Protein AF-A0A6A5A705-F1 (afdb_monomer)

Mean predicted aligned error: 19.24 Å

Secondary structure (DSSP, 8-state):
-PPPHHHHHHS-HHHHHHHHHHHHHHHHHHHHHHT-TT-EEEEEEEEE--BTTTTB--EEEEEEEE-TT-TTTT-EE--TTSHHHHHHHHTS-EEESS--TT-TT----SSS---S-EEEEE-GGGEEEEEES--GGGB-TTSSBPHHHHHHHHHHHHHHHHHHHHHHHHHHHHHHHHHHHGGGTT--HHHHHHHHHHHHHHHHHHH-SSEEEEEEEEEPTTSSSPEEEEEEESS--SS--TTPPPP-TTTTT--HHHHTTTEEEEEEEE-GGGS-HHHHHHHHHTS---EEE-SSSS-EEEEESSSSS-SSEEEEEEEEPTT-PPPHHHHHHHHHHHHHHHHHHHHHHHHHHHHHHHHHHHHHHHHHHT-SEEEEEEEEEE----TTS--PPPEEEEEEEEES-TTTS-TT-B--S-SSHHHHHHHHHH-TT--EEEEEEE----------------------------------PPPPPPPPP-----TTSHHHHHHHHHHHTTSSPP----S-PPPPPS--PPPPPPEEEEEEEE-SSSEEEEEEEEESS---HHHHHHHHHHHHHHHHHHHHHHHHS----TT---HHHHHHHHHHHHHHHHHHHHHHHHHHHHHHHHHTT-----HHHHHHHHHHHHHTT--HHHHTT-HHHHHHHHTSHHHHHHHHH--TTSTTTHHHHHHHHHHHHHHHTTSSS-HHHHTTTS-HHHHHHHHHHHHHHHHHHHHHHHHHHHHHHHHHHHHHHHHHHHHHHHHHHHHHHHHHHHHHHHHHHHHHHHHHHHHHHHHHHHHHHHHHHHHHHHHHHHS-S----SSHHHHHHHHHHHHHSS--------SS-----SHHHHHHSTTHHHHHHHHHHHHHHHHHHHHHHHHHS-HHHHHHHHH-

Foldseek 3Di:
DDDDLVNLLVDDLVVLVVCLQVVVQVLQQVLQVVQPPPKKKWFWFWAFDDDVPVQDGFIKTATCYIHPNDPRHGDIDRDCLAVQNVCQQVQHKDKDQQDDPPDPRDDDGDPDDFDGMWIWHYLHNGGIMIMTNTDPVQADPVSGGDPVSVVVVNVSSVVVSVSCLSSLLSNLLVQLLVLLVVCQFDDDLLVSLLSNVLSLVVSLNNGGHQFQWKFKWFADPVNQFWIWTQKIQPHQQPDRDPDDDDDDQLLQVADVVCVVVRIGGGGDTGGSVSPDCQVVVCVVVVAWDFDWDPDDQWTKTKTFLCNHCFARGIMIITTGHGPRYDDPSSVVSNVSSSVSSSVSSNSSLLVLLLLVLQVLLLLLLCQQQVFPKKWKKFWDFDDPPDPPDDDDDTDIWIATCDIPDCVVHPHNDTDPPPDDPVVVLVVQVVDPVQFKAKDWDDDPDDDDDDDDDDDDDDDDDDDDDDDDDDDDDDDDDDDDDDDDDDDDDPPPCVVVVVVVVVVVVVPDDDPPPPPDDDPDDPDDDDPQDKIWMWMWGDADNSMIMITIHIASDDDDRVLSSVVSVVSRVLNNVLSVVCVVPVHDYSLCSVSSLVVVLVVLLVVLVVLVVVLLVVLVVQLVCVVVVNNPDDPLLLLLLLLLVLQLVDDNVQQVPDSNSSSVVCNPPSSSVSSSPQDCPDPVNVVSLLRSLVRSSVSQSPDNGRLSVSCPVDDPSSVSSSSNSSSSNSSSVVVVVVVVVVVVSCVVVVVVVVVVVVVVVVVVVVVVVVVVVVVVVVVVVVVVVVVVVVVVVVVVVVVVVVVVVVVVVVVVVVVVPPDPPDPPVVVVVVVVVVVVVPDDDDDDDDPQDDDDVDPVVLCVGDCSVVVVVVVVVVVVVVVVVVVVVLVPDDPVVNVVVVVD

Sequence (896 aa):
MHMGLQDLVQTRSDVAASQLRITQDAWLNWMADALGRGTDVYLGQLQANYHPHRGDFNDLLVFTAASSDSLMHGVRLSDESLFSFQCIRTQEPVVINHLTNTSRAVRFCTARKAIRAYCALPLSTCGMIGVDSFGPTAFNVKNELEPATLHFLKQCALCHVELLETTRVAVSVAHIQAAATAVSTNMPSWHAMQCLYAQVLLAVQTNVGYVHCQQIVRLAADFTGDCTILCWHKAPTRRPMQHLPVHFCYRHHCVPALVGDHVHLDDLMLPMTNVPRTLDDARSAGAPTTGLEPRGAFPCFAGMLDSLFVAPRVAFCLYRKPGRPFAPRDVRFLNVVMHIAQVAYVNMYKALVVRTLAAEALQWANDFVHAKEGMVVVSSSTSPLNPASPPQKPRELFTVVFATNPDKFPIGVALKKTLKRTHRLAALSATPDVQSAMVCISTTVGPAAGVNTLPVSTIPPTTPLSVTTATISTTVSSPVPPKPTGSKFTSLFSKKQAAKDHLAQITSPSLAASSAAPPRPVNSMPPVPSQHWEWTCRLPATQYLLLDITTTNAVDVEQFMMEGETLADTCRLIYDAFWANPRGDEPFVGYFLTSWWHQIHVALGSARLAIEQQVRLYLDAEVVNKSSCSANAIAILSGALLCCGYKNDEFQRSKRATLQLFLAKQVASELHSLDPFNQATKSTVWTAAFRSRTFFLGQSLSPLQLALDVSPAFRSLLNATLLLQVISKWLKADADKEKAVWTPLILAATRIQCRARCRMAVAEVRRRRRTYHATLVLQCFVRQTLARWHVQARREGRAASRIQRWYRRRHEKKPAFATKALLVHMRAVQARFGLNEVGTDGAEFGEATTFEQFLHHGGGKGMVHAEAKRLLQKLKDMAKERASLPWEARVDEEVR

Organism: Aphanomyces astaci (NCBI:txid112090)

Solvent-accessible surface area (backbone atoms only — not comparable to full-atom values): 51405 Å² total; per-residue (Å²): 134,86,75,51,78,69,56,58,72,69,48,59,46,70,58,54,63,66,45,48,58,59,53,48,38,54,49,30,36,53,50,20,60,76,42,26,80,76,27,33,25,34,36,31,35,46,40,79,41,79,36,84,89,74,73,49,80,48,60,27,40,35,17,78,38,33,11,91,90,34,79,52,53,73,43,77,46,70,65,70,77,25,52,70,44,45,12,41,72,70,64,39,69,42,77,39,46,71,74,59,99,76,53,90,43,64,80,87,86,52,94,74,70,81,41,60,32,42,37,30,36,33,32,58,67,47,20,30,41,40,39,28,24,58,15,81,87,38,42,43,100,84,60,34,70,26,70,66,54,54,48,52,52,52,53,53,36,52,56,48,39,53,54,49,51,55,52,51,50,44,38,39,51,48,51,37,49,50,36,40,59,50,58,78,64,84,54,59,75,74,56,36,56,53,47,33,49,47,41,52,52,50,45,46,61,78,68,44,52,61,67,45,34,39,38,33,31,37,46,31,95,79,69,75,48,55,23,30,33,51,27,34,40,71,44,70,56,100,63,85,69,94,78,66,79,84,85,48,59,83,79,48,66,32,56,74,86,39,49,83,76,37,35,38,41,47,80,51,75,38,60,54,88,78,56,63,65,53,59,54,49,19,61,75,70,72,42,62,41,73,42,74,40,79,82,60,78,42,26,32,41,35,32,46,35,56,66,48,81,38,49,54,37,33,31,40,40,40,31,25,34,64,96,48,74,85,49,75,66,52,52,55,52,49,54,54,51,49,53,51,48,19,53,34,44,49,53,35,51,52,54,48,42,55,56,33,37,54,52,49,51,48,51,44,51,33,62,39,59,55,37,84,41,40,37,33,32,36,66,42,78,54,74,80,93,52,94,86,58,78,94,66,78,76,52,74,44,46,31,29,72,41,46,77,47,49,90,84,41,49,62,62,39,63,74,63,93,78,68,80,58,66,65,49,53,55,51,47,66,72,37,81,86,57,42,36,47,70,46,81,76,50,78,90,86,72,86,90,78,90,79,86,84,87,88,88,82,90,86,90,87,83,86,90,84,80,89,80,89,83,90,80,88,80,91,82,86,83,86,83,83,84,85,87,82,86,82,93,83,68,85,86,59,56,72,63,50,55,58,52,53,56,51,53,63,74,74,48,87,76,96,75,88,84,87,75,86,72,83,79,73,95,80,76,79,78,83,78,71,66,40,35,35,38,42,37,28,43,43,76,82,59,29,35,42,40,35,40,34,72,38,78,66,92,74,66,60,68,61,56,28,53,55,26,37,52,50,27,51,51,49,33,53,56,46,52,54,36,71,77,52,81,67,57,49,78,94,56,54,48,60,53,61,54,55,50,45,53,54,39,50,53,51,32,63,69,27,44,65,58,42,53,54,50,47,50,53,43,49,56,33,49,74,69,74,46,86,77,68,53,72,45,57,52,51,47,52,52,36,48,43,19,45,60,58,52,57,68,82,76,31,70,82,38,75,64,46,39,47,55,55,58,66,34,72,62,47,60,51,43,60,69,66,62,36,74,86,41,81,90,39,28,67,59,37,38,57,8,16,54,52,23,44,61,52,55,76,66,46,96,58,36,60,62,62,47,39,70,89,44,55,73,43,53,37,36,48,42,52,46,48,51,49,44,27,40,50,34,50,52,55,43,53,51,52,52,48,53,48,57,65,47,48,61,53,54,54,49,51,50,52,49,53,51,52,53,52,51,52,52,52,53,53,49,53,52,50,53,50,51,52,53,51,51,51,52,51,52,53,52,51,54,53,50,52,53,52,50,50,55,52,48,53,53,51,51,53,51,49,52,53,49,51,52,49,48,49,54,64,69,56,67,66,74,77,88,75,48,65,66,59,47,48,49,49,51,48,51,53,48,52,72,74,70,68,78,86,84,84,93,84,88,82,91,80,73,93,50,96,41,74,67,48,42,50,70,41,102,51,38,48,60,49,54,50,50,50,51,49,50,51,50,46,52,52,48,50,52,50,50,57,51,67,71,44,57,70,68,61,48,50,55,63,72,73,104

Structure (mmCIF, N/CA/C/O backbone):
data_AF-A0A6A5A705-F1
#
_entry.id   AF-A0A6A5A705-F1
#
loop_
_atom_site.group_PDB
_atom_site.id
_atom_site.type_symbol
_atom_site.label_atom_id
_atom_site.label_alt_id
_atom_site.label_comp_id
_atom_site.label_asym_id
_atom_site.label_entity_id
_atom_site.label_seq_id
_atom_site.pdbx_PDB_ins_code
_atom_site.Cartn_x
_atom_site.Cartn_y
_atom_site.Cartn_z
_atom_site.occupancy
_atom_site.B_iso_or_equiv
_atom_site.auth_seq_id
_atom_site.auth_comp_id
_atom_site.auth_asym_id
_atom_site.auth_atom_id
_atom_site.pdbx_PDB_model_num
ATOM 1 N N . MET A 1 1 ? 0.780 8.385 42.152 1.00 31.27 1 MET A N 1
ATOM 2 C CA . MET A 1 1 ? 2.062 8.406 41.416 1.00 31.27 1 MET A CA 1
ATOM 3 C C . MET A 1 1 ? 1.786 8.978 40.039 1.00 31.27 1 MET A C 1
ATOM 5 O O . MET A 1 1 ? 1.151 8.302 39.242 1.00 31.27 1 MET A O 1
ATOM 9 N N . HIS A 1 2 ? 2.173 10.229 39.796 1.00 29.70 2 HIS A N 1
ATOM 10 C CA . HIS A 1 2 ? 2.164 10.802 38.452 1.00 29.70 2 HIS A CA 1
ATOM 11 C C . HIS A 1 2 ? 3.462 10.377 37.769 1.00 29.70 2 HIS A C 1
ATOM 13 O O . HIS A 1 2 ? 4.534 10.725 38.254 1.00 29.70 2 HIS A O 1
ATOM 19 N N . MET A 1 3 ? 3.373 9.606 36.686 1.00 32.44 3 MET A N 1
ATOM 20 C CA . MET A 1 3 ? 4.462 9.594 35.711 1.00 32.44 3 MET A CA 1
ATOM 21 C C . MET A 1 3 ? 4.302 10.846 34.860 1.00 32.44 3 MET A C 1
ATOM 23 O O . MET A 1 3 ? 3.204 11.116 34.368 1.00 32.44 3 MET A O 1
ATOM 27 N N . GLY A 1 4 ? 5.369 11.629 34.721 1.00 36.22 4 GLY A N 1
ATOM 28 C CA . GLY A 1 4 ? 5.344 12.793 33.850 1.00 36.22 4 GLY A CA 1
ATOM 29 C C . GLY A 1 4 ? 5.140 12.367 32.396 1.00 36.22 4 GLY A C 1
ATOM 30 O O . GLY A 1 4 ? 5.541 11.279 31.983 1.00 36.22 4 GLY A O 1
ATOM 31 N N . LEU A 1 5 ? 4.559 13.251 31.584 1.00 37.97 5 LEU A N 1
ATOM 32 C CA . LEU A 1 5 ? 4.360 13.031 30.146 1.00 37.97 5 LEU A CA 1
ATOM 33 C C . LEU A 1 5 ? 5.685 12.712 29.410 1.00 37.97 5 LEU A C 1
ATOM 35 O O . LEU A 1 5 ? 5.667 12.062 28.372 1.00 37.97 5 LEU A O 1
ATOM 39 N N . GLN A 1 6 ? 6.831 13.124 29.970 1.00 35.81 6 GLN A N 1
ATOM 40 C CA . GLN A 1 6 ? 8.178 12.795 29.483 1.00 35.81 6 GLN A CA 1
ATOM 41 C C . GLN A 1 6 ? 8.629 11.364 29.839 1.00 35.81 6 GLN A C 1
ATOM 43 O O . GLN A 1 6 ? 9.253 10.712 29.003 1.00 35.81 6 GLN A O 1
ATOM 48 N N . ASP A 1 7 ? 8.254 10.831 31.006 1.00 39.19 7 ASP A N 1
ATOM 49 C CA . ASP A 1 7 ? 8.570 9.449 31.420 1.00 39.19 7 ASP A CA 1
ATOM 50 C C . ASP A 1 7 ? 7.756 8.418 30.614 1.00 39.19 7 ASP A C 1
ATOM 52 O O . ASP A 1 7 ? 8.209 7.307 30.322 1.00 39.19 7 ASP A O 1
ATOM 56 N N . LEU A 1 8 ? 6.555 8.820 30.184 1.00 43.44 8 LEU A N 1
ATOM 57 C CA . LEU A 1 8 ? 5.645 8.037 29.342 1.00 43.44 8 LEU A CA 1
ATOM 58 C C . LEU A 1 8 ? 6.119 7.928 27.880 1.00 43.44 8 LEU A C 1
ATOM 60 O O . LEU A 1 8 ? 5.801 6.963 27.191 1.00 43.44 8 LEU A O 1
ATOM 64 N N . VAL A 1 9 ? 6.913 8.895 27.412 1.00 41.00 9 VAL A N 1
ATOM 65 C CA . VAL A 1 9 ? 7.569 8.869 26.091 1.00 41.00 9 VAL A CA 1
ATOM 66 C C . VAL A 1 9 ? 8.816 7.971 26.099 1.00 41.00 9 VAL A C 1
ATOM 68 O O . VAL A 1 9 ? 9.196 7.439 25.059 1.00 41.00 9 VAL A O 1
ATOM 71 N N . GLN A 1 10 ? 9.443 7.768 27.263 1.00 42.84 10 GLN A N 1
ATOM 72 C CA . GLN A 1 10 ? 10.644 6.934 27.417 1.00 42.84 10 GLN A CA 1
ATOM 73 C C . GLN A 1 10 ? 10.343 5.464 27.753 1.00 42.84 10 GLN A C 1
ATOM 75 O O . GLN A 1 10 ? 11.206 4.598 27.592 1.00 42.84 10 GLN A O 1
ATOM 80 N N . THR A 1 11 ? 9.129 5.148 28.206 1.00 45.72 11 THR A N 1
ATOM 81 C CA . THR A 1 11 ? 8.723 3.772 28.508 1.00 45.72 11 THR A CA 1
ATOM 82 C C . THR A 1 11 ? 8.437 3.003 27.216 1.00 45.72 11 THR A C 1
ATOM 84 O O . THR A 1 11 ? 7.658 3.435 26.371 1.00 45.72 11 THR A O 1
ATOM 87 N N . ARG A 1 12 ? 9.058 1.825 27.046 1.00 54.19 12 ARG A N 1
ATOM 88 C CA . ARG A 1 12 ? 8.749 0.918 25.924 1.00 54.19 12 ARG A CA 1
ATOM 89 C C . ARG A 1 12 ? 7.239 0.643 25.894 1.00 54.19 12 ARG A C 1
ATOM 91 O O . ARG A 1 12 ? 6.696 0.133 26.875 1.00 54.19 12 ARG A O 1
ATOM 98 N N . SER A 1 13 ? 6.587 0.929 24.766 1.00 57.19 13 SER A N 1
ATOM 99 C CA . SER A 1 13 ? 5.137 0.776 24.543 1.00 57.19 13 SER A CA 1
ATOM 100 C C . SER A 1 13 ? 4.583 -0.588 24.965 1.00 57.19 13 SER A C 1
ATOM 102 O O . SER A 1 13 ? 3.476 -0.678 25.491 1.00 57.19 13 SER A O 1
ATOM 104 N N . ASP A 1 14 ? 5.381 -1.641 24.795 1.00 57.19 14 ASP A N 1
ATOM 105 C CA . ASP A 1 14 ? 5.015 -3.025 25.112 1.00 57.19 14 ASP A CA 1
ATOM 106 C C . ASP A 1 14 ? 4.914 -3.258 26.631 1.00 57.19 14 ASP A C 1
ATOM 108 O O . ASP A 1 14 ? 4.066 -4.012 27.116 1.00 57.19 14 ASP A O 1
ATOM 112 N N . VAL A 1 15 ? 5.750 -2.559 27.405 1.00 55.88 15 VAL A N 1
ATOM 113 C CA . VAL A 1 15 ? 5.723 -2.570 28.875 1.00 55.88 15 VAL A CA 1
ATOM 114 C C . VAL A 1 15 ? 4.537 -1.747 29.377 1.00 55.88 15 VAL A C 1
ATOM 116 O O . VAL A 1 15 ? 3.812 -2.193 30.260 1.00 55.88 15 VAL A O 1
ATOM 119 N N . ALA A 1 16 ? 4.266 -0.594 28.759 1.00 59.72 16 ALA A N 1
ATOM 120 C CA . ALA A 1 16 ? 3.125 0.248 29.117 1.00 59.72 16 ALA A CA 1
ATOM 121 C C . ALA A 1 16 ? 1.773 -0.454 28.866 1.00 59.72 16 ALA A C 1
ATOM 123 O O . ALA A 1 16 ? 0.892 -0.433 29.725 1.00 59.72 16 ALA A O 1
ATOM 124 N N . ALA A 1 17 ? 1.614 -1.142 27.728 1.00 63.53 17 ALA A N 1
ATOM 125 C CA . ALA A 1 17 ? 0.391 -1.882 27.408 1.00 63.53 17 ALA A CA 1
ATOM 126 C C . ALA A 1 17 ? 0.170 -3.100 28.324 1.00 63.53 17 ALA A C 1
ATOM 128 O O . ALA A 1 17 ? -0.961 -3.367 28.738 1.00 63.53 17 ALA A O 1
ATOM 129 N N . SER A 1 18 ? 1.240 -3.833 28.653 1.00 66.38 18 SER A N 1
ATOM 130 C CA . SER A 1 18 ? 1.166 -5.006 29.535 1.00 66.38 18 SER A CA 1
ATOM 131 C C . SER A 1 18 ? 0.913 -4.632 30.998 1.00 66.38 18 SER A C 1
ATOM 133 O O . SER A 1 18 ? 0.178 -5.339 31.686 1.00 66.38 18 SER A O 1
ATOM 135 N N . GLN A 1 19 ? 1.440 -3.495 31.460 1.00 69.06 19 GLN A N 1
ATOM 136 C CA . GLN A 1 19 ? 1.213 -3.005 32.821 1.00 69.06 19 GLN A CA 1
ATOM 137 C C . GLN A 1 19 ? -0.124 -2.277 33.001 1.00 69.06 19 GLN A C 1
ATOM 139 O O . GLN A 1 19 ? -0.632 -2.244 34.119 1.00 69.06 19 GLN A O 1
ATOM 144 N N . LEU A 1 20 ? -0.741 -1.748 31.936 1.00 74.06 20 LEU A N 1
ATOM 145 C CA . LEU A 1 20 ? -1.995 -0.988 32.035 1.00 74.06 20 LEU A CA 1
ATOM 146 C C . LEU A 1 20 ? -3.107 -1.763 32.757 1.00 74.06 20 LEU A C 1
ATOM 148 O O . LEU A 1 20 ? -3.765 -1.204 33.629 1.00 74.06 20 LEU A O 1
ATOM 152 N N . ARG A 1 21 ? -3.306 -3.044 32.418 1.00 75.94 21 ARG A N 1
ATOM 153 C CA . ARG A 1 21 ? -4.363 -3.868 33.033 1.00 75.94 21 ARG A CA 1
ATOM 154 C C . ARG A 1 21 ? -4.100 -4.131 34.512 1.00 75.94 21 ARG A C 1
ATOM 156 O O . ARG A 1 21 ? -4.997 -3.964 35.323 1.00 75.94 21 ARG A O 1
ATOM 163 N N . ILE A 1 22 ? -2.855 -4.456 34.857 1.00 79.00 22 ILE A N 1
ATOM 164 C CA . ILE A 1 22 ? -2.440 -4.707 36.244 1.00 79.00 22 ILE A CA 1
ATOM 165 C C . ILE A 1 22 ? -2.657 -3.449 37.093 1.00 79.00 22 ILE A C 1
ATOM 167 O O . ILE A 1 22 ? -3.204 -3.518 38.191 1.00 79.00 22 ILE A O 1
ATOM 171 N N . THR A 1 23 ? -2.273 -2.286 36.563 1.00 78.88 23 THR A N 1
ATOM 172 C CA . THR A 1 23 ? -2.471 -0.995 37.229 1.00 78.88 23 THR A CA 1
ATOM 173 C C . THR A 1 23 ? -3.954 -0.659 37.387 1.00 78.88 23 THR A C 1
ATOM 175 O O . THR A 1 23 ? -4.351 -0.166 38.441 1.00 78.88 23 THR A O 1
ATOM 178 N N . GLN A 1 24 ? -4.781 -0.948 36.375 1.00 83.31 24 GLN A N 1
ATOM 179 C CA . GLN A 1 24 ? -6.234 -0.765 36.447 1.00 83.31 24 GLN A CA 1
ATOM 180 C C . GLN A 1 24 ? -6.853 -1.642 37.535 1.00 83.31 24 GLN A C 1
ATOM 182 O O . GLN A 1 24 ? -7.540 -1.112 38.400 1.00 83.31 24 GLN A O 1
ATOM 187 N N . ASP A 1 25 ? -6.563 -2.942 37.549 1.00 84.25 25 ASP A N 1
ATOM 188 C CA . ASP A 1 25 ? -7.114 -3.867 38.544 1.00 84.25 25 ASP A CA 1
ATOM 189 C C . ASP A 1 25 ? -6.715 -3.456 39.973 1.00 84.25 25 ASP A C 1
ATOM 191 O O . ASP A 1 25 ? -7.554 -3.416 40.875 1.00 84.25 25 ASP A O 1
ATOM 195 N N . ALA A 1 26 ? -5.454 -3.055 40.178 1.00 85.75 26 ALA A N 1
ATOM 196 C CA . ALA A 1 26 ? -4.978 -2.558 41.468 1.00 85.75 26 ALA A CA 1
ATOM 197 C C . ALA A 1 26 ? -5.712 -1.282 41.923 1.00 85.75 26 ALA A C 1
ATOM 199 O O . ALA A 1 26 ? -6.075 -1.162 43.093 1.00 85.75 26 ALA A O 1
ATOM 200 N N . TRP A 1 27 ? -5.963 -0.339 41.009 1.00 86.50 27 TRP A N 1
ATOM 201 C CA . TRP A 1 27 ? -6.714 0.879 41.324 1.00 86.50 27 TRP A CA 1
ATOM 202 C C . TRP A 1 27 ? -8.184 0.596 41.626 1.00 86.50 27 TRP A C 1
ATOM 204 O O . TRP A 1 27 ? -8.723 1.185 42.559 1.00 86.50 27 TRP A O 1
ATOM 214 N N . LEU A 1 28 ? -8.830 -0.304 40.879 1.00 90.56 28 LEU A N 1
ATOM 215 C CA . LEU A 1 28 ? -10.227 -0.661 41.129 1.00 90.56 28 LEU A CA 1
ATOM 216 C C . LEU A 1 28 ? -10.402 -1.314 42.507 1.00 90.56 28 LEU A C 1
ATOM 218 O O . LEU A 1 28 ? -11.358 -0.991 43.209 1.00 90.56 28 LEU A O 1
ATOM 222 N N . ASN A 1 29 ? -9.460 -2.167 42.921 1.00 90.81 29 ASN A N 1
ATOM 223 C CA . ASN A 1 29 ? -9.446 -2.746 44.267 1.00 90.81 29 ASN A CA 1
ATOM 224 C C . ASN A 1 29 ? -9.257 -1.672 45.343 1.00 90.81 29 ASN A C 1
ATOM 226 O O . ASN A 1 29 ? -10.028 -1.616 46.295 1.00 90.81 29 ASN A O 1
ATOM 230 N N . TRP A 1 30 ? -8.305 -0.755 45.148 1.00 90.69 30 TRP A N 1
ATOM 231 C CA . TRP A 1 30 ? -8.088 0.356 46.077 1.00 90.69 30 TRP A CA 1
ATOM 232 C C . TRP A 1 30 ? -9.328 1.253 46.223 1.00 90.69 30 TRP A C 1
ATOM 234 O O . TRP A 1 30 ? -9.676 1.667 47.328 1.00 90.69 30 TRP A O 1
ATOM 244 N N . MET A 1 31 ? -10.033 1.523 45.119 1.00 90.75 31 MET A N 1
ATOM 245 C CA . MET A 1 31 ? -11.298 2.261 45.147 1.00 90.75 31 MET A CA 1
ATOM 246 C C . MET A 1 31 ? -12.387 1.497 45.904 1.00 90.75 31 MET A C 1
ATOM 248 O O . MET A 1 31 ? -13.098 2.103 46.702 1.00 90.75 31 MET A O 1
ATOM 252 N N . ALA A 1 32 ? -12.527 0.190 45.669 1.00 91.69 32 ALA A N 1
ATOM 253 C CA . ALA A 1 32 ? -13.503 -0.642 46.369 1.00 91.69 32 ALA A CA 1
ATOM 254 C C . ALA A 1 32 ? -13.248 -0.654 47.886 1.00 91.69 32 ALA A C 1
ATOM 256 O O . ALA A 1 32 ? -14.180 -0.444 48.664 1.00 91.69 32 ALA A O 1
ATOM 257 N N . ASP A 1 33 ? -11.985 -0.792 48.300 1.00 90.25 33 ASP A N 1
ATOM 258 C CA . ASP A 1 33 ? -11.579 -0.756 49.708 1.00 90.25 33 ASP A CA 1
ATOM 259 C C . ASP A 1 33 ? -11.902 0.595 50.365 1.00 90.25 33 ASP A C 1
ATOM 261 O O . ASP A 1 33 ? -12.448 0.635 51.471 1.00 90.25 33 ASP A O 1
ATOM 265 N N . ALA A 1 34 ? -11.634 1.706 49.668 1.00 89.38 34 ALA A N 1
ATOM 266 C CA . ALA A 1 34 ? -11.925 3.058 50.153 1.00 89.38 34 ALA A CA 1
ATOM 267 C C . ALA A 1 34 ? -13.432 3.328 50.336 1.00 89.38 34 ALA A C 1
ATOM 269 O O . ALA A 1 34 ? -13.823 4.132 51.181 1.00 89.38 34 ALA A O 1
ATOM 270 N N . LEU A 1 35 ? -14.284 2.651 49.562 1.00 90.56 35 LEU A N 1
ATOM 271 C CA . LEU A 1 35 ? -15.745 2.787 49.602 1.00 90.56 35 LEU A CA 1
ATOM 272 C C . LEU A 1 35 ? -16.417 1.816 50.591 1.00 90.56 35 LEU A C 1
ATOM 274 O O . LEU A 1 35 ? -17.629 1.887 50.814 1.00 90.56 35 LEU A O 1
ATOM 278 N N . GLY A 1 36 ? -15.627 0.945 51.222 1.00 86.94 36 GLY A N 1
ATOM 279 C CA . GLY A 1 36 ? -16.054 0.016 52.259 1.00 86.94 36 GLY A CA 1
ATOM 280 C C . GLY A 1 36 ? -16.337 -1.398 51.748 1.00 86.94 36 GLY A C 1
ATOM 281 O O . GLY A 1 36 ? -16.588 -1.634 50.565 1.00 86.94 36 GLY A O 1
ATOM 282 N N . ARG A 1 37 ? -16.317 -2.362 52.681 1.00 82.38 37 ARG A N 1
ATOM 283 C CA . ARG A 1 37 ? -16.453 -3.798 52.382 1.00 82.38 37 ARG A CA 1
ATOM 284 C C . ARG A 1 37 ? -17.711 -4.109 51.570 1.00 82.38 37 ARG A C 1
ATOM 286 O O . ARG A 1 37 ? -18.812 -3.719 51.956 1.00 82.38 37 ARG A O 1
ATOM 293 N N . GLY A 1 38 ? -17.529 -4.901 50.515 1.00 81.62 38 GLY A N 1
ATOM 294 C CA . GLY A 1 38 ? -18.604 -5.369 49.643 1.00 81.62 38 GLY A CA 1
ATOM 295 C C . GLY A 1 38 ? -18.941 -4.435 48.479 1.00 81.62 38 GLY A C 1
ATOM 296 O O . GLY A 1 38 ? -19.841 -4.781 47.715 1.00 81.62 38 GLY A O 1
ATOM 297 N N . THR A 1 39 ? -18.233 -3.310 48.323 1.00 90.88 39 THR A N 1
ATOM 298 C CA . THR A 1 39 ? -18.392 -2.413 47.170 1.00 90.88 39 THR A CA 1
ATOM 299 C C . THR A 1 39 ? -17.806 -3.045 45.910 1.00 90.88 39 THR A C 1
ATOM 301 O O . THR A 1 39 ? -16.660 -3.494 45.911 1.00 90.88 39 THR A O 1
ATOM 304 N N . ASP A 1 40 ? -18.566 -3.022 44.818 1.00 92.44 40 ASP A N 1
ATOM 305 C CA . ASP A 1 40 ? -18.108 -3.507 43.520 1.00 92.44 40 ASP A CA 1
ATOM 306 C C . ASP A 1 40 ? -17.811 -2.310 42.607 1.00 92.44 40 ASP A C 1
ATOM 308 O O . ASP A 1 40 ? -18.656 -1.436 42.405 1.00 92.44 40 ASP A O 1
ATOM 312 N N . VAL A 1 41 ? -16.600 -2.272 42.045 1.00 93.81 41 VAL A N 1
ATOM 313 C CA . VAL A 1 41 ? -16.142 -1.222 41.123 1.00 93.81 41 VAL A CA 1
ATOM 314 C C . VAL A 1 41 ? -15.718 -1.881 39.818 1.00 93.81 41 VAL A C 1
ATOM 316 O O . VAL A 1 41 ? -14.980 -2.863 39.826 1.00 93.81 41 VAL A O 1
ATOM 319 N N . TYR A 1 42 ? -16.163 -1.360 38.680 1.00 94.25 42 TYR A N 1
ATOM 320 C CA . TYR A 1 42 ? -15.864 -1.956 37.380 1.00 94.25 42 TYR A CA 1
ATOM 321 C C . TYR A 1 42 ? -15.743 -0.927 36.261 1.00 94.25 42 TYR A C 1
ATOM 323 O O . TYR A 1 42 ? -16.385 0.121 36.252 1.00 94.25 42 TYR A O 1
ATOM 331 N N . LEU A 1 43 ? -14.901 -1.255 35.284 1.00 92.38 43 LEU A N 1
ATOM 332 C CA . LEU A 1 43 ? -14.519 -0.401 34.169 1.00 92.38 43 LEU A CA 1
ATOM 333 C C . LEU A 1 43 ? -15.142 -0.915 32.871 1.00 92.38 43 LEU A C 1
ATOM 335 O O . LEU A 1 43 ? -14.746 -1.962 32.358 1.00 92.38 43 LEU A O 1
ATOM 339 N N . GLY A 1 44 ? -16.085 -0.160 32.316 1.00 91.81 44 GLY A N 1
ATOM 340 C CA . GLY A 1 44 ? -16.663 -0.393 30.997 1.00 91.81 44 GLY A CA 1
ATOM 341 C C . GLY A 1 44 ? -15.929 0.402 29.924 1.00 91.81 44 GLY A C 1
ATOM 342 O O . GLY A 1 44 ? -15.810 1.618 30.035 1.00 91.81 44 GLY A O 1
ATOM 343 N N . GLN A 1 45 ? -15.480 -0.254 28.857 1.00 89.56 45 GLN A N 1
ATOM 344 C CA . GLN A 1 45 ? -14.952 0.398 27.659 1.00 89.56 45 GLN A CA 1
ATOM 345 C C . GLN A 1 45 ? -15.958 0.286 26.518 1.00 89.56 45 GLN A C 1
ATOM 347 O O . GLN A 1 45 ? -16.505 -0.787 26.255 1.00 89.56 45 GLN A O 1
ATOM 352 N N . LEU A 1 46 ? -16.202 1.405 25.841 1.00 87.81 46 LEU A N 1
ATOM 353 C CA . LEU A 1 46 ? -17.026 1.448 24.648 1.00 87.81 46 LEU A CA 1
ATOM 354 C C . LEU A 1 46 ? -16.220 0.862 23.487 1.00 87.81 46 LEU A C 1
ATOM 356 O O . LEU A 1 46 ? -15.172 1.388 23.116 1.00 87.81 46 LEU A O 1
ATOM 360 N N . GLN A 1 47 ? -16.707 -0.236 22.930 1.00 83.50 47 GLN A N 1
ATOM 361 C CA . GLN A 1 47 ? -16.119 -0.908 21.782 1.00 83.50 47 GLN A CA 1
ATOM 362 C C . GLN A 1 47 ? -17.154 -0.966 20.672 1.00 83.50 47 GLN A C 1
ATOM 364 O O . GLN A 1 47 ? -18.313 -1.313 20.895 1.00 83.50 47 GLN A O 1
ATOM 369 N N . ALA A 1 48 ? -16.741 -0.641 19.457 1.00 74.88 48 ALA A N 1
ATOM 370 C CA . ALA A 1 48 ? -17.625 -0.768 18.317 1.00 74.88 48 ALA A CA 1
ATOM 371 C C . ALA A 1 48 ? -17.773 -2.257 17.957 1.00 74.88 48 ALA A C 1
ATOM 373 O O . ALA A 1 48 ? -16.780 -2.941 17.702 1.00 74.88 48 ALA A O 1
ATOM 374 N N . ASN A 1 49 ? -19.002 -2.779 17.969 1.00 71.69 49 ASN A N 1
ATOM 375 C CA . ASN A 1 49 ? -19.267 -4.163 17.596 1.00 71.69 49 ASN A CA 1
ATOM 376 C C . ASN A 1 49 ? -19.704 -4.224 16.144 1.00 71.69 49 ASN A C 1
ATOM 378 O O . ASN A 1 49 ? -20.820 -3.843 15.789 1.00 71.69 49 ASN A O 1
ATOM 382 N N . TYR A 1 50 ? -18.799 -4.724 15.316 1.00 66.31 50 TYR A N 1
ATOM 383 C CA . TYR A 1 50 ? -19.040 -4.900 13.902 1.00 66.31 50 TYR A CA 1
ATOM 384 C C . TYR A 1 50 ? -19.259 -6.376 13.615 1.00 66.31 50 TYR A C 1
ATOM 386 O O . TYR A 1 50 ? -18.359 -7.209 13.703 1.00 66.31 50 TYR A O 1
ATOM 394 N N . HIS A 1 51 ? -20.480 -6.720 13.225 1.00 58.66 51 HIS A N 1
ATOM 395 C CA . HIS A 1 51 ? -20.753 -8.025 12.645 1.00 58.66 51 HIS A CA 1
ATOM 396 C C . HIS A 1 51 ? -21.163 -7.858 11.186 1.00 58.66 51 HIS A C 1
ATOM 398 O O . HIS A 1 51 ? -22.359 -7.820 10.888 1.00 58.66 51 HIS A O 1
ATOM 404 N N . PRO A 1 52 ? -20.195 -7.830 10.246 1.00 52.66 52 PRO A N 1
ATOM 405 C CA . PRO A 1 52 ? -20.484 -7.611 8.828 1.00 52.66 52 PRO A CA 1
ATOM 406 C C . PRO A 1 52 ? -21.439 -8.658 8.229 1.00 52.66 52 PRO A C 1
ATOM 408 O O . PRO A 1 52 ? -22.061 -8.400 7.207 1.00 52.66 52 PRO A O 1
ATOM 411 N N . HIS A 1 53 ? -21.579 -9.829 8.862 1.00 52.38 53 HIS A N 1
ATOM 412 C CA . HIS A 1 53 ? -22.503 -10.889 8.443 1.00 52.38 53 HIS A CA 1
ATOM 413 C C . HIS A 1 53 ? -23.868 -10.865 9.141 1.00 52.38 53 HIS A C 1
ATOM 415 O O . HIS A 1 53 ? -24.798 -11.488 8.638 1.00 52.38 53 HIS A O 1
ATOM 421 N N . ARG A 1 54 ? -23.988 -10.197 10.296 1.00 54.62 54 ARG A N 1
ATOM 422 C CA . ARG A 1 54 ? -25.254 -10.096 11.046 1.00 54.62 54 ARG A CA 1
ATOM 423 C C . ARG A 1 54 ? -25.967 -8.764 10.818 1.00 54.62 54 ARG A C 1
ATOM 425 O O . ARG A 1 54 ? -27.164 -8.697 11.040 1.00 54.62 54 ARG A O 1
ATOM 432 N N . GLY A 1 55 ? -25.250 -7.742 10.342 1.00 54.94 55 GLY A N 1
ATOM 433 C CA . GLY A 1 55 ? -25.808 -6.407 10.110 1.00 54.94 55 GLY A CA 1
ATOM 434 C C . GLY A 1 55 ? -25.996 -5.583 11.386 1.00 54.94 55 GLY A C 1
ATOM 435 O O . GLY A 1 55 ? -26.558 -4.495 11.321 1.00 54.94 55 GLY A O 1
ATOM 436 N N . ASP A 1 56 ? -25.513 -6.076 12.529 1.00 61.94 56 ASP A N 1
ATOM 437 C CA . ASP A 1 56 ? -25.538 -5.343 13.791 1.00 61.94 56 ASP A CA 1
ATOM 438 C C . ASP A 1 56 ? -24.354 -4.363 13.832 1.00 61.94 56 ASP A C 1
ATOM 440 O O . ASP A 1 56 ? -23.193 -4.780 13.774 1.00 61.94 56 ASP A O 1
ATOM 444 N N . PHE A 1 57 ? -24.662 -3.065 13.928 1.00 67.75 57 PHE A N 1
ATOM 445 C CA . PHE A 1 57 ? -23.701 -1.948 13.979 1.00 67.75 57 PHE A CA 1
ATOM 446 C C . PHE A 1 57 ? -23.810 -1.168 15.298 1.00 67.75 57 PHE A C 1
ATOM 448 O O . PHE A 1 57 ? -23.739 0.066 15.330 1.00 67.75 57 PHE A O 1
ATOM 455 N N . ASN A 1 58 ? -24.032 -1.885 16.396 1.00 74.81 58 ASN A N 1
ATOM 456 C CA . ASN A 1 58 ? -24.248 -1.285 17.711 1.00 74.81 58 ASN A CA 1
ATOM 457 C C . ASN A 1 58 ? -22.916 -1.148 18.452 1.00 74.81 58 ASN A C 1
ATOM 459 O O . ASN A 1 58 ? -22.036 -1.994 18.313 1.00 74.81 58 ASN A O 1
ATOM 463 N N . ASP A 1 59 ? -22.753 -0.086 19.239 1.00 79.00 59 ASP A N 1
ATOM 464 C CA . ASP A 1 59 ? -21.608 -0.027 20.149 1.00 79.00 59 ASP A CA 1
ATOM 465 C C . ASP A 1 59 ? -21.918 -0.894 21.369 1.00 79.00 59 ASP A C 1
ATOM 467 O O . ASP A 1 59 ? -23.042 -0.910 21.871 1.00 79.00 59 ASP A O 1
ATOM 471 N N . LEU A 1 60 ? -20.927 -1.648 21.829 1.00 87.31 60 LEU A N 1
ATOM 472 C CA . LEU A 1 60 ? -21.018 -2.450 23.036 1.00 87.31 60 LEU A CA 1
ATOM 473 C C . LEU A 1 60 ? -20.229 -1.780 24.146 1.00 87.31 60 LEU A C 1
ATOM 475 O O . LEU A 1 60 ? -19.087 -1.366 23.954 1.00 87.31 60 LEU A O 1
ATOM 479 N N . LEU A 1 61 ? -20.810 -1.753 25.338 1.00 90.25 61 LEU A N 1
ATOM 480 C CA . LEU A 1 61 ? -20.049 -1.484 26.545 1.00 90.25 61 LEU A CA 1
ATOM 481 C C . LEU A 1 61 ? -19.526 -2.822 27.071 1.00 90.25 61 LEU A C 1
ATOM 483 O O . LEU A 1 61 ? -20.310 -3.687 27.469 1.00 90.25 61 LEU A O 1
ATOM 487 N N . VAL A 1 62 ? -18.208 -3.008 27.020 1.00 91.19 62 VAL A N 1
ATOM 488 C CA . VAL A 1 62 ? -17.524 -4.223 27.478 1.00 91.19 62 VAL A CA 1
ATOM 489 C C . VAL A 1 62 ? -16.791 -3.910 28.771 1.00 91.19 62 VAL A C 1
ATOM 491 O O . VAL A 1 62 ? -15.937 -3.027 28.801 1.00 91.19 62 VAL A O 1
ATOM 494 N N . PHE A 1 63 ? -17.104 -4.635 29.839 1.00 92.31 63 PHE A N 1
ATOM 495 C CA . PHE A 1 63 ? -16.442 -4.452 31.127 1.00 92.31 63 PHE A CA 1
ATOM 496 C C . PHE A 1 63 ? -15.089 -5.163 31.129 1.00 92.31 63 PHE A C 1
ATOM 498 O O . PHE A 1 63 ? -15.013 -6.389 31.185 1.00 92.31 63 PHE A O 1
ATOM 505 N N . THR A 1 64 ? -14.010 -4.394 30.992 1.00 89.12 64 THR A N 1
ATOM 506 C CA . THR A 1 64 ? -12.654 -4.921 30.775 1.00 89.12 64 THR A CA 1
ATOM 507 C C . THR A 1 64 ? -11.881 -5.164 32.062 1.00 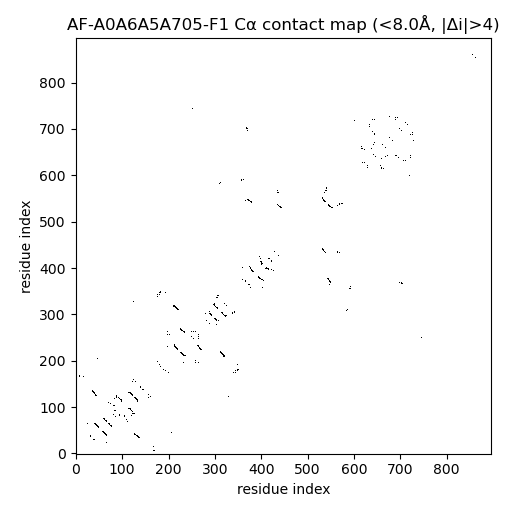89.12 64 THR A C 1
ATOM 509 O O . THR A 1 64 ? -10.918 -5.919 32.037 1.00 89.12 64 THR A O 1
ATOM 512 N N . ALA A 1 65 ? -12.271 -4.517 33.158 1.00 89.75 65 ALA A N 1
ATOM 513 C CA . ALA A 1 65 ? -11.641 -4.642 34.469 1.00 89.75 65 ALA A CA 1
ATOM 514 C C . ALA A 1 65 ? -12.711 -4.507 35.561 1.00 89.75 65 ALA A C 1
ATOM 516 O O . ALA A 1 65 ? -13.729 -3.838 35.351 1.00 89.75 65 ALA A O 1
ATOM 517 N N . ALA A 1 66 ? -12.508 -5.172 36.693 1.00 92.44 66 ALA A N 1
ATOM 518 C CA . ALA A 1 66 ? -13.420 -5.153 37.833 1.00 92.44 66 ALA A CA 1
ATOM 519 C C . ALA A 1 66 ? -12.636 -5.390 39.132 1.00 92.44 66 ALA A C 1
ATOM 521 O O . ALA A 1 66 ? -11.567 -5.997 39.092 1.00 92.44 66 ALA A O 1
ATOM 522 N N . SER A 1 67 ? -13.158 -4.915 40.265 1.00 92.94 67 SER A N 1
ATOM 523 C CA . SER A 1 67 ? -12.615 -5.235 41.586 1.00 92.94 67 SER A CA 1
ATOM 524 C C . SER A 1 67 ? -12.703 -6.741 41.861 1.00 92.94 67 SER A C 1
ATOM 526 O O . SER A 1 67 ? -13.535 -7.437 41.276 1.00 92.94 67 SER A O 1
ATOM 528 N N . SER A 1 68 ? -11.854 -7.250 42.755 1.00 88.19 68 SER A N 1
ATOM 529 C CA . SER A 1 68 ? -11.677 -8.686 43.028 1.00 88.19 68 SER A CA 1
ATOM 530 C C . SER A 1 68 ? -12.975 -9.435 43.336 1.00 88.19 68 SER A C 1
ATOM 532 O O . SER A 1 68 ? -13.122 -10.593 42.950 1.00 88.19 68 SER A O 1
ATOM 534 N N . ASP A 1 69 ? -13.921 -8.764 43.994 1.00 85.19 69 ASP A N 1
ATOM 535 C CA . ASP A 1 69 ? -15.187 -9.353 44.441 1.00 85.19 69 ASP A CA 1
ATOM 536 C C . ASP A 1 69 ? -16.329 -9.178 43.418 1.00 85.19 69 ASP A C 1
ATOM 538 O O . ASP A 1 69 ? -17.419 -9.745 43.574 1.00 85.19 69 ASP A O 1
ATOM 542 N N . SER A 1 70 ? -16.090 -8.411 42.350 1.00 88.56 70 SER A N 1
ATOM 543 C CA . SER A 1 70 ? -17.084 -8.096 41.330 1.00 88.56 70 SER A CA 1
ATOM 544 C C . SER A 1 70 ? -17.098 -9.130 40.203 1.00 88.56 70 SER A C 1
ATOM 546 O O . SER A 1 70 ? -16.083 -9.467 39.596 1.00 88.56 70 SER A O 1
ATOM 548 N N . LEU A 1 71 ? -18.300 -9.579 39.833 1.00 90.69 71 LEU A N 1
ATOM 549 C CA . LEU A 1 71 ? -18.519 -10.518 38.723 1.00 90.69 71 LEU A CA 1
ATOM 550 C C . LEU A 1 71 ? -18.693 -9.823 37.362 1.00 90.69 71 LEU A C 1
ATOM 552 O O . LEU A 1 71 ? -19.120 -10.453 36.395 1.00 90.69 71 LEU A O 1
ATOM 556 N N . MET A 1 72 ? -18.423 -8.518 37.282 1.00 91.31 72 MET A N 1
ATOM 557 C CA . MET A 1 72 ? -18.680 -7.724 36.078 1.00 91.31 72 MET A CA 1
ATOM 558 C C . MET A 1 72 ? -17.611 -7.885 34.992 1.00 91.31 72 MET A C 1
ATOM 560 O O . MET A 1 72 ? -17.854 -7.497 33.851 1.00 91.31 72 MET A O 1
ATOM 564 N N . HIS A 1 73 ? -16.453 -8.482 35.288 1.00 91.19 73 HIS A N 1
ATOM 565 C CA . HIS A 1 73 ? -15.399 -8.687 34.291 1.00 91.19 73 HIS A CA 1
ATOM 566 C C . HIS A 1 73 ? -15.890 -9.534 33.099 1.00 91.19 73 HIS A C 1
ATOM 568 O O . HIS A 1 73 ? -16.402 -10.640 33.258 1.00 91.19 73 HIS A O 1
ATOM 574 N N . GLY A 1 74 ? -15.733 -9.010 31.880 1.00 88.56 74 GLY A N 1
ATOM 575 C CA . GLY A 1 74 ? -16.144 -9.658 30.632 1.00 88.56 74 GLY A CA 1
ATOM 576 C C . GLY A 1 74 ? -17.629 -9.513 30.274 1.00 88.56 74 GLY A C 1
ATOM 577 O O . GLY A 1 74 ? -18.029 -9.945 29.187 1.00 88.56 74 GLY A O 1
ATOM 578 N N . VAL A 1 75 ? -18.447 -8.884 31.127 1.00 91.69 75 VAL A N 1
ATOM 579 C CA . VAL A 1 75 ? -19.865 -8.614 30.840 1.00 91.69 75 VAL A CA 1
ATOM 580 C C . VAL A 1 75 ? -19.990 -7.637 29.662 1.00 91.69 75 VAL A C 1
ATOM 582 O O . VAL A 1 75 ? -19.174 -6.729 29.490 1.00 91.69 75 VAL A O 1
ATOM 585 N N . ARG A 1 76 ? -21.014 -7.831 28.821 1.00 91.06 76 ARG A N 1
ATOM 586 C CA . ARG A 1 76 ? -21.268 -7.016 27.622 1.00 91.06 76 ARG A CA 1
ATOM 587 C C . ARG A 1 76 ? -22.682 -6.455 27.637 1.00 91.06 76 ARG A C 1
ATOM 589 O O . ARG A 1 76 ? -23.641 -7.214 27.772 1.00 91.06 76 ARG A O 1
ATOM 596 N N . LEU A 1 77 ? -22.808 -5.147 27.435 1.00 89.75 77 LEU A N 1
ATOM 597 C CA . LEU A 1 77 ? -24.091 -4.463 27.285 1.00 89.75 77 LEU A CA 1
ATOM 598 C C . LEU A 1 77 ? -24.236 -3.932 25.863 1.00 89.75 77 LEU A C 1
ATOM 600 O O . LEU A 1 77 ? -23.328 -3.289 25.344 1.00 89.75 77 LEU A O 1
ATOM 604 N N . SER A 1 78 ? -25.391 -4.195 25.257 1.00 85.44 78 SER A N 1
ATOM 605 C CA . SER A 1 78 ? -25.733 -3.766 23.895 1.00 85.44 78 SER A CA 1
ATOM 606 C C . SER A 1 78 ? -26.908 -2.794 23.828 1.00 85.44 78 SER A C 1
ATOM 608 O O . SER A 1 78 ? -27.214 -2.283 22.758 1.00 85.44 78 SER A O 1
ATOM 610 N N . ASP A 1 79 ? -27.616 -2.601 24.939 1.00 85.81 79 ASP A N 1
ATOM 611 C CA . ASP A 1 79 ? -28.826 -1.788 24.989 1.00 85.81 79 ASP A CA 1
ATOM 612 C C . ASP A 1 79 ? -28.479 -0.339 25.348 1.00 85.81 79 ASP A C 1
ATOM 614 O O . ASP A 1 79 ? -28.190 -0.028 26.505 1.00 85.81 79 ASP A O 1
ATOM 618 N N . GLU A 1 80 ? -28.513 0.546 24.347 1.00 82.19 80 GLU A N 1
ATOM 619 C CA . GLU A 1 80 ? -28.215 1.975 24.509 1.00 82.19 80 GLU A CA 1
ATOM 620 C C . GLU A 1 80 ? -29.238 2.727 25.384 1.00 82.19 80 GLU A C 1
ATOM 622 O O . GLU A 1 80 ? -29.003 3.890 25.725 1.00 82.19 80 GLU A O 1
ATOM 627 N N . SER A 1 81 ? -30.368 2.106 25.749 1.00 84.88 81 SER A N 1
ATOM 628 C CA . SER A 1 81 ? -31.363 2.720 26.640 1.00 84.88 81 SER A CA 1
ATOM 629 C C . SER A 1 81 ? -30.968 2.690 28.122 1.00 84.88 81 SER A C 1
ATOM 631 O O . SER A 1 81 ? -31.570 3.396 28.932 1.00 84.88 81 SER A O 1
ATOM 633 N N . LEU A 1 82 ? -29.944 1.909 28.481 1.00 89.31 82 LEU A N 1
ATOM 634 C CA . LEU A 1 82 ? -29.480 1.768 29.861 1.00 89.31 82 LEU A CA 1
ATOM 635 C C . LEU A 1 82 ? -28.790 3.038 30.375 1.00 89.31 82 LEU A C 1
ATOM 637 O O . LEU A 1 82 ? -28.085 3.736 29.638 1.00 89.31 82 LEU A O 1
ATOM 641 N N . PHE A 1 83 ? -28.891 3.281 31.685 1.00 88.81 83 PHE A N 1
ATOM 642 C CA . PHE A 1 83 ? -28.261 4.437 32.334 1.00 88.81 83 PHE A CA 1
ATOM 643 C C . PHE A 1 83 ? -26.738 4.500 32.145 1.00 88.81 83 PHE A C 1
ATOM 645 O O . PHE A 1 83 ? -26.171 5.590 32.062 1.00 88.81 83 PHE A O 1
ATOM 652 N N . SER A 1 84 ? -26.072 3.351 31.994 1.00 89.38 84 SER A N 1
ATOM 653 C CA . SER A 1 84 ? -24.637 3.292 31.694 1.00 89.38 84 SER A CA 1
ATOM 654 C C . SER A 1 84 ? -24.299 3.962 30.355 1.00 89.38 84 SER A C 1
ATOM 656 O O . SER A 1 84 ? -23.299 4.667 30.260 1.00 89.38 84 SER A O 1
ATOM 658 N N . PHE A 1 85 ? -25.150 3.812 29.333 1.00 88.62 85 PHE A N 1
ATOM 659 C CA . PHE A 1 85 ? -24.989 4.511 28.054 1.00 88.62 85 PHE A CA 1
ATOM 660 C C . PHE A 1 85 ? -25.449 5.965 28.134 1.00 88.62 85 PHE A C 1
ATOM 662 O O . PHE A 1 85 ? -24.849 6.825 27.488 1.00 88.62 85 PHE A O 1
ATOM 669 N N . GLN A 1 86 ? -26.477 6.272 28.935 1.00 88.06 86 GLN A N 1
ATOM 670 C CA . GLN A 1 86 ? -26.878 7.658 29.185 1.00 88.06 86 GLN A CA 1
ATOM 671 C C . GLN A 1 86 ? -25.719 8.474 29.768 1.00 88.06 86 GLN A C 1
ATOM 673 O O . GLN A 1 86 ? -25.460 9.559 29.260 1.00 88.06 86 GLN A O 1
ATOM 678 N N . CYS A 1 87 ? -24.988 7.921 30.737 1.00 90.19 87 CYS A N 1
ATOM 679 C CA . CYS A 1 87 ? -23.807 8.536 31.342 1.00 90.19 87 CYS A CA 1
ATOM 680 C C . CYS A 1 87 ? -22.733 8.906 30.299 1.00 90.19 87 CYS A C 1
ATOM 682 O O . CYS A 1 87 ? -22.243 10.034 30.269 1.00 90.19 87 CYS A O 1
ATOM 684 N N . ILE A 1 88 ? -22.427 7.993 29.369 1.00 88.75 88 ILE A N 1
ATOM 685 C CA . ILE A 1 88 ? -21.468 8.246 28.278 1.00 88.75 88 ILE A CA 1
ATOM 686 C C . ILE A 1 88 ? -21.999 9.319 27.315 1.00 88.75 88 ILE A C 1
ATOM 688 O O . ILE A 1 88 ? -21.240 10.113 26.770 1.00 88.75 88 ILE A O 1
ATOM 692 N N . ARG A 1 89 ? -23.311 9.380 27.085 1.00 83.94 89 ARG A N 1
ATOM 693 C CA . ARG A 1 89 ? -23.908 10.363 26.171 1.00 83.94 89 ARG A CA 1
ATOM 694 C C . ARG A 1 89 ? -23.934 11.773 26.746 1.00 83.94 89 ARG A C 1
ATOM 696 O O . ARG A 1 89 ? -23.646 12.713 26.015 1.00 83.94 89 ARG A O 1
ATOM 703 N N . THR A 1 90 ? -24.341 11.917 28.006 1.00 87.19 90 THR A N 1
ATOM 704 C CA . THR A 1 90 ? -24.459 13.223 28.669 1.00 87.19 90 THR A CA 1
ATOM 705 C C . THR A 1 90 ? -23.118 13.725 29.179 1.00 87.19 90 THR A C 1
ATOM 707 O O . THR A 1 90 ? -22.993 14.917 29.419 1.00 87.19 90 THR A O 1
ATOM 710 N N . GLN A 1 91 ? -22.118 12.842 29.310 1.00 87.75 91 GLN A N 1
ATOM 711 C CA . GLN A 1 91 ? -20.843 13.152 29.963 1.00 87.75 91 GLN A CA 1
ATOM 712 C C . GLN A 1 91 ? -21.043 13.628 31.413 1.00 87.75 91 GLN A C 1
ATOM 714 O O . GLN A 1 91 ? -20.214 14.340 31.972 1.00 87.75 91 GLN A O 1
ATOM 719 N N . GLU A 1 92 ? -22.128 13.169 32.042 1.00 89.81 92 GLU A N 1
ATOM 720 C CA . GLU A 1 92 ? -22.494 13.466 33.425 1.00 89.81 92 GLU A CA 1
ATOM 721 C C . GLU A 1 92 ? -22.633 12.168 34.230 1.00 89.81 92 GLU A C 1
ATOM 723 O O . GLU A 1 92 ? -23.031 11.132 33.681 1.00 89.81 92 GLU A O 1
ATOM 728 N N . PRO A 1 93 ? -22.313 12.189 35.535 1.00 91.75 93 PRO A N 1
ATOM 729 C CA . PRO A 1 93 ? -22.511 11.031 36.391 1.00 91.75 93 PRO A CA 1
ATOM 730 C C . PRO A 1 93 ? -24.004 10.749 36.585 1.00 91.75 93 PRO A C 1
ATOM 732 O O . PRO A 1 93 ? -24.795 11.662 36.816 1.00 91.75 93 PRO A O 1
ATOM 735 N N . VAL A 1 94 ? -24.381 9.474 36.552 1.00 92.06 94 VAL A N 1
ATOM 736 C CA . VAL A 1 94 ? -25.748 9.026 36.837 1.00 92.06 94 VAL A CA 1
ATOM 737 C C . VAL A 1 94 ? -25.743 8.289 38.167 1.00 92.06 94 VAL A C 1
ATOM 739 O O . VAL A 1 94 ? -25.039 7.293 38.316 1.00 92.06 94 VAL A O 1
ATOM 742 N N . VAL A 1 95 ? -26.527 8.775 39.129 1.00 91.00 95 VAL A N 1
ATOM 743 C CA . VAL A 1 95 ? -26.620 8.206 40.480 1.00 91.00 95 VAL A CA 1
ATOM 744 C C . VAL A 1 95 ? -28.045 7.737 40.735 1.00 91.00 95 VAL A C 1
ATOM 746 O O . VAL A 1 95 ? -29.002 8.482 40.536 1.00 91.00 95 VAL A O 1
ATOM 749 N N . ILE A 1 96 ? -28.182 6.498 41.193 1.00 89.06 96 ILE A N 1
ATOM 750 C CA . ILE A 1 96 ? -29.449 5.870 41.559 1.00 89.06 96 ILE A CA 1
ATOM 751 C C . ILE A 1 96 ? -29.330 5.452 43.020 1.00 89.06 96 ILE A C 1
ATOM 753 O O . ILE A 1 96 ? -28.725 4.427 43.313 1.00 89.06 96 ILE A O 1
ATOM 757 N N . ASN A 1 97 ? -29.895 6.244 43.934 1.00 85.50 97 ASN A N 1
ATOM 758 C CA . ASN A 1 97 ? -29.776 6.026 45.384 1.00 85.50 97 ASN A CA 1
ATOM 759 C C . ASN A 1 97 ? -30.608 4.846 45.903 1.00 85.50 97 ASN A C 1
ATOM 761 O O . ASN A 1 97 ? -30.271 4.256 46.926 1.00 85.50 97 ASN A O 1
ATOM 765 N N . HIS A 1 98 ? -31.695 4.503 45.208 1.00 82.56 98 HIS A N 1
ATOM 766 C CA . HIS A 1 98 ? -32.609 3.436 45.606 1.00 82.56 98 HIS A CA 1
ATOM 767 C C . HIS A 1 98 ? -32.844 2.492 44.430 1.00 82.56 98 HIS A C 1
ATOM 769 O O . HIS A 1 98 ? -33.721 2.712 43.591 1.00 82.56 98 HIS A O 1
ATOM 775 N N . LEU A 1 99 ? -32.037 1.431 44.366 1.00 77.38 99 LEU A N 1
ATOM 776 C CA . LEU A 1 99 ? -32.201 0.352 43.393 1.00 77.38 99 LEU A CA 1
ATOM 777 C C . LEU A 1 99 ? -33.512 -0.407 43.663 1.00 77.38 99 LEU A C 1
ATOM 779 O O . LEU A 1 99 ? -33.555 -1.373 44.421 1.00 77.38 99 LEU A O 1
ATOM 783 N N . THR A 1 100 ? -34.603 0.038 43.040 1.00 66.81 100 THR A N 1
ATOM 784 C CA . THR A 1 100 ? -35.871 -0.698 42.998 1.00 66.81 100 THR A CA 1
ATOM 785 C C . THR A 1 100 ? -35.884 -1.627 41.782 1.00 66.81 100 THR A C 1
ATOM 787 O O . THR A 1 100 ? -35.417 -1.270 40.701 1.00 66.81 100 THR A O 1
ATOM 790 N N . ASN A 1 101 ? -36.440 -2.834 41.934 1.00 55.97 101 ASN A N 1
ATOM 791 C CA . ASN A 1 101 ? -36.509 -3.862 40.878 1.00 55.97 101 ASN A CA 1
ATOM 792 C C . ASN A 1 101 ? -37.342 -3.457 39.634 1.00 55.97 101 ASN A C 1
ATOM 794 O O . ASN A 1 101 ? -37.541 -4.283 38.747 1.00 55.97 101 ASN A O 1
ATOM 798 N N . THR A 1 102 ? -37.870 -2.231 39.558 1.00 53.28 102 THR A N 1
ATOM 799 C CA . THR A 1 102 ? -38.902 -1.820 38.592 1.00 53.28 102 THR A CA 1
ATOM 800 C C . THR A 1 102 ? -38.427 -0.857 37.499 1.00 53.28 102 THR A C 1
ATOM 802 O O . THR A 1 102 ? -39.171 -0.635 36.542 1.00 53.28 102 THR A O 1
ATOM 805 N N . SER A 1 103 ? -37.207 -0.302 37.561 1.00 60.88 103 SER A N 1
ATOM 806 C CA . SER A 1 103 ? -36.731 0.604 36.501 1.00 60.88 103 SER A CA 1
ATOM 807 C C . SER A 1 103 ? -36.200 -0.184 35.292 1.00 60.88 103 SER A C 1
ATOM 809 O O . SER A 1 103 ? -35.213 -0.908 35.399 1.00 60.88 103 SER A O 1
ATOM 811 N N . ARG A 1 104 ? -36.828 -0.031 34.114 1.00 62.81 104 ARG A N 1
ATOM 812 C CA . ARG A 1 104 ? -36.394 -0.685 32.856 1.00 62.81 104 ARG A CA 1
ATOM 813 C C . ARG A 1 104 ? -34.971 -0.302 32.406 1.00 62.81 104 ARG A C 1
ATOM 815 O O . ARG A 1 104 ? -34.416 -0.978 31.551 1.00 62.81 104 ARG A O 1
ATOM 822 N N . ALA A 1 105 ? -34.395 0.763 32.965 1.00 72.75 105 ALA A N 1
ATOM 823 C CA . ALA A 1 105 ? -33.117 1.342 32.551 1.00 72.75 105 ALA A CA 1
ATOM 824 C C . ALA A 1 105 ? -31.891 0.847 33.358 1.00 72.75 105 ALA A C 1
ATOM 826 O O . ALA A 1 105 ? -30.759 1.206 33.023 1.00 72.75 105 ALA A O 1
ATOM 827 N N . VAL A 1 106 ? -32.090 0.002 34.383 1.00 78.44 106 VAL A N 1
ATOM 828 C CA . VAL A 1 106 ? -31.021 -0.717 35.105 1.00 78.44 106 VAL A CA 1
ATOM 829 C C . VAL A 1 106 ? -31.182 -2.214 34.875 1.00 78.44 106 VAL A C 1
ATOM 831 O O . VAL A 1 106 ? -32.264 -2.765 35.066 1.00 78.44 106 VAL A O 1
ATOM 834 N N . ARG A 1 107 ? -30.095 -2.894 34.499 1.00 83.50 107 ARG A N 1
ATOM 835 C CA . ARG A 1 107 ? -30.099 -4.336 34.237 1.00 83.50 107 ARG A CA 1
ATOM 836 C C . ARG A 1 107 ? -29.121 -5.065 35.150 1.00 83.50 107 ARG A C 1
ATOM 838 O O . ARG A 1 107 ? -27.916 -4.847 35.075 1.00 83.50 107 ARG A O 1
ATOM 845 N N . PHE A 1 108 ? -29.634 -5.998 35.944 1.00 85.06 108 PHE A N 1
ATOM 846 C CA . PHE A 1 108 ? -28.803 -6.934 36.699 1.00 85.06 108 PHE A CA 1
ATOM 847 C C . PHE A 1 108 ? -28.226 -7.987 35.746 1.00 85.06 108 PHE A C 1
ATOM 849 O O . PHE A 1 108 ? -28.974 -8.723 35.101 1.00 85.06 108 PHE A O 1
ATOM 856 N N . CYS A 1 109 ? -26.899 -8.015 35.618 1.00 85.06 109 CYS A N 1
ATOM 857 C CA . CYS A 1 109 ? -26.204 -8.823 34.609 1.00 85.06 109 CYS A CA 1
ATOM 858 C C . CYS A 1 109 ? -25.515 -10.070 35.174 1.00 85.06 109 CYS A C 1
ATOM 860 O O . CYS A 1 109 ? -25.142 -10.956 34.410 1.00 85.06 109 CYS A O 1
ATOM 862 N N . THR A 1 110 ? -25.349 -10.145 36.493 1.00 86.81 110 THR A N 1
ATOM 863 C CA . THR A 1 110 ? -24.610 -11.202 37.190 1.00 86.81 110 THR A CA 1
ATOM 864 C C . THR A 1 110 ? -25.488 -11.847 38.267 1.00 86.81 110 THR A C 1
ATOM 866 O O . THR A 1 110 ? -26.575 -11.358 38.587 1.00 86.81 110 THR A O 1
ATOM 869 N N . ALA A 1 111 ? -25.034 -12.975 38.824 1.00 83.31 111 ALA A N 1
ATOM 870 C CA . ALA A 1 111 ? -25.750 -13.677 39.894 1.00 83.31 111 ALA A CA 1
ATOM 871 C C . ALA A 1 111 ? -25.794 -12.872 41.209 1.00 83.31 111 ALA A C 1
ATOM 873 O O . ALA A 1 111 ? -26.749 -12.989 41.978 1.00 83.31 111 ALA A O 1
ATOM 874 N N . ARG A 1 112 ? -24.779 -12.032 41.451 1.00 84.31 112 ARG A N 1
ATOM 875 C CA . ARG A 1 112 ? -24.713 -11.113 42.590 1.00 84.31 112 ARG A CA 1
ATOM 876 C C . ARG A 1 112 ? -25.470 -9.833 42.235 1.00 84.31 112 ARG A C 1
ATOM 878 O O . ARG A 1 112 ? -25.044 -9.074 41.373 1.00 84.31 112 ARG A O 1
ATOM 885 N N . LYS A 1 113 ? -26.621 -9.606 42.871 1.00 81.56 113 LYS A N 1
ATOM 886 C CA . LYS A 1 113 ? -27.424 -8.399 42.626 1.00 81.56 113 LYS A CA 1
ATOM 887 C C . LYS A 1 113 ? -26.809 -7.197 43.336 1.00 81.56 113 LYS A C 1
ATOM 889 O O . LYS A 1 113 ? -26.508 -7.288 44.524 1.00 81.56 113 LYS A O 1
ATOM 894 N N . ALA A 1 114 ? -26.707 -6.081 42.618 1.00 82.06 114 ALA A N 1
ATOM 895 C CA . ALA A 1 114 ? -26.339 -4.795 43.192 1.00 82.06 114 ALA A CA 1
ATOM 896 C C . ALA A 1 114 ? -27.347 -4.373 44.273 1.00 82.06 114 ALA A C 1
ATOM 898 O O . ALA A 1 114 ? -28.561 -4.514 44.088 1.00 82.06 114 ALA A O 1
ATOM 899 N N . ILE A 1 115 ? -26.844 -3.848 45.389 1.00 80.94 115 ILE A N 1
ATOM 900 C CA . ILE A 1 115 ? -27.655 -3.402 46.531 1.00 80.94 115 ILE A CA 1
ATOM 901 C C . ILE A 1 115 ? -27.462 -1.911 46.814 1.00 80.94 115 ILE A C 1
ATOM 903 O O . ILE A 1 115 ? -26.413 -1.337 46.529 1.00 80.94 115 ILE A O 1
ATOM 907 N N . ARG A 1 116 ? -28.479 -1.301 47.438 1.00 80.69 116 ARG A N 1
ATOM 908 C CA . ARG A 1 116 ? -28.530 0.112 47.858 1.00 80.69 116 ARG A CA 1
ATOM 909 C C . ARG A 1 116 ? -28.542 1.087 46.680 1.00 80.69 116 ARG A C 1
ATOM 911 O O . ARG A 1 116 ? -29.628 1.489 46.266 1.00 80.69 116 ARG A O 1
ATOM 918 N N . ALA A 1 117 ? -27.374 1.401 46.124 1.00 88.25 117 ALA A N 1
ATOM 919 C CA . ALA A 1 117 ? -27.204 2.421 45.098 1.00 88.25 117 ALA A CA 1
ATOM 920 C C . ALA A 1 117 ? -26.320 1.957 43.933 1.00 88.25 117 ALA A C 1
ATOM 922 O O . ALA A 1 117 ? -25.446 1.107 44.100 1.00 88.25 117 ALA A O 1
ATOM 923 N N . TYR A 1 118 ? -26.546 2.554 42.762 1.00 91.31 118 TYR A N 1
ATOM 924 C CA . TYR A 1 118 ? -25.719 2.411 41.563 1.00 91.31 118 TYR A CA 1
ATOM 925 C C . TYR A 1 118 ? -25.229 3.786 41.117 1.00 91.31 118 TYR A C 1
ATOM 927 O O . TYR A 1 118 ? -26.014 4.731 41.029 1.00 91.31 118 TYR A O 1
ATOM 935 N N . CYS A 1 119 ? -23.941 3.892 40.815 1.00 92.25 119 CYS A N 1
ATOM 936 C CA . CYS A 1 119 ? -23.316 5.091 40.284 1.00 92.25 119 CYS A CA 1
ATOM 937 C C . CYS A 1 119 ? -22.579 4.754 38.987 1.00 92.25 119 CYS A C 1
ATOM 939 O O . CYS A 1 119 ? -21.788 3.815 38.926 1.00 92.25 119 CYS A O 1
ATOM 941 N N . ALA A 1 120 ? -22.829 5.544 37.953 1.00 93.56 120 ALA A N 1
ATOM 942 C CA . ALA A 1 120 ? -22.124 5.505 36.687 1.00 93.56 120 ALA A CA 1
ATOM 943 C C . ALA A 1 120 ? -21.371 6.820 36.499 1.00 93.56 120 ALA A C 1
ATOM 945 O O . ALA A 1 120 ? -21.990 7.882 36.527 1.00 93.56 120 ALA A O 1
ATOM 946 N N . LEU A 1 121 ? -20.059 6.756 36.277 1.00 94.50 121 LEU A N 1
ATOM 947 C CA . LEU A 1 121 ? -19.224 7.918 35.978 1.00 94.50 121 LEU A CA 1
ATOM 948 C C . LEU A 1 121 ? -18.641 7.813 34.568 1.00 94.50 121 LEU A C 1
ATOM 950 O O . LEU A 1 121 ? -18.125 6.754 34.206 1.00 94.50 121 LEU A O 1
ATOM 954 N N . PRO A 1 122 ? -18.677 8.886 33.766 1.00 92.12 122 PRO A N 1
ATOM 955 C CA . PRO A 1 122 ? -18.171 8.841 32.404 1.00 92.12 122 PRO A CA 1
ATOM 956 C C . PRO A 1 122 ? -16.640 8.865 32.407 1.00 92.12 122 PRO A C 1
ATOM 958 O O . PRO A 1 122 ? -16.017 9.635 33.136 1.00 92.12 122 PRO A O 1
ATOM 961 N N . LEU A 1 123 ? -16.027 8.063 31.537 1.00 88.50 123 LEU A N 1
ATOM 962 C CA . LEU A 1 123 ? -14.597 8.127 31.228 1.00 88.50 123 LEU A CA 1
ATOM 963 C C . LEU A 1 123 ? -14.391 8.798 29.882 1.00 88.50 123 LEU A C 1
ATOM 965 O O . LEU A 1 123 ? -13.885 8.210 28.920 1.00 88.50 123 LEU A O 1
ATOM 969 N N . SER A 1 124 ? -14.853 10.041 29.804 1.00 83.75 124 SER A N 1
ATOM 970 C CA . SER A 1 124 ? -14.988 10.745 28.539 1.00 83.75 124 SER A CA 1
ATOM 971 C C . SER A 1 124 ? -15.790 9.903 27.521 1.00 83.75 124 SER A C 1
ATOM 973 O O . SER A 1 124 ? -16.798 9.278 27.858 1.00 83.75 124 SER A O 1
ATOM 975 N N . THR A 1 125 ? -15.340 9.837 26.270 1.00 80.12 125 THR A N 1
ATOM 976 C CA . THR A 1 125 ? -15.912 9.008 25.198 1.00 80.12 125 THR A CA 1
ATOM 977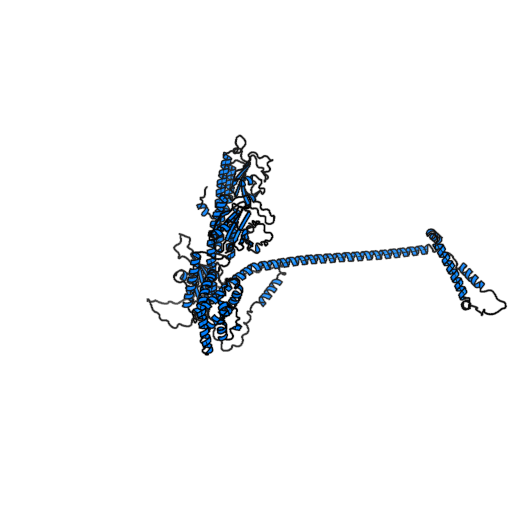 C C . THR A 1 125 ? -15.414 7.559 25.195 1.00 80.12 125 THR A C 1
ATOM 979 O O . THR A 1 125 ? -15.878 6.763 24.380 1.00 80.12 125 THR A O 1
ATOM 982 N N . CYS A 1 126 ? -14.486 7.189 26.090 1.00 81.38 126 CYS A N 1
ATOM 983 C CA . CYS A 1 126 ? -13.898 5.845 26.122 1.00 81.38 126 CYS A CA 1
ATOM 984 C C . CYS A 1 126 ? -14.818 4.786 26.720 1.00 81.38 126 CYS A C 1
ATOM 986 O O . CYS A 1 126 ? -14.577 3.599 26.504 1.00 81.38 126 CYS A O 1
ATOM 988 N N . GLY A 1 127 ? -15.797 5.191 27.528 1.00 89.56 127 GLY A N 1
ATOM 989 C CA . GLY A 1 127 ? -16.588 4.282 28.346 1.00 89.56 127 GLY A CA 1
ATOM 990 C C . GLY A 1 127 ? -16.960 4.905 29.686 1.00 89.56 127 GLY A C 1
ATOM 991 O O . GLY A 1 127 ? -17.206 6.109 29.761 1.00 89.56 127 GLY A O 1
ATOM 992 N N . MET A 1 128 ? -17.026 4.093 30.739 1.00 93.25 128 MET A N 1
ATOM 993 C CA . MET A 1 128 ? -17.518 4.512 32.052 1.00 93.25 128 MET A CA 1
ATOM 994 C C . MET A 1 128 ? -16.966 3.656 33.204 1.00 93.25 128 MET A C 1
ATOM 996 O O . MET A 1 128 ? -16.565 2.513 32.994 1.00 93.25 128 MET A O 1
ATOM 1000 N N . ILE A 1 129 ? -16.954 4.210 34.418 1.00 94.56 129 ILE A N 1
ATOM 1001 C CA . ILE A 1 129 ? -16.753 3.471 35.672 1.00 94.56 129 ILE A CA 1
ATOM 1002 C C . ILE A 1 129 ? -18.120 3.257 36.309 1.00 94.56 129 ILE A C 1
ATOM 1004 O O . ILE A 1 129 ? -18.844 4.219 36.566 1.00 94.56 129 ILE A O 1
ATOM 1008 N N . GLY A 1 130 ? -18.471 2.002 36.563 1.00 93.50 130 GLY A N 1
ATOM 1009 C CA . GLY A 1 130 ? -19.638 1.633 37.348 1.00 93.50 130 GLY A CA 1
ATOM 1010 C C . GLY A 1 130 ? -19.236 1.285 38.773 1.00 93.50 130 GLY A C 1
ATOM 1011 O O . GLY A 1 130 ? -18.212 0.638 38.992 1.00 93.50 130 GLY A O 1
ATOM 1012 N N . VAL A 1 131 ? -20.043 1.729 39.729 1.00 93.88 131 VAL A N 1
ATOM 1013 C CA . VAL A 1 131 ? -19.884 1.415 41.145 1.00 93.88 131 VAL A CA 1
ATOM 1014 C C . VAL A 1 131 ? -21.238 1.057 41.726 1.00 93.88 131 VAL A C 1
ATOM 1016 O O . VAL A 1 131 ? -22.215 1.784 41.525 1.00 93.88 131 VAL A O 1
ATOM 1019 N N . ASP A 1 132 ? -21.301 -0.045 42.458 1.00 91.81 132 ASP A N 1
ATOM 1020 C CA . ASP A 1 132 ? -22.496 -0.438 43.189 1.00 91.81 132 ASP A CA 1
ATOM 1021 C C . ASP A 1 132 ? -22.172 -1.125 44.518 1.00 91.81 132 ASP A C 1
ATOM 1023 O O . ASP A 1 132 ? -21.013 -1.282 44.902 1.00 91.81 132 ASP A O 1
ATOM 1027 N N . SER A 1 133 ? -23.224 -1.497 45.251 1.00 88.88 133 SER A N 1
ATOM 1028 C CA . SER A 1 133 ? -23.109 -2.273 46.492 1.00 88.88 133 SER A CA 1
ATOM 1029 C C . SER A 1 133 ? -22.293 -1.576 47.588 1.00 88.88 133 SER A C 1
ATOM 1031 O O . SER A 1 133 ? -21.681 -2.225 48.431 1.00 88.88 133 SER A O 1
ATOM 1033 N N . PHE A 1 134 ? -22.333 -0.241 47.590 1.00 90.38 134 PHE A N 1
ATOM 1034 C CA . PHE A 1 134 ? -21.586 0.636 48.489 1.00 90.38 134 PHE A CA 1
ATOM 1035 C C . PHE A 1 134 ? -21.661 0.236 49.970 1.00 90.38 134 PHE A C 1
ATOM 1037 O O . PHE A 1 134 ? -22.733 -0.098 50.506 1.00 90.38 134 PHE A O 1
ATOM 1044 N N . GLY A 1 135 ? -20.527 0.381 50.660 1.00 87.06 135 GLY A N 1
ATOM 1045 C CA . GLY A 1 135 ? -20.429 0.268 52.110 1.00 87.06 135 GLY A CA 1
ATOM 1046 C C . GLY A 1 135 ? -21.344 1.261 52.849 1.00 87.06 135 GLY A C 1
ATOM 1047 O O . GLY A 1 135 ? -21.742 2.287 52.302 1.00 87.06 135 GLY A O 1
ATOM 1048 N N . PRO A 1 136 ? -21.723 0.973 54.108 1.00 85.25 136 PRO A N 1
ATOM 1049 C CA . PRO A 1 136 ? -22.658 1.816 54.864 1.00 85.25 136 PRO A CA 1
ATOM 1050 C C . PRO A 1 136 ? -22.127 3.235 55.124 1.00 85.25 136 PRO A C 1
ATOM 1052 O O . PRO A 1 136 ? -22.917 4.153 55.294 1.00 85.25 136 PRO A O 1
ATOM 1055 N N . THR A 1 137 ? -20.806 3.423 55.111 1.00 85.50 137 THR A N 1
ATOM 1056 C CA . THR A 1 137 ? -20.129 4.714 55.308 1.00 85.50 137 THR A CA 1
ATOM 1057 C C . THR A 1 137 ? -20.245 5.666 54.118 1.00 85.50 137 THR A C 1
ATOM 1059 O O . THR A 1 137 ? -19.860 6.819 54.241 1.00 85.50 137 THR A O 1
ATOM 1062 N N . ALA A 1 138 ? -20.753 5.208 52.971 1.00 87.38 138 ALA A N 1
ATOM 1063 C CA . ALA A 1 138 ? -20.894 6.012 51.755 1.00 87.38 138 ALA A CA 1
ATOM 1064 C C . ALA A 1 138 ? -22.237 6.764 51.658 1.00 87.38 138 ALA A C 1
ATOM 1066 O O . ALA A 1 138 ? -22.536 7.360 50.620 1.00 87.38 138 ALA A O 1
ATOM 1067 N N . PHE A 1 139 ? -23.079 6.688 52.693 1.00 88.81 139 PHE A N 1
ATOM 1068 C CA . PHE A 1 139 ? -24.440 7.218 52.682 1.00 88.81 139 PHE A CA 1
ATOM 1069 C C . PHE A 1 139 ? -24.639 8.299 53.740 1.00 88.81 139 PHE A C 1
ATOM 1071 O O . PHE A 1 139 ? -24.128 8.209 54.853 1.00 88.81 139 PHE A O 1
ATOM 1078 N N . ASN A 1 140 ? -25.443 9.301 53.395 1.00 88.44 140 ASN A N 1
ATOM 1079 C CA . ASN A 1 140 ? -25.905 10.310 54.336 1.00 88.44 140 ASN A CA 1
ATOM 1080 C C . ASN A 1 140 ? -27.026 9.762 55.247 1.00 88.44 140 ASN A C 1
ATOM 1082 O O . ASN A 1 140 ? -27.531 8.653 55.070 1.00 88.44 140 ASN A O 1
ATOM 1086 N N . VAL A 1 141 ? -27.495 10.591 56.184 1.00 84.69 141 VAL A N 1
ATOM 1087 C CA . VAL A 1 141 ? -28.588 10.252 57.122 1.00 84.69 141 VAL A CA 1
ATOM 1088 C C . VAL A 1 141 ? -29.910 9.895 56.408 1.00 84.69 141 VAL A C 1
ATOM 1090 O O . VAL A 1 141 ? -30.766 9.231 56.985 1.00 84.69 141 VAL A O 1
ATOM 1093 N N . LYS A 1 142 ? -30.084 10.301 55.141 1.00 84.50 142 LYS A N 1
ATOM 1094 C CA . LYS A 1 142 ? -31.259 10.004 54.301 1.00 84.50 142 LYS A CA 1
ATOM 1095 C C . LYS A 1 142 ? -31.098 8.733 53.449 1.00 84.50 142 LYS A C 1
ATOM 1097 O O . LYS A 1 142 ? -31.963 8.462 52.622 1.00 84.50 142 LYS A O 1
ATOM 1102 N N . ASN A 1 143 ? -30.035 7.944 53.647 1.00 83.06 143 ASN A N 1
ATOM 1103 C CA . ASN A 1 143 ? -29.677 6.787 52.812 1.00 83.06 143 ASN A CA 1
ATOM 1104 C C . ASN A 1 143 ? -29.449 7.130 51.327 1.00 83.06 143 ASN A C 1
ATOM 1106 O O . ASN A 1 143 ? -29.670 6.301 50.443 1.00 83.06 143 ASN A O 1
ATOM 1110 N N . GLU A 1 144 ? -28.983 8.342 51.045 1.00 87.94 144 GLU A N 1
ATOM 1111 C CA . GLU A 1 144 ? -28.532 8.762 49.718 1.00 87.94 144 GLU A CA 1
ATOM 1112 C C . GLU A 1 144 ? -27.005 8.799 49.676 1.00 87.94 144 GLU A C 1
ATOM 1114 O O . GLU A 1 144 ? -26.364 9.005 50.708 1.00 87.94 144 GLU A O 1
ATOM 1119 N N . LEU A 1 145 ? -26.418 8.602 48.491 1.00 89.12 145 LEU A N 1
ATOM 1120 C CA . LEU A 1 145 ? -24.966 8.624 48.336 1.00 89.12 145 LEU A CA 1
ATOM 1121 C C . LEU A 1 145 ? -24.397 9.975 48.797 1.00 89.12 145 LEU A C 1
ATOM 1123 O O . LEU A 1 145 ? -24.884 11.034 48.390 1.00 89.12 145 LEU A O 1
ATOM 1127 N N . GLU A 1 146 ? -23.362 9.947 49.632 1.00 91.12 146 GLU A N 1
ATOM 1128 C CA . GLU A 1 146 ? -22.774 11.168 50.169 1.00 91.12 146 GLU A CA 1
ATOM 1129 C C . GLU A 1 146 ? -22.148 12.028 49.050 1.00 91.12 146 GLU A C 1
ATOM 1131 O O . GLU A 1 146 ? -21.465 11.500 48.160 1.00 91.12 146 GLU A O 1
ATOM 1136 N N . PRO A 1 147 ? -22.292 13.368 49.091 1.00 89.75 147 PRO A N 1
ATOM 1137 C CA . PRO A 1 147 ? -21.648 14.247 48.115 1.00 89.75 147 PRO A CA 1
ATOM 1138 C C . PRO A 1 147 ? -20.121 14.092 48.083 1.00 89.75 147 PRO A C 1
ATOM 1140 O O . PRO A 1 147 ? -19.518 14.190 47.013 1.00 89.75 147 PRO A O 1
ATOM 1143 N N . ALA A 1 148 ? -19.501 13.811 49.236 1.00 90.62 148 ALA A N 1
ATOM 1144 C CA . ALA A 1 148 ? -18.067 13.559 49.353 1.00 90.62 148 ALA A CA 1
ATOM 1145 C C . ALA A 1 148 ? -17.650 12.278 48.612 1.00 90.62 148 ALA A C 1
ATOM 1147 O O . ALA A 1 148 ? -16.676 12.297 47.858 1.00 90.62 148 ALA A O 1
ATOM 1148 N N . THR A 1 149 ? -18.428 11.197 48.736 1.00 91.50 149 THR A N 1
ATOM 1149 C CA . THR A 1 149 ? -18.220 9.949 47.987 1.00 91.50 149 THR A CA 1
ATOM 1150 C C . THR A 1 149 ? -18.321 10.181 46.482 1.00 91.50 149 THR A C 1
ATOM 1152 O O . THR A 1 149 ? -17.461 9.736 45.721 1.00 91.50 149 THR A O 1
ATOM 1155 N N . LEU A 1 150 ? -19.335 10.928 46.031 1.00 91.31 150 LEU A N 1
ATOM 1156 C CA . LEU A 1 150 ? -19.481 11.263 44.615 1.00 91.31 150 LEU A CA 1
ATOM 1157 C C . LEU A 1 150 ? -18.312 12.124 44.110 1.00 91.31 150 LEU A C 1
ATOM 1159 O O . LEU A 1 150 ? -17.848 11.931 42.987 1.00 91.31 150 LEU A O 1
ATOM 1163 N N . HIS A 1 151 ? -17.827 13.069 44.922 1.00 92.81 151 HIS A N 1
ATOM 1164 C CA . HIS A 1 151 ? -16.665 13.887 44.581 1.00 92.81 151 HIS A CA 1
ATOM 1165 C C . HIS A 1 151 ? -15.394 13.040 44.454 1.00 92.81 151 HIS A C 1
ATOM 1167 O O . HIS A 1 151 ? -14.689 13.158 43.455 1.00 92.81 151 HIS A O 1
ATOM 1173 N N . PHE A 1 152 ? -15.143 12.137 45.406 1.00 92.94 152 PHE A N 1
ATOM 1174 C CA . PHE A 1 152 ? -14.039 11.178 45.350 1.00 92.94 152 PHE A CA 1
ATOM 1175 C C . PHE A 1 152 ? -14.071 10.351 44.058 1.00 92.94 152 PHE A C 1
ATOM 1177 O O . PHE A 1 152 ? -13.091 10.324 43.314 1.00 92.94 152 PHE A O 1
ATOM 1184 N N . LEU A 1 153 ? -15.225 9.763 43.728 1.00 93.06 153 LEU A N 1
ATOM 1185 C CA . LEU A 1 153 ? -15.393 8.972 42.507 1.00 93.06 153 LEU A CA 1
ATOM 1186 C C . LEU A 1 153 ? -15.128 9.784 41.234 1.00 93.06 153 LEU A C 1
ATOM 1188 O O . LEU A 1 153 ? -14.501 9.279 40.303 1.00 93.06 153 LEU A O 1
ATOM 1192 N N . LYS A 1 154 ? -15.574 11.047 41.190 1.00 92.50 154 LYS A N 1
ATOM 1193 C CA . LYS A 1 154 ? -15.292 11.956 40.068 1.00 92.50 154 LYS A CA 1
ATOM 1194 C C . LYS A 1 154 ? -13.791 12.194 39.903 1.00 92.50 154 LYS A C 1
ATOM 1196 O O . LYS A 1 154 ? -13.306 12.138 38.777 1.00 92.50 154 LYS A O 1
ATOM 1201 N N . GLN A 1 155 ? -13.059 12.410 40.997 1.00 90.44 155 GLN A N 1
ATOM 1202 C CA . GLN A 1 155 ? -11.602 12.576 40.943 1.00 90.44 155 GLN A CA 1
ATOM 1203 C C . GLN A 1 155 ? -10.908 11.300 40.452 1.00 90.44 155 GLN A C 1
ATOM 1205 O O . GLN A 1 155 ? -10.055 11.366 39.569 1.00 90.44 155 GLN A O 1
ATOM 1210 N N . CYS A 1 156 ? -11.325 10.127 40.937 1.00 89.81 156 CYS A N 1
ATOM 1211 C CA . CYS A 1 156 ? -10.806 8.848 40.446 1.00 89.81 156 CYS A CA 1
ATOM 1212 C C . CYS A 1 156 ? -11.051 8.662 38.941 1.00 89.81 156 CYS A C 1
ATOM 1214 O O . CYS A 1 156 ? -10.143 8.250 38.219 1.00 89.81 156 CYS A O 1
ATOM 1216 N N . ALA A 1 157 ? -12.250 9.005 38.457 1.00 89.50 157 ALA A N 1
ATOM 1217 C CA . ALA A 1 157 ? -12.586 8.934 37.038 1.00 89.50 157 ALA A CA 1
ATOM 1218 C C . ALA A 1 157 ? -11.698 9.860 36.189 1.00 89.50 157 ALA A C 1
ATOM 1220 O O . ALA A 1 157 ? -11.196 9.425 35.154 1.00 89.50 157 ALA A O 1
ATOM 1221 N N . LEU A 1 158 ? -11.435 11.093 36.638 1.00 87.12 158 LEU A N 1
ATOM 1222 C CA . LEU A 1 158 ? -10.538 12.029 35.945 1.00 87.12 158 LEU A CA 1
ATOM 1223 C C . LEU A 1 158 ? -9.104 11.487 35.844 1.00 87.12 158 LEU A C 1
ATOM 1225 O O . LEU A 1 158 ? -8.540 11.460 34.749 1.00 87.12 158 LEU A O 1
ATOM 1229 N N . CYS A 1 159 ? -8.548 10.971 36.944 1.00 85.12 159 CYS A N 1
ATOM 1230 C CA . CYS A 1 159 ? -7.222 10.346 36.944 1.00 85.12 159 CYS A CA 1
ATOM 1231 C C . CYS A 1 159 ? -7.155 9.130 36.000 1.00 85.12 159 CYS A C 1
ATOM 1233 O O . CYS A 1 159 ? -6.150 8.904 35.325 1.00 85.12 159 CYS A O 1
ATOM 1235 N N . HIS A 1 160 ? -8.231 8.342 35.923 1.00 84.50 160 HIS A N 1
ATOM 1236 C CA . HIS A 1 160 ? -8.330 7.221 34.986 1.00 84.50 160 HIS A CA 1
ATOM 1237 C C . HIS A 1 160 ? -8.411 7.660 33.522 1.00 84.50 160 HIS A C 1
ATOM 1239 O O . HIS A 1 160 ? -7.819 6.999 32.667 1.00 84.50 160 HIS A O 1
ATOM 1245 N N . VAL A 1 161 ? -9.112 8.755 33.215 1.00 84.62 161 VAL A N 1
ATOM 1246 C CA . VAL A 1 161 ? -9.146 9.322 31.858 1.00 84.62 161 VAL A CA 1
ATOM 1247 C C . VAL A 1 161 ? -7.739 9.719 31.416 1.00 84.62 161 VAL A C 1
ATOM 1249 O O . VAL A 1 161 ? -7.318 9.319 30.332 1.00 84.62 161 VAL A O 1
ATOM 1252 N N . GLU A 1 162 ? -6.985 10.422 32.264 1.00 82.69 162 GLU A N 1
ATOM 1253 C CA . GLU A 1 162 ? -5.611 10.836 31.957 1.00 82.69 162 GLU A CA 1
ATOM 1254 C C . GLU A 1 162 ? -4.686 9.631 31.708 1.00 82.69 162 GLU A C 1
ATOM 1256 O O . GLU A 1 162 ? -3.965 9.587 30.705 1.00 82.69 162 GLU A O 1
ATOM 1261 N N . LEU A 1 163 ? -4.755 8.607 32.566 1.00 81.12 163 LEU A N 1
ATOM 1262 C CA . LEU A 1 163 ? -3.992 7.365 32.404 1.00 81.12 163 LEU A CA 1
ATOM 1263 C C . LEU A 1 163 ? -4.341 6.642 31.093 1.00 81.12 163 LEU A C 1
ATOM 1265 O O . LEU A 1 163 ? -3.453 6.191 30.364 1.00 81.12 163 LEU A O 1
ATOM 1269 N N . LEU A 1 164 ? -5.635 6.520 30.784 1.00 79.62 164 LEU A N 1
ATOM 1270 C CA . LEU A 1 164 ? -6.104 5.865 29.565 1.00 79.62 164 LEU A CA 1
ATOM 1271 C C . LEU A 1 164 ? -5.654 6.622 28.319 1.00 79.62 164 LEU A C 1
ATOM 1273 O O . LEU A 1 164 ? -5.174 5.993 27.380 1.00 79.62 164 LEU A O 1
ATOM 1277 N N . GLU A 1 165 ? -5.801 7.945 28.293 1.00 80.31 165 GLU A N 1
ATOM 1278 C CA . GLU A 1 165 ? -5.425 8.774 27.148 1.00 80.31 165 GLU A CA 1
ATOM 1279 C C . GLU A 1 165 ? -3.928 8.726 26.867 1.00 80.31 165 GLU A C 1
ATOM 1281 O O . GLU A 1 165 ? -3.533 8.444 25.736 1.00 80.31 165 GLU A O 1
ATOM 1286 N N . THR A 1 166 ? -3.101 8.946 27.888 1.00 79.12 166 THR A N 1
ATOM 1287 C CA . THR A 1 166 ? -1.638 8.947 27.751 1.00 79.12 166 THR A CA 1
ATOM 1288 C C . THR A 1 166 ? -1.120 7.598 27.258 1.00 79.12 166 THR A C 1
ATOM 1290 O O . THR A 1 166 ? -0.388 7.539 26.268 1.00 79.12 166 THR A O 1
ATOM 1293 N N . THR A 1 167 ? -1.574 6.504 27.873 1.00 79.75 167 THR A N 1
ATOM 1294 C CA . THR A 1 167 ? -1.141 5.149 27.506 1.00 79.75 167 THR A CA 1
ATOM 1295 C C . THR A 1 167 ? -1.605 4.769 26.100 1.00 79.75 167 THR A C 1
ATOM 1297 O O . THR A 1 167 ? -0.830 4.247 25.300 1.00 79.75 167 THR A O 1
ATOM 1300 N N . ARG A 1 168 ? -2.869 5.050 25.760 1.00 80.75 168 ARG A N 1
ATOM 1301 C CA . ARG A 1 168 ? -3.439 4.713 24.446 1.00 80.75 168 ARG A CA 1
ATOM 1302 C C . ARG A 1 168 ? -2.798 5.494 23.306 1.00 80.75 168 ARG A C 1
ATOM 1304 O O . ARG A 1 168 ? -2.555 4.916 22.244 1.00 80.75 168 ARG A O 1
ATOM 1311 N N . VAL A 1 169 ? -2.505 6.779 23.519 1.00 83.38 169 VAL A N 1
ATOM 1312 C CA . VAL A 1 169 ? -1.746 7.590 22.559 1.00 83.38 169 VAL A CA 1
ATOM 1313 C C . VAL A 1 169 ? -0.356 6.990 22.374 1.00 83.38 169 VAL A C 1
ATOM 1315 O O . VAL A 1 169 ? -0.002 6.677 21.243 1.00 83.38 169 VAL A O 1
ATOM 1318 N N . ALA A 1 170 ? 0.392 6.741 23.453 1.00 81.56 170 ALA A N 1
ATOM 1319 C CA . ALA A 1 170 ? 1.750 6.197 23.368 1.00 81.56 170 ALA A CA 1
ATOM 1320 C C . ALA A 1 170 ? 1.814 4.868 22.591 1.00 81.56 170 ALA A C 1
ATOM 1322 O O . ALA A 1 170 ? 2.638 4.713 21.690 1.00 81.56 170 ALA A O 1
ATOM 1323 N N . VAL A 1 171 ? 0.895 3.936 22.871 1.00 83.50 171 VAL A N 1
ATOM 1324 C CA . VAL A 1 171 ? 0.808 2.647 22.160 1.00 83.50 171 VAL A CA 1
ATOM 1325 C C . VAL A 1 171 ? 0.474 2.841 20.679 1.00 83.50 171 VAL A C 1
ATOM 1327 O O . VAL A 1 171 ? 1.124 2.254 19.815 1.00 83.50 171 VAL A O 1
ATOM 1330 N N . SER A 1 172 ? -0.506 3.694 20.368 1.00 86.00 172 SER A N 1
ATOM 1331 C CA . SER A 1 172 ? -0.914 3.964 18.982 1.00 86.00 172 SER A CA 1
ATOM 1332 C C . SER A 1 172 ? 0.224 4.573 18.164 1.00 86.00 172 SER A C 1
ATOM 1334 O O . SER A 1 172 ? 0.472 4.170 17.029 1.00 86.00 172 SER A O 1
ATOM 1336 N N . VAL A 1 173 ? 0.953 5.515 18.762 1.00 84.88 173 VAL A N 1
ATOM 1337 C CA . VAL A 1 173 ? 2.111 6.172 18.150 1.00 84.88 173 VAL A CA 1
ATOM 1338 C C . VAL A 1 173 ? 3.232 5.177 17.888 1.00 84.88 173 VAL A C 1
ATOM 1340 O O . VAL A 1 173 ? 3.765 5.144 16.778 1.00 84.88 173 VAL A O 1
ATOM 1343 N N . ALA A 1 174 ? 3.543 4.324 18.864 1.00 83.12 174 ALA A N 1
ATOM 1344 C CA . ALA A 1 174 ? 4.568 3.300 18.714 1.00 83.12 174 ALA A CA 1
ATOM 1345 C C . ALA A 1 174 ? 4.237 2.314 17.583 1.00 83.12 174 ALA A C 1
ATOM 1347 O O . ALA A 1 174 ? 5.111 1.995 16.781 1.00 83.12 174 ALA A O 1
ATOM 1348 N N . HIS A 1 175 ? 2.978 1.881 17.454 1.00 83.88 175 HIS A N 1
ATOM 1349 C CA . HIS A 1 175 ? 2.560 0.990 16.365 1.00 83.88 175 HIS A CA 1
ATOM 1350 C C . HIS A 1 175 ? 2.683 1.644 14.980 1.00 83.88 175 HIS A C 1
ATOM 1352 O O . HIS A 1 175 ? 3.171 1.009 14.043 1.00 83.88 175 HIS A O 1
ATOM 1358 N N . ILE A 1 176 ? 2.289 2.916 14.848 1.00 86.81 176 ILE A N 1
ATOM 1359 C CA . ILE A 1 176 ? 2.414 3.671 13.590 1.00 86.81 176 ILE A CA 1
ATOM 1360 C C . ILE A 1 176 ? 3.895 3.838 13.209 1.00 86.81 176 ILE A C 1
ATOM 1362 O O . ILE A 1 176 ? 4.279 3.592 12.064 1.00 86.81 176 ILE A O 1
ATOM 1366 N N . GLN A 1 177 ? 4.754 4.191 14.168 1.00 83.38 177 GLN A N 1
ATOM 1367 C CA . GLN A 1 177 ? 6.197 4.342 13.943 1.00 83.38 177 GLN A CA 1
ATOM 1368 C C . GLN A 1 177 ? 6.894 3.004 13.641 1.00 83.38 177 GLN A C 1
ATOM 1370 O O . GLN A 1 177 ? 7.760 2.931 12.764 1.00 83.38 177 GLN A O 1
ATOM 1375 N N . ALA A 1 178 ? 6.499 1.922 14.316 1.00 80.12 178 ALA A N 1
ATOM 1376 C CA . ALA A 1 178 ? 6.998 0.577 14.042 1.00 80.12 178 ALA A CA 1
ATOM 1377 C C . ALA A 1 178 ? 6.646 0.125 12.615 1.00 80.12 178 ALA A C 1
ATOM 1379 O O . ALA A 1 178 ? 7.492 -0.430 11.911 1.00 80.12 178 ALA A O 1
ATOM 1380 N N . ALA A 1 179 ? 5.432 0.423 12.142 1.00 77.44 179 ALA A N 1
ATOM 1381 C CA . ALA A 1 179 ? 5.040 0.139 10.762 1.00 77.44 179 ALA A CA 1
ATOM 1382 C C . ALA A 1 179 ? 5.899 0.908 9.744 1.00 77.44 179 ALA A C 1
ATOM 1384 O O . ALA A 1 179 ? 6.346 0.323 8.757 1.00 77.44 179 ALA A O 1
ATOM 1385 N N . ALA A 1 180 ? 6.199 2.182 10.012 1.00 74.44 180 ALA A N 1
ATOM 1386 C CA . ALA A 1 180 ? 7.036 3.006 9.138 1.00 74.44 180 ALA A CA 1
ATOM 1387 C C . ALA A 1 180 ? 8.498 2.515 9.049 1.00 74.44 180 ALA A C 1
ATOM 1389 O O . ALA A 1 180 ? 9.135 2.637 8.004 1.00 74.44 180 ALA A O 1
ATOM 1390 N N . THR A 1 181 ? 9.039 1.919 10.116 1.00 70.75 181 THR A N 1
ATOM 1391 C CA . THR A 1 181 ? 10.432 1.423 10.162 1.00 70.75 181 THR A CA 1
ATOM 1392 C C . THR A 1 181 ? 10.607 0.004 9.598 1.00 70.75 181 THR A C 1
ATOM 1394 O O . THR A 1 181 ? 11.700 -0.361 9.146 1.00 70.75 181 THR A O 1
ATOM 1397 N N . ALA A 1 182 ? 9.528 -0.786 9.534 1.00 63.09 182 ALA A N 1
ATOM 1398 C CA . ALA A 1 182 ? 9.522 -2.161 9.016 1.00 63.09 182 ALA A CA 1
ATOM 1399 C C . ALA A 1 182 ? 9.819 -2.281 7.503 1.00 63.09 182 ALA A C 1
ATOM 1401 O O . ALA A 1 182 ? 10.130 -3.371 7.015 1.00 63.09 182 ALA A O 1
ATOM 1402 N N . VAL A 1 183 ? 9.792 -1.167 6.760 1.00 58.44 183 VAL A N 1
ATOM 1403 C CA . VAL A 1 183 ? 10.168 -1.073 5.332 1.00 58.44 183 VAL A CA 1
ATOM 1404 C C . VAL A 1 183 ? 11.582 -1.607 5.064 1.00 58.44 183 VAL A C 1
ATOM 1406 O O . VAL A 1 183 ? 11.884 -2.032 3.948 1.00 58.44 183 VAL A O 1
ATOM 1409 N N . SER A 1 184 ? 12.449 -1.596 6.079 1.00 52.50 184 SER A N 1
ATOM 1410 C CA . SER A 1 184 ? 13.887 -1.830 5.941 1.00 52.50 184 SER A CA 1
ATOM 1411 C C . SER A 1 184 ? 14.317 -3.293 5.782 1.00 52.50 184 SER A C 1
ATOM 1413 O O . SER A 1 184 ? 15.406 -3.514 5.261 1.00 52.50 184 SER A O 1
ATOM 1415 N N . THR A 1 185 ? 13.519 -4.294 6.185 1.00 51.62 185 THR A N 1
ATOM 1416 C CA . THR A 1 185 ? 14.086 -5.647 6.388 1.00 51.62 185 THR A CA 1
ATOM 1417 C C . THR A 1 185 ? 13.494 -6.783 5.559 1.00 51.62 185 THR A C 1
ATOM 1419 O O . THR A 1 185 ? 14.282 -7.606 5.117 1.00 51.62 185 THR A O 1
ATOM 1422 N N . ASN A 1 186 ? 12.181 -6.870 5.292 1.00 49.16 186 ASN A N 1
ATOM 1423 C CA . ASN A 1 186 ? 11.619 -8.066 4.617 1.00 49.16 186 ASN A CA 1
ATOM 1424 C C . ASN A 1 186 ? 10.320 -7.865 3.809 1.00 49.16 186 ASN A C 1
ATOM 1426 O O . ASN A 1 186 ? 9.820 -8.825 3.223 1.00 49.16 186 ASN A O 1
ATOM 1430 N N . MET A 1 187 ? 9.746 -6.656 3.761 1.00 55.34 187 MET A N 1
ATOM 1431 C CA . MET A 1 187 ? 8.444 -6.437 3.110 1.00 55.34 187 MET A CA 1
ATOM 1432 C C . MET A 1 187 ? 8.553 -5.763 1.730 1.00 55.34 187 MET A C 1
ATOM 1434 O O . MET A 1 187 ? 9.434 -4.915 1.528 1.00 55.34 187 MET A O 1
ATOM 1438 N N . PRO A 1 188 ? 7.665 -6.117 0.772 1.00 59.25 188 PRO A N 1
ATOM 1439 C CA . PRO A 1 188 ? 7.503 -5.374 -0.474 1.00 59.25 188 PRO A CA 1
ATOM 1440 C C . PRO A 1 188 ? 7.130 -3.912 -0.200 1.00 59.25 188 PRO A C 1
ATOM 1442 O O . PRO A 1 188 ? 6.328 -3.633 0.691 1.00 59.25 188 PRO A O 1
ATOM 1445 N N . SER A 1 189 ? 7.672 -2.989 -0.998 1.00 57.75 189 SER A N 1
ATOM 1446 C CA . SER A 1 189 ? 7.460 -1.538 -0.870 1.00 57.75 189 SER A CA 1
ATOM 1447 C C . SER A 1 189 ? 5.982 -1.134 -0.821 1.00 57.75 189 SER A C 1
ATOM 1449 O O . SER A 1 189 ? 5.586 -0.358 0.044 1.00 57.75 189 SER A O 1
ATOM 1451 N N . TRP A 1 190 ? 5.160 -1.711 -1.700 1.00 60.25 190 TRP A N 1
ATOM 1452 C CA . TRP A 1 190 ? 3.719 -1.443 -1.783 1.00 60.25 190 TRP A CA 1
ATOM 1453 C C . TRP A 1 190 ? 2.938 -1.942 -0.557 1.00 60.25 190 TRP A C 1
ATOM 1455 O O . TRP A 1 190 ? 1.986 -1.300 -0.121 1.00 60.25 190 TRP A O 1
ATOM 1465 N N . HIS A 1 191 ? 3.357 -3.063 0.040 1.00 69.50 191 HIS A N 1
ATOM 1466 C CA . HIS A 1 191 ? 2.667 -3.651 1.189 1.00 69.50 191 HIS A CA 1
ATOM 1467 C C . HIS A 1 191 ? 2.968 -2.891 2.479 1.00 69.50 191 HIS A C 1
ATOM 1469 O O . HIS A 1 191 ? 2.132 -2.793 3.371 1.00 69.50 191 HIS A O 1
ATOM 1475 N N . ALA A 1 192 ? 4.157 -2.302 2.571 1.00 71.69 192 ALA A N 1
ATOM 1476 C CA . ALA A 1 192 ? 4.530 -1.557 3.753 1.00 71.69 192 ALA A CA 1
ATOM 1477 C C . ALA A 1 192 ? 3.628 -0.312 3.938 1.00 71.69 192 ALA A C 1
ATOM 1479 O O . ALA A 1 192 ? 3.239 -0.011 5.066 1.00 71.69 192 ALA A O 1
ATOM 1480 N N . MET A 1 193 ? 3.248 0.384 2.853 1.00 78.62 193 MET A N 1
ATOM 1481 C CA . MET A 1 193 ? 2.395 1.584 2.952 1.00 78.62 193 MET A CA 1
ATOM 1482 C C . MET A 1 193 ? 0.973 1.204 3.374 1.00 78.62 193 MET A C 1
ATOM 1484 O O . MET A 1 193 ? 0.358 1.841 4.225 1.00 78.62 193 MET A O 1
ATOM 1488 N N . GLN A 1 194 ? 0.496 0.072 2.863 1.00 79.62 194 GLN A N 1
ATOM 1489 C CA . GLN A 1 194 ? -0.755 -0.542 3.288 1.00 79.62 194 GLN A CA 1
ATOM 1490 C C . GLN A 1 194 ? -0.748 -0.922 4.777 1.00 79.62 194 GLN A C 1
ATOM 1492 O O . GLN A 1 194 ? -1.754 -0.735 5.462 1.00 79.62 194 GLN A O 1
ATOM 1497 N N . CYS A 1 195 ? 0.375 -1.419 5.307 1.00 80.25 195 CYS A N 1
ATOM 1498 C CA . CYS A 1 195 ? 0.514 -1.674 6.740 1.00 80.25 195 CYS A CA 1
ATOM 1499 C C . CYS A 1 195 ? 0.420 -0.384 7.561 1.00 80.25 195 CYS A C 1
ATOM 1501 O O . CYS A 1 195 ? -0.258 -0.389 8.587 1.00 80.25 195 CYS A O 1
ATOM 1503 N N . LEU A 1 196 ? 1.041 0.713 7.111 1.00 87.06 196 LEU A N 1
ATOM 1504 C CA . LEU A 1 196 ? 0.912 2.017 7.765 1.00 87.06 196 LEU A CA 1
ATOM 1505 C C . LEU A 1 196 ? -0.557 2.463 7.810 1.00 87.06 196 LEU A C 1
ATOM 1507 O O . LEU A 1 196 ? -1.071 2.762 8.886 1.00 87.06 196 LEU A O 1
ATOM 1511 N N . TYR A 1 197 ? -1.254 2.432 6.671 1.00 88.94 197 TYR A N 1
ATOM 1512 C CA . TYR A 1 197 ? -2.675 2.781 6.592 1.00 88.94 197 TYR A CA 1
ATOM 1513 C C . TYR A 1 197 ? -3.533 1.948 7.546 1.00 88.94 197 TYR A C 1
ATOM 1515 O O . TYR A 1 197 ? -4.356 2.485 8.288 1.00 88.94 197 TYR A O 1
ATOM 1523 N N . ALA A 1 198 ? -3.309 0.634 7.567 1.00 88.38 198 ALA A N 1
ATOM 1524 C CA . ALA A 1 198 ? -4.070 -0.272 8.409 1.00 88.38 198 ALA A CA 1
ATOM 1525 C C . ALA A 1 198 ? -3.829 -0.012 9.909 1.00 88.38 198 ALA A C 1
ATOM 1527 O O . ALA A 1 198 ? -4.777 -0.045 10.693 1.00 88.38 198 ALA A O 1
ATOM 1528 N N . GLN A 1 199 ? -2.592 0.311 10.308 1.00 88.88 199 GLN A N 1
ATOM 1529 C CA . GLN A 1 199 ? -2.273 0.678 11.694 1.00 88.88 199 GLN A CA 1
ATOM 1530 C C . GLN A 1 199 ? -2.895 2.017 12.104 1.00 88.88 199 GLN A C 1
ATOM 1532 O O . GLN A 1 199 ? -3.365 2.144 13.233 1.00 88.88 199 GLN A O 1
ATOM 1537 N N . VAL A 1 200 ? -2.970 2.992 11.192 1.00 91.62 200 VAL A N 1
ATOM 1538 C CA . VAL A 1 200 ? -3.677 4.260 11.440 1.00 91.62 200 VAL A CA 1
ATOM 1539 C C . VAL A 1 200 ? -5.170 4.011 11.683 1.00 91.62 200 VAL A C 1
ATOM 1541 O O . VAL A 1 200 ? -5.719 4.512 12.665 1.00 91.62 200 VAL A O 1
ATOM 1544 N N . LEU A 1 201 ? -5.826 3.188 10.853 1.00 90.69 201 LEU A N 1
ATOM 1545 C CA . LEU A 1 201 ? -7.240 2.842 11.056 1.00 90.69 201 LEU A CA 1
ATOM 1546 C C . LEU A 1 201 ? -7.472 2.097 12.379 1.00 90.69 201 LEU A C 1
ATOM 1548 O O . LEU A 1 201 ? -8.430 2.404 13.093 1.00 90.69 201 LEU A O 1
ATOM 1552 N N . LEU A 1 202 ? -6.594 1.155 12.739 1.00 87.69 202 LEU A N 1
ATOM 1553 C CA . LEU A 1 202 ? -6.684 0.437 14.014 1.00 87.69 202 LEU A CA 1
ATOM 1554 C C . LEU A 1 202 ? -6.520 1.389 15.213 1.00 87.69 202 LEU A C 1
ATOM 1556 O O . LEU A 1 202 ? -7.290 1.322 16.177 1.00 87.69 202 LEU A O 1
ATOM 1560 N N . ALA A 1 203 ? -5.542 2.296 15.154 1.00 89.19 203 ALA A N 1
ATOM 1561 C CA . ALA A 1 203 ? -5.302 3.290 16.196 1.00 89.19 203 ALA A CA 1
ATOM 1562 C C . ALA A 1 203 ? -6.534 4.173 16.436 1.00 89.19 203 ALA A C 1
ATOM 1564 O O . ALA A 1 203 ? -6.870 4.477 17.579 1.00 89.19 203 ALA A O 1
ATOM 1565 N N . VAL A 1 204 ? -7.251 4.560 15.381 1.00 89.31 204 VAL A N 1
ATOM 1566 C CA . VAL A 1 204 ? -8.479 5.350 15.526 1.00 89.31 204 VAL A CA 1
ATOM 1567 C C . VAL A 1 204 ? -9.636 4.502 16.059 1.00 89.31 204 VAL A C 1
ATOM 1569 O O . VAL A 1 204 ? -10.310 4.920 16.999 1.00 89.31 204 VAL A O 1
ATOM 1572 N N . GLN A 1 205 ? -9.837 3.296 15.524 1.00 84.75 205 GLN A N 1
ATOM 1573 C CA . GLN A 1 205 ? -10.922 2.391 15.927 1.00 84.75 205 GLN A CA 1
ATOM 1574 C C . GLN A 1 205 ? -10.894 2.039 17.415 1.00 84.75 205 GLN A C 1
ATOM 1576 O O . GLN A 1 205 ? -11.938 1.915 18.050 1.00 84.75 205 GLN A O 1
ATOM 1581 N N . THR A 1 206 ? -9.697 1.851 17.965 1.00 80.81 206 THR A N 1
ATOM 1582 C CA . THR A 1 206 ? -9.500 1.439 19.360 1.00 80.81 206 THR A CA 1
ATOM 1583 C C . THR A 1 206 ? -9.701 2.577 20.361 1.00 80.81 206 THR A C 1
ATOM 1585 O O . THR A 1 206 ? -9.971 2.320 21.535 1.00 80.81 206 THR A O 1
ATOM 1588 N N . ASN A 1 207 ? -9.590 3.833 19.918 1.00 84.50 207 ASN A N 1
ATOM 1589 C CA . ASN A 1 207 ? -9.495 4.995 20.807 1.00 84.50 207 ASN A CA 1
ATOM 1590 C C . ASN A 1 207 ? -10.623 6.016 20.654 1.00 84.50 207 ASN A C 1
ATOM 1592 O O . ASN A 1 207 ? -10.833 6.829 21.567 1.00 84.50 207 ASN A O 1
ATOM 1596 N N . VAL A 1 208 ? -11.347 5.967 19.535 1.00 85.94 208 VAL A N 1
ATOM 1597 C CA . VAL A 1 208 ? -12.491 6.831 19.243 1.00 85.94 208 VAL A CA 1
ATOM 1598 C C . VAL A 1 208 ? -13.776 6.007 19.287 1.00 85.94 208 VAL A C 1
ATOM 1600 O O . VAL A 1 208 ? -13.910 4.995 18.606 1.00 85.94 208 VAL A O 1
ATOM 1603 N N . GLY A 1 209 ? -14.733 6.447 20.103 1.00 81.38 209 GLY A N 1
ATOM 1604 C CA . GLY A 1 209 ? -16.045 5.812 20.236 1.00 81.38 209 GLY A CA 1
ATOM 1605 C C . GLY A 1 209 ? -17.051 6.269 19.174 1.00 81.38 209 GLY A C 1
ATOM 1606 O O . GLY A 1 209 ? -16.895 7.322 18.552 1.00 81.38 209 GLY A O 1
ATOM 1607 N N . TYR A 1 210 ? -18.140 5.510 19.007 1.00 82.12 210 TYR A N 1
ATOM 1608 C CA . TYR A 1 210 ? -19.240 5.821 18.077 1.00 82.12 210 TYR A CA 1
ATOM 1609 C C . TYR A 1 210 ? -18.801 6.021 16.621 1.00 82.12 210 TYR A C 1
ATOM 1611 O O . TYR A 1 210 ? -19.366 6.850 15.896 1.00 82.12 210 TYR A O 1
ATOM 1619 N N . VAL A 1 211 ? -17.776 5.288 16.193 1.00 83.38 211 VAL A N 1
ATOM 1620 C CA . VAL A 1 211 ? -17.346 5.263 14.795 1.00 83.38 211 VAL A CA 1
ATOM 1621 C C . VAL A 1 211 ? -18.460 4.631 13.959 1.00 83.38 211 VAL A C 1
ATOM 1623 O O . VAL A 1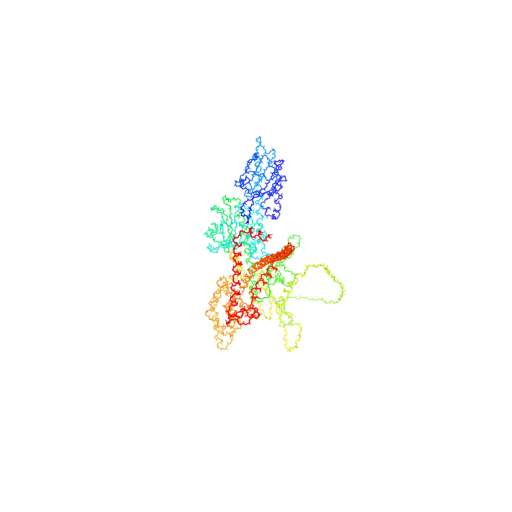 211 ? -19.081 3.652 14.365 1.00 83.38 211 VAL A O 1
ATOM 1626 N N . HIS A 1 212 ? -18.759 5.232 12.811 1.00 81.25 212 HIS A N 1
ATOM 1627 C CA . HIS A 1 212 ? -19.658 4.672 11.808 1.00 81.25 212 HIS A CA 1
ATOM 1628 C C . HIS A 1 212 ? -18.853 3.971 10.714 1.00 81.25 212 HIS A C 1
ATOM 1630 O O . HIS A 1 212 ? -19.020 2.775 10.499 1.00 81.25 212 HIS A O 1
ATOM 1636 N N . CYS A 1 213 ? -17.950 4.699 10.056 1.00 82.12 213 CYS A N 1
ATOM 1637 C CA . CYS A 1 213 ? -16.994 4.138 9.109 1.00 82.12 213 CYS A CA 1
ATOM 1638 C C . CYS A 1 213 ? -15.727 4.998 9.049 1.00 82.12 213 CYS A C 1
ATOM 1640 O O . CYS A 1 213 ? -15.741 6.175 9.405 1.00 82.12 213 CYS A O 1
ATOM 1642 N N . GLN A 1 214 ? -14.625 4.403 8.600 1.00 87.56 214 GLN A N 1
ATOM 1643 C CA . GLN A 1 214 ? -13.365 5.108 8.377 1.00 87.56 214 GLN A CA 1
ATOM 1644 C C . GLN A 1 214 ? -12.639 4.536 7.166 1.00 87.56 214 GLN A C 1
ATOM 1646 O O . GLN A 1 214 ? -12.734 3.336 6.884 1.00 87.56 214 GLN A O 1
ATOM 1651 N N . GLN A 1 215 ? -11.974 5.414 6.426 1.00 89.00 215 GLN A N 1
ATOM 1652 C CA . GLN A 1 215 ? -11.397 5.119 5.122 1.00 89.00 215 GLN A CA 1
ATOM 1653 C C . GLN A 1 215 ? -10.139 5.955 4.912 1.00 89.00 215 GLN A C 1
ATOM 1655 O O . GLN A 1 215 ? -10.089 7.125 5.285 1.00 89.00 215 GLN A O 1
ATOM 1660 N N . ILE A 1 216 ? -9.146 5.355 4.274 1.00 90.88 216 ILE A N 1
ATOM 1661 C CA . ILE A 1 216 ? -8.028 6.048 3.652 1.00 90.88 216 ILE A CA 1
ATOM 1662 C C . ILE A 1 216 ? -8.265 5.986 2.152 1.00 90.88 216 ILE A C 1
ATOM 1664 O O . ILE A 1 216 ? -8.403 4.902 1.577 1.00 90.88 216 ILE A O 1
ATOM 1668 N N . VAL A 1 217 ? -8.355 7.159 1.539 1.00 88.25 217 VAL A N 1
ATOM 1669 C CA . VAL A 1 217 ? -8.719 7.335 0.137 1.00 88.25 217 VAL A CA 1
ATOM 1670 C C . VAL A 1 217 ? -7.599 8.035 -0.615 1.00 88.25 217 VAL A C 1
ATOM 1672 O O . VAL A 1 217 ? -7.015 8.997 -0.123 1.00 88.25 217 VAL A O 1
ATOM 1675 N N . ARG A 1 218 ? -7.314 7.562 -1.825 1.00 86.44 218 ARG A N 1
ATOM 1676 C CA . ARG A 1 218 ? -6.528 8.275 -2.825 1.00 86.44 218 ARG A CA 1
ATOM 1677 C C . ARG A 1 218 ? -7.473 9.134 -3.647 1.00 86.44 218 ARG A C 1
ATOM 1679 O O . ARG A 1 218 ? -8.436 8.630 -4.218 1.00 86.44 218 ARG A O 1
ATOM 1686 N N . LEU A 1 219 ? -7.201 10.425 -3.698 1.00 82.75 219 LEU A N 1
ATOM 1687 C CA . LEU A 1 219 ? -7.948 11.384 -4.497 1.00 82.75 219 LEU A CA 1
ATOM 1688 C C . LEU A 1 219 ? -7.316 11.483 -5.886 1.00 82.75 219 LEU A C 1
ATOM 1690 O O . LEU A 1 219 ? -6.096 11.363 -6.034 1.00 82.75 219 LEU A O 1
ATOM 1694 N N . ALA A 1 220 ? -8.144 11.719 -6.901 1.00 76.75 220 ALA A N 1
ATOM 1695 C CA . ALA A 1 220 ? -7.663 11.920 -8.259 1.00 76.75 220 ALA A CA 1
ATOM 1696 C C . ALA A 1 220 ? -6.749 13.159 -8.356 1.00 76.75 220 ALA A C 1
ATOM 1698 O O . ALA A 1 220 ? -6.925 14.159 -7.648 1.00 76.75 220 ALA A O 1
ATOM 1699 N N . ALA A 1 221 ? -5.767 13.112 -9.260 1.00 70.56 221 ALA A N 1
ATOM 1700 C CA . ALA A 1 221 ? -4.797 14.194 -9.461 1.00 70.56 221 ALA A CA 1
ATOM 1701 C C . ALA A 1 221 ? -5.433 15.503 -9.979 1.00 70.56 221 ALA A C 1
ATOM 1703 O O . ALA A 1 221 ? -4.860 16.582 -9.822 1.00 70.56 221 ALA A O 1
ATOM 1704 N N . ASP A 1 222 ? -6.638 15.435 -10.530 1.00 70.19 222 ASP A N 1
ATOM 1705 C CA . ASP A 1 222 ? -7.444 16.564 -10.997 1.00 70.19 222 ASP A CA 1
ATOM 1706 C C . ASP A 1 222 ? -8.599 16.924 -10.038 1.00 70.19 222 ASP A C 1
ATOM 1708 O O . ASP A 1 222 ? -9.280 17.922 -10.253 1.00 70.19 222 ASP A O 1
ATOM 1712 N N . PHE A 1 223 ? -8.821 16.144 -8.967 1.00 67.81 223 PHE A N 1
ATOM 1713 C CA . PHE A 1 223 ? -9.992 16.214 -8.071 1.00 67.81 223 PHE A CA 1
ATOM 1714 C C . PHE A 1 223 ? -11.365 16.072 -8.746 1.00 67.81 223 PHE A C 1
ATOM 1716 O O . PHE A 1 223 ? -12.396 16.219 -8.085 1.00 67.81 223 PHE A O 1
ATOM 1723 N N . THR A 1 224 ? -11.392 15.780 -10.041 1.00 70.12 224 THR A N 1
ATOM 1724 C CA . THR A 1 224 ? -12.614 15.571 -10.820 1.00 70.12 224 THR A CA 1
ATOM 1725 C C . THR A 1 224 ? -12.816 14.107 -11.184 1.00 70.12 224 THR A C 1
ATOM 1727 O O . THR A 1 224 ? -13.961 13.697 -11.371 1.00 70.12 224 THR A O 1
ATOM 1730 N N . GLY A 1 225 ? -11.741 13.312 -11.234 1.00 75.12 225 GLY A N 1
ATOM 1731 C CA . GLY A 1 225 ? -11.810 11.858 -11.369 1.00 75.12 225 GLY A CA 1
ATOM 1732 C C . GLY A 1 225 ? -12.242 11.144 -10.085 1.00 75.12 225 GLY A C 1
ATOM 1733 O O . GLY A 1 225 ? -12.300 11.738 -9.013 1.00 75.12 225 GLY A O 1
ATOM 1734 N N . ASP A 1 226 ? -12.530 9.849 -10.192 1.00 82.56 226 ASP A N 1
ATOM 1735 C CA . ASP A 1 226 ? -12.938 8.999 -9.067 1.00 82.56 226 ASP A CA 1
ATOM 1736 C C . ASP A 1 226 ? -11.845 8.879 -7.985 1.00 82.56 226 ASP A C 1
ATOM 1738 O O . ASP A 1 226 ? -10.650 8.835 -8.282 1.00 82.56 226 ASP A O 1
ATOM 1742 N N . CYS A 1 227 ? -12.254 8.779 -6.717 1.00 84.69 227 CYS A N 1
ATOM 1743 C CA . CYS A 1 227 ? -11.369 8.447 -5.606 1.00 84.69 227 CYS A CA 1
ATOM 1744 C C . CYS A 1 227 ? -11.268 6.932 -5.402 1.00 84.69 227 CYS A C 1
ATOM 1746 O O . CYS A 1 227 ? -12.231 6.192 -5.583 1.00 84.69 227 CYS A O 1
ATOM 1748 N N . THR A 1 228 ? -10.102 6.458 -4.982 1.00 85.44 228 THR A N 1
ATOM 1749 C CA . THR A 1 228 ? -9.852 5.039 -4.710 1.00 85.44 228 THR A CA 1
ATOM 1750 C C . THR A 1 228 ? -9.757 4.818 -3.207 1.00 85.44 228 THR A C 1
ATOM 1752 O O . THR A 1 228 ? -8.955 5.465 -2.541 1.00 85.44 228 THR A O 1
ATOM 1755 N N . ILE A 1 229 ? -10.531 3.898 -2.639 1.00 86.06 229 ILE A N 1
ATOM 1756 C CA . ILE A 1 229 ? -10.300 3.437 -1.265 1.00 86.06 229 ILE A CA 1
ATOM 1757 C C . ILE A 1 229 ? -9.040 2.579 -1.273 1.00 86.06 229 ILE A C 1
ATOM 1759 O O . ILE A 1 229 ? -9.050 1.568 -1.955 1.00 86.06 229 ILE A O 1
ATOM 1763 N N . LEU A 1 230 ? -8.015 2.958 -0.502 1.00 86.06 230 LEU A N 1
ATOM 1764 C CA . LEU A 1 230 ? -6.775 2.183 -0.321 1.00 86.06 230 LEU A CA 1
ATOM 1765 C C . LEU A 1 230 ? -6.850 1.268 0.908 1.00 86.06 230 LEU A C 1
ATOM 1767 O O . LEU A 1 230 ? -6.330 0.153 0.940 1.00 86.06 230 LEU A O 1
ATOM 1771 N N . CYS A 1 231 ? -7.487 1.762 1.966 1.00 88.31 231 CYS A N 1
ATOM 1772 C CA . CYS A 1 231 ? -7.700 1.024 3.199 1.00 88.31 231 CYS A CA 1
ATOM 1773 C C . CYS A 1 231 ? -9.017 1.472 3.818 1.00 88.31 231 CYS A C 1
ATOM 1775 O O . CYS A 1 231 ? -9.366 2.649 3.785 1.00 88.31 231 CYS A O 1
ATOM 1777 N N . TRP A 1 232 ? -9.769 0.546 4.388 1.00 85.62 232 TRP A N 1
ATOM 1778 C CA . TRP A 1 232 ? -11.033 0.857 5.022 1.00 85.62 232 TRP A CA 1
ATOM 1779 C C . TRP A 1 232 ? -11.334 -0.094 6.156 1.00 85.62 232 TRP A C 1
ATOM 1781 O O . TRP A 1 232 ? -10.951 -1.262 6.166 1.00 85.62 232 TRP A O 1
ATOM 1791 N N . HIS A 1 233 ? -12.080 0.427 7.112 1.00 80.25 233 HIS A N 1
ATOM 1792 C CA . HIS A 1 233 ? -12.713 -0.386 8.120 1.00 80.25 233 HIS A CA 1
ATOM 1793 C C . HIS A 1 233 ? -14.076 -0.839 7.581 1.00 80.25 233 HIS A C 1
ATOM 1795 O O . HIS A 1 233 ? -14.912 0.007 7.243 1.00 80.25 233 HIS A O 1
ATOM 1801 N N . LYS A 1 234 ? -14.299 -2.156 7.471 1.00 65.94 234 LYS A N 1
ATOM 1802 C CA . LYS A 1 234 ? -15.482 -2.761 6.829 1.00 65.94 234 LYS A CA 1
ATOM 1803 C C . LYS A 1 234 ? -16.738 -2.590 7.690 1.00 65.94 234 LYS A C 1
ATOM 1805 O O . LYS A 1 234 ? -17.234 -3.517 8.323 1.00 65.94 234 LYS A O 1
ATOM 1810 N N . ALA A 1 235 ? -17.259 -1.373 7.661 1.00 59.47 235 ALA A N 1
ATOM 1811 C CA . ALA A 1 235 ? -18.593 -0.964 8.078 1.00 59.47 235 ALA A CA 1
ATOM 1812 C C . ALA A 1 235 ? -19.362 -0.473 6.829 1.00 59.47 235 ALA A C 1
ATOM 1814 O O . ALA A 1 235 ? -18.740 -0.317 5.771 1.00 59.47 235 ALA A O 1
ATOM 1815 N N . PRO A 1 236 ? -20.690 -0.246 6.877 1.00 58.91 236 PRO A N 1
ATOM 1816 C CA . PRO A 1 236 ? -21.410 0.288 5.731 1.00 58.91 236 PRO A CA 1
ATOM 1817 C C . PRO A 1 236 ? -20.749 1.607 5.343 1.00 58.91 236 PRO A C 1
ATOM 1819 O O . PRO A 1 236 ? -20.473 2.454 6.192 1.00 58.91 236 PRO A O 1
ATOM 1822 N N . THR A 1 237 ? -20.449 1.772 4.061 1.00 61.00 237 THR A N 1
ATOM 1823 C CA . THR A 1 237 ? -20.035 3.070 3.541 1.00 61.00 237 THR A CA 1
ATOM 1824 C C . THR A 1 237 ? -21.138 4.088 3.826 1.00 61.00 237 THR A C 1
ATOM 1826 O O . THR A 1 237 ? -22.318 3.732 3.825 1.00 61.00 237 THR A O 1
ATOM 1829 N N . ARG A 1 238 ? -20.768 5.362 4.028 1.00 64.12 238 ARG A N 1
ATOM 1830 C CA . ARG A 1 238 ? -21.696 6.482 4.299 1.00 64.12 238 ARG A CA 1
ATOM 1831 C C . ARG A 1 238 ? -22.957 6.444 3.424 1.00 64.12 238 ARG A C 1
ATOM 1833 O O . ARG A 1 238 ? -24.037 6.821 3.869 1.00 64.12 238 ARG A O 1
ATOM 1840 N N . ARG A 1 239 ? -22.810 6.008 2.169 1.00 65.69 239 ARG A N 1
ATOM 1841 C CA . ARG A 1 239 ? -23.915 5.663 1.274 1.00 65.69 239 ARG A CA 1
ATOM 1842 C C . ARG A 1 239 ? -23.954 4.145 1.084 1.00 65.69 239 ARG A C 1
ATOM 1844 O O . ARG A 1 239 ? -22.928 3.590 0.685 1.00 65.69 239 ARG A O 1
ATOM 1851 N N . PRO A 1 240 ? -25.088 3.468 1.328 1.00 60.31 240 PRO A N 1
ATOM 1852 C CA . PRO A 1 240 ? -25.225 2.055 1.006 1.00 60.31 240 PRO A CA 1
ATOM 1853 C C . PRO A 1 240 ? -25.109 1.884 -0.510 1.00 60.31 240 PRO A C 1
ATOM 1855 O O . PRO A 1 240 ? -25.909 2.422 -1.273 1.00 60.31 240 PRO A O 1
ATOM 1858 N N . MET A 1 241 ? -24.084 1.166 -0.956 1.00 59.41 241 MET A N 1
ATOM 1859 C CA . MET A 1 241 ? -23.842 0.935 -2.375 1.00 59.41 241 MET A CA 1
ATOM 1860 C C . MET A 1 241 ? -24.352 -0.450 -2.768 1.00 59.41 241 MET A C 1
ATOM 1862 O O . MET A 1 241 ? -23.861 -1.465 -2.279 1.00 59.41 241 MET A O 1
ATOM 1866 N N . GLN A 1 242 ? -25.354 -0.487 -3.648 1.00 53.19 242 GLN A N 1
ATOM 1867 C CA . GLN A 1 242 ? -26.083 -1.710 -4.014 1.00 53.19 242 GLN A CA 1
ATOM 1868 C C . GLN A 1 242 ? -25.250 -2.722 -4.826 1.00 53.19 242 GLN A C 1
ATOM 1870 O O . GLN A 1 242 ? -25.595 -3.901 -4.860 1.00 53.19 242 GLN A O 1
ATOM 1875 N N . HIS A 1 243 ? -24.153 -2.291 -5.460 1.00 58.47 243 HIS A N 1
ATOM 1876 C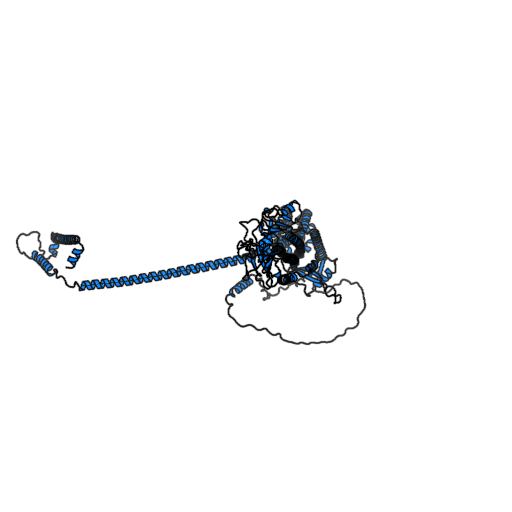 CA . HIS A 1 243 ? -23.407 -3.092 -6.443 1.00 58.47 243 HIS A CA 1
ATOM 1877 C C . HIS A 1 243 ? -21.898 -3.165 -6.183 1.00 58.47 243 HIS A C 1
ATOM 1879 O O . HIS A 1 243 ? -21.108 -3.255 -7.121 1.00 58.47 243 HIS A O 1
ATOM 1885 N N . LEU A 1 244 ? -21.470 -3.127 -4.919 1.00 59.44 244 LEU A N 1
ATOM 1886 C CA . LEU A 1 244 ? -20.043 -3.226 -4.628 1.00 59.44 244 LEU A CA 1
ATOM 1887 C C . LEU A 1 244 ? -19.472 -4.612 -4.944 1.00 59.44 244 LEU A C 1
ATOM 1889 O O . LEU A 1 244 ? -20.103 -5.626 -4.624 1.00 59.44 244 LEU A O 1
ATOM 1893 N N . PRO A 1 245 ? -18.249 -4.674 -5.503 1.00 63.81 245 PRO A N 1
ATOM 1894 C CA . PRO A 1 245 ? -17.484 -5.906 -5.558 1.00 63.81 245 PRO A CA 1
ATOM 1895 C C . PRO A 1 245 ? -17.395 -6.528 -4.163 1.00 63.81 245 PRO A C 1
ATOM 1897 O O . PRO A 1 245 ? -17.159 -5.846 -3.166 1.00 63.81 245 PRO A O 1
ATOM 1900 N N . VAL A 1 246 ? -17.572 -7.846 -4.082 1.00 68.06 246 VAL A N 1
ATOM 1901 C CA . VAL A 1 246 ? -17.374 -8.563 -2.821 1.00 68.06 246 VAL A CA 1
ATOM 1902 C C . VAL A 1 246 ? -15.900 -8.450 -2.435 1.00 68.06 246 VAL A C 1
ATOM 1904 O O . VAL A 1 246 ? -15.032 -8.951 -3.148 1.00 68.06 246 VAL A O 1
ATOM 1907 N N . HIS A 1 247 ? -15.626 -7.804 -1.301 1.00 73.88 247 HIS A N 1
ATOM 1908 C CA . HIS A 1 247 ? -14.277 -7.722 -0.753 1.00 73.88 247 HIS A CA 1
ATOM 1909 C C . HIS A 1 247 ? -13.789 -9.109 -0.317 1.00 73.88 247 HIS A C 1
ATOM 1911 O O . HIS A 1 247 ? -14.434 -9.788 0.493 1.00 73.88 247 HIS A O 1
ATOM 1917 N N . PHE A 1 248 ? -12.606 -9.490 -0.793 1.00 73.62 248 PHE A N 1
ATOM 1918 C CA . PHE A 1 248 ? -11.954 -10.747 -0.450 1.00 73.62 248 PHE A CA 1
ATOM 1919 C C . PHE A 1 248 ? -10.569 -10.490 0.150 1.00 73.62 248 PHE A C 1
ATOM 1921 O O . PHE A 1 248 ? -9.634 -10.164 -0.578 1.00 73.62 248 PHE A O 1
ATOM 1928 N N . CYS A 1 249 ? -10.400 -10.731 1.455 1.00 75.25 249 CYS A N 1
ATOM 1929 C CA . CYS A 1 249 ? -9.152 -10.418 2.169 1.00 75.25 249 CYS A CA 1
ATOM 1930 C C . CYS A 1 249 ? -7.904 -11.032 1.521 1.00 75.25 249 CYS A C 1
ATOM 1932 O O . CYS A 1 249 ? -6.838 -10.428 1.505 1.00 75.25 249 CYS A O 1
ATOM 1934 N N . TYR A 1 250 ? -8.050 -12.239 0.966 1.00 69.50 250 TYR A N 1
ATOM 1935 C CA . TYR A 1 250 ? -6.967 -12.962 0.306 1.00 69.50 250 TYR A CA 1
ATOM 1936 C C . TYR A 1 250 ? -6.592 -12.383 -1.070 1.00 69.50 250 TYR A C 1
ATOM 1938 O O . TYR A 1 250 ? -5.462 -12.570 -1.504 1.00 69.50 250 TYR A O 1
ATOM 1946 N N . ARG A 1 251 ? -7.521 -11.696 -1.752 1.00 68.62 251 ARG A N 1
ATOM 1947 C CA . ARG A 1 251 ? -7.293 -11.021 -3.043 1.00 68.62 251 ARG A CA 1
ATOM 1948 C C . ARG A 1 251 ? -6.602 -9.675 -2.857 1.00 68.62 251 ARG A C 1
ATOM 1950 O O . ARG A 1 251 ? -5.729 -9.344 -3.640 1.00 68.62 251 ARG A O 1
ATOM 1957 N N . HIS A 1 252 ? -6.981 -8.939 -1.818 1.00 71.38 252 HIS A N 1
ATOM 1958 C CA . HIS A 1 252 ? -6.436 -7.611 -1.525 1.00 71.38 252 HIS A CA 1
ATOM 1959 C C . HIS A 1 252 ? -5.290 -7.649 -0.503 1.00 71.38 252 HIS A C 1
ATOM 1961 O O . HIS A 1 252 ? -4.938 -6.623 0.064 1.00 71.38 252 HIS A O 1
ATOM 1967 N N . HIS A 1 253 ? -4.736 -8.838 -0.222 1.00 71.31 253 HIS A N 1
ATOM 1968 C CA . HIS A 1 253 ? -3.611 -9.039 0.699 1.00 71.31 253 HIS A CA 1
ATOM 1969 C C . HIS A 1 253 ? -3.764 -8.320 2.047 1.00 71.31 253 HIS A C 1
ATOM 1971 O O . HIS A 1 253 ? -2.805 -7.761 2.576 1.00 71.31 253 HIS A O 1
ATOM 1977 N N . CYS A 1 254 ? -4.975 -8.339 2.611 1.00 76.19 254 CYS A N 1
ATOM 1978 C CA . CYS A 1 254 ? -5.236 -7.700 3.896 1.00 76.19 254 CYS A CA 1
ATOM 1979 C C . CYS A 1 254 ? -4.280 -8.236 4.960 1.00 76.19 254 CYS A C 1
ATOM 1981 O O . CYS A 1 254 ? -4.044 -9.445 5.032 1.00 76.19 254 CYS A O 1
ATOM 1983 N N . VAL A 1 255 ? -3.770 -7.335 5.799 1.00 77.44 255 VAL A N 1
ATOM 1984 C CA . VAL A 1 255 ? -2.848 -7.668 6.887 1.00 77.44 255 VAL A CA 1
ATOM 1985 C C . VAL A 1 255 ? -3.523 -8.696 7.806 1.00 77.44 255 VAL A C 1
ATOM 1987 O O . VAL A 1 255 ? -4.493 -8.340 8.477 1.00 77.44 255 VAL A O 1
ATOM 1990 N N . PRO A 1 256 ? -3.053 -9.960 7.872 1.00 76.50 256 PRO A N 1
ATOM 1991 C CA . PRO A 1 256 ? -3.796 -11.036 8.535 1.00 76.50 256 PRO A CA 1
ATOM 1992 C C . PRO A 1 256 ? -4.109 -10.756 10.006 1.00 76.50 256 PRO A C 1
ATOM 1994 O O . PRO A 1 256 ? -5.184 -11.116 10.478 1.00 76.50 256 PRO A O 1
ATOM 1997 N N . ALA A 1 257 ? -3.194 -10.073 10.701 1.00 77.31 257 ALA A N 1
ATOM 1998 C CA . ALA A 1 257 ? -3.362 -9.675 12.095 1.00 77.31 257 ALA A CA 1
ATOM 1999 C C . ALA A 1 257 ? -4.526 -8.689 12.311 1.00 77.31 257 ALA A C 1
ATOM 2001 O O . ALA A 1 257 ? -5.109 -8.688 13.384 1.00 77.31 257 ALA A O 1
ATOM 2002 N N . LEU A 1 258 ? -4.881 -7.895 11.294 1.00 80.06 258 LEU A N 1
ATOM 2003 C CA . LEU A 1 258 ? -5.851 -6.796 11.388 1.00 80.06 258 LEU A CA 1
ATOM 2004 C C . LEU A 1 258 ? -7.209 -7.126 10.751 1.00 80.06 258 LEU A C 1
ATOM 2006 O O . LEU A 1 258 ? -8.182 -6.398 10.932 1.00 80.06 258 LEU A O 1
ATOM 2010 N N . VAL A 1 259 ? -7.311 -8.254 10.037 1.00 79.25 259 VAL A N 1
ATOM 2011 C CA . VAL A 1 259 ? -8.585 -8.736 9.473 1.00 79.25 259 VAL A CA 1
ATOM 2012 C C . VAL A 1 259 ? -9.607 -9.022 10.578 1.00 79.25 259 VAL A C 1
ATOM 2014 O O . VAL A 1 259 ? -10.803 -8.816 10.371 1.00 79.25 259 VAL A O 1
ATOM 2017 N N . GLY A 1 260 ? -9.145 -9.488 11.745 1.00 74.00 260 GLY A N 1
ATOM 2018 C CA . GLY A 1 260 ? -9.990 -9.706 12.924 1.00 74.00 260 GLY A CA 1
ATOM 2019 C C . GLY A 1 260 ? -10.617 -8.417 13.457 1.00 74.00 260 GLY A C 1
ATOM 2020 O O . GLY A 1 260 ? -11.754 -8.450 13.916 1.00 74.00 260 GLY A O 1
ATOM 2021 N N . ASP A 1 261 ? -9.922 -7.291 13.294 1.00 76.25 261 ASP A N 1
ATOM 2022 C CA . ASP A 1 261 ? -10.380 -5.956 13.688 1.00 76.25 261 ASP A CA 1
ATOM 2023 C C . ASP A 1 261 ? -11.167 -5.252 12.571 1.00 76.25 261 ASP A C 1
ATOM 2025 O O . ASP A 1 261 ? -11.463 -4.066 12.665 1.00 76.25 261 ASP A O 1
ATOM 2029 N N . HIS A 1 262 ? -11.532 -5.975 11.505 1.00 77.12 262 HIS A N 1
ATOM 2030 C CA . HIS A 1 262 ? -12.275 -5.457 10.352 1.00 77.12 262 HIS A CA 1
ATOM 2031 C C . HIS A 1 262 ? -11.564 -4.338 9.583 1.00 77.12 262 HIS A C 1
ATOM 2033 O O . HIS A 1 262 ? -12.216 -3.551 8.892 1.00 77.12 262 HIS A O 1
ATOM 2039 N N . VAL A 1 263 ? -10.234 -4.290 9.645 1.00 83.19 263 VAL A N 1
ATOM 2040 C CA . VAL A 1 263 ? -9.420 -3.410 8.806 1.00 83.19 263 VAL A CA 1
ATOM 2041 C C . VAL A 1 263 ? -9.023 -4.162 7.540 1.00 83.19 263 VAL A C 1
ATOM 2043 O O . VAL A 1 263 ? -8.410 -5.231 7.581 1.00 83.19 263 VAL A O 1
ATOM 2046 N N . HIS A 1 264 ? -9.393 -3.600 6.396 1.00 82.69 264 HIS A N 1
ATOM 2047 C CA . HIS A 1 264 ? -9.224 -4.210 5.087 1.00 82.69 264 HIS A CA 1
ATOM 2048 C C . HIS A 1 264 ? -8.524 -3.257 4.126 1.00 82.69 264 HIS A C 1
ATOM 2050 O O . HIS A 1 264 ? -8.674 -2.039 4.187 1.00 82.69 264 HIS A O 1
ATOM 2056 N N . LEU A 1 265 ? -7.757 -3.835 3.215 1.00 82.00 265 LEU A N 1
ATOM 2057 C CA . LEU A 1 265 ? -7.177 -3.138 2.075 1.00 82.00 265 LEU A CA 1
ATOM 2058 C C . LEU A 1 265 ? -8.116 -3.319 0.893 1.00 82.00 265 LEU A C 1
ATOM 2060 O O . LEU A 1 265 ? -8.680 -4.397 0.730 1.00 82.00 265 LEU A O 1
ATOM 2064 N N . ASP A 1 266 ? -8.315 -2.290 0.091 1.00 79.69 266 ASP A N 1
ATOM 2065 C CA . ASP A 1 266 ? -9.150 -2.382 -1.104 1.00 79.69 266 ASP A CA 1
ATOM 2066 C C . ASP A 1 266 ? -8.576 -1.493 -2.197 1.00 79.69 266 ASP A C 1
ATOM 2068 O O . ASP A 1 266 ? -7.647 -0.743 -1.931 1.00 79.69 266 ASP A O 1
ATOM 2072 N N . ASP A 1 267 ? -9.136 -1.604 -3.399 1.00 77.38 267 ASP A N 1
ATOM 2073 C CA . ASP A 1 267 ? -8.849 -0.706 -4.528 1.00 77.38 267 ASP A CA 1
A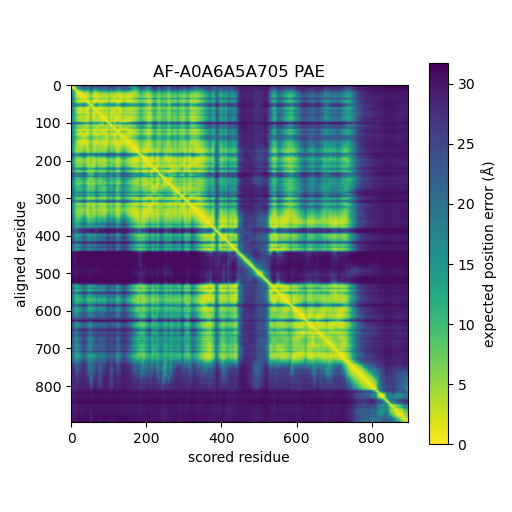TOM 2074 C C . ASP A 1 267 ? -10.170 -0.266 -5.176 1.00 77.38 267 ASP A C 1
ATOM 2076 O O . ASP A 1 267 ? -10.352 -0.249 -6.396 1.00 77.38 267 ASP A O 1
ATOM 2080 N N . LEU A 1 268 ? -11.163 -0.000 -4.329 1.00 79.62 268 LEU A N 1
ATOM 2081 C CA . LEU A 1 268 ? -12.506 0.331 -4.767 1.00 79.62 268 LEU A CA 1
ATOM 2082 C C . LEU A 1 268 ? -12.562 1.780 -5.251 1.00 79.62 268 LEU A C 1
ATOM 2084 O O . LEU A 1 268 ? -12.314 2.703 -4.479 1.00 79.62 268 LEU A O 1
ATOM 2088 N N . MET A 1 269 ? -12.967 1.967 -6.503 1.00 81.00 269 MET A N 1
ATOM 2089 C CA . MET A 1 269 ? -13.192 3.283 -7.100 1.00 81.00 269 MET A CA 1
ATOM 2090 C C . MET A 1 269 ? -14.580 3.808 -6.740 1.00 81.00 269 MET A C 1
ATOM 2092 O O . MET A 1 269 ? -15.580 3.104 -6.897 1.00 81.00 269 MET A O 1
ATOM 2096 N N . LEU A 1 270 ? -14.635 5.047 -6.266 1.00 79.00 270 LEU A N 1
ATOM 2097 C CA . LEU A 1 270 ? -15.832 5.755 -5.850 1.00 79.00 270 LEU A CA 1
ATOM 2098 C C . LEU A 1 270 ? -15.860 7.164 -6.439 1.00 79.00 270 LEU A C 1
ATOM 2100 O O . LEU A 1 270 ? -14.824 7.811 -6.529 1.00 79.00 270 LEU A O 1
ATOM 2104 N N . PRO A 1 271 ? -17.045 7.706 -6.756 1.00 79.56 271 PRO A N 1
ATOM 2105 C CA . PRO A 1 271 ? -17.136 9.092 -7.182 1.00 79.56 271 PRO A CA 1
ATOM 2106 C C . PRO A 1 271 ? -16.747 10.029 -6.034 1.00 79.56 271 PRO A C 1
ATOM 2108 O O . PRO A 1 271 ? -17.115 9.783 -4.877 1.00 79.56 271 PRO A O 1
ATOM 2111 N N . MET A 1 272 ? -16.114 11.160 -6.368 1.00 77.12 272 MET A N 1
ATOM 2112 C CA . MET A 1 272 ? -15.683 12.198 -5.412 1.00 77.12 272 MET A CA 1
ATOM 2113 C C . MET A 1 272 ? -16.806 12.709 -4.501 1.00 77.12 272 MET A C 1
ATOM 2115 O O . MET A 1 272 ? -16.547 13.150 -3.391 1.00 77.12 272 MET A O 1
ATOM 2119 N N . THR A 1 273 ? -18.079 12.552 -4.883 1.00 74.81 273 THR A N 1
ATOM 2120 C CA . THR A 1 273 ? -19.231 12.871 -4.012 1.00 74.81 273 THR A CA 1
ATOM 2121 C C . THR A 1 273 ? -19.299 12.061 -2.704 1.00 74.81 273 THR A C 1
ATOM 2123 O O . THR A 1 273 ? -20.120 12.374 -1.835 1.00 74.81 273 THR A O 1
ATOM 2126 N N . ASN A 1 274 ? -18.486 11.008 -2.558 1.00 76.31 274 ASN A N 1
ATOM 2127 C CA . ASN A 1 274 ? -18.334 10.249 -1.313 1.00 76.31 274 ASN A CA 1
ATOM 2128 C C . ASN A 1 274 ? -17.304 10.849 -0.348 1.00 76.31 274 ASN A C 1
ATOM 2130 O O . ASN A 1 274 ? -17.207 10.388 0.790 1.00 76.31 274 ASN A O 1
ATOM 2134 N N . VAL A 1 275 ? -16.562 11.864 -0.783 1.00 78.94 275 VAL A N 1
ATOM 2135 C CA . VAL A 1 275 ? -15.521 12.526 -0.006 1.00 78.94 275 VAL A CA 1
ATOM 2136 C C . VAL A 1 275 ? -16.136 13.623 0.895 1.00 78.94 275 VAL A C 1
ATOM 2138 O O . VAL A 1 275 ? -17.183 14.184 0.548 1.00 78.94 275 VAL A O 1
ATOM 2141 N N . PRO A 1 276 ? -15.573 13.898 2.088 1.00 82.19 276 PRO A N 1
ATOM 2142 C CA . PRO A 1 276 ? -16.006 15.004 2.949 1.00 82.19 276 PRO A CA 1
ATOM 2143 C C . PRO A 1 276 ? -15.747 16.377 2.308 1.00 82.19 276 PRO A C 1
ATOM 2145 O O . PRO A 1 276 ? -14.748 16.554 1.608 1.00 82.19 276 PRO A O 1
ATOM 2148 N N . ARG A 1 277 ? -16.594 17.373 2.604 1.00 79.62 277 ARG A N 1
ATOM 2149 C CA . ARG A 1 277 ? -16.441 18.750 2.086 1.00 79.62 277 ARG A CA 1
ATOM 2150 C C . ARG A 1 277 ? -15.139 19.417 2.523 1.00 79.62 277 ARG A C 1
ATOM 2152 O O . ARG A 1 277 ? -14.627 20.254 1.807 1.00 79.62 277 ARG A O 1
ATOM 2159 N N . THR A 1 278 ? -14.563 19.011 3.645 1.00 78.56 278 THR A N 1
ATOM 2160 C CA . THR A 1 278 ? -13.265 19.468 4.151 1.00 78.56 278 THR A CA 1
ATOM 2161 C C . THR A 1 278 ? -12.171 19.224 3.117 1.00 78.56 278 THR A C 1
ATOM 2163 O O . THR A 1 278 ? -11.249 20.025 3.010 1.00 78.56 278 THR A O 1
ATOM 2166 N N . LEU A 1 279 ? -12.263 18.137 2.339 1.00 78.88 279 LEU A N 1
ATOM 2167 C CA . LEU A 1 279 ? -11.311 17.871 1.260 1.00 78.88 279 LEU A CA 1
ATOM 2168 C C . LEU A 1 279 ? -11.666 18.638 -0.025 1.00 78.88 279 LEU A C 1
ATOM 2170 O O . LEU A 1 279 ? -10.765 18.981 -0.789 1.00 78.88 279 LEU A O 1
ATOM 2174 N N . ASP A 1 280 ? -12.943 18.971 -0.245 1.00 75.44 280 ASP A N 1
ATOM 2175 C CA . ASP A 1 280 ? -13.351 19.914 -1.300 1.00 75.44 280 ASP A CA 1
ATOM 2176 C C . ASP A 1 280 ? -12.869 21.345 -1.002 1.00 75.44 280 ASP A C 1
ATOM 2178 O O . ASP A 1 280 ? -12.453 22.065 -1.913 1.00 75.44 280 ASP A O 1
ATOM 2182 N N . ASP A 1 281 ? -12.875 21.745 0.269 1.00 74.38 281 ASP A N 1
ATOM 2183 C CA . ASP A 1 281 ? -12.349 23.023 0.739 1.00 74.38 281 ASP A CA 1
ATOM 2184 C C . ASP A 1 281 ? -10.822 23.046 0.586 1.00 74.38 281 ASP A C 1
ATOM 2186 O O . ASP A 1 281 ? -10.290 24.009 0.028 1.00 74.38 281 ASP A O 1
ATOM 2190 N N . ALA A 1 282 ? -10.131 21.953 0.947 1.00 72.19 282 ALA A N 1
ATOM 2191 C CA . ALA A 1 282 ? -8.699 21.761 0.688 1.00 72.19 282 ALA A CA 1
ATOM 2192 C C . ALA A 1 282 ? -8.354 21.991 -0.792 1.00 72.19 282 ALA A C 1
ATOM 2194 O O . ALA A 1 282 ? -7.392 22.684 -1.129 1.00 72.19 282 ALA A O 1
ATOM 2195 N N . ARG A 1 283 ? -9.192 21.449 -1.687 1.00 71.94 283 ARG A N 1
ATOM 2196 C CA . ARG A 1 283 ? -9.087 21.636 -3.139 1.00 71.94 283 ARG A CA 1
ATOM 2197 C C . ARG A 1 283 ? -9.278 23.087 -3.545 1.00 71.94 283 ARG A C 1
ATOM 2199 O O . ARG A 1 283 ? -8.504 23.577 -4.360 1.00 71.94 283 ARG A O 1
ATOM 2206 N N . SER A 1 284 ? -10.285 23.767 -3.003 1.00 73.00 284 SER A N 1
ATOM 2207 C CA . SER A 1 284 ? -10.555 25.168 -3.341 1.00 73.00 284 SER A CA 1
ATOM 2208 C C . SER A 1 284 ? -9.443 26.117 -2.879 1.00 73.00 284 SER A C 1
ATOM 2210 O O . SER A 1 284 ? -9.106 27.058 -3.592 1.00 73.00 284 SER A O 1
ATOM 2212 N N . ALA A 1 285 ? -8.844 25.838 -1.719 1.00 71.38 285 ALA A N 1
ATOM 2213 C CA . ALA A 1 285 ? -7.780 26.641 -1.129 1.00 71.38 285 ALA A CA 1
ATOM 2214 C C . ALA A 1 285 ? -6.382 26.275 -1.658 1.00 71.38 285 ALA A C 1
ATOM 2216 O O . ALA A 1 285 ? -5.438 27.037 -1.463 1.00 71.38 285 ALA A O 1
ATOM 2217 N N . GLY A 1 286 ? -6.226 25.105 -2.290 1.00 66.06 286 GLY A N 1
ATOM 2218 C CA . GLY A 1 286 ? -4.929 24.589 -2.735 1.00 66.06 286 GLY A CA 1
ATOM 2219 C C . GLY A 1 286 ? -3.971 24.252 -1.585 1.00 66.06 286 GLY A C 1
ATOM 2220 O O . GLY A 1 286 ? -2.760 24.195 -1.797 1.00 66.06 286 GLY A O 1
ATOM 2221 N N . ALA A 1 287 ? -4.493 24.044 -0.373 1.00 64.50 287 ALA A N 1
ATOM 2222 C CA . ALA A 1 287 ? -3.718 23.805 0.839 1.00 64.50 287 ALA A CA 1
ATOM 2223 C C . ALA A 1 287 ? -4.278 22.601 1.616 1.00 64.50 287 ALA A C 1
ATOM 2225 O O . ALA A 1 287 ? -5.493 22.397 1.641 1.00 64.50 287 ALA A O 1
ATOM 2226 N N . PRO A 1 288 ? -3.418 21.793 2.261 1.00 65.31 288 PRO A N 1
ATOM 2227 C CA . PRO A 1 288 ? -3.857 20.656 3.059 1.00 65.31 288 PRO A CA 1
ATOM 2228 C C . PRO A 1 288 ? -4.662 21.154 4.264 1.00 65.31 288 PRO A C 1
ATOM 2230 O O . PRO A 1 288 ? -4.152 21.899 5.099 1.00 65.31 288 PRO A O 1
ATOM 2233 N N . THR A 1 289 ? -5.917 20.723 4.374 1.00 67.94 289 THR A N 1
ATOM 2234 C CA . THR A 1 289 ? -6.778 21.045 5.516 1.00 67.94 289 THR A CA 1
ATOM 2235 C C . THR A 1 289 ? -7.092 19.785 6.311 1.00 67.94 289 THR A C 1
ATOM 2237 O O . THR A 1 289 ? -7.524 18.762 5.780 1.00 67.94 289 THR A O 1
ATOM 2240 N N . THR A 1 290 ? -6.865 19.858 7.619 1.00 79.12 290 THR A N 1
ATOM 2241 C CA . THR A 1 290 ? -7.420 18.923 8.599 1.00 79.12 290 THR A CA 1
ATOM 2242 C C . THR A 1 290 ? -8.608 19.601 9.252 1.00 79.12 290 THR A C 1
ATOM 2244 O O . THR A 1 290 ? -8.461 20.700 9.791 1.00 79.12 290 THR A O 1
ATOM 2247 N N . GLY A 1 291 ? -9.782 18.986 9.197 1.00 79.94 291 GLY A N 1
ATOM 2248 C CA . GLY A 1 291 ? -11.005 19.666 9.596 1.00 79.94 291 GLY A CA 1
ATOM 2249 C C . GLY A 1 291 ? -12.100 18.735 10.076 1.00 79.94 291 GLY A C 1
ATOM 2250 O O . GLY A 1 291 ? -12.143 17.543 9.766 1.00 79.94 291 GLY A O 1
ATOM 2251 N N . LEU A 1 292 ? -12.985 19.329 10.870 1.00 84.62 292 LEU A N 1
ATOM 2252 C CA . LEU A 1 292 ? -14.224 18.722 11.318 1.00 84.62 292 LEU A CA 1
ATOM 2253 C C . LEU A 1 292 ? -15.371 19.285 10.494 1.00 84.62 292 LEU A C 1
ATOM 2255 O O . LEU A 1 292 ? -15.557 20.498 10.413 1.00 84.62 292 LEU A O 1
ATOM 2259 N N . GLU A 1 293 ? -16.198 18.392 9.976 1.00 80.50 293 GLU A N 1
ATOM 2260 C CA . GLU A 1 293 ? -17.487 18.721 9.393 1.00 80.50 293 GLU A CA 1
ATOM 2261 C C . GLU A 1 293 ? -18.593 18.406 10.398 1.00 80.50 293 GLU A C 1
ATOM 2263 O O . GLU A 1 293 ? -18.990 17.244 10.551 1.00 80.50 293 GLU A O 1
ATOM 2268 N N . PRO A 1 294 ? -19.136 19.428 11.080 1.00 65.38 294 PRO A N 1
ATOM 2269 C CA . PRO A 1 294 ? -20.287 19.242 11.952 1.00 65.38 294 PRO A CA 1
ATOM 2270 C C . PRO A 1 294 ? -21.603 19.135 11.165 1.00 65.38 294 PRO A C 1
ATOM 2272 O O . PRO A 1 294 ? -22.603 18.672 11.709 1.00 65.38 294 PRO A O 1
ATOM 2275 N N . ARG A 1 295 ? -21.638 19.587 9.900 1.00 54.47 295 ARG A N 1
ATOM 2276 C CA . ARG A 1 295 ? -22.860 19.679 9.085 1.00 54.47 295 ARG A CA 1
ATOM 2277 C C . ARG A 1 295 ? -23.001 18.467 8.161 1.00 54.47 295 ARG A C 1
ATOM 2279 O O . ARG A 1 295 ? -22.292 18.344 7.171 1.00 54.47 295 ARG A O 1
ATOM 2286 N N . GLY A 1 296 ? -23.969 17.606 8.457 1.00 62.44 296 GLY A N 1
ATOM 2287 C CA . GLY A 1 296 ? -24.316 16.425 7.665 1.00 62.44 296 GLY A CA 1
ATOM 2288 C C . GLY A 1 296 ? -25.024 15.376 8.523 1.00 62.44 296 GLY A C 1
ATOM 2289 O O . GLY A 1 296 ? -25.036 15.483 9.744 1.00 62.44 296 GLY A O 1
ATOM 2290 N N . ALA A 1 297 ? -25.603 14.343 7.903 1.00 69.56 297 ALA A N 1
ATOM 2291 C CA . ALA A 1 297 ? -26.214 13.229 8.645 1.00 69.56 297 ALA A CA 1
ATOM 2292 C C . ALA A 1 297 ? -25.197 12.463 9.524 1.00 69.56 297 ALA A C 1
ATOM 2294 O O . ALA A 1 297 ? -25.581 11.847 10.514 1.00 69.56 297 ALA A O 1
ATOM 2295 N N . PHE A 1 298 ? -23.907 12.535 9.177 1.00 79.31 298 PHE A N 1
ATOM 2296 C CA . PHE A 1 298 ? -22.792 11.935 9.908 1.00 79.31 298 PHE A CA 1
ATOM 2297 C C . PHE A 1 298 ? -21.723 13.006 10.163 1.00 79.31 298 PHE A C 1
ATOM 2299 O O . PHE A 1 298 ? -21.217 13.564 9.185 1.00 79.31 298 PHE A O 1
ATOM 2306 N N . PRO A 1 299 ? -21.361 13.293 11.427 1.00 86.25 299 PRO A N 1
ATOM 2307 C CA . PRO A 1 299 ? -20.202 14.123 11.737 1.00 86.25 299 PRO A CA 1
ATOM 2308 C C . PRO A 1 299 ? -18.930 13.488 11.172 1.00 86.25 299 PRO A C 1
ATOM 2310 O O . PRO A 1 299 ? -18.727 12.278 11.324 1.00 86.25 299 PRO A O 1
ATOM 2313 N N . CYS A 1 300 ? -18.073 14.289 10.539 1.00 88.44 300 CYS A N 1
ATOM 2314 C CA . CYS A 1 300 ? -16.860 13.795 9.889 1.00 88.44 300 CYS A CA 1
ATOM 2315 C C . CYS A 1 300 ? -15.599 14.516 10.377 1.00 88.44 300 CYS A C 1
ATOM 2317 O O . CYS A 1 300 ? -15.632 15.708 10.670 1.00 88.44 300 CYS A O 1
ATOM 2319 N N . PHE A 1 301 ? -14.500 13.772 10.465 1.00 90.56 301 PHE A N 1
ATOM 2320 C CA . PHE A 1 301 ? -13.142 14.291 10.564 1.00 90.56 301 PHE A CA 1
ATOM 2321 C C . PHE A 1 301 ? -12.384 13.855 9.313 1.00 90.56 301 PHE A C 1
ATOM 2323 O O . PHE A 1 301 ? -12.390 12.668 8.975 1.00 90.56 301 PHE A O 1
ATOM 2330 N N . ALA A 1 302 ? -11.731 14.795 8.639 1.00 90.00 302 ALA A N 1
ATOM 2331 C CA . ALA A 1 302 ? -10.947 14.510 7.447 1.00 90.00 302 ALA A CA 1
ATOM 2332 C C . ALA A 1 302 ? -9.600 15.229 7.493 1.00 90.00 302 ALA A C 1
ATOM 2334 O O . ALA A 1 302 ? -9.499 16.344 8.008 1.00 90.00 302 ALA A O 1
ATOM 2335 N N . GLY A 1 303 ? -8.567 14.592 6.948 1.00 88.19 303 GLY A N 1
ATOM 2336 C CA . GLY A 1 303 ? -7.225 15.155 6.903 1.00 88.19 303 GLY A CA 1
ATOM 2337 C C . GLY A 1 303 ? -6.345 14.506 5.846 1.00 88.19 303 GLY A C 1
ATOM 2338 O O . GLY A 1 303 ? -6.445 13.310 5.585 1.00 88.19 303 GLY A O 1
ATOM 2339 N N . MET A 1 304 ? -5.459 15.298 5.253 1.00 85.81 304 MET A N 1
ATOM 2340 C CA . MET A 1 304 ? -4.497 14.848 4.245 1.00 85.81 304 MET A CA 1
ATOM 2341 C C . MET A 1 304 ? -3.305 14.128 4.896 1.00 85.81 304 MET A C 1
ATOM 2343 O O . MET A 1 304 ? -2.636 14.712 5.748 1.00 85.81 304 MET A O 1
ATOM 2347 N N . LEU A 1 305 ? -3.038 12.869 4.530 1.00 83.50 305 LEU A N 1
ATOM 2348 C CA . LEU A 1 305 ? -1.918 12.066 5.054 1.00 83.50 305 LEU A CA 1
ATOM 2349 C C . LEU A 1 305 ? -0.567 12.490 4.473 1.00 83.50 305 LEU A C 1
ATOM 2351 O O . LEU A 1 305 ? 0.445 12.389 5.155 1.00 83.50 305 LEU A O 1
ATOM 2355 N N . ASP A 1 306 ? -0.551 13.010 3.251 1.00 70.56 306 ASP A N 1
ATOM 2356 C CA . ASP A 1 306 ? 0.649 13.560 2.615 1.00 70.56 306 ASP A CA 1
ATOM 2357 C C . ASP A 1 306 ? 1.118 14.880 3.256 1.00 70.56 306 ASP A C 1
ATOM 2359 O O . ASP A 1 306 ? 2.263 15.283 3.055 1.00 70.56 306 ASP A O 1
ATOM 2363 N N . SER A 1 307 ? 0.268 15.548 4.054 1.00 65.56 307 SER A N 1
ATOM 2364 C CA . SER A 1 307 ? 0.464 16.889 4.646 1.00 65.56 307 SER A CA 1
ATOM 2365 C C . SER A 1 307 ? 0.811 18.002 3.649 1.00 65.56 307 SER A C 1
ATOM 2367 O O . SER A 1 307 ? 0.995 19.149 4.038 1.00 65.56 307 SER A O 1
ATOM 2369 N N . LEU A 1 308 ? 0.896 17.665 2.369 1.00 60.59 308 LEU A N 1
ATOM 2370 C CA . LEU A 1 308 ? 1.340 18.461 1.243 1.00 60.59 308 LEU A CA 1
ATOM 2371 C C . LEU A 1 308 ? 0.437 17.994 0.115 1.00 60.59 308 LEU A C 1
ATOM 2373 O O . LEU A 1 308 ? 0.513 16.831 -0.235 1.00 60.59 308 LEU A O 1
ATOM 2377 N N . PHE A 1 309 ? -0.415 18.869 -0.416 1.00 56.59 309 PHE A N 1
ATOM 2378 C CA . PHE A 1 309 ? -1.514 18.573 -1.352 1.00 56.59 309 PHE A CA 1
ATOM 2379 C C . PHE A 1 309 ? -1.062 18.064 -2.743 1.00 56.59 309 PHE A C 1
ATOM 2381 O O . PHE A 1 309 ? -1.466 18.557 -3.803 1.00 56.59 309 PHE A O 1
ATOM 2388 N N . VAL A 1 310 ? -0.162 17.094 -2.757 1.00 59.09 310 VAL A N 1
ATOM 2389 C CA . VAL A 1 310 ? 0.689 16.699 -3.865 1.00 59.09 310 VAL A CA 1
ATOM 2390 C C . VAL A 1 310 ? 0.436 15.230 -4.162 1.00 59.09 310 VAL A C 1
ATOM 2392 O O . VAL A 1 310 ? 0.197 14.440 -3.262 1.00 59.09 310 VAL A O 1
ATOM 2395 N N . ALA A 1 311 ? 0.448 14.865 -5.444 1.00 56.75 311 ALA A N 1
ATOM 2396 C CA . ALA A 1 311 ? 0.262 13.478 -5.848 1.00 56.75 311 ALA A CA 1
ATOM 2397 C C . ALA A 1 311 ? 1.288 12.555 -5.146 1.00 56.75 311 ALA A C 1
ATOM 2399 O O . ALA A 1 311 ? 2.453 12.963 -5.099 1.00 56.75 311 ALA A O 1
ATOM 2400 N N . PRO A 1 312 ? 0.862 11.369 -4.649 1.00 64.38 312 PRO A N 1
ATOM 2401 C CA . PRO A 1 312 ? -0.528 10.921 -4.555 1.00 64.38 312 PRO A CA 1
ATOM 2402 C C . PRO A 1 312 ? -1.248 11.619 -3.399 1.00 64.38 312 PRO A C 1
ATOM 2404 O O . PRO A 1 312 ? -0.793 11.632 -2.260 1.00 64.38 312 PRO A O 1
ATOM 2407 N N . ARG A 1 313 ? -2.437 12.143 -3.693 1.00 78.69 313 ARG A N 1
ATOM 2408 C CA . ARG A 1 313 ? -3.231 12.871 -2.708 1.00 78.69 313 ARG A CA 1
ATOM 2409 C C . ARG A 1 313 ? -3.986 11.890 -1.835 1.00 78.69 313 ARG A C 1
ATOM 2411 O O . ARG A 1 313 ? -5.074 11.447 -2.201 1.00 78.69 313 ARG A O 1
ATOM 2418 N N . VAL A 1 314 ? -3.387 11.501 -0.719 1.00 85.25 314 VAL A N 1
ATOM 2419 C CA . VAL A 1 314 ? -3.961 10.498 0.182 1.00 85.25 314 VAL A CA 1
ATOM 2420 C C . VAL A 1 314 ? -4.599 11.191 1.375 1.00 85.25 314 VAL A C 1
ATOM 2422 O O . VAL A 1 314 ? -3.970 12.003 2.048 1.00 85.25 314 VAL A O 1
ATOM 2425 N N . ALA A 1 315 ? -5.850 10.851 1.666 1.00 88.00 315 ALA A N 1
ATOM 2426 C CA . ALA A 1 315 ? -6.604 11.433 2.761 1.00 88.00 315 ALA A CA 1
ATOM 2427 C C . ALA A 1 315 ? -7.190 10.371 3.686 1.00 88.00 315 ALA A C 1
ATOM 2429 O O . ALA A 1 315 ? -7.645 9.313 3.255 1.00 88.00 315 ALA A O 1
ATOM 2430 N N . PHE A 1 316 ? -7.221 10.693 4.970 1.00 91.69 316 PHE A N 1
ATOM 2431 C CA . PHE A 1 316 ? -7.929 9.954 5.997 1.00 91.69 316 PHE A CA 1
ATOM 2432 C C . PHE A 1 316 ? -9.308 10.580 6.220 1.00 91.69 316 PHE A C 1
ATOM 2434 O O . PHE A 1 316 ? -9.430 11.794 6.377 1.00 91.69 316 PHE A O 1
ATOM 2441 N N . CYS A 1 317 ? -10.343 9.744 6.241 1.00 89.69 317 CYS A N 1
ATOM 2442 C CA . CYS A 1 317 ? -11.729 10.128 6.478 1.00 89.69 317 CYS A CA 1
ATOM 2443 C C . CYS A 1 317 ? -12.314 9.264 7.598 1.00 89.69 317 CYS A C 1
ATOM 2445 O O . CYS A 1 317 ? -12.347 8.037 7.491 1.00 89.69 317 CYS A O 1
ATOM 2447 N N . LEU A 1 318 ? -12.844 9.902 8.636 1.00 90.12 318 LEU A N 1
ATOM 2448 C CA . LEU A 1 318 ? -13.542 9.266 9.748 1.00 90.12 318 LEU A CA 1
ATOM 2449 C C . LEU A 1 318 ? -14.958 9.819 9.849 1.00 90.12 318 LEU A C 1
ATOM 2451 O O . LEU A 1 318 ? -15.157 11.028 9.920 1.00 90.12 318 LEU A O 1
ATOM 2455 N N . TYR A 1 319 ? -15.940 8.932 9.934 1.00 87.38 319 TYR A N 1
ATOM 2456 C CA . TYR A 1 319 ? -17.344 9.274 10.110 1.00 87.38 319 TYR A CA 1
ATOM 2457 C C . TYR A 1 319 ? -17.843 8.714 11.439 1.00 87.38 319 TYR A C 1
ATOM 2459 O O . TYR A 1 319 ? -17.656 7.529 11.723 1.00 87.38 319 TYR A O 1
ATOM 2467 N N . ARG A 1 320 ? -18.508 9.545 12.246 1.00 85.56 320 ARG A N 1
ATOM 2468 C CA . ARG A 1 320 ? -19.206 9.120 13.470 1.00 85.56 320 ARG A CA 1
ATOM 2469 C C . ARG A 1 320 ? -20.687 8.880 13.213 1.00 85.56 320 ARG A C 1
ATOM 2471 O O . ARG A 1 320 ? -21.245 9.356 12.227 1.00 85.56 320 ARG A O 1
ATOM 2478 N N . LYS A 1 321 ? -21.326 8.125 14.109 1.00 82.19 321 LYS A N 1
ATOM 2479 C CA . LYS A 1 321 ? -22.764 7.827 14.045 1.00 82.19 321 LYS A CA 1
ATOM 2480 C C . LYS A 1 321 ? -23.625 9.108 14.076 1.00 82.19 321 LYS A C 1
ATOM 2482 O O . LYS A 1 321 ? -23.220 10.102 14.686 1.00 82.19 321 LYS A O 1
ATOM 2487 N N . PRO A 1 322 ? -24.824 9.095 13.461 1.00 80.31 322 PRO A N 1
ATOM 2488 C CA . PRO A 1 322 ? -25.725 10.246 13.452 1.00 80.31 322 PRO A CA 1
ATOM 2489 C C . PRO A 1 322 ? -26.054 10.729 14.868 1.00 80.31 322 PRO A C 1
ATOM 2491 O O . PRO A 1 322 ? -26.263 9.923 15.773 1.00 80.31 322 PRO A O 1
ATOM 2494 N N . GLY A 1 323 ? -26.082 12.048 15.071 1.00 78.75 323 GLY A N 1
ATOM 2495 C CA . GLY A 1 323 ? -26.378 12.651 16.379 1.00 78.75 323 GLY A CA 1
ATOM 2496 C C . GLY A 1 323 ? -25.285 12.471 17.444 1.00 78.75 323 GLY A C 1
ATOM 2497 O O . GLY A 1 323 ? -25.525 12.766 18.614 1.00 78.75 323 GLY A O 1
ATOM 2498 N N . ARG A 1 324 ? -24.088 11.990 17.072 1.00 80.94 324 ARG A N 1
ATOM 2499 C CA . ARG A 1 324 ? -22.939 11.813 17.978 1.00 80.94 324 ARG A CA 1
ATOM 2500 C C . ARG A 1 324 ? -21.770 12.722 17.556 1.00 80.94 324 ARG A C 1
ATOM 2502 O O . ARG A 1 324 ? -20.912 12.276 16.793 1.00 80.94 324 ARG A O 1
ATOM 2509 N N . PRO A 1 325 ? -21.719 13.990 18.009 1.00 83.19 325 PRO A N 1
ATOM 2510 C CA . PRO A 1 325 ? -20.639 14.909 17.649 1.00 83.19 325 PRO A CA 1
ATOM 2511 C C . PRO A 1 325 ? -19.300 14.490 18.272 1.00 83.19 325 PRO A C 1
ATOM 2513 O O . PRO A 1 325 ? -19.266 13.807 19.301 1.00 83.19 325 PRO A O 1
ATOM 2516 N N . PHE A 1 326 ? -18.197 14.929 17.659 1.00 85.56 326 PHE A N 1
ATOM 2517 C CA . PHE A 1 326 ? -16.848 14.751 18.201 1.00 85.56 326 PHE A CA 1
ATOM 2518 C C . PHE A 1 326 ? -16.697 15.477 19.539 1.00 85.56 326 PHE A C 1
ATOM 2520 O O . PHE A 1 326 ? -16.999 16.666 19.636 1.00 85.56 326 PHE A O 1
ATOM 2527 N N . ALA A 1 327 ? -16.222 14.768 20.566 1.00 83.50 327 ALA A N 1
ATOM 2528 C CA . ALA A 1 327 ? -15.867 15.403 21.830 1.00 83.50 327 ALA A CA 1
ATOM 2529 C C . ALA A 1 327 ? -14.504 16.109 21.695 1.00 83.50 327 ALA A C 1
ATOM 2531 O O . ALA A 1 327 ? -13.666 15.636 20.923 1.00 83.50 327 ALA A O 1
ATOM 2532 N N . PRO A 1 328 ? -14.215 17.171 22.475 1.00 84.50 328 PRO A N 1
ATOM 2533 C CA . PRO A 1 328 ? -12.920 17.863 22.433 1.00 84.50 328 PRO A CA 1
ATOM 2534 C C . PRO A 1 328 ? -11.714 16.924 22.588 1.00 84.50 328 PRO A C 1
ATOM 2536 O O . PRO A 1 328 ? -10.700 17.084 21.909 1.00 84.50 328 PRO A O 1
ATOM 2539 N N . ARG A 1 329 ? -11.859 15.888 23.424 1.00 85.00 329 ARG A N 1
ATOM 2540 C CA . ARG A 1 329 ? -10.899 14.787 23.563 1.00 85.00 329 ARG A CA 1
ATOM 2541 C C . ARG A 1 329 ? -10.614 14.088 22.235 1.00 85.00 329 ARG A C 1
ATOM 2543 O O . ARG A 1 329 ? -9.453 13.935 21.866 1.00 85.00 329 ARG A O 1
ATOM 2550 N N . ASP A 1 330 ? -11.664 13.629 21.551 1.00 86.25 330 ASP A N 1
ATOM 2551 C CA . ASP A 1 330 ? -11.533 12.864 20.307 1.00 86.25 330 ASP A CA 1
ATOM 2552 C C . ASP A 1 330 ? -10.800 13.703 19.261 1.00 86.25 330 ASP A C 1
ATOM 2554 O O . ASP A 1 330 ? -9.910 13.205 18.583 1.00 86.25 330 ASP A O 1
ATOM 2558 N N . VAL A 1 331 ? -11.125 14.997 19.180 1.00 87.25 331 VAL A N 1
ATOM 2559 C CA . VAL A 1 331 ? -10.470 15.947 18.271 1.00 87.25 331 VAL A CA 1
ATOM 2560 C C . VAL A 1 331 ? -8.983 16.085 18.593 1.00 87.25 331 VAL A C 1
ATOM 2562 O O . VAL A 1 331 ? -8.151 15.997 17.692 1.00 87.25 331 VAL A O 1
ATOM 2565 N N . ARG A 1 332 ? -8.625 16.249 19.875 1.00 86.12 332 ARG A N 1
ATOM 2566 C CA . ARG A 1 332 ? -7.222 16.317 20.310 1.00 86.12 332 ARG A CA 1
ATOM 2567 C C . ARG A 1 332 ? -6.463 15.041 19.944 1.00 86.12 332 ARG A C 1
ATOM 2569 O O . ARG A 1 332 ? -5.369 15.129 19.395 1.00 86.12 332 ARG A O 1
ATOM 2576 N N . PHE A 1 333 ? -7.048 13.874 20.214 1.00 88.19 333 PHE A N 1
ATOM 2577 C CA . PHE A 1 333 ? -6.463 12.579 19.861 1.00 88.19 333 PHE A CA 1
ATOM 2578 C C . PHE A 1 333 ? -6.266 12.436 18.347 1.00 88.19 333 PHE A C 1
ATOM 2580 O O . PHE A 1 333 ? -5.172 12.100 17.898 1.00 88.19 333 PHE A O 1
ATOM 2587 N N . LEU A 1 334 ? -7.304 12.736 17.560 1.00 89.81 334 LEU A N 1
ATOM 2588 C CA . LEU A 1 334 ? -7.274 12.637 16.102 1.00 89.81 334 LEU A CA 1
ATOM 2589 C C . LEU A 1 334 ? -6.217 13.556 15.495 1.00 89.81 334 LEU A C 1
ATOM 2591 O O . LEU A 1 334 ? -5.480 13.111 14.625 1.00 89.81 334 LEU A O 1
ATOM 2595 N N . ASN A 1 335 ? -6.072 14.784 15.993 1.00 88.38 335 ASN A N 1
ATOM 2596 C CA . ASN A 1 335 ? -5.027 15.699 15.530 1.00 88.38 335 ASN A CA 1
ATOM 2597 C C . ASN A 1 335 ? -3.615 15.163 15.818 1.00 88.38 335 ASN A C 1
ATOM 2599 O O . ASN A 1 335 ? -2.750 15.230 14.947 1.00 88.38 335 ASN A O 1
ATOM 2603 N N . VAL A 1 336 ? -3.382 14.589 17.006 1.00 87.50 336 VAL A N 1
ATOM 2604 C CA . VAL A 1 336 ? -2.083 13.988 17.365 1.00 87.50 336 VAL A CA 1
ATOM 2605 C C . VAL A 1 336 ? -1.770 12.785 16.476 1.00 87.50 336 VAL A C 1
ATOM 2607 O O . VAL A 1 336 ? -0.689 12.714 15.893 1.00 87.50 336 VAL A O 1
ATOM 2610 N N . VAL A 1 337 ? -2.717 11.853 16.330 1.00 89.06 337 VAL A N 1
ATOM 2611 C CA . VAL A 1 337 ? -2.536 10.666 15.481 1.00 89.06 337 VAL A CA 1
ATOM 2612 C C . VAL A 1 337 ? -2.359 11.059 14.021 1.00 89.06 337 VAL A C 1
ATOM 2614 O O . VAL A 1 337 ? -1.495 10.499 13.355 1.00 89.06 337 VAL A O 1
ATOM 2617 N N . MET A 1 338 ? -3.117 12.041 13.532 1.00 89.00 338 MET A N 1
ATOM 2618 C CA . MET A 1 338 ? -3.015 12.525 12.159 1.00 89.00 338 MET A CA 1
ATOM 2619 C C . MET A 1 338 ? -1.641 13.135 11.880 1.00 89.00 338 MET A C 1
ATOM 2621 O O . MET A 1 338 ? -1.018 12.789 10.882 1.00 89.00 338 MET A O 1
ATOM 2625 N N . HIS A 1 339 ? -1.130 13.978 12.781 1.00 86.88 339 HIS A N 1
ATOM 2626 C CA . HIS A 1 339 ? 0.207 14.556 12.647 1.00 86.88 339 HIS A CA 1
ATOM 2627 C C . HIS A 1 339 ? 1.297 13.474 12.606 1.00 86.88 339 HIS A C 1
ATOM 2629 O O . HIS A 1 339 ? 2.201 13.503 11.773 1.00 86.88 339 HIS A O 1
ATOM 2635 N N . ILE A 1 340 ? 1.186 12.467 13.471 1.00 88.12 340 ILE A N 1
ATOM 2636 C CA . ILE A 1 340 ? 2.152 11.367 13.534 1.00 88.12 340 ILE A CA 1
ATOM 2637 C C . ILE A 1 340 ? 2.045 10.471 12.301 1.00 88.12 340 ILE A C 1
ATOM 2639 O O . ILE A 1 340 ? 3.069 10.054 11.762 1.00 88.12 340 ILE A O 1
ATOM 2643 N N . ALA A 1 341 ? 0.829 10.219 11.817 1.00 89.25 341 ALA A N 1
ATOM 2644 C CA . ALA A 1 341 ? 0.590 9.500 10.576 1.00 89.25 341 ALA A CA 1
ATOM 2645 C C . ALA A 1 341 ? 1.181 10.247 9.372 1.00 89.25 341 ALA A C 1
ATOM 2647 O O . ALA A 1 341 ? 1.807 9.604 8.539 1.00 89.25 341 ALA A O 1
ATOM 2648 N N . GLN A 1 342 ? 1.065 11.579 9.313 1.00 86.75 342 GLN A N 1
ATOM 2649 C CA . GLN A 1 342 ? 1.681 12.409 8.270 1.00 86.75 342 GLN A CA 1
ATOM 2650 C C . GLN A 1 342 ? 3.207 12.299 8.276 1.00 86.75 342 GLN A C 1
ATOM 2652 O O . GLN A 1 342 ? 3.822 12.022 7.248 1.00 86.75 342 GLN A O 1
ATOM 2657 N N . VAL A 1 343 ? 3.835 12.455 9.444 1.00 84.38 343 VAL A N 1
ATOM 2658 C CA . VAL A 1 343 ? 5.294 12.331 9.577 1.00 84.38 343 VAL A CA 1
ATOM 2659 C C . VAL A 1 343 ? 5.757 10.920 9.208 1.00 84.38 343 VAL A C 1
ATOM 2661 O O . VAL A 1 343 ? 6.721 10.757 8.457 1.00 84.38 343 VAL A O 1
ATOM 2664 N N . ALA A 1 344 ? 5.060 9.892 9.699 1.00 85.75 344 ALA A N 1
ATOM 2665 C CA . ALA A 1 344 ? 5.351 8.498 9.383 1.00 85.75 344 ALA A CA 1
ATOM 2666 C C . ALA A 1 344 ? 5.211 8.218 7.882 1.00 85.75 344 ALA A C 1
ATOM 2668 O O . ALA A 1 344 ? 6.093 7.592 7.298 1.00 85.75 344 ALA A O 1
ATOM 2669 N N . TYR A 1 345 ? 4.154 8.736 7.258 1.00 84.75 345 TYR A N 1
ATOM 2670 C CA . TYR A 1 345 ? 3.886 8.623 5.831 1.00 84.75 345 TYR A CA 1
ATOM 2671 C C . TYR A 1 345 ? 4.984 9.275 4.988 1.00 84.75 345 TYR A C 1
ATOM 2673 O O . TYR A 1 345 ? 5.562 8.616 4.129 1.00 84.75 345 TYR A O 1
ATOM 2681 N N . VAL A 1 346 ? 5.344 10.531 5.271 1.00 80.31 346 VAL A N 1
ATOM 2682 C CA . VAL A 1 346 ? 6.389 11.251 4.526 1.00 80.31 346 VAL A CA 1
ATOM 2683 C C . VAL A 1 346 ? 7.747 10.565 4.680 1.00 80.31 346 VAL A C 1
ATOM 2685 O O . VAL A 1 346 ? 8.455 10.373 3.692 1.00 80.31 346 VAL A O 1
ATOM 2688 N N . ASN A 1 347 ? 8.119 10.157 5.896 1.00 79.94 347 ASN A N 1
ATOM 2689 C CA . ASN A 1 347 ? 9.383 9.453 6.138 1.00 79.94 347 ASN A CA 1
ATOM 2690 C C . ASN A 1 347 ? 9.433 8.116 5.401 1.00 79.94 347 ASN A C 1
ATOM 2692 O O . ASN A 1 347 ? 10.448 7.758 4.803 1.00 79.94 347 ASN A O 1
ATOM 2696 N N . MET A 1 348 ? 8.317 7.399 5.419 1.00 80.12 348 MET A N 1
ATOM 2697 C CA . MET A 1 348 ? 8.170 6.145 4.715 1.00 80.12 348 MET A CA 1
ATOM 2698 C C . MET A 1 348 ? 8.235 6.329 3.196 1.00 80.12 348 MET A C 1
ATOM 2700 O O . MET A 1 348 ? 8.961 5.598 2.527 1.00 80.12 348 MET A O 1
ATOM 2704 N N . TYR A 1 349 ? 7.538 7.325 2.653 1.00 78.75 349 TYR A N 1
ATOM 2705 C CA . TYR A 1 349 ? 7.570 7.661 1.234 1.00 78.75 349 TYR A CA 1
ATOM 2706 C C . TYR A 1 349 ? 8.988 8.034 0.780 1.00 78.75 349 TYR A C 1
ATOM 2708 O O . TYR A 1 349 ? 9.489 7.482 -0.198 1.00 78.75 349 TYR A O 1
ATOM 2716 N N . LYS A 1 350 ? 9.698 8.865 1.554 1.00 79.44 350 LYS A N 1
ATOM 2717 C CA . LYS A 1 350 ? 11.117 9.175 1.316 1.00 79.44 350 LYS A CA 1
ATOM 2718 C C . LYS A 1 350 ? 11.983 7.912 1.301 1.00 79.44 350 LYS A C 1
ATOM 2720 O O . LYS A 1 350 ? 12.756 7.704 0.367 1.00 79.44 350 LYS A O 1
ATOM 2725 N N . ALA A 1 351 ? 11.830 7.039 2.297 1.00 77.81 351 ALA A N 1
ATOM 2726 C CA . ALA A 1 351 ? 12.576 5.783 2.364 1.00 77.81 351 ALA A CA 1
ATOM 2727 C C . ALA A 1 351 ? 12.286 4.865 1.163 1.00 77.81 351 ALA A C 1
ATOM 2729 O O . ALA A 1 351 ? 13.199 4.215 0.649 1.00 77.81 351 ALA A O 1
ATOM 2730 N N . LEU A 1 352 ? 11.036 4.830 0.692 1.00 77.56 352 LEU A N 1
ATOM 2731 C CA . LEU A 1 352 ? 10.639 4.084 -0.498 1.00 77.56 352 LEU A CA 1
ATOM 2732 C C . LEU A 1 352 ? 11.298 4.638 -1.762 1.00 77.56 352 LEU A C 1
ATOM 2734 O O . LEU A 1 352 ? 11.873 3.852 -2.509 1.00 77.56 352 LEU A O 1
ATOM 2738 N N . VAL A 1 353 ? 11.283 5.957 -1.966 1.00 78.50 353 VAL A N 1
ATOM 2739 C CA . VAL A 1 353 ? 11.904 6.594 -3.139 1.00 78.50 353 VAL A CA 1
ATOM 2740 C C . VAL A 1 353 ? 13.411 6.355 -3.174 1.00 78.50 353 VAL A C 1
ATOM 2742 O O . VAL A 1 353 ? 13.936 5.975 -4.211 1.00 78.50 353 VAL A O 1
ATOM 2745 N N . VAL A 1 354 ? 14.118 6.467 -2.046 1.00 79.12 354 VAL A N 1
ATOM 2746 C CA . VAL A 1 354 ? 15.551 6.102 -1.982 1.00 79.12 354 VAL A CA 1
ATOM 2747 C C . VAL A 1 354 ? 15.780 4.647 -2.338 1.00 79.12 354 VAL A C 1
ATOM 2749 O O . VAL A 1 354 ? 16.715 4.303 -3.061 1.00 79.12 354 VAL A O 1
ATOM 2752 N N . ARG A 1 355 ? 14.925 3.771 -1.815 1.00 77.00 355 ARG A N 1
ATOM 2753 C CA . ARG A 1 355 ? 15.029 2.340 -2.046 1.00 77.00 355 ARG A CA 1
ATOM 2754 C C . ARG A 1 355 ? 14.823 2.004 -3.529 1.00 77.00 355 ARG A C 1
ATOM 2756 O O . ARG A 1 355 ? 15.535 1.146 -4.044 1.00 77.00 355 ARG A O 1
ATOM 2763 N N . THR A 1 356 ? 13.902 2.656 -4.229 1.00 77.00 356 THR A N 1
ATOM 2764 C CA . THR A 1 356 ? 13.668 2.387 -5.658 1.00 77.00 356 THR A CA 1
ATOM 2765 C C . THR A 1 356 ? 14.633 3.114 -6.575 1.00 77.00 356 THR A C 1
ATOM 2767 O O . THR A 1 356 ? 15.087 2.489 -7.527 1.00 77.00 356 THR A O 1
ATOM 2770 N N . LEU A 1 357 ? 15.057 4.335 -6.234 1.00 83.50 357 LEU A N 1
ATOM 2771 C CA . LEU A 1 357 ? 16.150 5.049 -6.902 1.00 83.50 357 LEU A CA 1
ATOM 2772 C C . LEU A 1 357 ? 17.379 4.137 -7.032 1.00 83.50 357 LEU A C 1
ATOM 2774 O O . LEU A 1 357 ? 17.930 3.968 -8.115 1.00 83.50 357 LEU A O 1
ATOM 2778 N N . ALA A 1 358 ? 17.759 3.474 -5.937 1.00 82.62 358 ALA A N 1
ATOM 2779 C CA . ALA A 1 358 ? 18.895 2.558 -5.911 1.00 82.62 358 ALA A CA 1
ATOM 2780 C C . ALA A 1 358 ? 18.680 1.291 -6.751 1.00 82.62 358 ALA A C 1
ATOM 2782 O O . ALA A 1 358 ? 19.602 0.810 -7.410 1.00 82.62 358 ALA A O 1
ATOM 2783 N N . ALA A 1 359 ? 17.464 0.737 -6.733 1.00 80.88 359 ALA A N 1
ATOM 2784 C CA . ALA A 1 359 ? 17.114 -0.431 -7.537 1.00 80.88 359 ALA A CA 1
ATOM 2785 C C . ALA A 1 359 ? 17.099 -0.110 -9.043 1.00 80.88 359 ALA A C 1
ATOM 2787 O O . ALA A 1 359 ? 17.521 -0.930 -9.857 1.00 80.88 359 ALA A O 1
ATOM 2788 N N . GLU A 1 360 ? 16.636 1.083 -9.409 1.00 82.75 360 GLU A N 1
ATOM 2789 C CA . GLU A 1 360 ? 16.597 1.583 -10.783 1.00 82.75 360 GLU A CA 1
ATOM 2790 C C . GLU A 1 360 ? 17.991 1.891 -11.306 1.00 82.75 360 GLU A C 1
ATOM 2792 O O . GLU A 1 360 ? 18.338 1.428 -12.392 1.00 82.75 360 GLU A O 1
ATOM 2797 N N . ALA A 1 361 ? 18.818 2.562 -10.500 1.00 86.88 361 ALA A N 1
ATOM 2798 C CA . ALA A 1 361 ? 20.227 2.779 -10.802 1.00 86.88 361 ALA A CA 1
ATOM 2799 C C . ALA A 1 361 ? 20.972 1.446 -10.987 1.00 86.88 361 ALA A C 1
ATOM 2801 O O . ALA A 1 361 ? 21.725 1.297 -11.947 1.00 86.88 361 ALA A O 1
ATOM 2802 N N . LEU A 1 362 ? 20.711 0.441 -10.136 1.00 87.12 362 LEU A N 1
ATOM 2803 C CA . LEU A 1 362 ? 21.271 -0.907 -10.292 1.00 87.12 362 LEU A CA 1
ATOM 2804 C C . LEU A 1 362 ? 20.860 -1.549 -11.615 1.00 87.12 362 LEU A C 1
ATOM 2806 O O . LEU A 1 362 ? 21.710 -2.092 -12.317 1.00 87.12 362 LEU A O 1
ATOM 2810 N N . GLN A 1 363 ? 19.571 -1.509 -11.954 1.00 84.06 363 GLN A N 1
ATOM 2811 C CA . GLN A 1 363 ? 19.083 -2.125 -13.184 1.00 84.06 363 GLN A CA 1
ATOM 2812 C C . GLN A 1 363 ? 19.638 -1.422 -14.427 1.00 84.06 363 GLN A C 1
ATOM 2814 O O . GLN A 1 363 ? 20.005 -2.100 -15.387 1.00 84.06 363 GLN A O 1
ATOM 2819 N N . TRP A 1 364 ? 19.727 -0.091 -14.389 1.00 87.50 364 TRP A N 1
ATOM 2820 C CA . TRP A 1 364 ? 20.322 0.716 -15.447 1.00 87.50 364 TRP A CA 1
ATOM 2821 C C . TRP A 1 364 ? 21.802 0.391 -15.641 1.00 87.50 364 TRP A C 1
ATOM 2823 O O . TRP A 1 364 ? 22.205 -0.014 -16.730 1.00 87.50 364 TRP A O 1
ATOM 2833 N N . ALA A 1 365 ? 22.589 0.473 -14.569 1.00 88.62 365 ALA A N 1
ATOM 2834 C CA . ALA A 1 365 ? 24.030 0.258 -14.601 1.00 88.62 365 ALA A CA 1
ATOM 2835 C C . ALA A 1 365 ? 24.388 -1.170 -15.046 1.00 88.62 365 ALA A C 1
ATOM 2837 O O . ALA A 1 365 ? 25.305 -1.369 -15.841 1.00 88.62 365 ALA A O 1
ATOM 2838 N N . ASN A 1 366 ? 23.620 -2.164 -14.592 1.00 87.69 366 ASN A N 1
ATOM 2839 C CA . ASN A 1 366 ? 23.793 -3.561 -14.980 1.00 87.69 366 ASN A CA 1
ATOM 2840 C C . ASN A 1 366 ? 23.635 -3.771 -16.499 1.00 87.69 366 ASN A C 1
ATOM 2842 O O . ASN A 1 366 ? 24.453 -4.441 -17.130 1.00 87.69 366 ASN A O 1
ATOM 2846 N N . ASP A 1 367 ? 22.607 -3.160 -17.093 1.00 84.44 367 ASP A N 1
ATOM 2847 C CA . ASP A 1 367 ? 22.316 -3.285 -18.524 1.00 84.44 367 ASP A CA 1
ATOM 2848 C C . ASP A 1 367 ? 23.295 -2.487 -19.385 1.00 84.44 367 ASP A C 1
ATOM 2850 O O . ASP A 1 367 ? 23.706 -2.950 -20.446 1.00 84.44 367 ASP A O 1
ATOM 2854 N N . PHE A 1 368 ? 23.708 -1.319 -18.902 1.00 86.38 368 PHE A N 1
ATOM 2855 C CA . PHE A 1 368 ? 24.650 -0.434 -19.578 1.00 86.38 368 PHE A CA 1
ATOM 2856 C C . PHE A 1 368 ? 26.054 -1.045 -19.706 1.00 86.38 368 PHE A C 1
ATOM 2858 O O . PHE A 1 368 ? 26.728 -0.892 -20.726 1.00 86.38 368 PHE A O 1
ATOM 2865 N N . VAL A 1 369 ? 26.472 -1.789 -18.680 1.00 86.25 369 VAL A N 1
ATOM 2866 C CA . VAL A 1 369 ? 27.806 -2.392 -18.574 1.00 86.25 369 VAL A CA 1
ATOM 2867 C C . VAL A 1 369 ? 27.841 -3.877 -18.970 1.00 86.25 369 VAL A C 1
ATOM 2869 O O . VAL A 1 369 ? 28.919 -4.449 -19.117 1.00 86.25 369 VAL A O 1
ATOM 2872 N N . HIS A 1 370 ? 26.688 -4.515 -19.203 1.00 84.75 370 HIS A N 1
ATOM 2873 C CA . HIS A 1 370 ? 26.583 -5.973 -19.380 1.00 84.75 370 HIS A CA 1
ATOM 2874 C C . HIS A 1 370 ? 27.121 -6.767 -18.172 1.00 84.75 370 HIS A C 1
ATOM 2876 O O . HIS A 1 370 ? 27.769 -7.809 -18.325 1.00 84.75 370 HIS A O 1
ATOM 2882 N N . ALA A 1 371 ? 26.854 -6.295 -16.953 1.00 84.62 371 ALA A N 1
ATOM 2883 C CA . ALA A 1 371 ? 27.213 -7.059 -15.764 1.00 84.62 371 ALA A CA 1
ATOM 2884 C C . ALA A 1 371 ? 26.327 -8.318 -15.635 1.00 84.62 371 ALA A C 1
ATOM 2886 O O . ALA A 1 371 ? 25.183 -8.381 -16.093 1.00 84.62 371 ALA A O 1
ATOM 2887 N N . LYS A 1 372 ? 26.888 -9.387 -15.057 1.00 78.81 372 LYS A N 1
ATOM 2888 C CA . LYS A 1 372 ? 26.134 -10.631 -14.791 1.00 78.81 372 LYS A CA 1
ATOM 2889 C C . LYS A 1 372 ? 25.566 -10.647 -13.383 1.00 78.81 372 LYS A C 1
ATOM 2891 O O . LYS A 1 372 ? 24.495 -11.205 -13.152 1.00 78.81 372 LYS A O 1
ATOM 2896 N N . GLU A 1 373 ? 26.309 -10.066 -12.450 1.00 83.75 373 GLU A N 1
ATOM 2897 C CA . GLU A 1 373 ? 25.960 -10.008 -11.041 1.00 83.75 373 GLU A CA 1
ATOM 2898 C C . GLU A 1 373 ? 26.124 -8.583 -10.534 1.00 83.75 373 GLU A C 1
ATOM 2900 O O . GLU A 1 373 ? 27.030 -7.849 -10.923 1.00 83.75 373 GLU A O 1
ATOM 2905 N N . GLY A 1 374 ? 25.222 -8.208 -9.641 1.00 86.38 374 GLY A N 1
ATOM 2906 C CA . GLY A 1 374 ? 25.127 -6.862 -9.116 1.00 86.38 374 GLY A CA 1
ATOM 2907 C C . GLY A 1 374 ? 24.326 -6.812 -7.831 1.00 86.38 374 GLY A C 1
ATOM 2908 O O . GLY A 1 374 ? 23.329 -7.535 -7.692 1.00 86.38 374 GLY A O 1
ATOM 2909 N N . MET A 1 375 ? 24.758 -5.965 -6.903 1.00 88.38 375 MET A N 1
ATOM 2910 C CA . MET A 1 375 ? 24.076 -5.732 -5.637 1.00 88.38 375 MET A CA 1
ATOM 2911 C C . MET A 1 375 ? 24.176 -4.279 -5.175 1.00 88.38 375 MET A C 1
ATOM 2913 O O . MET A 1 375 ? 25.125 -3.571 -5.501 1.00 88.38 375 MET A O 1
ATOM 2917 N N . VAL A 1 376 ? 23.189 -3.857 -4.385 1.00 87.12 376 VAL A N 1
ATOM 2918 C CA . VAL A 1 376 ? 23.205 -2.589 -3.646 1.00 87.12 376 VAL A CA 1
ATOM 2919 C C . VAL A 1 376 ? 23.355 -2.898 -2.169 1.00 87.12 376 VAL A C 1
ATOM 2921 O O . VAL A 1 376 ? 22.633 -3.736 -1.617 1.00 87.12 376 VAL A O 1
ATOM 2924 N N . VAL A 1 377 ? 24.280 -2.194 -1.530 1.00 87.62 377 VAL A N 1
ATOM 2925 C CA . VAL A 1 377 ? 24.683 -2.425 -0.148 1.00 87.62 377 VAL A CA 1
ATOM 2926 C C . VAL A 1 377 ? 24.579 -1.122 0.637 1.00 87.62 377 VAL A C 1
ATOM 2928 O O . VAL A 1 377 ? 24.970 -0.073 0.138 1.00 87.62 377 VAL A O 1
ATOM 2931 N N . VAL A 1 378 ? 24.069 -1.176 1.866 1.00 86.38 378 VAL A N 1
ATOM 2932 C CA . VAL A 1 378 ? 24.021 -0.031 2.789 1.00 86.38 378 VAL A CA 1
ATOM 2933 C C . VAL A 1 378 ? 25.102 -0.186 3.846 1.00 86.38 378 VAL A C 1
ATOM 2935 O O . VAL A 1 378 ? 25.230 -1.260 4.446 1.00 86.38 378 VAL A O 1
ATOM 2938 N N . SER A 1 379 ? 25.859 0.887 4.083 1.00 83.44 379 SER A N 1
ATOM 2939 C CA . SER A 1 379 ? 26.778 0.970 5.220 1.00 83.44 379 SER A CA 1
ATOM 2940 C C . SER A 1 379 ? 26.034 1.409 6.480 1.00 83.44 379 SER A C 1
ATOM 2942 O O . SER A 1 379 ? 25.278 2.381 6.468 1.00 83.44 379 SER A O 1
ATOM 2944 N N . SER A 1 380 ? 26.261 0.689 7.574 1.00 76.00 380 SER A N 1
ATOM 2945 C CA . SER A 1 380 ? 25.804 1.036 8.917 1.00 76.00 380 SER A CA 1
ATOM 2946 C C . SER A 1 380 ? 27.008 1.062 9.856 1.00 76.00 380 SER A C 1
ATOM 2948 O O . SER A 1 380 ? 27.747 0.081 9.959 1.00 76.00 380 SER A O 1
ATOM 2950 N N . SER A 1 381 ? 27.240 2.188 10.533 1.00 63.47 381 SER A N 1
ATOM 2951 C CA . SER A 1 381 ? 28.281 2.274 11.554 1.00 63.47 381 SER A CA 1
ATOM 2952 C C . SER A 1 381 ? 27.704 1.810 12.889 1.00 63.47 381 SER A C 1
ATOM 2954 O O . SER A 1 381 ? 26.802 2.420 13.460 1.00 63.47 381 SER A O 1
ATOM 2956 N N . THR A 1 382 ? 28.201 0.689 13.407 1.00 54.69 382 THR A N 1
ATOM 2957 C CA . THR A 1 382 ? 27.891 0.287 14.781 1.00 54.69 382 THR A CA 1
ATOM 2958 C C . THR A 1 382 ? 28.934 0.903 15.705 1.00 54.69 382 THR A C 1
ATOM 2960 O O . THR A 1 382 ? 30.056 0.397 15.785 1.00 54.69 382 THR A O 1
ATOM 2963 N N . SER A 1 383 ? 28.583 1.984 16.405 1.00 44.53 383 SER A N 1
ATOM 2964 C CA . SER A 1 383 ? 29.354 2.404 17.581 1.00 44.53 383 SER A CA 1
ATOM 2965 C C . SER A 1 383 ? 29.145 1.375 18.697 1.00 44.53 383 SER A C 1
ATOM 2967 O O . SER A 1 383 ? 27.995 1.044 19.001 1.00 44.53 383 SER A O 1
ATOM 2969 N N . PRO A 1 384 ? 30.205 0.836 19.322 1.00 43.34 384 PRO A N 1
ATOM 2970 C CA . PRO A 1 384 ? 30.039 -0.040 20.470 1.00 43.34 384 PRO A CA 1
ATOM 2971 C C . PRO A 1 384 ? 29.484 0.775 21.648 1.00 43.34 384 PRO A C 1
ATOM 2973 O O . PRO A 1 384 ? 30.128 1.693 22.143 1.00 43.34 384 PRO A O 1
ATOM 2976 N N . LEU A 1 385 ? 28.286 0.420 22.110 1.00 42.12 385 LEU A N 1
ATOM 2977 C CA . LEU A 1 385 ? 27.559 1.043 23.227 1.00 42.12 385 LEU A CA 1
ATOM 2978 C C . LEU A 1 385 ? 28.151 0.720 24.620 1.00 42.12 385 LEU A C 1
ATOM 2980 O O . LEU A 1 385 ? 27.443 0.787 25.619 1.00 42.12 385 LEU A O 1
ATOM 2984 N N . ASN A 1 386 ? 29.439 0.368 24.704 1.00 41.03 386 ASN A N 1
ATOM 2985 C CA . ASN A 1 386 ? 30.104 0.018 25.960 1.00 41.03 386 ASN A CA 1
ATOM 2986 C C . ASN A 1 386 ? 31.173 1.066 26.327 1.00 41.03 386 ASN A C 1
ATOM 2988 O O . ASN A 1 386 ? 32.252 1.055 25.733 1.00 41.03 386 ASN A O 1
ATOM 2992 N N . PRO A 1 387 ? 30.932 1.929 27.333 1.00 47.69 387 PRO A N 1
ATOM 2993 C CA . PRO A 1 387 ? 31.892 2.952 27.764 1.00 47.69 387 PRO A CA 1
ATOM 2994 C C . PRO A 1 387 ? 33.148 2.394 28.468 1.00 47.69 387 PRO A C 1
ATOM 2996 O O . PRO A 1 387 ? 34.035 3.162 28.819 1.00 47.69 387 PRO A O 1
ATOM 2999 N N . ALA A 1 388 ? 33.247 1.074 28.671 1.00 47.28 388 ALA A N 1
ATOM 3000 C CA . ALA A 1 388 ? 34.342 0.423 29.400 1.00 47.28 388 ALA A CA 1
ATOM 3001 C C . ALA A 1 388 ? 35.379 -0.299 28.512 1.00 47.28 388 ALA A C 1
ATOM 3003 O O . ALA A 1 388 ? 36.330 -0.878 29.033 1.00 47.28 388 ALA A O 1
ATOM 3004 N N . SER A 1 389 ? 35.217 -0.306 27.184 1.00 46.38 389 SER A N 1
ATOM 3005 C CA . SER A 1 389 ? 36.192 -0.916 26.263 1.00 46.38 389 SER A CA 1
A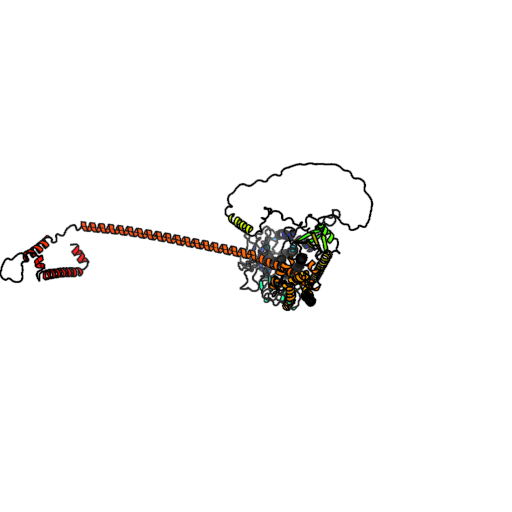TOM 3006 C C . SER A 1 389 ? 37.088 0.141 25.606 1.00 46.38 389 SER A C 1
ATOM 3008 O O . SER A 1 389 ? 36.585 1.217 25.285 1.00 46.38 389 SER A O 1
ATOM 3010 N N . PRO A 1 390 ? 38.386 -0.148 25.359 1.00 46.75 390 PRO A N 1
ATOM 3011 C CA . PRO A 1 390 ? 39.292 0.792 24.696 1.00 46.75 390 PRO A CA 1
ATOM 3012 C C . PRO A 1 390 ? 38.739 1.218 23.325 1.00 46.75 390 PRO A C 1
ATOM 3014 O O . PRO A 1 390 ? 37.993 0.442 22.719 1.00 46.75 390 PRO A O 1
ATOM 3017 N N . PRO A 1 391 ? 39.105 2.411 22.810 1.00 46.50 391 PRO A N 1
ATOM 3018 C CA . PRO A 1 391 ? 38.608 2.926 21.537 1.00 46.50 391 PRO A CA 1
ATOM 3019 C C . PRO A 1 391 ? 39.025 1.996 20.391 1.00 46.50 391 PRO A C 1
ATOM 3021 O O . PRO A 1 391 ? 40.120 2.083 19.840 1.00 46.50 391 PRO A O 1
ATOM 3024 N N . GLN A 1 392 ? 38.152 1.054 20.040 1.00 54.25 392 GLN A N 1
ATOM 3025 C CA . GLN A 1 392 ? 38.300 0.240 18.844 1.00 54.25 392 GLN A CA 1
ATOM 3026 C C . GLN A 1 392 ? 37.790 1.050 17.654 1.00 54.25 392 GLN A C 1
ATOM 3028 O O . GLN A 1 392 ? 36.743 1.692 17.742 1.00 54.25 392 GLN A O 1
ATOM 3033 N N . LYS A 1 393 ? 38.529 1.013 16.535 1.00 55.91 393 LYS A N 1
ATOM 3034 C CA . LYS A 1 393 ? 38.105 1.643 15.276 1.00 55.91 393 LYS A CA 1
ATOM 3035 C C . LYS A 1 393 ? 36.654 1.239 14.962 1.00 55.91 393 LYS A C 1
ATOM 3037 O O . LYS A 1 393 ? 36.355 0.041 15.054 1.00 55.91 393 LYS A O 1
ATOM 3042 N N . PRO A 1 394 ? 35.777 2.191 14.591 1.00 55.97 394 PRO A N 1
ATOM 3043 C CA . PRO A 1 394 ? 34.397 1.884 14.239 1.00 55.97 394 PRO A CA 1
ATOM 3044 C C . PRO A 1 394 ? 34.395 0.819 13.141 1.00 55.97 394 PRO A C 1
ATOM 3046 O O . PRO A 1 394 ? 35.041 0.971 12.104 1.00 55.97 394 PRO A O 1
ATOM 3049 N N . ARG A 1 395 ? 33.729 -0.308 13.400 1.00 62.09 395 ARG A N 1
ATOM 3050 C CA . ARG A 1 395 ? 33.541 -1.353 12.393 1.00 62.09 395 ARG A CA 1
ATOM 3051 C C . ARG A 1 395 ? 32.326 -0.974 11.559 1.00 62.09 395 ARG A C 1
ATOM 3053 O O . ARG A 1 395 ? 31.214 -0.944 12.079 1.00 62.09 395 ARG A O 1
ATOM 3060 N N . GLU A 1 396 ? 32.551 -0.691 10.282 1.00 70.19 396 GLU A N 1
ATOM 3061 C CA . GLU A 1 396 ? 31.469 -0.515 9.317 1.00 70.19 396 GLU A CA 1
ATOM 3062 C C . GLU A 1 396 ? 30.858 -1.875 8.973 1.00 70.19 396 GLU A C 1
ATOM 3064 O O . GLU A 1 396 ? 31.553 -2.818 8.581 1.00 70.19 396 GLU A O 1
ATOM 3069 N N . LEU A 1 397 ? 29.545 -1.982 9.159 1.00 76.44 397 LEU A N 1
ATOM 3070 C CA . LEU A 1 397 ? 28.761 -3.152 8.811 1.00 76.44 397 LEU A CA 1
ATOM 3071 C C . LEU A 1 397 ? 27.998 -2.869 7.519 1.00 76.44 397 LEU A C 1
ATOM 3073 O O . LEU A 1 397 ? 27.165 -1.966 7.455 1.00 76.44 397 LEU A O 1
ATOM 3077 N N . PHE A 1 398 ? 28.249 -3.692 6.508 1.00 82.31 398 PHE A N 1
ATOM 3078 C CA . PHE A 1 398 ? 27.612 -3.596 5.201 1.00 82.31 398 PHE A CA 1
ATOM 3079 C C . PHE A 1 398 ? 26.491 -4.632 5.061 1.00 82.31 398 PHE A C 1
ATOM 3081 O O . PHE A 1 398 ? 26.718 -5.830 5.261 1.00 82.31 398 PHE A O 1
ATOM 3088 N N . THR A 1 399 ? 25.289 -4.179 4.699 1.00 82.12 399 THR A N 1
ATOM 3089 C CA . THR A 1 399 ? 24.086 -5.019 4.548 1.00 82.12 399 THR A CA 1
ATOM 3090 C C . THR A 1 399 ? 23.552 -4.979 3.121 1.00 82.12 399 THR A C 1
ATOM 3092 O O . THR A 1 399 ? 23.477 -3.914 2.511 1.00 82.12 399 THR A O 1
ATOM 3095 N N . VAL A 1 400 ? 23.203 -6.142 2.564 1.00 82.31 400 VAL A N 1
ATOM 3096 C CA . VAL A 1 400 ? 22.687 -6.239 1.189 1.00 82.31 400 VAL A CA 1
ATOM 3097 C C . VAL A 1 400 ? 21.215 -5.835 1.158 1.00 82.31 400 VAL A C 1
ATOM 3099 O O . VAL A 1 400 ? 20.387 -6.472 1.807 1.00 82.31 400 VAL A O 1
ATOM 3102 N N . VAL A 1 401 ? 20.873 -4.812 0.374 1.00 78.94 401 VAL A N 1
ATOM 3103 C CA . VAL A 1 401 ? 19.483 -4.352 0.191 1.00 78.94 401 VAL A CA 1
ATOM 3104 C C . VAL A 1 401 ? 18.868 -4.936 -1.076 1.00 78.94 401 VAL A C 1
ATOM 3106 O O . VAL A 1 401 ? 17.701 -5.329 -1.077 1.00 78.94 401 VAL A O 1
ATOM 3109 N N . PHE A 1 402 ? 19.656 -5.029 -2.148 1.00 78.81 402 PHE A N 1
ATOM 3110 C CA . PHE A 1 402 ? 19.225 -5.595 -3.423 1.00 78.81 402 PHE A CA 1
ATOM 3111 C C . PHE A 1 402 ? 20.299 -6.496 -4.000 1.00 78.81 402 PHE A C 1
ATOM 3113 O O . PHE A 1 402 ? 21.480 -6.164 -3.941 1.00 78.81 402 PHE A O 1
ATOM 3120 N N . ALA A 1 403 ? 19.876 -7.598 -4.610 1.00 81.44 403 ALA A N 1
ATOM 3121 C CA . ALA A 1 403 ? 20.748 -8.494 -5.347 1.00 81.44 403 ALA A CA 1
ATOM 3122 C C . ALA A 1 403 ? 20.040 -8.982 -6.610 1.00 81.44 403 ALA A C 1
ATOM 3124 O O . ALA A 1 403 ? 18.880 -9.390 -6.575 1.00 81.44 403 ALA A O 1
ATOM 3125 N N . THR A 1 404 ? 20.768 -8.967 -7.721 1.00 80.31 404 THR A N 1
ATOM 3126 C CA . THR A 1 404 ? 20.343 -9.600 -8.980 1.00 80.31 404 THR A CA 1
ATOM 3127 C C . THR A 1 404 ? 20.355 -11.128 -8.881 1.00 80.31 404 THR A C 1
ATOM 3129 O O . THR A 1 404 ? 19.555 -11.789 -9.538 1.00 80.31 404 THR A O 1
ATOM 3132 N N . ASN A 1 405 ? 21.220 -11.687 -8.026 1.00 82.19 405 ASN A N 1
ATOM 3133 C CA . ASN A 1 405 ? 21.307 -13.115 -7.739 1.00 82.19 405 ASN A CA 1
ATOM 3134 C C . ASN A 1 405 ? 21.094 -13.377 -6.231 1.00 82.19 405 ASN A C 1
ATOM 3136 O O . ASN A 1 405 ? 22.063 -13.344 -5.464 1.00 82.19 405 ASN A O 1
ATOM 3140 N N . PRO A 1 406 ? 19.843 -13.618 -5.793 1.00 73.25 406 PRO A N 1
ATOM 3141 C CA . PRO A 1 406 ? 19.517 -13.795 -4.377 1.00 73.25 406 PRO A CA 1
ATOM 3142 C C . PRO A 1 406 ? 20.099 -15.084 -3.782 1.00 73.25 406 PRO A C 1
ATOM 3144 O O . PRO A 1 406 ? 20.336 -15.134 -2.578 1.00 73.25 406 PRO A O 1
ATOM 3147 N N . ASP A 1 407 ? 20.377 -16.097 -4.611 1.00 80.38 407 ASP A N 1
ATOM 3148 C CA . ASP A 1 407 ? 20.963 -17.365 -4.162 1.00 80.38 407 ASP A CA 1
ATOM 3149 C C . ASP A 1 407 ? 22.424 -17.184 -3.725 1.00 80.38 407 ASP A C 1
ATOM 3151 O O . ASP A 1 407 ? 22.890 -17.839 -2.792 1.00 80.38 407 ASP A O 1
ATOM 3155 N N . LYS A 1 408 ? 23.150 -16.269 -4.383 1.00 76.94 408 LYS A N 1
ATOM 3156 C CA . LYS A 1 408 ? 24.539 -15.923 -4.039 1.00 76.94 408 LYS A CA 1
ATOM 3157 C C . LYS A 1 408 ? 24.632 -14.833 -2.973 1.00 76.94 408 LYS A C 1
ATOM 3159 O O . LYS A 1 408 ? 25.513 -14.900 -2.117 1.00 76.94 408 LYS A O 1
ATOM 3164 N N . PHE A 1 409 ? 23.734 -13.848 -3.015 1.00 78.62 409 PHE A N 1
ATOM 3165 C CA . PHE A 1 409 ? 23.728 -12.696 -2.109 1.00 78.62 409 PHE A CA 1
ATOM 3166 C C . PHE A 1 409 ? 22.329 -12.501 -1.506 1.00 78.62 409 PHE A C 1
ATOM 3168 O O . PHE A 1 409 ? 21.516 -11.754 -2.056 1.00 78.62 409 PHE A O 1
ATOM 3175 N N . PRO A 1 410 ? 22.022 -13.163 -0.376 1.00 77.31 410 PRO A N 1
ATOM 3176 C CA . PRO A 1 410 ? 20.713 -13.046 0.253 1.00 77.31 410 PRO A CA 1
ATOM 3177 C C . PRO A 1 410 ? 20.441 -11.615 0.737 1.00 77.31 410 PRO A C 1
ATOM 3179 O O . PRO A 1 410 ? 21.274 -11.003 1.410 1.00 77.31 410 PRO A O 1
ATOM 3182 N N . ILE A 1 411 ? 19.253 -11.097 0.422 1.00 75.75 411 ILE A N 1
ATOM 3183 C CA . ILE A 1 411 ? 18.794 -9.768 0.851 1.00 75.75 411 ILE A CA 1
ATOM 3184 C C . ILE A 1 411 ? 18.648 -9.735 2.381 1.00 75.75 411 ILE A C 1
ATOM 3186 O O . ILE A 1 411 ? 18.197 -10.703 2.991 1.00 75.75 411 ILE A O 1
ATOM 3190 N N . GLY A 1 412 ? 19.034 -8.619 3.003 1.00 72.75 412 GLY A N 1
ATOM 3191 C CA . GLY A 1 412 ? 18.943 -8.396 4.449 1.00 72.75 412 GLY A CA 1
ATOM 3192 C C . GLY A 1 412 ? 20.070 -9.039 5.261 1.00 72.75 412 GLY A C 1
ATOM 3193 O O . GLY A 1 412 ? 20.111 -8.889 6.481 1.00 72.75 412 GLY A O 1
ATOM 3194 N N . VAL A 1 413 ? 21.005 -9.740 4.612 1.00 74.69 413 VAL A N 1
ATOM 3195 C CA . VAL A 1 413 ? 22.134 -10.386 5.285 1.00 74.69 413 VAL A CA 1
ATOM 3196 C C . VAL A 1 413 ? 23.364 -9.480 5.243 1.00 74.69 413 VAL A C 1
ATOM 3198 O O . VAL A 1 413 ? 23.715 -8.909 4.208 1.00 74.69 413 VAL A O 1
ATOM 3201 N N . ALA A 1 414 ? 24.033 -9.349 6.391 1.00 74.38 414 ALA A N 1
ATOM 3202 C CA . ALA A 1 414 ? 25.322 -8.676 6.473 1.00 74.38 414 ALA A CA 1
ATOM 3203 C C . ALA A 1 414 ? 26.389 -9.473 5.711 1.00 74.38 414 ALA A C 1
ATOM 3205 O O . ALA A 1 414 ? 26.463 -10.702 5.825 1.00 74.38 414 ALA A O 1
ATOM 3206 N N . LEU A 1 415 ? 27.246 -8.780 4.962 1.00 72.25 415 LEU A N 1
ATOM 3207 C CA . LEU A 1 415 ? 28.318 -9.427 4.209 1.00 72.25 415 LEU A CA 1
ATOM 3208 C C . LEU A 1 415 ? 29.291 -10.134 5.175 1.00 72.25 415 LEU A C 1
ATOM 3210 O O . LEU A 1 415 ? 29.996 -9.495 5.958 1.00 72.25 415 LEU A O 1
ATOM 3214 N N . LYS A 1 416 ? 29.328 -11.476 5.140 1.00 62.72 416 LYS A N 1
ATOM 3215 C CA . LYS A 1 416 ? 30.297 -12.285 5.905 1.00 62.72 416 LYS A CA 1
ATOM 3216 C C . LYS A 1 416 ? 31.709 -12.118 5.322 1.00 62.72 416 LYS A C 1
ATOM 3218 O O . LYS A 1 416 ? 31.861 -11.806 4.148 1.00 62.72 416 LYS A O 1
ATOM 3223 N N . LYS A 1 417 ? 32.746 -12.387 6.136 1.00 54.41 417 LYS A N 1
ATOM 3224 C CA . LYS A 1 417 ? 34.200 -12.230 5.856 1.00 54.41 417 LYS A CA 1
ATOM 3225 C C . LYS A 1 417 ? 34.756 -12.931 4.595 1.00 54.41 417 LYS A C 1
ATOM 3227 O O . LYS A 1 417 ? 35.963 -12.909 4.365 1.00 54.41 417 LYS A O 1
ATOM 3232 N N . THR A 1 418 ? 33.932 -13.550 3.763 1.00 48.28 418 THR A N 1
ATOM 3233 C CA . THR A 1 418 ? 34.350 -14.079 2.467 1.00 48.28 418 THR A CA 1
ATOM 3234 C C . THR A 1 418 ? 34.627 -12.944 1.467 1.00 48.28 418 THR A C 1
ATOM 3236 O O . THR A 1 418 ? 33.716 -12.436 0.826 1.00 48.28 418 THR A O 1
ATOM 3239 N N . LEU A 1 419 ? 35.929 -12.641 1.330 1.00 51.41 419 LEU A N 1
ATOM 3240 C CA . LEU A 1 419 ? 36.681 -12.273 0.112 1.00 51.41 419 LEU A CA 1
ATOM 3241 C C . LEU A 1 419 ? 36.551 -10.849 -0.472 1.00 51.41 419 LEU A C 1
ATOM 3243 O O . LEU A 1 419 ? 35.565 -10.522 -1.116 1.00 51.41 419 LEU A O 1
ATOM 3247 N N . LYS A 1 420 ? 37.654 -10.079 -0.364 1.00 53.12 420 LYS A N 1
ATOM 3248 C CA . LYS A 1 420 ? 38.117 -8.900 -1.149 1.00 53.12 420 LYS A CA 1
ATOM 3249 C C . LYS A 1 420 ? 37.169 -7.692 -1.354 1.00 53.12 420 LYS A C 1
ATOM 3251 O O . LYS A 1 420 ? 37.661 -6.570 -1.303 1.00 53.12 420 LYS A O 1
ATOM 3256 N N . ARG A 1 421 ? 35.858 -7.878 -1.527 1.00 61.66 421 ARG A N 1
ATOM 3257 C CA . ARG A 1 421 ? 34.848 -6.846 -1.848 1.00 61.66 421 ARG A CA 1
ATOM 3258 C C . ARG A 1 421 ? 34.579 -5.880 -0.688 1.00 61.66 421 ARG A C 1
ATOM 3260 O O . ARG A 1 421 ? 34.522 -4.672 -0.878 1.00 61.66 421 ARG A O 1
ATOM 3267 N N . THR A 1 422 ? 34.491 -6.381 0.546 1.00 61.72 422 THR A N 1
ATOM 3268 C CA . THR A 1 422 ? 34.159 -5.557 1.729 1.00 61.72 422 THR A CA 1
ATOM 3269 C C . THR A 1 422 ? 35.260 -4.571 2.121 1.00 61.72 422 THR A C 1
ATOM 3271 O O . THR A 1 422 ? 34.961 -3.444 2.498 1.00 61.72 422 THR A O 1
ATOM 3274 N N . HIS A 1 423 ? 36.535 -4.956 1.996 1.00 65.38 423 HIS A N 1
ATOM 3275 C CA . HIS A 1 423 ? 37.661 -4.051 2.262 1.00 65.38 423 HIS A CA 1
ATOM 3276 C C . HIS A 1 423 ? 37.726 -2.888 1.262 1.00 65.38 423 HIS A C 1
ATOM 3278 O O . HIS A 1 423 ? 38.154 -1.802 1.634 1.00 65.38 423 HIS A O 1
ATOM 3284 N N . ARG A 1 424 ? 37.275 -3.098 0.017 1.00 74.00 424 ARG A N 1
ATOM 3285 C CA . ARG A 1 424 ? 37.204 -2.050 -1.013 1.00 74.00 424 ARG A CA 1
ATOM 3286 C C . ARG A 1 424 ? 36.062 -1.084 -0.746 1.00 74.00 424 ARG A C 1
ATOM 3288 O O . ARG A 1 424 ? 36.272 0.115 -0.838 1.00 74.00 424 ARG A O 1
ATOM 3295 N N . LEU A 1 425 ? 34.901 -1.593 -0.330 1.00 76.38 425 LEU A N 1
ATOM 3296 C CA . LEU A 1 425 ? 33.788 -0.748 0.109 1.00 76.38 425 LEU A CA 1
ATOM 3297 C C . LEU A 1 425 ? 34.168 0.109 1.320 1.00 76.38 425 LEU A C 1
ATOM 3299 O O . LEU A 1 425 ? 33.844 1.287 1.331 1.00 76.38 425 LEU A O 1
ATOM 3303 N N . ALA A 1 426 ? 34.902 -0.454 2.285 1.00 75.44 426 ALA A N 1
ATOM 3304 C CA . ALA A 1 426 ? 35.417 0.291 3.436 1.00 75.44 426 ALA A CA 1
ATOM 3305 C C . ALA A 1 426 ? 36.497 1.328 3.055 1.00 75.44 426 ALA A C 1
ATOM 3307 O O . ALA A 1 426 ? 36.632 2.360 3.703 1.00 75.44 426 ALA A O 1
ATOM 3308 N N . ALA A 1 427 ? 37.294 1.058 2.017 1.00 76.12 427 ALA A N 1
ATOM 3309 C CA . ALA A 1 427 ? 38.257 2.028 1.498 1.00 76.12 427 ALA A CA 1
ATOM 3310 C C . ALA A 1 427 ? 37.548 3.169 0.749 1.00 76.12 427 ALA A C 1
ATOM 3312 O O . ALA A 1 427 ? 37.848 4.333 0.988 1.00 76.12 427 ALA A O 1
ATOM 3313 N N . LEU A 1 428 ? 36.568 2.828 -0.094 1.00 79.88 428 LEU A N 1
ATOM 3314 C CA . LEU A 1 428 ? 35.748 3.777 -0.845 1.00 79.88 428 LEU A CA 1
ATOM 3315 C C . LEU A 1 428 ? 34.864 4.630 0.079 1.00 79.88 428 LEU A C 1
ATOM 3317 O O . LEU A 1 428 ? 34.675 5.815 -0.173 1.00 79.88 428 LEU A O 1
ATOM 3321 N N . SER A 1 429 ? 34.324 4.054 1.160 1.00 78.50 429 SER A N 1
ATOM 3322 C CA . SER A 1 429 ? 33.551 4.799 2.163 1.00 78.50 429 SER A CA 1
ATOM 3323 C C . SER A 1 429 ? 34.413 5.811 2.919 1.00 78.50 429 SER A C 1
ATOM 3325 O O . SER A 1 429 ? 33.941 6.916 3.191 1.00 78.50 429 SER A O 1
ATOM 3327 N N . ALA A 1 430 ? 35.675 5.467 3.197 1.00 79.25 430 ALA A N 1
ATOM 3328 C CA . ALA A 1 430 ? 36.629 6.333 3.883 1.00 79.25 430 ALA A CA 1
ATOM 3329 C C . ALA A 1 430 ? 37.120 7.518 3.031 1.00 79.25 430 ALA A C 1
ATOM 3331 O O . ALA A 1 430 ? 37.576 8.512 3.593 1.00 79.25 430 ALA A O 1
ATOM 3332 N N . THR A 1 431 ? 37.023 7.437 1.700 1.00 80.19 431 THR A N 1
ATOM 3333 C CA . THR A 1 431 ? 37.421 8.503 0.768 1.00 80.19 431 THR A CA 1
ATOM 3334 C C . THR A 1 431 ? 36.189 9.232 0.216 1.00 80.19 431 THR A C 1
ATOM 3336 O O . THR A 1 431 ? 35.605 8.774 -0.768 1.00 80.19 431 THR A O 1
ATOM 3339 N N . PRO A 1 432 ? 35.751 10.354 0.820 1.00 71.38 432 PRO A N 1
ATOM 3340 C CA . PRO A 1 432 ? 34.512 11.030 0.428 1.00 71.38 432 PRO A CA 1
ATOM 3341 C C . PRO A 1 432 ? 34.525 11.580 -1.004 1.00 71.38 432 PRO A C 1
ATOM 3343 O O . PRO A 1 432 ? 33.462 11.646 -1.622 1.00 71.38 432 PRO A O 1
ATOM 3346 N N . ASP A 1 433 ? 35.707 11.901 -1.531 1.00 76.38 433 ASP A N 1
ATOM 3347 C CA . ASP A 1 433 ? 35.881 12.522 -2.847 1.00 76.38 433 ASP A CA 1
ATOM 3348 C C . ASP A 1 433 ? 35.733 11.526 -4.010 1.00 76.38 433 ASP A C 1
ATOM 3350 O O . ASP A 1 433 ? 35.451 11.922 -5.138 1.00 76.38 433 ASP A O 1
ATOM 3354 N N . VAL A 1 434 ? 35.872 10.222 -3.748 1.00 81.50 434 VAL A N 1
ATOM 3355 C CA . VAL A 1 434 ? 35.795 9.186 -4.788 1.00 81.50 434 VAL A CA 1
ATOM 3356 C C . VAL A 1 434 ? 34.346 8.726 -4.953 1.00 81.50 434 VAL A C 1
ATOM 3358 O O . VAL A 1 434 ? 33.779 8.076 -4.070 1.00 81.50 434 VAL A O 1
ATOM 3361 N N . GLN A 1 435 ? 33.729 9.049 -6.094 1.00 84.88 435 GLN A N 1
ATOM 3362 C CA . GLN A 1 435 ? 32.344 8.648 -6.387 1.00 84.88 435 GLN A CA 1
ATOM 3363 C C . GLN A 1 435 ? 32.234 7.296 -7.101 1.00 84.88 435 GLN A C 1
ATOM 3365 O O . GLN A 1 435 ? 31.266 6.564 -6.887 1.00 84.88 435 GLN A O 1
ATOM 3370 N N . SER A 1 436 ? 33.221 6.960 -7.927 1.00 89.06 436 SER A N 1
ATOM 3371 C CA . SER A 1 436 ? 33.259 5.755 -8.753 1.00 89.06 436 SER A CA 1
ATOM 3372 C C . SER A 1 436 ? 34.652 5.138 -8.696 1.00 89.06 436 SER A C 1
ATOM 3374 O O . SER A 1 436 ? 35.652 5.849 -8.640 1.00 89.06 436 SER A O 1
ATOM 3376 N N . ALA A 1 437 ? 34.730 3.812 -8.693 1.00 87.44 437 ALA A N 1
ATOM 3377 C CA . ALA A 1 437 ? 35.997 3.097 -8.767 1.00 87.44 437 ALA A CA 1
ATOM 3378 C C . ALA A 1 437 ? 35.838 1.802 -9.561 1.00 87.44 437 ALA A C 1
ATOM 3380 O O . ALA A 1 437 ? 34.814 1.118 -9.468 1.00 87.44 437 ALA A O 1
ATOM 3381 N N . MET A 1 438 ? 36.875 1.456 -10.321 1.00 87.38 438 MET A N 1
ATOM 3382 C CA . MET A 1 438 ? 36.928 0.238 -11.118 1.00 87.38 438 MET A CA 1
ATOM 3383 C C . MET A 1 438 ? 38.247 -0.500 -10.880 1.00 87.38 438 MET A C 1
ATOM 3385 O O . MET A 1 438 ? 39.321 0.094 -10.928 1.00 87.38 438 MET A O 1
ATOM 3389 N N . VAL A 1 439 ? 38.171 -1.800 -10.581 1.00 84.81 439 VAL A N 1
ATOM 3390 C CA . VAL A 1 439 ? 39.335 -2.595 -10.154 1.00 84.81 439 VAL A CA 1
ATOM 3391 C C . VAL A 1 439 ? 39.336 -3.973 -10.812 1.00 84.81 439 VAL A C 1
ATOM 3393 O O . VAL A 1 439 ? 38.352 -4.707 -10.742 1.00 84.81 439 VAL A O 1
ATOM 3396 N N . CYS A 1 440 ? 40.473 -4.373 -11.385 1.00 83.12 440 CYS A N 1
ATOM 3397 C CA . CYS A 1 440 ? 40.673 -5.725 -11.908 1.00 83.12 440 CYS A CA 1
ATOM 3398 C C . CYS A 1 440 ? 40.914 -6.734 -10.765 1.00 83.12 440 CYS A C 1
ATOM 3400 O O . CYS A 1 440 ? 41.738 -6.509 -9.874 1.00 83.12 440 CYS A O 1
ATOM 3402 N N . ILE A 1 441 ? 40.183 -7.854 -10.761 1.00 76.06 441 ILE A N 1
ATOM 3403 C CA . ILE A 1 441 ? 40.229 -8.884 -9.706 1.00 76.06 441 ILE A CA 1
ATOM 3404 C C . ILE A 1 441 ? 41.210 -10.016 -10.044 1.00 76.06 441 ILE A C 1
ATOM 3406 O O . ILE A 1 441 ? 41.824 -10.579 -9.131 1.00 76.06 441 ILE A O 1
ATOM 3410 N N . SER A 1 442 ? 41.369 -10.354 -11.326 1.00 66.62 442 SER A N 1
ATOM 3411 C CA . SER A 1 442 ? 42.286 -11.406 -11.771 1.00 66.62 442 SER A CA 1
ATOM 3412 C C . SER A 1 442 ? 42.857 -11.126 -13.158 1.00 66.62 442 SER A C 1
ATOM 3414 O O . SER A 1 442 ? 42.117 -11.082 -14.140 1.00 66.62 442 SER A O 1
ATOM 3416 N N . THR A 1 443 ? 44.181 -11.052 -13.241 1.00 50.31 443 THR A N 1
ATOM 3417 C CA . THR A 1 443 ? 44.950 -11.306 -14.459 1.00 50.31 443 THR A CA 1
ATOM 3418 C C . THR A 1 443 ? 45.518 -12.721 -14.350 1.00 50.31 443 THR A C 1
ATOM 3420 O O . THR A 1 443 ? 46.212 -13.055 -13.391 1.00 50.31 443 THR A O 1
ATOM 3423 N N . THR A 1 444 ? 45.199 -13.607 -15.290 1.00 41.28 444 THR A N 1
ATOM 3424 C CA . THR A 1 444 ? 45.972 -14.845 -15.451 1.00 41.28 444 THR A CA 1
ATOM 3425 C C . THR A 1 444 ? 47.401 -14.452 -15.827 1.00 41.28 444 THR A C 1
ATOM 3427 O O . THR A 1 444 ? 47.616 -13.840 -16.869 1.00 41.28 444 THR A O 1
ATOM 3430 N N . VAL A 1 445 ? 48.355 -14.732 -14.940 1.00 35.97 445 VAL A N 1
ATOM 3431 C CA . VAL A 1 445 ? 49.764 -14.327 -15.046 1.00 35.97 445 VAL A CA 1
ATOM 3432 C C . VAL A 1 445 ? 50.478 -15.060 -16.192 1.00 35.97 445 VAL A C 1
ATOM 3434 O O . VAL A 1 445 ? 50.495 -16.287 -16.228 1.00 35.97 445 VAL A O 1
ATOM 3437 N N . GLY A 1 446 ? 51.132 -14.288 -17.062 1.00 27.77 446 GLY A N 1
ATOM 3438 C CA . GLY A 1 446 ? 52.340 -14.625 -17.834 1.00 27.77 446 GLY A CA 1
ATOM 3439 C C . GLY A 1 446 ? 53.325 -13.444 -17.700 1.00 27.77 446 GLY A C 1
ATOM 3440 O O . GLY A 1 446 ? 52.861 -12.343 -17.403 1.00 27.77 446 GLY A O 1
ATOM 3441 N N . PRO A 1 447 ? 54.655 -13.645 -17.785 1.00 34.22 447 PRO A N 1
ATOM 3442 C CA . PRO A 1 447 ? 55.636 -12.862 -17.030 1.00 34.22 447 PRO A CA 1
ATOM 3443 C C . PRO A 1 447 ? 55.766 -11.403 -17.482 1.00 34.22 447 PRO A C 1
ATOM 3445 O O . PRO A 1 447 ? 55.554 -11.055 -18.640 1.00 34.22 447 PRO A O 1
ATOM 3448 N N . ALA A 1 448 ? 56.138 -10.571 -16.510 1.00 35.28 448 ALA A N 1
ATOM 3449 C CA . ALA A 1 448 ? 56.268 -9.125 -16.585 1.00 35.28 448 ALA A CA 1
ATOM 3450 C C . ALA A 1 448 ? 57.190 -8.634 -17.716 1.00 35.28 448 ALA A C 1
ATOM 3452 O O . ALA A 1 448 ? 58.333 -9.074 -17.831 1.00 35.28 448 ALA A O 1
ATOM 3453 N N . ALA A 1 449 ? 56.717 -7.633 -18.461 1.00 28.98 449 ALA A N 1
ATOM 3454 C CA . ALA A 1 449 ? 57.552 -6.693 -19.202 1.00 28.98 449 ALA A CA 1
ATOM 3455 C C . ALA A 1 449 ? 57.363 -5.305 -18.573 1.00 28.98 449 ALA A C 1
ATOM 3457 O O . ALA A 1 449 ? 56.249 -4.918 -18.221 1.00 28.98 449 ALA A O 1
ATOM 3458 N N . GLY A 1 450 ? 58.488 -4.639 -18.323 1.00 32.41 450 GLY A N 1
ATOM 3459 C CA . GLY A 1 450 ? 58.646 -3.633 -17.283 1.00 32.41 450 GLY A CA 1
ATOM 3460 C C . GLY A 1 450 ? 57.879 -2.332 -17.482 1.00 32.41 450 GLY A C 1
ATOM 3461 O O . GLY A 1 450 ? 57.742 -1.820 -18.588 1.00 32.41 450 GLY A O 1
ATOM 3462 N N . VAL A 1 451 ? 57.488 -1.750 -16.353 1.00 30.67 451 VAL A N 1
ATOM 3463 C CA . VAL A 1 451 ? 57.301 -0.307 -16.234 1.00 30.67 451 VAL A CA 1
ATOM 3464 C C . VAL A 1 451 ? 58.163 0.153 -15.067 1.00 30.67 451 VAL A C 1
ATOM 3466 O O . VAL A 1 451 ? 58.096 -0.389 -13.964 1.00 30.67 451 VAL A O 1
ATOM 3469 N N . ASN A 1 452 ? 59.043 1.094 -15.392 1.00 28.75 452 ASN A N 1
ATOM 3470 C CA . ASN A 1 452 ? 60.087 1.637 -14.546 1.00 28.75 452 ASN A CA 1
ATOM 3471 C C . ASN A 1 452 ? 59.549 2.177 -13.219 1.00 28.75 452 ASN A C 1
ATOM 3473 O O . ASN A 1 452 ? 58.576 2.925 -13.160 1.00 28.75 452 ASN A O 1
ATOM 3477 N N . THR A 1 453 ? 60.265 1.809 -12.164 1.00 31.73 453 THR A N 1
ATOM 3478 C CA . THR A 1 453 ? 60.268 2.425 -10.838 1.00 31.73 453 THR A CA 1
ATOM 3479 C C . THR A 1 453 ? 60.654 3.901 -10.884 1.00 31.73 453 THR A C 1
ATOM 3481 O O . THR A 1 453 ? 61.384 4.293 -11.789 1.00 31.73 453 THR A O 1
ATOM 3484 N N . LEU A 1 454 ? 60.287 4.653 -9.838 1.00 28.03 454 LEU A N 1
ATOM 3485 C CA . LEU A 1 454 ? 61.178 5.388 -8.908 1.00 28.03 454 LEU A CA 1
ATOM 3486 C C . LEU A 1 454 ? 60.300 6.134 -7.854 1.00 28.03 454 LEU A C 1
ATOM 3488 O O . LEU A 1 454 ? 59.160 6.462 -8.172 1.00 28.03 454 LEU A O 1
ATOM 3492 N N . PRO A 1 455 ? 60.809 6.536 -6.665 1.00 42.66 455 PRO A N 1
ATOM 3493 C CA . PRO A 1 455 ? 61.594 5.766 -5.682 1.00 42.66 455 PRO A CA 1
ATOM 3494 C C . PRO A 1 455 ? 61.191 6.054 -4.202 1.00 42.66 455 PRO A C 1
ATOM 3496 O O . PRO A 1 455 ? 60.213 6.749 -3.951 1.00 42.66 455 PRO A O 1
ATOM 3499 N N . VAL A 1 456 ? 62.044 5.593 -3.258 1.00 24.91 456 VAL A N 1
ATOM 3500 C CA . VAL A 1 456 ? 62.232 5.984 -1.826 1.00 24.91 456 VAL A CA 1
ATOM 3501 C C . VAL A 1 456 ? 61.753 4.881 -0.860 1.00 24.91 456 VAL A C 1
ATOM 3503 O O . VAL A 1 456 ? 60.601 4.484 -0.903 1.00 24.91 456 VAL A O 1
ATOM 3506 N N . SER A 1 457 ? 62.543 4.316 0.061 1.00 25.97 457 SER A N 1
ATOM 3507 C CA . SER A 1 457 ? 63.947 4.494 0.448 1.00 25.97 457 SER A CA 1
ATOM 3508 C C . SER A 1 457 ? 64.453 3.229 1.165 1.00 25.97 457 SER A C 1
ATOM 3510 O O . SER A 1 457 ? 63.721 2.548 1.876 1.00 25.97 457 SER A O 1
ATOM 3512 N N . THR A 1 458 ? 65.735 2.980 0.928 1.00 26.61 458 THR A N 1
ATOM 3513 C CA . THR A 1 458 ? 66.737 2.056 1.481 1.00 26.61 458 THR A CA 1
ATOM 3514 C C . THR A 1 458 ? 66.713 1.760 2.993 1.00 26.61 458 THR A C 1
ATOM 3516 O O . THR A 1 458 ? 66.575 2.693 3.780 1.00 26.61 458 THR A O 1
ATOM 3519 N N . ILE A 1 459 ? 67.004 0.500 3.385 1.00 29.69 459 ILE A N 1
ATOM 3520 C CA . ILE A 1 459 ? 68.207 0.014 4.138 1.00 29.69 459 ILE A CA 1
ATOM 3521 C C . ILE A 1 459 ? 68.047 -1.501 4.511 1.00 29.69 459 ILE A C 1
ATOM 3523 O O . ILE A 1 459 ? 66.912 -1.958 4.630 1.00 29.69 459 ILE A O 1
ATOM 3527 N N . PRO A 1 460 ? 69.143 -2.304 4.605 1.00 30.31 460 PRO A N 1
ATOM 3528 C CA . PRO A 1 460 ? 69.219 -3.716 4.164 1.00 30.31 460 PRO A CA 1
ATOM 3529 C C . PRO A 1 460 ? 69.084 -4.827 5.246 1.00 30.31 460 PRO A C 1
ATOM 3531 O O . PRO A 1 460 ? 68.912 -4.525 6.425 1.00 30.31 460 PRO A O 1
ATOM 3534 N N . PRO A 1 461 ? 69.170 -6.123 4.840 1.00 38.66 461 PRO A N 1
ATOM 3535 C CA . PRO A 1 461 ? 68.773 -7.303 5.611 1.00 38.66 461 PRO A CA 1
ATOM 3536 C C . PRO A 1 461 ? 69.952 -8.054 6.255 1.00 38.66 461 PRO A C 1
ATOM 3538 O O . PRO A 1 461 ? 71.094 -7.925 5.818 1.00 38.66 461 PRO A O 1
ATOM 3541 N N . THR A 1 462 ? 69.656 -8.964 7.187 1.00 25.75 462 THR A N 1
ATOM 3542 C CA . THR A 1 462 ? 70.580 -10.047 7.557 1.00 25.75 462 THR A CA 1
ATOM 3543 C C . THR A 1 462 ? 69.877 -11.397 7.746 1.00 25.75 462 THR A C 1
ATOM 3545 O O . THR A 1 462 ? 69.007 -11.579 8.590 1.00 25.75 462 THR A O 1
ATOM 3548 N N . THR A 1 463 ? 70.378 -12.351 6.953 1.00 28.61 463 THR A N 1
ATOM 3549 C CA . THR A 1 463 ? 70.499 -13.809 7.155 1.00 28.61 463 THR A CA 1
ATOM 3550 C C . THR A 1 463 ? 69.264 -14.732 7.102 1.00 28.61 463 THR A C 1
ATOM 3552 O O . THR A 1 463 ? 68.320 -14.562 7.869 1.00 28.61 463 THR A O 1
ATOM 3555 N N . PRO A 1 464 ? 69.312 -15.785 6.251 1.00 31.73 464 PRO A N 1
ATOM 3556 C CA . PRO A 1 464 ? 68.344 -16.874 6.219 1.00 31.73 464 PRO A CA 1
ATOM 3557 C C . PRO A 1 464 ? 68.787 -18.019 7.140 1.00 31.73 464 PRO A C 1
ATOM 3559 O O . PRO A 1 464 ? 69.973 -18.338 7.207 1.00 31.73 464 PRO A O 1
ATOM 3562 N N . LEU A 1 465 ? 67.836 -18.694 7.785 1.00 24.81 465 LEU A N 1
ATOM 3563 C CA . LEU A 1 465 ? 68.070 -20.003 8.390 1.00 24.81 465 LEU A CA 1
ATOM 3564 C C . LEU A 1 465 ? 66.909 -20.948 8.080 1.00 24.81 465 LEU A C 1
ATOM 3566 O O . LEU A 1 465 ? 65.730 -20.641 8.234 1.00 24.81 465 LEU A O 1
ATOM 3570 N N . SER A 1 466 ? 67.333 -22.087 7.566 1.00 23.25 466 SER A N 1
ATOM 3571 C CA . SER A 1 466 ? 66.628 -23.272 7.111 1.00 23.25 466 SER A CA 1
ATOM 3572 C C . SER A 1 466 ? 66.225 -24.216 8.257 1.00 23.25 466 SER A C 1
ATOM 3574 O O . SER A 1 466 ? 66.773 -24.117 9.350 1.00 23.25 466 SER A O 1
ATOM 3576 N N . VAL A 1 467 ? 65.416 -25.236 7.904 1.00 24.02 467 VAL A N 1
ATOM 3577 C CA . VAL A 1 467 ? 65.171 -26.509 8.639 1.00 24.02 467 VAL A CA 1
ATOM 3578 C C . VAL A 1 467 ? 64.100 -26.353 9.755 1.00 24.02 467 VAL A C 1
ATOM 3580 O O . VAL A 1 467 ? 64.137 -25.393 10.503 1.00 24.02 467 VAL A O 1
ATOM 3583 N N . THR A 1 468 ? 63.030 -27.149 9.921 1.00 24.02 468 THR A N 1
ATOM 3584 C CA . THR A 1 468 ? 62.796 -28.592 9.719 1.00 24.02 468 THR A CA 1
ATOM 3585 C C . THR A 1 468 ? 61.290 -28.912 9.680 1.00 24.02 468 THR A C 1
ATOM 3587 O O . THR A 1 468 ? 60.477 -28.270 10.337 1.00 24.02 468 THR A O 1
ATOM 3590 N N . THR A 1 469 ? 60.982 -29.974 8.943 1.00 26.50 469 THR A N 1
ATOM 3591 C CA . THR A 1 469 ? 59.908 -30.977 9.056 1.00 26.50 469 THR A CA 1
ATOM 3592 C C . THR A 1 469 ? 59.120 -31.072 10.375 1.00 26.50 469 THR A C 1
ATOM 3594 O O . THR A 1 469 ? 59.707 -31.224 11.441 1.00 26.50 469 THR A O 1
ATOM 3597 N N . ALA A 1 470 ? 57.791 -31.204 10.266 1.00 24.72 470 ALA A N 1
ATOM 3598 C CA . ALA A 1 470 ? 56.993 -32.075 11.136 1.00 24.72 470 ALA A CA 1
ATOM 3599 C C . ALA A 1 470 ? 55.719 -32.547 10.411 1.00 24.72 470 ALA A C 1
ATOM 3601 O O . ALA A 1 470 ? 54.720 -31.837 10.305 1.00 24.72 470 ALA A O 1
ATOM 3602 N N . THR A 1 471 ? 55.782 -33.771 9.897 1.00 25.00 471 THR A N 1
ATOM 3603 C CA . THR A 1 471 ? 54.643 -34.585 9.473 1.00 25.00 471 THR A CA 1
ATOM 3604 C C . THR A 1 471 ? 53.988 -35.161 10.726 1.00 25.00 471 THR A C 1
ATOM 3606 O O . THR A 1 471 ? 54.644 -35.907 11.447 1.00 25.00 471 THR A O 1
ATOM 3609 N N . ILE A 1 472 ? 52.706 -34.881 10.974 1.00 27.05 472 ILE A N 1
ATOM 3610 C CA . ILE A 1 472 ? 51.858 -35.753 11.799 1.00 27.05 472 ILE A CA 1
ATOM 3611 C C . ILE A 1 472 ? 50.514 -35.906 11.093 1.00 27.05 472 ILE A C 1
ATOM 3613 O O . ILE A 1 472 ? 49.694 -34.992 11.044 1.00 27.05 472 ILE A O 1
ATOM 3617 N N . SER A 1 473 ? 50.324 -37.101 10.544 1.00 23.28 473 SER A N 1
ATOM 3618 C CA . SER A 1 473 ? 49.039 -37.652 10.140 1.00 23.28 473 SER A CA 1
ATOM 3619 C C . SER A 1 473 ? 48.360 -38.246 11.372 1.00 23.28 473 SER A C 1
ATOM 3621 O O . SER A 1 473 ? 48.930 -39.127 12.012 1.00 23.28 473 SER A O 1
ATOM 3623 N N . THR A 1 474 ? 47.126 -37.840 11.665 1.00 26.14 474 THR A N 1
ATOM 3624 C CA . THR A 1 474 ? 46.212 -38.612 12.517 1.00 26.14 474 THR A CA 1
ATOM 3625 C C . THR A 1 474 ? 44.833 -38.681 11.871 1.00 26.14 474 THR A C 1
ATOM 3627 O O . THR A 1 474 ? 44.108 -37.703 11.718 1.00 26.14 474 THR A O 1
ATOM 3630 N N . THR A 1 475 ? 44.502 -39.897 11.455 1.00 25.14 475 THR A N 1
ATOM 3631 C CA . THR A 1 475 ? 43.188 -40.387 11.048 1.00 25.14 475 THR A CA 1
ATOM 3632 C C . THR A 1 475 ? 42.262 -40.505 12.257 1.00 25.14 475 THR A C 1
ATOM 3634 O O . THR A 1 475 ? 42.606 -41.236 13.182 1.00 25.14 475 THR A O 1
ATOM 3637 N N . VAL A 1 476 ? 41.064 -39.908 12.220 1.00 26.62 476 VAL A N 1
ATOM 3638 C CA . VAL A 1 476 ? 39.898 -40.406 12.976 1.00 26.62 476 VAL A CA 1
ATOM 3639 C C . VAL A 1 476 ? 38.630 -40.243 12.132 1.00 26.62 476 VAL A C 1
ATOM 3641 O O . VAL A 1 476 ? 38.356 -39.196 11.552 1.00 26.62 476 VAL A O 1
ATOM 3644 N N . SER A 1 477 ? 37.907 -41.352 12.052 1.00 25.12 477 SER A N 1
ATOM 3645 C CA . SER A 1 477 ? 36.679 -41.659 11.328 1.00 25.12 477 SER A CA 1
ATOM 3646 C C . SER A 1 477 ? 35.446 -40.885 11.814 1.00 25.12 477 SER A C 1
ATOM 3648 O O . SER A 1 477 ? 35.269 -40.623 13.001 1.00 25.12 477 SER A O 1
ATOM 3650 N N . SER A 1 478 ? 34.547 -40.568 10.880 1.00 29.22 478 SER A N 1
ATOM 3651 C CA . SER A 1 478 ? 33.218 -40.003 11.137 1.00 29.22 478 SER A CA 1
ATOM 3652 C C . SER A 1 478 ? 32.167 -41.106 11.366 1.00 29.22 478 SER A C 1
ATOM 3654 O O . SER A 1 478 ? 32.200 -42.128 10.675 1.00 29.22 478 SER A O 1
ATOM 3656 N N . PRO A 1 479 ? 31.203 -40.931 12.295 1.00 29.89 479 PRO A N 1
ATOM 3657 C CA . PRO A 1 479 ? 30.114 -41.880 12.476 1.00 29.89 479 PRO A CA 1
ATOM 3658 C C . PRO A 1 479 ? 28.919 -41.553 11.566 1.00 29.89 479 PRO A C 1
ATOM 3660 O O . PRO A 1 479 ? 28.491 -40.408 11.417 1.00 29.89 479 PRO A O 1
ATOM 3663 N N . VAL A 1 480 ? 28.374 -42.614 10.978 1.00 31.91 480 VAL A N 1
ATOM 3664 C CA . VAL A 1 480 ? 27.153 -42.671 10.163 1.00 31.91 480 VAL A CA 1
ATOM 3665 C C . VAL A 1 480 ? 25.906 -42.531 11.057 1.00 31.91 480 VAL A C 1
ATOM 3667 O O . VAL A 1 480 ? 25.845 -43.210 12.083 1.00 31.91 480 VAL A O 1
ATOM 3670 N N . PRO A 1 481 ? 24.875 -41.740 10.692 1.00 33.31 481 PRO A N 1
ATOM 3671 C CA . PRO A 1 481 ? 23.602 -41.744 11.411 1.00 33.31 481 PRO A CA 1
ATOM 3672 C C . PRO A 1 481 ? 22.638 -42.836 10.885 1.00 33.31 481 PRO A C 1
ATOM 3674 O O . PRO A 1 481 ? 22.660 -43.161 9.693 1.00 33.31 481 PRO A O 1
ATOM 3677 N N . PRO A 1 482 ? 21.773 -43.414 11.745 1.00 32.28 482 PRO A N 1
ATOM 3678 C CA . PRO A 1 482 ? 20.980 -44.597 11.418 1.00 32.28 482 PRO A CA 1
ATOM 3679 C C . PRO A 1 482 ? 19.670 -44.283 10.672 1.00 32.28 482 PRO A C 1
ATOM 3681 O O . PRO A 1 482 ? 19.033 -43.248 10.862 1.00 32.28 482 PRO A O 1
ATOM 3684 N N . LYS A 1 483 ? 19.245 -45.245 9.842 1.00 28.59 483 LYS A N 1
ATOM 3685 C CA . LYS A 1 483 ? 17.938 -45.310 9.162 1.00 28.59 483 LYS A CA 1
ATOM 3686 C C . LYS A 1 483 ? 16.794 -45.580 10.154 1.00 28.59 483 LYS A C 1
ATOM 3688 O O . LYS A 1 483 ? 16.938 -46.486 10.972 1.00 28.59 483 LYS A O 1
ATOM 3693 N N . PRO A 1 484 ? 15.609 -44.960 9.994 1.00 33.12 484 PRO A N 1
ATOM 3694 C CA . PRO A 1 484 ? 14.385 -45.448 10.613 1.00 33.12 484 PRO A CA 1
ATOM 3695 C C . PRO A 1 484 ? 13.658 -46.442 9.692 1.00 33.12 484 PRO A C 1
ATOM 3697 O O . PRO A 1 484 ? 13.347 -46.161 8.533 1.00 33.12 484 PRO A O 1
ATOM 3700 N N . THR A 1 485 ? 13.370 -47.622 10.231 1.00 31.48 485 THR A N 1
ATOM 3701 C CA . THR A 1 485 ? 12.540 -48.669 9.630 1.00 31.48 485 THR A CA 1
ATOM 3702 C C . THR A 1 485 ? 11.060 -48.481 9.982 1.00 31.48 485 THR A C 1
ATOM 3704 O O . THR A 1 485 ? 10.698 -48.533 11.149 1.00 31.48 485 THR A O 1
ATOM 3707 N N . GLY A 1 486 ? 10.212 -48.366 8.952 1.00 29.86 486 GLY A N 1
ATOM 3708 C CA . GLY A 1 486 ? 8.855 -48.934 8.904 1.00 29.86 486 GLY A CA 1
ATOM 3709 C C . GLY A 1 486 ? 7.682 -48.174 9.547 1.00 29.86 486 GLY A C 1
ATOM 3710 O O . GLY A 1 486 ? 7.445 -48.287 10.739 1.00 29.86 486 GLY A O 1
ATOM 3711 N N . SER A 1 487 ? 6.799 -47.597 8.720 1.00 27.39 487 SER A N 1
ATOM 3712 C CA . SER A 1 487 ? 5.359 -47.924 8.766 1.00 27.39 487 SER A CA 1
ATOM 3713 C C . SER A 1 487 ? 4.665 -47.562 7.441 1.00 27.39 487 SER A C 1
ATOM 3715 O O . SER A 1 487 ? 4.978 -46.576 6.775 1.00 27.39 487 SER A O 1
ATOM 3717 N N . LYS A 1 488 ? 3.773 -48.451 6.999 1.00 40.19 488 LYS A N 1
ATOM 3718 C CA . LYS A 1 488 ? 3.117 -48.474 5.688 1.00 40.19 488 LYS A CA 1
ATOM 3719 C C . LYS A 1 488 ? 1.894 -47.542 5.684 1.00 40.19 488 LYS A C 1
ATOM 3721 O O . LYS A 1 488 ? 0.861 -47.957 6.188 1.00 40.19 488 LYS A O 1
ATOM 3726 N N . PHE A 1 489 ? 1.963 -46.340 5.094 1.00 32.88 489 PHE A N 1
ATOM 3727 C CA . PHE A 1 489 ? 0.747 -45.562 4.745 1.00 32.88 489 PHE A CA 1
ATOM 3728 C C . PHE A 1 489 ? 0.916 -44.496 3.631 1.00 32.88 489 PHE A C 1
ATOM 3730 O O . PHE A 1 489 ? 0.108 -43.579 3.516 1.00 32.88 489 PHE A O 1
ATOM 3737 N N . THR A 1 490 ? 1.940 -44.588 2.773 1.00 33.78 490 THR A N 1
ATOM 3738 C CA . THR A 1 490 ? 2.272 -43.533 1.781 1.00 33.78 490 THR A CA 1
ATOM 3739 C C . THR A 1 490 ? 2.265 -43.984 0.312 1.00 33.78 490 THR A C 1
ATOM 3741 O O . THR A 1 490 ? 2.832 -43.315 -0.549 1.00 33.78 490 THR A O 1
ATOM 3744 N N . SER A 1 491 ? 1.570 -45.073 -0.040 1.00 34.03 491 SER A N 1
ATOM 3745 C CA . SER A 1 491 ? 1.565 -45.604 -1.419 1.00 34.03 491 SER A CA 1
ATOM 3746 C C . SER A 1 491 ? 0.550 -44.969 -2.390 1.00 34.03 491 SER A C 1
ATOM 3748 O O . SER A 1 491 ? 0.515 -45.357 -3.555 1.00 34.03 491 SER A O 1
ATOM 3750 N N . LEU A 1 492 ? -0.246 -43.970 -1.979 1.00 35.91 492 LEU A N 1
ATOM 3751 C CA . LEU A 1 492 ? -1.243 -43.324 -2.860 1.00 35.91 492 LEU A CA 1
ATOM 3752 C C . LEU A 1 492 ? -0.842 -41.939 -3.403 1.00 35.91 492 LEU A C 1
ATOM 3754 O O . LEU A 1 492 ? -1.548 -41.399 -4.254 1.00 35.91 492 LEU A O 1
ATOM 3758 N N . PHE A 1 493 ? 0.307 -41.386 -2.994 1.00 37.50 493 PHE A N 1
ATOM 3759 C CA . PHE A 1 493 ? 0.794 -40.081 -3.476 1.00 37.50 493 PHE A CA 1
ATOM 3760 C C . PHE A 1 493 ? 2.078 -40.146 -4.323 1.00 37.50 493 PHE A C 1
ATOM 3762 O O . PHE A 1 493 ? 2.454 -39.145 -4.932 1.00 37.50 493 PHE A O 1
ATOM 3769 N N . SER A 1 494 ? 2.701 -41.320 -4.472 1.00 35.56 494 SER A N 1
ATOM 3770 C CA . SER A 1 494 ? 3.933 -41.492 -5.263 1.00 35.56 494 SER A CA 1
ATOM 3771 C C . SER A 1 494 ? 3.728 -41.324 -6.776 1.00 35.56 494 SER A C 1
ATOM 3773 O O . SER A 1 494 ? 4.630 -40.866 -7.475 1.00 35.56 494 SER A O 1
ATOM 3775 N N . LYS A 1 495 ? 2.520 -41.584 -7.298 1.00 39.94 495 LYS A N 1
ATOM 3776 C CA . LYS A 1 495 ? 2.218 -41.419 -8.735 1.00 39.94 495 LYS A CA 1
ATOM 3777 C C . LYS A 1 495 ? 2.154 -39.960 -9.203 1.00 39.94 495 LYS A C 1
ATOM 3779 O O . LYS A 1 495 ? 2.245 -39.711 -10.400 1.00 39.94 495 LYS A O 1
ATOM 3784 N N . LYS A 1 496 ? 2.025 -38.989 -8.290 1.00 40.09 496 LYS A N 1
ATOM 3785 C CA . LYS A 1 496 ? 2.002 -37.557 -8.640 1.00 40.09 496 LYS A CA 1
ATOM 3786 C C . LYS A 1 496 ? 3.387 -36.906 -8.600 1.00 40.09 496 LYS A C 1
ATOM 3788 O O . LYS A 1 496 ? 3.584 -35.902 -9.276 1.00 40.09 496 LYS A O 1
ATOM 3793 N N . GLN A 1 497 ? 4.325 -37.502 -7.861 1.00 41.88 497 GLN A N 1
ATOM 3794 C CA . GLN A 1 497 ? 5.736 -37.117 -7.877 1.00 41.88 497 GLN A CA 1
ATOM 3795 C C . GLN A 1 497 ? 6.392 -37.596 -9.180 1.00 41.88 497 GLN A C 1
ATOM 3797 O O . GLN A 1 497 ? 6.936 -36.783 -9.913 1.00 41.88 497 GLN A O 1
ATOM 3802 N N . ALA A 1 498 ? 6.150 -38.855 -9.573 1.00 40.41 498 ALA A N 1
ATOM 3803 C CA . ALA A 1 498 ? 6.679 -39.422 -10.817 1.00 40.41 498 ALA A CA 1
ATOM 3804 C C . ALA A 1 498 ? 6.255 -38.646 -12.080 1.00 40.41 498 ALA A C 1
ATOM 3806 O O . ALA A 1 498 ? 7.059 -38.469 -12.983 1.00 40.41 498 ALA A O 1
ATOM 3807 N N . ALA A 1 499 ? 5.025 -38.118 -12.139 1.00 39.31 499 ALA A N 1
ATOM 3808 C CA . ALA A 1 499 ? 4.567 -37.297 -13.267 1.00 39.31 499 ALA A CA 1
ATOM 3809 C C . ALA A 1 499 ? 5.158 -35.872 -13.272 1.00 39.31 499 ALA A C 1
ATOM 3811 O O . ALA A 1 499 ? 5.254 -35.247 -14.326 1.00 39.31 499 ALA A O 1
ATOM 3812 N N . LYS A 1 500 ? 5.554 -35.352 -12.103 1.00 38.88 500 LYS A N 1
ATOM 3813 C CA . LYS A 1 500 ? 6.224 -34.051 -11.973 1.00 38.88 500 LYS A CA 1
ATOM 3814 C C . LYS A 1 500 ? 7.714 -34.168 -12.311 1.00 38.88 500 LYS A C 1
ATOM 3816 O O . LYS A 1 500 ? 8.255 -33.272 -12.949 1.00 38.88 500 LYS A O 1
ATOM 3821 N N . ASP A 1 501 ? 8.316 -35.308 -11.986 1.00 38.75 501 ASP A N 1
ATOM 3822 C CA . ASP A 1 501 ? 9.699 -35.646 -12.322 1.00 38.75 501 ASP A CA 1
ATOM 3823 C C . ASP A 1 501 ? 9.846 -35.975 -13.822 1.00 38.75 501 ASP A C 1
ATOM 3825 O O . ASP A 1 501 ? 10.810 -35.549 -14.455 1.00 38.75 501 ASP A O 1
ATOM 3829 N N . HIS A 1 502 ? 8.834 -36.602 -14.440 1.00 36.97 502 HIS A N 1
ATOM 3830 C CA . HIS A 1 502 ? 8.807 -36.850 -15.889 1.00 36.97 502 HIS A CA 1
ATOM 3831 C C . HIS A 1 502 ? 8.635 -35.570 -16.723 1.00 36.97 502 HIS A C 1
ATOM 3833 O O . HIS A 1 502 ? 9.138 -35.496 -17.840 1.00 36.97 502 HIS A O 1
ATOM 3839 N N . LEU A 1 503 ? 7.936 -34.552 -16.201 1.00 33.56 503 LEU A N 1
ATOM 3840 C CA . LEU A 1 503 ? 7.800 -33.255 -16.876 1.00 33.56 503 LEU A CA 1
ATOM 3841 C C . LEU A 1 503 ? 9.053 -32.386 -16.674 1.00 33.56 503 LEU A C 1
ATOM 3843 O O . LEU A 1 503 ? 9.467 -31.695 -17.598 1.00 33.56 503 LEU A O 1
ATOM 3847 N N . ALA A 1 504 ? 9.703 -32.481 -15.507 1.00 34.41 504 ALA A N 1
ATOM 3848 C CA . ALA A 1 504 ? 10.981 -31.821 -15.239 1.00 34.41 504 ALA A CA 1
ATOM 3849 C C . ALA A 1 504 ? 12.131 -32.374 -16.105 1.00 34.41 504 ALA A C 1
ATOM 3851 O O . ALA A 1 504 ? 13.014 -31.607 -16.489 1.00 34.41 504 ALA A O 1
ATOM 3852 N N . GLN A 1 505 ? 12.086 -33.658 -16.481 1.00 35.84 505 GLN A N 1
ATOM 3853 C CA . GLN A 1 505 ? 13.023 -34.270 -17.436 1.00 35.84 505 GLN A CA 1
ATOM 3854 C C . GLN A 1 505 ? 12.791 -33.860 -18.901 1.00 35.84 505 GLN A C 1
ATOM 3856 O O . GLN A 1 505 ? 13.713 -33.967 -19.701 1.00 35.84 505 GLN A O 1
ATOM 3861 N N . ILE A 1 506 ? 11.600 -33.369 -19.265 1.00 39.00 506 ILE A N 1
ATOM 3862 C CA . ILE A 1 506 ? 11.290 -32.938 -20.643 1.00 39.00 506 ILE A CA 1
ATOM 3863 C C . ILE A 1 506 ? 11.620 -31.447 -20.862 1.00 39.00 506 ILE A C 1
ATOM 3865 O O . ILE A 1 506 ? 11.822 -31.023 -21.996 1.00 39.00 506 ILE A O 1
ATOM 3869 N N . THR A 1 507 ? 11.732 -30.643 -19.797 1.00 31.92 507 THR A N 1
ATOM 3870 C CA . THR A 1 507 ? 11.999 -29.190 -19.890 1.00 31.92 507 THR A CA 1
ATOM 3871 C C . THR A 1 507 ? 13.336 -28.736 -19.300 1.00 31.92 507 THR A C 1
ATOM 3873 O O . THR A 1 507 ? 13.532 -27.539 -19.095 1.00 31.92 507 THR A O 1
ATOM 3876 N N . SER A 1 508 ? 14.270 -29.647 -19.025 1.00 27.59 508 SER A N 1
ATOM 3877 C CA . SER A 1 508 ? 15.649 -29.292 -18.667 1.00 27.59 508 SER A CA 1
ATOM 3878 C C . SER A 1 508 ? 16.586 -29.521 -19.865 1.00 27.59 508 SER A C 1
ATOM 3880 O O . SER A 1 508 ? 16.502 -30.571 -20.501 1.00 27.59 508 SER A O 1
ATOM 3882 N N . PRO A 1 509 ? 17.471 -28.565 -20.219 1.00 29.12 509 PRO A N 1
ATOM 3883 C CA . PRO A 1 509 ? 18.484 -28.804 -21.240 1.00 29.12 509 PRO A CA 1
ATOM 3884 C C . PRO A 1 509 ? 19.439 -29.883 -20.716 1.00 29.12 509 PRO A C 1
ATOM 3886 O O . PRO A 1 509 ? 20.013 -29.752 -19.635 1.00 29.12 509 PRO A O 1
ATOM 3889 N N . SER A 1 510 ? 19.548 -30.988 -21.449 1.00 27.14 510 SER A N 1
ATOM 3890 C CA . SER A 1 510 ? 20.277 -32.180 -21.025 1.00 27.14 510 SER A CA 1
ATOM 3891 C C . SER A 1 510 ? 21.769 -31.901 -20.813 1.00 27.14 510 SER A C 1
ATOM 3893 O O . SER A 1 510 ? 22.504 -31.631 -21.762 1.00 27.14 510 SER A O 1
ATOM 3895 N N . LEU A 1 511 ? 22.230 -32.091 -19.576 1.00 31.92 511 LEU A N 1
ATOM 3896 C CA . LEU A 1 511 ? 23.626 -32.335 -19.187 1.00 31.92 511 LEU A CA 1
ATOM 3897 C C . LEU A 1 511 ? 24.062 -33.759 -19.594 1.00 31.92 511 LEU A C 1
ATOM 3899 O O . LEU A 1 511 ? 24.464 -34.571 -18.768 1.00 31.92 511 LEU A O 1
ATOM 3903 N N . ALA A 1 512 ? 23.938 -34.085 -20.880 1.00 27.61 512 ALA A N 1
ATOM 3904 C CA . ALA A 1 512 ? 24.362 -35.367 -21.438 1.00 27.61 512 ALA A CA 1
ATOM 3905 C C . ALA A 1 512 ? 24.917 -35.178 -22.856 1.00 27.61 512 ALA A C 1
ATOM 3907 O O . ALA A 1 512 ? 24.360 -35.644 -23.842 1.00 27.61 512 ALA A O 1
ATOM 3908 N N . ALA A 1 513 ? 26.043 -34.475 -22.937 1.00 28.34 513 ALA A N 1
ATOM 3909 C CA . ALA A 1 513 ? 26.979 -34.562 -24.053 1.00 28.34 513 ALA A CA 1
ATOM 3910 C C . ALA A 1 513 ? 28.407 -34.512 -23.489 1.00 28.34 513 ALA A C 1
ATOM 3912 O O . ALA A 1 513 ? 29.186 -33.609 -23.770 1.00 28.34 513 ALA A O 1
ATOM 3913 N N . SER A 1 514 ? 28.728 -35.462 -22.610 1.00 30.88 514 SER A N 1
ATOM 3914 C CA . SER A 1 514 ? 30.077 -35.631 -22.065 1.00 30.88 514 SER A CA 1
ATOM 3915 C C . SER A 1 514 ? 30.341 -37.095 -21.716 1.00 30.88 514 SER A C 1
ATOM 3917 O O . SER A 1 514 ? 30.585 -37.426 -20.562 1.00 30.88 514 SER A O 1
ATOM 3919 N N . SER A 1 515 ? 30.257 -37.981 -22.711 1.00 33.62 515 SER A N 1
ATOM 3920 C CA . SER A 1 515 ? 30.910 -39.300 -22.683 1.00 33.62 515 SER A CA 1
ATOM 3921 C C . SER A 1 515 ? 30.883 -39.969 -24.067 1.00 33.62 515 SER A C 1
ATOM 3923 O O . SER A 1 515 ? 30.311 -41.038 -24.245 1.00 33.62 515 SER A O 1
ATOM 3925 N N . ALA A 1 516 ? 31.469 -39.323 -25.069 1.00 31.08 516 ALA A N 1
ATOM 3926 C CA . ALA A 1 516 ? 32.001 -39.992 -26.255 1.00 31.08 516 ALA A CA 1
ATOM 3927 C C . ALA A 1 516 ? 32.981 -39.012 -26.899 1.00 31.08 516 ALA A C 1
ATOM 3929 O O . ALA A 1 516 ? 32.575 -37.966 -27.396 1.00 31.08 516 ALA A O 1
ATOM 3930 N N . ALA A 1 517 ? 34.277 -39.299 -26.802 1.00 27.98 517 ALA A N 1
ATOM 3931 C CA . ALA A 1 517 ? 35.300 -38.512 -27.471 1.00 27.98 517 ALA A CA 1
ATOM 3932 C C . ALA A 1 517 ? 35.187 -38.725 -28.993 1.00 27.98 517 ALA A C 1
ATOM 3934 O O . ALA A 1 517 ? 35.331 -39.866 -29.435 1.00 27.98 517 ALA A O 1
ATOM 3935 N N . PRO A 1 518 ? 34.961 -37.682 -29.813 1.00 34.84 518 PRO A N 1
ATOM 3936 C CA . PRO A 1 518 ? 35.316 -37.749 -31.221 1.00 34.84 518 PRO A CA 1
ATOM 3937 C C . PRO A 1 518 ? 36.844 -37.582 -31.348 1.00 34.84 518 PRO A C 1
ATOM 3939 O O . PRO A 1 518 ? 37.463 -36.929 -30.498 1.00 34.84 518 PRO A O 1
ATOM 3942 N N . PRO A 1 519 ? 37.490 -38.158 -32.377 1.00 32.78 519 PRO A N 1
ATOM 3943 C CA . PRO A 1 519 ? 38.910 -37.927 -32.606 1.00 32.78 519 PRO A CA 1
ATOM 3944 C C . PRO A 1 519 ? 39.149 -36.424 -32.811 1.00 32.78 519 PRO A C 1
ATOM 3946 O O . PRO A 1 519 ? 38.409 -35.757 -33.534 1.00 32.78 519 PRO A O 1
ATOM 3949 N N . ARG A 1 520 ? 40.161 -35.892 -32.114 1.00 29.48 520 ARG A N 1
ATOM 3950 C CA . ARG A 1 520 ? 40.562 -34.478 -32.143 1.00 29.48 520 ARG A CA 1
ATOM 3951 C C . ARG A 1 520 ? 40.658 -33.960 -33.587 1.00 29.48 520 ARG A C 1
ATOM 3953 O O . ARG A 1 520 ? 41.489 -34.481 -34.331 1.00 29.48 520 ARG A O 1
ATOM 3960 N N . PRO A 1 521 ? 39.957 -32.876 -33.963 1.00 34.47 521 PRO A N 1
ATOM 3961 C CA . PRO A 1 521 ? 40.472 -32.018 -35.012 1.00 34.47 521 PRO A CA 1
ATOM 3962 C C . PRO A 1 521 ? 41.718 -31.322 -34.454 1.00 34.47 521 PRO A C 1
ATOM 3964 O O . PRO A 1 521 ? 41.686 -30.654 -33.418 1.00 34.47 521 PRO A O 1
ATOM 3967 N N . VAL A 1 522 ? 42.845 -31.544 -35.119 1.00 41.03 522 VAL A N 1
ATOM 3968 C CA . VAL A 1 522 ? 44.114 -30.858 -34.877 1.00 41.03 522 VAL A CA 1
ATOM 3969 C C . VAL A 1 522 ? 43.910 -29.391 -35.260 1.00 41.03 522 VAL A C 1
ATOM 3971 O O . VAL A 1 522 ? 44.050 -29.059 -36.428 1.00 41.03 522 VAL A O 1
ATOM 3974 N N . ASN A 1 523 ? 43.418 -28.578 -34.313 1.00 43.50 523 ASN A N 1
ATOM 3975 C CA . ASN A 1 523 ? 43.500 -27.108 -34.204 1.00 43.50 523 ASN A CA 1
ATOM 3976 C C . ASN A 1 523 ? 42.380 -26.581 -33.281 1.00 43.50 523 ASN A C 1
ATOM 3978 O O . ASN A 1 523 ? 41.405 -25.991 -33.740 1.00 43.50 523 ASN A O 1
ATOM 3982 N N . SER A 1 524 ? 42.500 -26.776 -31.964 1.00 34.38 524 SER A N 1
ATOM 3983 C CA . SER A 1 524 ? 41.686 -26.041 -30.985 1.00 34.38 524 SER A CA 1
ATOM 3984 C C . SER A 1 524 ? 42.571 -25.025 -30.268 1.00 34.38 524 SER A C 1
ATOM 3986 O O . SER A 1 524 ? 43.404 -25.404 -29.443 1.00 34.38 524 SER A O 1
ATOM 3988 N N . MET A 1 525 ? 42.401 -23.747 -30.614 1.00 40.19 525 MET A N 1
ATOM 3989 C CA . MET A 1 525 ? 42.962 -22.610 -29.876 1.00 40.19 525 MET A CA 1
ATOM 3990 C C . MET A 1 525 ? 42.644 -22.735 -28.369 1.00 40.19 525 MET A C 1
ATOM 3992 O O . MET A 1 525 ? 41.551 -23.195 -28.023 1.00 40.19 525 MET A O 1
ATOM 3996 N N . PRO A 1 526 ? 43.560 -22.333 -27.468 1.00 42.28 526 PRO A N 1
ATOM 3997 C CA . PRO A 1 526 ? 43.292 -22.309 -26.031 1.00 42.28 526 PRO A CA 1
ATOM 3998 C C . PRO A 1 526 ? 42.118 -21.363 -25.698 1.00 42.28 526 PRO A C 1
ATOM 4000 O O . PRO A 1 526 ? 41.872 -20.413 -26.446 1.00 42.28 526 PRO A O 1
ATOM 4003 N N . PRO A 1 527 ? 41.378 -21.592 -24.592 1.00 46.97 527 PRO A N 1
ATOM 4004 C CA . PRO A 1 527 ? 40.294 -20.703 -24.183 1.00 46.97 527 PRO A CA 1
ATOM 4005 C C . PRO A 1 527 ? 40.835 -19.288 -23.936 1.00 46.97 527 PRO A C 1
ATOM 4007 O O . PRO A 1 527 ? 41.817 -19.109 -23.216 1.00 46.97 527 PRO A O 1
ATOM 4010 N N . VAL A 1 528 ? 40.192 -18.291 -24.551 1.00 56.62 528 VAL A N 1
ATOM 4011 C CA . VAL A 1 528 ? 40.542 -16.869 -24.409 1.00 56.62 528 VAL A CA 1
ATOM 4012 C C . VAL A 1 528 ? 40.460 -16.479 -22.923 1.00 56.62 528 VAL A C 1
ATOM 4014 O O . VAL A 1 528 ? 39.439 -16.766 -22.292 1.00 56.62 528 VAL A O 1
ATOM 4017 N N . PRO A 1 529 ? 41.497 -15.852 -22.336 1.00 63.88 529 PRO A N 1
ATOM 4018 C CA . PRO A 1 529 ? 41.495 -15.492 -20.920 1.00 63.88 529 PRO A CA 1
ATOM 4019 C C . PRO A 1 529 ? 40.397 -14.460 -20.627 1.00 63.88 529 PRO A C 1
ATOM 4021 O O . PRO A 1 529 ? 40.385 -13.372 -21.201 1.00 63.88 529 PRO A O 1
ATOM 4024 N N . SER A 1 530 ? 39.466 -14.793 -19.731 1.00 70.69 530 SER A N 1
ATOM 4025 C CA . SER A 1 530 ? 38.432 -13.865 -19.264 1.00 70.69 530 SER A CA 1
ATOM 4026 C C . SER A 1 530 ? 38.985 -12.953 -18.171 1.00 70.69 530 SER A C 1
ATOM 4028 O O . SER A 1 530 ? 39.501 -13.430 -17.159 1.00 70.69 530 SER A O 1
ATOM 4030 N N . GLN A 1 531 ? 38.843 -11.643 -18.352 1.00 80.06 531 GLN A N 1
ATOM 4031 C CA . GLN A 1 531 ? 39.151 -10.651 -17.331 1.00 80.06 531 GLN A CA 1
ATOM 4032 C C . GLN A 1 531 ? 37.939 -10.445 -16.417 1.00 80.06 531 GLN A C 1
ATOM 4034 O O . GLN A 1 531 ? 36.788 -10.430 -16.864 1.00 80.06 531 GLN A O 1
ATOM 4039 N N . HIS A 1 532 ? 38.215 -10.281 -15.125 1.00 84.00 532 HIS A N 1
ATOM 4040 C CA . HIS A 1 532 ? 37.208 -10.038 -14.097 1.00 84.00 532 HIS A CA 1
ATOM 4041 C C . HIS A 1 532 ? 37.411 -8.650 -13.504 1.00 84.00 532 HIS A C 1
ATOM 4043 O O . HIS A 1 532 ? 38.464 -8.375 -12.922 1.00 84.00 532 HIS A O 1
ATOM 4049 N N . TRP A 1 533 ? 36.396 -7.804 -13.628 1.00 85.50 533 TRP A N 1
ATOM 4050 C CA . TRP A 1 533 ? 36.408 -6.418 -13.185 1.00 85.50 533 TRP A CA 1
ATOM 4051 C C . TRP A 1 533 ? 35.293 -6.163 -12.176 1.00 85.50 533 TRP A C 1
ATOM 4053 O O . TRP A 1 533 ? 34.179 -6.660 -12.311 1.00 85.50 533 TRP A O 1
ATOM 4063 N N . GLU A 1 534 ? 35.602 -5.357 -11.170 1.00 86.88 534 GLU A N 1
ATOM 4064 C CA . GLU A 1 534 ? 34.640 -4.849 -10.201 1.00 86.88 534 GLU A CA 1
ATOM 4065 C C . GLU A 1 534 ? 34.401 -3.375 -10.477 1.00 86.88 534 GLU A C 1
ATOM 4067 O O . GLU A 1 534 ? 35.368 -2.617 -10.568 1.00 86.88 534 GLU A O 1
ATOM 4072 N N . TRP A 1 535 ? 33.139 -2.971 -10.571 1.00 90.00 535 TRP A N 1
ATOM 4073 C CA . TRP A 1 535 ? 32.763 -1.567 -10.661 1.00 90.00 535 TRP A CA 1
ATOM 4074 C C . TRP A 1 535 ? 31.909 -1.182 -9.457 1.00 90.00 535 TRP A C 1
ATOM 4076 O O . TRP A 1 535 ? 30.904 -1.830 -9.146 1.00 90.00 535 TRP A O 1
ATOM 4086 N N . THR A 1 536 ? 32.346 -0.143 -8.755 1.00 89.50 536 THR A N 1
ATOM 4087 C CA . THR A 1 536 ? 31.700 0.388 -7.556 1.00 89.50 536 THR A CA 1
ATOM 4088 C C . THR A 1 536 ? 31.322 1.840 -7.760 1.00 89.50 536 THR A C 1
ATOM 4090 O O . THR A 1 536 ? 32.160 2.630 -8.181 1.00 89.50 536 THR A O 1
ATOM 4093 N N . CYS A 1 537 ? 30.092 2.197 -7.401 1.00 90.44 537 CYS A N 1
ATOM 4094 C CA . CYS A 1 537 ? 29.576 3.560 -7.497 1.00 90.44 537 CYS A CA 1
ATOM 4095 C C . CYS A 1 537 ? 28.866 3.944 -6.193 1.00 90.44 537 CYS A C 1
ATOM 4097 O O . CYS A 1 537 ? 28.081 3.166 -5.641 1.00 90.44 537 CYS A O 1
ATOM 4099 N N . ARG A 1 538 ? 29.133 5.149 -5.686 1.00 90.19 538 ARG A N 1
ATOM 4100 C CA . ARG A 1 538 ? 28.515 5.685 -4.470 1.00 90.19 538 ARG A CA 1
ATOM 4101 C C . ARG A 1 538 ? 27.171 6.331 -4.798 1.00 90.19 538 ARG A C 1
ATOM 4103 O O . ARG A 1 538 ? 27.094 7.245 -5.607 1.00 90.19 538 ARG A O 1
ATOM 4110 N N . LEU A 1 539 ? 26.118 5.888 -4.120 1.00 89.31 539 LEU A N 1
ATOM 4111 C CA . LEU A 1 539 ? 24.770 6.449 -4.222 1.00 89.31 539 LEU A CA 1
ATOM 4112 C C . LEU A 1 539 ? 24.519 7.467 -3.083 1.00 89.31 539 LEU A C 1
ATOM 4114 O O . LEU A 1 539 ? 25.219 7.438 -2.066 1.00 89.31 539 LEU A O 1
ATOM 4118 N N . PRO A 1 540 ? 23.533 8.375 -3.217 1.00 81.75 540 PRO A N 1
ATOM 4119 C CA . PRO A 1 540 ? 23.334 9.499 -2.289 1.00 81.75 540 PRO A CA 1
ATOM 4120 C C . PRO A 1 540 ? 23.020 9.114 -0.828 1.00 81.75 540 PRO A C 1
ATOM 4122 O O . PRO A 1 540 ? 23.462 9.798 0.091 1.00 81.75 540 PRO A O 1
ATOM 4125 N N . ALA A 1 541 ? 22.311 8.010 -0.573 1.00 77.44 541 ALA A N 1
ATOM 4126 C CA . ALA A 1 541 ? 21.792 7.659 0.758 1.00 77.44 541 ALA A CA 1
ATOM 4127 C C . ALA A 1 541 ? 22.612 6.562 1.475 1.00 77.44 541 ALA A C 1
ATOM 4129 O O . ALA A 1 541 ? 22.065 5.512 1.802 1.00 77.44 541 ALA A O 1
ATOM 4130 N N . THR A 1 542 ? 23.930 6.773 1.641 1.00 80.69 542 THR A N 1
ATOM 4131 C CA . THR A 1 542 ? 24.913 5.813 2.230 1.00 80.69 542 THR A CA 1
ATOM 4132 C C . THR A 1 542 ? 24.941 4.419 1.583 1.00 80.69 542 THR A C 1
ATOM 4134 O O . THR A 1 542 ? 25.469 3.446 2.137 1.00 80.69 542 THR A O 1
ATOM 4137 N N . GLN A 1 543 ? 24.379 4.336 0.381 1.00 87.62 543 GLN A N 1
ATOM 4138 C CA . GLN A 1 543 ? 24.289 3.141 -0.436 1.00 87.62 543 GLN A CA 1
ATOM 4139 C C . GLN A 1 543 ? 25.471 3.064 -1.397 1.00 87.62 543 GLN A C 1
ATOM 4141 O O . GLN A 1 543 ? 25.969 4.072 -1.898 1.00 87.62 543 GLN A O 1
ATOM 4146 N N . TYR A 1 544 ? 25.870 1.839 -1.702 1.00 89.56 544 TYR A N 1
ATOM 4147 C CA . TYR A 1 544 ? 26.926 1.531 -2.648 1.00 89.56 544 TYR A CA 1
ATOM 4148 C C . TYR A 1 544 ? 26.393 0.534 -3.664 1.00 89.56 544 TYR A C 1
ATOM 4150 O O . TYR A 1 544 ? 25.839 -0.508 -3.302 1.00 89.56 544 TYR A O 1
ATOM 4158 N N . LEU A 1 545 ? 26.559 0.875 -4.934 1.00 90.31 545 LEU A N 1
ATOM 4159 C CA . LEU A 1 545 ? 26.336 -0.012 -6.057 1.00 90.31 545 LEU A CA 1
ATOM 4160 C C . LEU A 1 545 ? 27.608 -0.827 -6.287 1.00 90.31 545 LEU A C 1
ATOM 4162 O O . LEU A 1 545 ? 28.696 -0.259 -6.374 1.00 90.31 545 LEU A O 1
ATOM 4166 N N . LEU A 1 546 ? 27.460 -2.141 -6.425 1.00 89.56 546 LEU A N 1
ATOM 4167 C CA . LEU A 1 546 ? 28.540 -3.051 -6.771 1.00 89.56 546 LEU A CA 1
ATOM 4168 C C . LEU A 1 546 ? 28.130 -3.923 -7.955 1.00 89.56 546 LEU A C 1
ATOM 4170 O O . LEU A 1 546 ? 27.125 -4.632 -7.875 1.00 89.56 546 LEU A O 1
ATOM 4174 N N . LEU A 1 547 ? 28.942 -3.919 -9.009 1.00 89.75 547 LEU A N 1
ATOM 4175 C CA . LEU A 1 547 ? 28.748 -4.712 -10.218 1.00 89.75 547 LEU A CA 1
ATOM 4176 C C . LEU A 1 547 ? 29.981 -5.572 -10.510 1.00 89.75 547 LEU A C 1
ATOM 4178 O O . LEU A 1 547 ? 31.117 -5.108 -10.410 1.00 89.75 547 LEU A O 1
ATOM 4182 N N . ASP A 1 548 ? 29.737 -6.830 -10.873 1.00 87.06 548 ASP A N 1
ATOM 4183 C CA . ASP A 1 548 ? 30.759 -7.793 -11.281 1.00 87.06 548 ASP A CA 1
ATOM 4184 C C . ASP A 1 548 ? 30.681 -8.006 -12.794 1.00 87.06 548 ASP A C 1
ATOM 4186 O O . ASP A 1 548 ? 29.655 -8.432 -13.347 1.00 87.06 548 ASP A O 1
ATOM 4190 N N . ILE A 1 549 ? 31.775 -7.669 -13.466 1.00 87.06 549 ILE A N 1
ATOM 4191 C CA . ILE A 1 549 ? 31.855 -7.561 -14.914 1.00 87.06 549 ILE A CA 1
ATOM 4192 C C . ILE A 1 549 ? 32.857 -8.602 -15.400 1.00 87.06 549 ILE A C 1
ATOM 4194 O O . ILE A 1 549 ? 34.024 -8.617 -15.007 1.00 87.06 549 ILE A O 1
ATOM 4198 N N . THR A 1 550 ? 32.399 -9.483 -16.285 1.00 84.00 550 THR A N 1
ATOM 4199 C CA . THR A 1 550 ? 33.244 -10.515 -16.893 1.00 84.00 550 THR A CA 1
ATOM 4200 C C . THR A 1 550 ? 33.331 -10.270 -18.389 1.00 84.00 550 THR A C 1
ATOM 4202 O O . THR A 1 550 ? 32.321 -10.433 -19.077 1.00 84.00 550 THR A O 1
ATOM 4205 N N . THR A 1 551 ? 34.511 -9.917 -18.895 1.00 79.75 551 THR A N 1
ATOM 4206 C CA . THR A 1 551 ? 34.727 -9.626 -20.320 1.00 79.75 551 THR A CA 1
ATOM 4207 C C . THR A 1 551 ? 35.929 -10.393 -20.860 1.00 79.75 551 THR A C 1
ATOM 4209 O O . THR A 1 551 ? 36.858 -10.739 -20.135 1.00 79.75 551 THR A O 1
ATOM 4212 N N . THR A 1 552 ? 35.915 -10.676 -22.159 1.00 74.94 552 THR A N 1
ATOM 4213 C CA . THR A 1 552 ? 37.087 -11.178 -22.898 1.00 74.94 552 THR A CA 1
ATOM 4214 C C . THR A 1 552 ? 37.883 -10.049 -23.553 1.00 74.94 552 THR A C 1
ATOM 4216 O O . THR A 1 552 ? 39.011 -10.264 -23.982 1.00 74.94 552 THR A O 1
ATOM 4219 N N . ASN A 1 553 ? 37.296 -8.851 -23.631 1.00 73.00 553 ASN A N 1
ATOM 4220 C CA . ASN A 1 553 ? 37.876 -7.669 -24.262 1.00 73.00 553 ASN A CA 1
ATOM 4221 C C . ASN A 1 553 ? 38.468 -6.730 -23.205 1.00 73.00 553 ASN A C 1
ATOM 4223 O O . ASN A 1 553 ? 38.011 -6.724 -22.056 1.00 73.00 553 ASN A O 1
ATOM 4227 N N . ALA A 1 554 ? 39.445 -5.917 -23.617 1.00 72.31 554 ALA A N 1
ATOM 4228 C CA . ALA A 1 554 ? 39.982 -4.840 -22.793 1.00 72.31 554 ALA A CA 1
ATOM 4229 C C . ALA A 1 554 ? 38.867 -3.859 -22.397 1.00 72.31 554 ALA A C 1
ATOM 4231 O O . ALA A 1 554 ? 37.964 -3.575 -23.189 1.00 72.31 554 ALA A O 1
ATOM 4232 N N . VAL A 1 555 ? 38.926 -3.372 -21.159 1.00 78.81 555 VAL A N 1
ATOM 4233 C CA . VAL A 1 555 ? 37.954 -2.426 -20.612 1.00 78.81 555 VAL A CA 1
ATOM 4234 C C . VAL A 1 555 ? 38.625 -1.073 -20.425 1.00 78.81 555 VAL A C 1
ATOM 4236 O O . VAL A 1 555 ? 39.726 -1.005 -19.880 1.00 78.81 555 VAL A O 1
ATOM 4239 N N . ASP A 1 556 ? 37.963 -0.014 -20.882 1.00 84.50 556 ASP A N 1
ATOM 4240 C CA . ASP A 1 556 ? 38.388 1.362 -20.650 1.00 84.50 556 ASP A CA 1
ATOM 4241 C C . ASP A 1 556 ? 37.994 1.778 -19.226 1.00 84.50 556 ASP A C 1
ATOM 4243 O O . ASP A 1 556 ? 36.828 2.033 -18.928 1.00 84.50 556 ASP A O 1
ATOM 4247 N N . VAL A 1 557 ? 38.972 1.782 -18.323 1.00 85.50 557 VAL A N 1
ATOM 4248 C CA . VAL A 1 557 ? 38.754 2.057 -16.898 1.00 85.50 557 VAL A CA 1
ATOM 4249 C C . VAL A 1 557 ? 38.309 3.504 -16.671 1.00 85.50 557 VAL A C 1
ATOM 4251 O O . VAL A 1 557 ? 37.425 3.742 -15.848 1.00 85.50 557 VAL A O 1
ATOM 4254 N N . GLU A 1 558 ? 38.877 4.462 -17.407 1.00 86.12 558 GLU A N 1
ATOM 4255 C CA . GLU A 1 558 ? 38.579 5.889 -17.239 1.00 86.12 558 GLU A CA 1
ATOM 4256 C C . GLU A 1 558 ? 37.139 6.193 -17.649 1.00 86.12 558 GLU A C 1
ATOM 4258 O O . GLU A 1 558 ? 36.413 6.879 -16.928 1.00 86.12 558 GLU A O 1
ATOM 4263 N N . GLN A 1 559 ? 36.677 5.607 -18.756 1.00 84.50 559 GLN A N 1
ATOM 4264 C CA . GLN A 1 559 ? 35.303 5.789 -19.215 1.00 84.50 559 GLN A CA 1
ATOM 4265 C C . GLN A 1 559 ? 34.276 5.244 -18.210 1.00 84.50 559 GLN A C 1
ATOM 4267 O O . GLN A 1 559 ? 33.267 5.891 -17.929 1.00 84.50 559 GLN A O 1
ATOM 4272 N N . PHE A 1 560 ? 34.527 4.060 -17.651 1.00 87.62 560 PHE A N 1
ATOM 4273 C CA . PHE A 1 560 ? 33.656 3.457 -16.640 1.00 87.62 560 PHE A CA 1
ATOM 4274 C C . PHE A 1 560 ? 33.639 4.262 -15.340 1.00 87.62 560 PHE A C 1
ATOM 4276 O O . PHE A 1 560 ? 32.601 4.368 -14.682 1.00 87.62 560 PHE A O 1
ATOM 4283 N N . MET A 1 561 ? 34.780 4.845 -14.967 1.00 89.12 561 MET A N 1
ATOM 4284 C CA . MET A 1 561 ? 34.848 5.757 -13.833 1.00 89.12 561 MET A CA 1
ATOM 4285 C C . MET A 1 561 ? 34.004 7.006 -14.081 1.00 89.12 561 MET A C 1
ATOM 4287 O O . MET A 1 561 ? 33.108 7.264 -13.276 1.00 89.12 561 MET A O 1
ATOM 4291 N N . MET A 1 562 ? 34.198 7.685 -15.219 1.00 88.94 562 MET A N 1
ATOM 4292 C CA . MET A 1 562 ? 33.424 8.874 -15.590 1.00 88.94 562 MET A CA 1
ATOM 4293 C C . MET A 1 562 ? 31.918 8.600 -15.635 1.00 88.94 562 MET A C 1
ATOM 4295 O O . MET A 1 562 ? 31.138 9.385 -15.113 1.00 88.94 562 MET A O 1
ATOM 4299 N N . GLU A 1 563 ? 31.480 7.476 -16.204 1.00 86.56 563 GLU A N 1
ATOM 4300 C CA . GLU A 1 563 ? 30.044 7.153 -16.252 1.00 86.56 563 GLU A CA 1
ATOM 4301 C C . GLU A 1 563 ? 29.463 6.758 -14.890 1.00 86.56 563 GLU A C 1
ATOM 4303 O O . GLU A 1 563 ? 28.262 6.878 -14.647 1.00 86.56 563 GLU A O 1
ATOM 4308 N N . GLY A 1 564 ? 30.305 6.292 -13.969 1.00 87.56 564 GLY A N 1
ATOM 4309 C CA . GLY A 1 564 ? 29.895 6.107 -12.579 1.00 87.56 564 GLY A CA 1
ATOM 4310 C C . GLY A 1 564 ? 29.743 7.431 -11.850 1.00 87.56 564 GLY A C 1
ATOM 4311 O O . GLY A 1 564 ? 28.803 7.588 -11.078 1.00 87.56 564 GLY A O 1
ATOM 4312 N N . GLU A 1 565 ? 30.619 8.395 -12.124 1.00 89.62 565 GLU A N 1
ATOM 4313 C CA . GLU A 1 565 ? 30.501 9.758 -11.603 1.00 89.62 565 GLU A CA 1
ATOM 4314 C C . GLU A 1 565 ? 29.237 10.442 -12.134 1.00 89.62 565 GLU A C 1
ATOM 4316 O O . GLU A 1 565 ? 28.444 10.940 -11.337 1.00 89.62 565 GLU A O 1
ATOM 4321 N N . THR A 1 566 ? 28.961 10.364 -13.442 1.00 88.19 566 THR A N 1
ATOM 4322 C CA . THR A 1 566 ? 27.730 10.928 -14.027 1.00 88.19 566 THR A CA 1
ATOM 4323 C C . THR A 1 566 ? 26.474 10.279 -13.444 1.00 88.19 566 THR A C 1
ATOM 4325 O O . THR A 1 566 ? 25.507 10.980 -13.129 1.00 88.19 566 THR A O 1
ATOM 4328 N N . LEU A 1 567 ? 26.475 8.954 -13.245 1.00 89.25 567 LEU A N 1
ATOM 4329 C CA . LEU A 1 567 ? 25.381 8.237 -12.588 1.00 89.25 567 LEU A CA 1
ATOM 4330 C C . LEU A 1 567 ? 25.190 8.703 -11.140 1.00 89.25 567 LEU A C 1
ATOM 4332 O O . LEU A 1 567 ? 24.057 8.978 -10.735 1.00 89.25 567 LEU A O 1
ATOM 4336 N N . ALA A 1 568 ? 26.273 8.786 -10.366 1.00 89.56 568 ALA A N 1
ATOM 4337 C CA . ALA A 1 568 ? 26.244 9.212 -8.972 1.00 89.56 568 ALA A CA 1
ATOM 4338 C C . ALA A 1 568 ? 25.744 10.655 -8.830 1.00 89.56 568 ALA A C 1
ATOM 4340 O O . ALA A 1 568 ? 24.842 10.907 -8.027 1.00 89.56 568 ALA A O 1
ATOM 4341 N N . ASP A 1 569 ? 26.252 11.575 -9.649 1.00 89.62 569 ASP A N 1
ATOM 4342 C CA . ASP A 1 569 ? 25.854 12.982 -9.656 1.00 89.62 569 ASP A CA 1
ATOM 4343 C C . ASP A 1 569 ? 24.396 13.153 -10.080 1.00 89.62 569 ASP A C 1
ATOM 4345 O O . ASP A 1 569 ? 23.643 13.883 -9.436 1.00 89.62 569 ASP A O 1
ATOM 4349 N N . THR A 1 570 ? 23.945 12.419 -11.099 1.00 88.19 570 THR A N 1
ATOM 4350 C CA . THR A 1 570 ? 22.537 12.460 -11.517 1.00 88.19 570 THR A CA 1
ATOM 4351 C C . THR A 1 570 ? 21.624 11.911 -10.421 1.00 88.19 570 THR A C 1
ATOM 4353 O O . THR A 1 570 ? 20.598 12.514 -10.105 1.00 88.19 570 THR A O 1
ATOM 4356 N N . CYS A 1 571 ? 22.008 10.804 -9.775 1.00 89.00 571 CYS A N 1
ATOM 4357 C CA . CYS A 1 571 ? 21.269 10.272 -8.630 1.00 89.00 571 CYS A CA 1
ATOM 4358 C C . CYS A 1 571 ? 21.233 11.267 -7.465 1.00 89.00 571 CYS A C 1
ATOM 4360 O O . CYS A 1 571 ? 20.191 11.390 -6.826 1.00 89.00 571 CYS A O 1
ATOM 4362 N N . ARG A 1 572 ? 22.336 11.976 -7.190 1.00 89.00 572 ARG A N 1
ATOM 4363 C CA . ARG A 1 572 ? 22.408 13.025 -6.161 1.00 89.00 572 ARG A CA 1
ATOM 4364 C C . ARG A 1 572 ? 21.508 14.204 -6.492 1.00 89.00 572 ARG A C 1
ATOM 4366 O O . ARG A 1 572 ? 20.710 14.569 -5.648 1.00 89.00 572 ARG A O 1
ATOM 4373 N N . LEU A 1 573 ? 21.544 14.727 -7.716 1.00 88.38 573 LEU A N 1
ATOM 4374 C CA . LEU A 1 573 ? 20.666 15.820 -8.147 1.00 88.38 573 LEU A CA 1
ATOM 4375 C C . LEU A 1 573 ? 19.187 15.454 -8.000 1.00 88.38 573 LEU A C 1
ATOM 4377 O O . LEU A 1 573 ? 18.397 16.239 -7.481 1.00 88.38 573 LEU A O 1
ATOM 4381 N N . ILE A 1 574 ? 18.812 14.248 -8.431 1.00 85.38 574 ILE A N 1
ATOM 4382 C CA . ILE A 1 574 ? 17.443 13.738 -8.308 1.00 85.38 574 ILE A CA 1
ATOM 4383 C C . ILE A 1 574 ? 17.062 13.567 -6.831 1.00 85.38 574 ILE A C 1
ATOM 4385 O O . ILE A 1 574 ? 15.960 13.948 -6.431 1.00 85.38 574 ILE A O 1
ATOM 4389 N N . TYR A 1 575 ? 17.972 13.015 -6.025 1.00 86.69 575 TYR A N 1
ATOM 4390 C CA . TYR A 1 575 ? 17.795 12.851 -4.587 1.00 86.69 575 TYR A CA 1
ATOM 4391 C C . TYR A 1 575 ? 17.630 14.203 -3.889 1.00 86.69 575 TYR A C 1
ATOM 4393 O O . TYR A 1 575 ? 16.632 14.394 -3.210 1.00 86.69 575 TYR A O 1
ATOM 4401 N N . ASP A 1 576 ? 18.523 15.166 -4.103 1.00 87.31 576 ASP A N 1
ATOM 4402 C CA . ASP A 1 576 ? 18.483 16.489 -3.478 1.00 87.31 576 ASP A CA 1
ATOM 4403 C C . ASP A 1 576 ? 17.237 17.273 -3.903 1.00 87.31 576 ASP A C 1
ATOM 4405 O O . ASP A 1 576 ? 16.558 17.859 -3.058 1.00 87.31 576 ASP A O 1
ATOM 4409 N N . ALA A 1 577 ? 16.865 17.220 -5.188 1.00 82.69 577 ALA A N 1
ATOM 4410 C CA . ALA A 1 577 ? 15.640 17.839 -5.691 1.00 82.69 577 ALA A CA 1
ATOM 4411 C C . ALA A 1 577 ? 14.384 17.250 -5.026 1.00 82.69 577 ALA A C 1
ATOM 4413 O O . ALA A 1 577 ? 13.479 17.990 -4.632 1.00 82.69 577 ALA A O 1
ATOM 4414 N N . PHE A 1 578 ? 14.336 15.926 -4.856 1.00 81.50 578 PHE A N 1
ATOM 4415 C CA . PHE A 1 578 ? 13.243 15.267 -4.146 1.00 81.50 578 PHE A CA 1
ATOM 4416 C C . PHE A 1 578 ? 13.294 15.525 -2.629 1.00 81.50 578 PHE A C 1
ATOM 4418 O O . PHE A 1 578 ? 12.253 15.687 -2.000 1.00 81.50 578 PHE A O 1
ATOM 4425 N N . TRP A 1 579 ? 14.476 15.605 -2.015 1.00 81.06 579 TRP A N 1
ATOM 4426 C CA . TRP A 1 579 ? 14.626 15.891 -0.583 1.00 81.06 579 TRP A CA 1
ATOM 4427 C C . TRP A 1 579 ? 14.197 17.316 -0.240 1.00 81.06 579 TRP A C 1
ATOM 4429 O O . TRP A 1 579 ? 13.559 17.525 0.795 1.00 81.06 579 TRP A O 1
ATOM 4439 N N . ALA A 1 580 ? 14.498 18.270 -1.123 1.00 81.06 580 ALA A N 1
ATOM 4440 C CA . ALA A 1 580 ? 14.031 19.646 -1.027 1.00 81.06 580 ALA A CA 1
ATOM 4441 C C . ALA A 1 580 ? 12.506 19.742 -1.188 1.00 81.06 580 ALA A C 1
ATOM 4443 O O . ALA A 1 580 ? 11.870 20.578 -0.547 1.00 81.06 580 ALA A O 1
ATOM 4444 N N . ASN A 1 581 ? 11.909 18.890 -2.029 1.00 75.12 581 ASN A N 1
ATOM 4445 C CA . ASN A 1 581 ? 10.478 18.912 -2.310 1.00 75.12 581 ASN A CA 1
ATOM 4446 C C . ASN A 1 581 ? 9.939 17.505 -2.647 1.00 75.12 581 ASN A C 1
ATOM 4448 O O . ASN A 1 581 ? 9.883 17.137 -3.824 1.00 75.12 581 ASN A O 1
ATOM 4452 N N . PRO A 1 582 ? 9.536 16.704 -1.641 1.00 69.62 582 PRO A N 1
ATOM 4453 C CA . PRO A 1 582 ? 9.116 15.322 -1.855 1.00 69.62 582 PRO A CA 1
ATOM 4454 C C . PRO A 1 582 ? 7.749 15.293 -2.545 1.00 69.62 582 PRO A C 1
ATOM 4456 O O . PRO A 1 582 ? 6.712 15.493 -1.915 1.00 69.62 582 PRO A O 1
ATOM 4459 N N . ARG A 1 583 ? 7.759 15.074 -3.862 1.00 64.75 583 ARG A N 1
ATOM 4460 C CA . ARG A 1 583 ? 6.578 15.024 -4.740 1.00 64.75 583 ARG A CA 1
ATOM 4461 C C . ARG A 1 583 ? 6.669 13.799 -5.657 1.00 64.75 583 ARG A C 1
ATOM 4463 O O . ARG A 1 583 ? 7.775 13.426 -6.037 1.00 64.75 583 ARG A O 1
ATOM 4470 N N . GLY A 1 584 ? 5.549 13.182 -6.043 1.00 57.03 584 GLY A N 1
ATOM 4471 C CA . GLY A 1 584 ? 5.526 12.095 -7.043 1.00 57.03 584 GLY A CA 1
ATOM 4472 C C . GLY A 1 584 ? 4.530 10.987 -6.705 1.00 57.03 584 GLY A C 1
ATOM 4473 O O . GLY A 1 584 ? 4.089 10.917 -5.577 1.00 57.03 584 GLY A O 1
ATOM 4474 N N . ASP A 1 585 ? 4.168 10.128 -7.658 1.00 55.88 585 ASP A N 1
ATOM 4475 C CA . ASP A 1 585 ? 3.077 9.151 -7.503 1.00 55.88 585 ASP A CA 1
ATOM 4476 C C . ASP A 1 585 ? 3.527 7.826 -6.832 1.00 55.88 585 ASP A C 1
ATOM 4478 O O . ASP A 1 585 ? 4.468 7.178 -7.288 1.00 55.88 585 ASP A O 1
ATOM 4482 N N . GLU A 1 586 ? 2.829 7.377 -5.777 1.00 53.56 586 GLU A N 1
ATOM 4483 C CA . GLU A 1 586 ? 3.098 6.117 -5.037 1.00 53.56 586 GLU A CA 1
ATOM 4484 C C . GLU A 1 586 ? 3.172 4.835 -5.890 1.00 53.56 586 GLU A C 1
ATOM 4486 O O . GLU A 1 586 ? 4.003 3.977 -5.585 1.00 53.56 586 GLU A O 1
ATOM 4491 N N . PRO A 1 587 ? 2.309 4.631 -6.907 1.00 49.28 587 PRO A N 1
ATOM 4492 C CA . PRO A 1 587 ? 2.341 3.445 -7.757 1.00 49.28 587 PRO A CA 1
ATOM 4493 C C . PRO A 1 587 ? 3.578 3.415 -8.656 1.00 49.28 587 PRO A C 1
ATOM 4495 O O . PRO A 1 587 ? 4.021 2.341 -9.055 1.00 49.28 587 PRO A O 1
ATOM 4498 N N . PHE A 1 588 ? 4.142 4.583 -8.978 1.00 52.66 588 PHE A N 1
ATOM 4499 C CA . PHE A 1 588 ? 5.232 4.740 -9.931 1.00 52.66 588 PHE A CA 1
ATOM 4500 C C . PHE A 1 588 ? 6.488 5.224 -9.217 1.00 52.66 588 PHE A C 1
ATOM 4502 O O . PHE A 1 588 ? 6.954 6.344 -9.408 1.00 52.66 588 PHE A O 1
ATOM 4509 N N . VAL A 1 589 ? 7.102 4.350 -8.420 1.00 56.91 589 VAL A N 1
ATOM 4510 C CA . VAL A 1 589 ? 8.344 4.679 -7.698 1.00 56.91 589 VAL A CA 1
ATOM 4511 C C . VAL A 1 589 ? 9.588 4.812 -8.615 1.00 56.91 589 VAL A C 1
ATOM 4513 O O . VAL A 1 589 ? 10.714 4.738 -8.135 1.00 56.91 589 VAL A O 1
ATOM 4516 N N . GLY A 1 590 ? 9.358 5.072 -9.907 1.00 67.38 590 GLY A N 1
ATOM 4517 C CA . GLY A 1 590 ? 10.269 5.265 -11.036 1.00 67.38 590 GLY A CA 1
ATOM 4518 C C . GLY A 1 590 ? 10.957 6.628 -11.114 1.00 67.38 590 GLY A C 1
ATOM 4519 O O . GLY A 1 590 ? 11.185 7.112 -12.218 1.00 67.38 590 GLY A O 1
ATOM 4520 N N . TYR A 1 591 ? 11.192 7.318 -9.994 1.00 75.00 591 TYR A N 1
ATOM 4521 C CA . TYR A 1 591 ? 11.549 8.748 -10.000 1.00 75.00 591 TYR A CA 1
ATOM 4522 C C . TYR A 1 591 ? 12.869 9.038 -10.738 1.00 75.00 591 TYR A C 1
ATOM 4524 O O . TYR A 1 591 ? 12.984 10.051 -11.438 1.00 75.00 591 TYR A O 1
ATOM 4532 N N . PHE A 1 592 ? 13.832 8.114 -10.641 1.00 82.19 592 PHE A N 1
ATOM 4533 C CA . PHE A 1 592 ? 15.063 8.144 -11.428 1.00 82.19 592 PHE A CA 1
ATOM 4534 C C . PHE A 1 592 ? 14.749 8.026 -12.914 1.00 82.19 592 PHE A C 1
ATOM 4536 O O . PHE A 1 592 ? 15.105 8.903 -13.698 1.00 82.19 592 PHE A O 1
ATOM 4543 N N . LEU A 1 593 ? 14.038 6.959 -13.288 1.00 82.38 593 LEU A N 1
ATOM 4544 C CA . LEU A 1 593 ? 13.742 6.646 -14.680 1.00 82.38 593 LEU A CA 1
ATOM 4545 C C . LEU A 1 593 ? 12.915 7.742 -15.352 1.00 82.38 593 LEU A C 1
ATOM 4547 O O . LEU A 1 593 ? 13.206 8.084 -16.490 1.00 82.38 593 LEU A O 1
ATOM 4551 N N . THR A 1 594 ? 11.933 8.322 -14.664 1.00 79.69 594 THR A N 1
ATOM 4552 C CA . THR A 1 594 ? 11.082 9.396 -15.194 1.00 79.69 594 THR A CA 1
ATOM 4553 C C . THR A 1 594 ? 11.871 10.683 -15.416 1.00 79.69 594 THR A C 1
ATOM 4555 O O . THR A 1 594 ? 11.809 11.272 -16.496 1.00 79.69 594 THR A O 1
ATOM 4558 N N . SER A 1 595 ? 12.644 11.114 -14.413 1.00 81.69 595 SER A N 1
ATOM 4559 C CA . SER A 1 595 ? 13.430 12.352 -14.497 1.00 81.69 595 SER A CA 1
ATOM 4560 C C . SER A 1 595 ? 14.535 12.233 -15.544 1.00 81.69 595 SER A C 1
ATOM 4562 O O . SER A 1 595 ? 14.705 13.118 -16.384 1.00 81.69 595 SER A O 1
ATOM 4564 N N . TRP A 1 596 ? 15.242 11.103 -15.541 1.00 84.88 596 TRP A N 1
ATOM 4565 C CA . TRP A 1 596 ? 16.293 10.815 -16.509 1.00 84.88 596 TRP A CA 1
ATOM 4566 C C . TRP A 1 596 ? 15.713 10.659 -17.921 1.00 84.88 596 TRP A C 1
ATOM 4568 O O . TRP A 1 596 ? 16.275 11.186 -18.881 1.00 84.88 596 TRP A O 1
ATOM 4578 N N . TRP A 1 597 ? 14.554 10.009 -18.070 1.00 85.75 597 TRP A N 1
ATOM 4579 C CA . TRP A 1 597 ? 13.870 9.885 -19.360 1.00 85.75 597 TRP A CA 1
ATOM 4580 C C . TRP A 1 597 ? 13.562 11.240 -19.963 1.00 85.75 597 TRP A C 1
ATOM 4582 O O . TRP A 1 597 ? 13.888 11.463 -21.124 1.00 85.75 597 TRP A O 1
ATOM 4592 N N . HIS A 1 598 ? 13.007 12.159 -19.176 1.00 85.06 598 HIS A N 1
ATOM 4593 C CA . HIS A 1 598 ? 12.725 13.505 -19.652 1.00 85.06 598 HIS A CA 1
ATOM 4594 C C . HIS A 1 598 ? 13.995 14.211 -20.153 1.00 85.06 598 HIS A C 1
ATOM 4596 O O . HIS A 1 598 ? 14.009 14.735 -21.265 1.00 85.06 598 HIS A O 1
ATOM 4602 N N . GLN A 1 599 ? 15.087 14.157 -19.384 1.00 85.75 599 GLN A N 1
ATOM 4603 C CA . GLN A 1 599 ? 16.364 14.768 -19.770 1.00 85.75 599 GLN A CA 1
ATOM 4604 C C . GLN A 1 599 ? 16.934 14.162 -21.061 1.00 85.75 599 GLN A C 1
ATOM 4606 O O . GLN A 1 599 ? 17.299 14.895 -21.983 1.00 85.75 599 GLN A O 1
ATOM 4611 N N . ILE A 1 600 ? 16.975 12.828 -21.157 1.00 85.56 600 ILE A N 1
ATOM 4612 C CA . ILE A 1 600 ? 17.461 12.131 -22.353 1.00 85.56 600 ILE A CA 1
ATOM 4613 C C . ILE A 1 600 ? 16.554 12.391 -23.553 1.00 85.56 600 ILE A C 1
ATOM 4615 O O . ILE A 1 600 ? 17.061 12.584 -24.653 1.00 85.56 600 ILE A O 1
ATOM 4619 N N . HIS A 1 601 ? 15.234 12.378 -23.380 1.00 85.81 601 HIS A N 1
ATOM 4620 C CA . HIS A 1 601 ? 14.281 12.566 -24.473 1.00 85.81 601 HIS A CA 1
ATOM 4621 C C . HIS A 1 601 ? 14.382 13.976 -25.059 1.00 85.81 601 HIS A C 1
ATOM 4623 O O . HIS A 1 601 ? 14.431 14.125 -26.279 1.00 85.81 601 HIS A O 1
ATOM 4629 N N . VAL A 1 602 ? 14.540 14.997 -24.209 1.00 86.69 602 VAL A N 1
ATOM 4630 C CA . VAL A 1 602 ? 14.817 16.376 -24.643 1.00 86.69 602 VAL A CA 1
ATOM 4631 C C . VAL A 1 602 ? 16.154 16.460 -25.385 1.00 86.69 602 VAL A C 1
ATOM 4633 O O . VAL A 1 602 ? 16.211 17.029 -26.477 1.00 86.69 602 VAL A O 1
ATOM 4636 N N . ALA A 1 603 ? 17.216 15.849 -24.847 1.00 86.25 603 ALA A N 1
ATOM 4637 C CA . ALA A 1 603 ? 18.530 15.813 -25.495 1.00 86.25 603 ALA A CA 1
ATOM 4638 C C . ALA A 1 603 ? 18.511 15.052 -26.834 1.00 86.25 603 ALA A C 1
ATOM 4640 O O . ALA A 1 603 ? 19.163 15.448 -27.795 1.00 86.25 603 ALA A O 1
ATOM 4641 N N . LEU A 1 604 ? 17.732 13.975 -26.932 1.00 86.38 604 LEU A N 1
ATOM 4642 C CA . LEU A 1 604 ? 17.510 13.249 -28.178 1.00 86.38 604 LEU A CA 1
ATOM 4643 C C . LEU A 1 604 ? 16.737 14.111 -29.182 1.00 86.38 604 LEU A C 1
ATOM 4645 O O . LEU A 1 604 ? 17.065 14.115 -30.368 1.00 86.38 604 LEU A O 1
ATOM 4649 N N . GLY A 1 605 ? 15.735 14.857 -28.711 1.00 84.75 605 GLY A N 1
ATOM 4650 C CA . GLY A 1 605 ? 14.972 15.808 -29.513 1.00 84.75 605 GLY A CA 1
ATOM 4651 C C . GLY A 1 605 ? 15.864 16.870 -30.155 1.00 84.75 605 GLY A C 1
ATOM 4652 O O . GLY A 1 605 ? 15.738 17.118 -31.354 1.00 84.75 605 GLY A O 1
ATOM 4653 N N . SER A 1 606 ? 16.809 17.435 -29.396 1.00 85.50 606 SER A N 1
ATOM 4654 C CA . SER A 1 606 ? 17.782 18.402 -29.921 1.00 85.50 606 SER A CA 1
ATOM 4655 C C . SER A 1 606 ? 18.857 17.753 -30.804 1.00 85.50 606 SER A C 1
ATOM 4657 O O . SER A 1 606 ? 19.237 18.324 -31.825 1.00 85.50 606 SER A O 1
ATOM 4659 N N . ALA A 1 607 ? 19.303 16.534 -30.482 1.00 86.88 607 ALA A N 1
ATOM 4660 C CA . ALA A 1 607 ? 20.312 15.802 -31.250 1.00 86.88 607 ALA A CA 1
ATOM 4661 C C . ALA A 1 607 ? 19.787 15.200 -32.567 1.00 86.88 607 ALA A C 1
ATOM 4663 O O . ALA A 1 607 ? 20.577 14.883 -33.457 1.00 86.88 607 ALA A O 1
ATOM 4664 N N . ARG A 1 608 ? 18.466 15.048 -32.722 1.00 86.38 608 ARG A N 1
ATOM 4665 C CA . ARG A 1 608 ? 17.822 14.371 -33.860 1.00 86.38 608 ARG A CA 1
ATOM 4666 C C . ARG A 1 608 ? 18.327 14.840 -35.228 1.00 86.38 608 ARG A C 1
ATOM 4668 O O . ARG A 1 608 ? 18.650 14.002 -36.066 1.00 86.38 608 ARG A O 1
ATOM 4675 N N . LEU A 1 609 ? 18.400 16.154 -35.455 1.00 86.12 609 LEU A N 1
ATOM 4676 C CA . LEU A 1 609 ? 18.842 16.716 -36.740 1.00 86.12 609 LEU A CA 1
ATOM 4677 C C . LEU A 1 609 ? 20.306 16.366 -37.044 1.00 86.12 609 LEU A C 1
ATOM 4679 O O . LEU A 1 609 ? 20.646 16.067 -38.187 1.00 86.12 609 LEU A O 1
ATOM 4683 N N . ALA A 1 610 ? 21.157 16.338 -36.016 1.00 88.56 610 ALA A N 1
ATOM 4684 C CA . ALA A 1 610 ? 22.557 15.953 -36.156 1.00 88.56 610 ALA A CA 1
ATOM 4685 C C . ALA A 1 610 ? 22.705 14.461 -36.499 1.00 88.56 610 ALA A C 1
ATOM 4687 O O . ALA A 1 610 ? 23.530 14.112 -37.343 1.00 88.56 610 ALA A O 1
ATOM 4688 N N . ILE A 1 611 ? 21.878 13.589 -35.905 1.00 89.75 611 ILE A N 1
ATOM 4689 C CA . ILE A 1 611 ? 21.841 12.158 -36.256 1.00 89.75 611 ILE A CA 1
ATOM 4690 C C . ILE A 1 611 ? 21.426 11.999 -37.721 1.00 89.75 611 ILE A C 1
ATOM 4692 O O . ILE A 1 611 ? 22.089 11.291 -38.473 1.00 89.75 611 ILE A O 1
ATOM 4696 N N . GLU A 1 612 ? 20.361 12.681 -38.149 1.00 88.62 612 GLU A N 1
ATOM 4697 C CA . GLU A 1 612 ? 19.866 12.601 -39.527 1.00 88.62 612 GLU A CA 1
ATOM 4698 C C . GLU A 1 612 ? 20.933 13.033 -40.543 1.00 88.62 612 GLU A C 1
ATOM 4700 O O . GLU A 1 612 ? 21.179 12.332 -41.527 1.00 88.62 612 GLU A O 1
ATOM 4705 N N . GLN A 1 613 ? 21.621 14.145 -40.280 1.00 89.62 613 GLN A N 1
ATOM 4706 C CA . GLN A 1 613 ? 22.712 14.626 -41.124 1.00 89.62 613 GLN A CA 1
ATOM 4707 C C . GLN A 1 613 ? 23.876 13.625 -41.186 1.00 89.62 613 GLN A C 1
ATOM 4709 O O . GLN A 1 613 ? 24.388 13.350 -42.270 1.00 89.62 613 GLN A O 1
ATOM 4714 N N . GLN A 1 614 ? 24.274 13.036 -40.056 1.00 88.81 614 GLN A N 1
ATOM 4715 C CA . GLN A 1 614 ? 25.346 12.036 -40.014 1.00 88.81 614 GLN A CA 1
ATOM 4716 C C . GLN A 1 614 ? 24.970 10.743 -40.749 1.00 88.81 614 GLN A C 1
ATOM 4718 O O . GLN A 1 614 ? 25.787 10.195 -41.486 1.00 88.81 614 GLN A O 1
ATOM 4723 N N . VAL A 1 615 ? 23.727 10.276 -40.614 1.00 89.25 615 VAL A N 1
ATOM 4724 C CA . VAL A 1 615 ? 23.231 9.089 -41.330 1.00 89.25 615 VAL A CA 1
ATOM 4725 C C . VAL A 1 615 ? 23.222 9.319 -42.844 1.00 89.25 615 VAL A C 1
ATOM 4727 O O . VAL A 1 615 ? 23.596 8.413 -43.588 1.00 89.25 615 VAL A O 1
ATOM 4730 N N . ARG A 1 616 ? 22.869 10.526 -43.312 1.00 88.88 616 ARG A N 1
ATOM 4731 C CA . ARG A 1 616 ? 22.965 10.893 -44.738 1.00 88.88 616 ARG A CA 1
ATOM 4732 C C . ARG A 1 616 ? 24.408 10.843 -45.244 1.00 88.88 616 ARG A C 1
ATOM 4734 O O . ARG A 1 616 ? 24.653 10.220 -46.269 1.00 88.88 616 ARG A O 1
ATOM 4741 N N . LEU A 1 617 ? 25.366 11.378 -44.481 1.00 87.62 617 LEU A N 1
ATOM 4742 C CA . LEU A 1 617 ? 26.791 11.296 -44.830 1.00 87.62 617 LEU A CA 1
ATOM 4743 C C . LEU A 1 617 ? 27.289 9.844 -44.928 1.00 87.62 617 LEU A C 1
ATOM 4745 O O . LEU A 1 617 ? 28.042 9.511 -45.843 1.00 87.62 617 LEU A O 1
ATOM 4749 N N . TYR A 1 618 ? 26.856 8.962 -44.020 1.00 87.31 618 TYR A N 1
ATOM 4750 C CA . TYR A 1 618 ? 27.192 7.536 -44.098 1.00 87.31 618 TYR A CA 1
ATOM 4751 C C . TYR A 1 618 ? 26.548 6.843 -45.301 1.00 87.31 618 TYR A C 1
ATOM 4753 O O . TYR A 1 618 ? 27.187 5.996 -45.926 1.00 87.31 618 TYR A O 1
ATOM 4761 N N . LEU A 1 619 ? 25.308 7.202 -45.643 1.00 86.94 619 LEU A N 1
ATOM 4762 C CA . LEU A 1 619 ? 24.618 6.666 -46.813 1.00 86.94 619 LEU A CA 1
ATOM 4763 C C . LEU A 1 619 ? 25.318 7.083 -48.113 1.00 86.94 619 LEU A C 1
ATOM 4765 O O . LEU A 1 619 ? 25.540 6.237 -48.978 1.00 86.94 619 LEU A O 1
ATOM 4769 N N . ASP A 1 620 ? 25.709 8.352 -48.227 1.00 84.69 620 ASP A N 1
ATOM 4770 C CA . ASP A 1 620 ? 26.425 8.881 -49.390 1.00 84.69 620 ASP A CA 1
ATOM 4771 C C . ASP A 1 620 ? 27.808 8.229 -49.541 1.00 84.69 620 ASP A C 1
ATOM 4773 O O . ASP A 1 620 ? 28.215 7.862 -50.643 1.00 84.69 620 ASP A O 1
ATOM 4777 N N . ALA A 1 621 ? 28.517 7.991 -48.434 1.00 82.00 621 ALA A N 1
ATOM 4778 C CA . ALA A 1 621 ? 29.801 7.293 -48.458 1.00 82.00 621 ALA A CA 1
ATOM 4779 C C . ALA A 1 621 ? 29.680 5.811 -48.875 1.00 82.00 621 ALA A C 1
ATOM 4781 O O . ALA A 1 621 ? 30.511 5.316 -49.642 1.00 82.00 621 ALA A O 1
ATOM 4782 N N . GLU A 1 622 ? 28.623 5.119 -48.434 1.00 78.88 622 GLU A N 1
ATOM 4783 C CA . GLU A 1 622 ? 28.292 3.756 -48.878 1.00 78.88 622 GLU A CA 1
ATOM 4784 C C . GLU A 1 622 ? 27.935 3.708 -50.375 1.00 78.88 622 GLU A C 1
ATOM 4786 O O . GLU A 1 622 ? 28.320 2.764 -51.060 1.00 78.88 622 GLU A O 1
ATOM 4791 N N . VAL A 1 623 ? 27.262 4.731 -50.925 1.00 78.19 623 VAL A N 1
ATOM 4792 C CA . VAL A 1 623 ? 26.985 4.843 -52.376 1.00 78.19 623 VAL A CA 1
ATOM 4793 C C . VAL A 1 623 ? 28.280 4.952 -53.190 1.00 78.19 623 VAL A C 1
ATOM 4795 O O . VAL A 1 623 ? 28.353 4.426 -54.298 1.00 78.19 623 VAL A O 1
ATOM 4798 N N . VAL A 1 624 ? 29.312 5.590 -52.635 1.00 77.69 624 VAL A N 1
ATOM 4799 C CA . VAL A 1 624 ? 30.626 5.787 -53.275 1.00 77.69 624 VAL A CA 1
ATOM 4800 C C . VAL A 1 624 ? 31.565 4.575 -53.066 1.00 77.69 624 VAL A C 1
ATOM 4802 O O . VAL A 1 624 ? 32.743 4.632 -53.411 1.00 77.69 624 VAL A O 1
ATOM 4805 N N . ASN A 1 625 ? 31.062 3.447 -52.537 1.00 64.69 625 ASN A N 1
ATOM 4806 C CA . ASN A 1 625 ? 31.820 2.216 -52.244 1.00 64.69 625 ASN A CA 1
ATOM 4807 C C . ASN A 1 625 ? 33.040 2.422 -51.320 1.00 64.69 625 ASN A C 1
ATOM 4809 O O . ASN A 1 625 ? 33.998 1.648 -51.349 1.00 64.69 625 ASN A O 1
ATOM 4813 N N . LYS A 1 626 ? 33.007 3.447 -50.462 1.00 62.66 626 LYS A N 1
ATOM 4814 C CA . LYS A 1 626 ? 33.986 3.660 -49.389 1.00 62.66 626 LYS A CA 1
ATOM 4815 C C . LYS A 1 626 ? 33.286 3.341 -48.073 1.00 62.66 626 LYS A C 1
ATOM 4817 O O . LYS A 1 626 ? 32.601 4.199 -47.530 1.00 62.66 626 LYS A O 1
ATOM 4822 N N . SER A 1 627 ? 33.399 2.111 -47.570 1.00 61.00 627 SER A N 1
ATOM 4823 C CA . SER A 1 627 ? 32.698 1.692 -46.345 1.00 61.00 627 SER A CA 1
ATOM 4824 C C . SER A 1 627 ? 33.236 2.429 -45.104 1.00 61.00 627 SER A C 1
ATOM 4826 O O . SER A 1 627 ? 34.106 1.922 -44.400 1.00 61.00 627 SER A O 1
ATOM 4828 N N . SER A 1 628 ? 32.736 3.640 -44.848 1.00 65.88 628 SER A N 1
ATOM 4829 C CA . SER A 1 628 ? 33.140 4.523 -43.743 1.00 65.88 628 SER A CA 1
ATOM 4830 C C . SER A 1 628 ? 32.250 4.398 -42.500 1.00 65.88 628 SER A C 1
ATOM 4832 O O . SER A 1 628 ? 32.541 5.003 -41.470 1.00 65.88 628 SER A O 1
ATOM 4834 N N . CYS A 1 629 ? 31.156 3.631 -42.574 1.00 73.75 629 CYS A N 1
ATOM 4835 C CA . CYS A 1 629 ? 30.224 3.472 -41.462 1.00 73.75 629 CYS A CA 1
ATOM 4836 C C . CYS A 1 629 ? 30.718 2.397 -40.478 1.00 73.75 629 CYS A C 1
ATOM 4838 O O . CYS A 1 629 ? 30.861 1.221 -40.844 1.00 73.75 629 CYS A O 1
ATOM 4840 N N . SER A 1 630 ? 30.968 2.800 -39.226 1.00 81.19 630 SER A N 1
ATOM 4841 C CA . SER A 1 630 ? 31.425 1.899 -38.165 1.00 81.19 630 SER A CA 1
ATOM 4842 C C . SER A 1 630 ? 30.349 0.868 -37.806 1.00 81.19 630 SER A C 1
ATOM 4844 O O . SER A 1 630 ? 29.146 1.142 -37.842 1.00 81.19 630 SER A O 1
ATOM 4846 N N . ALA A 1 631 ? 30.773 -0.343 -37.432 1.00 82.62 631 ALA A N 1
ATOM 4847 C CA . ALA A 1 631 ? 29.853 -1.387 -36.972 1.00 82.62 631 ALA A CA 1
ATOM 4848 C C . ALA A 1 631 ? 29.049 -0.936 -35.735 1.00 82.62 631 ALA A C 1
ATOM 4850 O O . ALA A 1 631 ? 27.873 -1.276 -35.606 1.00 82.62 631 ALA A O 1
ATOM 4851 N N . ASN A 1 632 ? 29.657 -0.097 -34.888 1.00 85.75 632 ASN A N 1
ATOM 4852 C CA . ASN A 1 632 ? 29.038 0.468 -33.690 1.00 85.75 632 ASN A CA 1
ATOM 4853 C C . ASN A 1 632 ? 27.863 1.393 -34.046 1.00 85.75 632 ASN A C 1
ATOM 4855 O O . ASN A 1 632 ? 26.776 1.239 -33.490 1.00 85.75 632 ASN A O 1
ATOM 4859 N N . ALA A 1 633 ? 28.025 2.285 -35.033 1.00 86.69 633 ALA A N 1
ATOM 4860 C CA . ALA A 1 633 ? 26.943 3.164 -35.486 1.00 86.69 633 ALA A CA 1
ATOM 4861 C C . ALA A 1 633 ? 25.743 2.364 -36.027 1.00 86.69 633 ALA A C 1
ATOM 4863 O O . ALA A 1 633 ? 24.591 2.664 -35.712 1.00 86.69 633 ALA A O 1
ATOM 4864 N N . ILE A 1 634 ? 26.005 1.292 -36.781 1.00 87.50 634 ILE A N 1
ATOM 4865 C CA . ILE A 1 634 ? 24.957 0.413 -37.322 1.00 87.50 634 ILE A CA 1
ATOM 4866 C C . ILE A 1 634 ? 24.237 -0.345 -36.204 1.00 87.50 634 ILE A C 1
ATOM 4868 O O . ILE A 1 634 ? 23.015 -0.494 -36.268 1.00 87.50 634 ILE A O 1
ATOM 4872 N N . ALA A 1 635 ? 24.953 -0.798 -35.171 1.00 87.81 635 ALA A N 1
ATOM 4873 C CA . ALA A 1 635 ? 24.348 -1.449 -34.012 1.00 87.81 635 ALA A CA 1
ATOM 4874 C C . ALA A 1 635 ? 23.409 -0.495 -33.250 1.00 87.81 635 ALA A C 1
ATOM 4876 O O . ALA A 1 635 ? 22.282 -0.879 -32.931 1.00 87.81 635 ALA A O 1
ATOM 4877 N N . ILE A 1 636 ? 23.818 0.762 -33.037 1.00 89.00 636 ILE A N 1
ATOM 4878 C CA . ILE A 1 636 ? 22.985 1.786 -32.382 1.00 89.00 636 ILE A CA 1
ATOM 4879 C C . ILE A 1 636 ? 21.716 2.068 -33.206 1.00 89.00 636 ILE A C 1
ATOM 4881 O O . ILE A 1 636 ? 20.609 2.044 -32.666 1.00 89.00 636 ILE A O 1
ATOM 4885 N N . LEU A 1 637 ? 21.853 2.267 -34.522 1.00 89.62 637 LEU A N 1
ATOM 4886 C CA . LEU A 1 637 ? 20.722 2.506 -35.432 1.00 89.62 637 LEU A CA 1
ATOM 4887 C C . LEU A 1 637 ? 19.753 1.321 -35.492 1.00 89.62 637 LEU A C 1
ATOM 4889 O O . LEU A 1 637 ? 18.539 1.503 -35.444 1.00 89.62 637 LEU A O 1
ATOM 4893 N N . SER A 1 638 ? 20.289 0.102 -35.550 1.00 89.31 638 SER A N 1
ATOM 4894 C CA . SER A 1 638 ? 19.500 -1.134 -35.533 1.00 89.31 638 SER A CA 1
ATOM 4895 C C . SER A 1 638 ? 18.696 -1.257 -34.239 1.00 89.31 638 SER A C 1
ATOM 4897 O O . SER A 1 638 ? 17.507 -1.568 -34.264 1.00 89.31 638 SER A O 1
ATOM 4899 N N . GLY A 1 639 ? 19.315 -0.938 -33.100 1.00 88.25 639 GLY A N 1
ATOM 4900 C CA . GLY A 1 639 ? 18.637 -0.870 -31.811 1.00 88.25 639 GLY A CA 1
ATOM 4901 C C . GLY A 1 639 ? 17.497 0.148 -31.772 1.00 88.25 639 GLY A C 1
ATOM 4902 O O . GLY A 1 639 ? 16.423 -0.153 -31.250 1.00 88.25 639 GLY A O 1
ATOM 4903 N N . ALA A 1 640 ? 17.698 1.325 -32.367 1.00 88.19 640 ALA A N 1
ATOM 4904 C CA . ALA A 1 640 ? 16.675 2.363 -32.467 1.00 88.19 640 ALA A CA 1
ATOM 4905 C C . ALA A 1 640 ? 15.499 1.954 -33.373 1.00 88.19 640 ALA A C 1
ATOM 4907 O O . ALA A 1 640 ? 14.343 2.170 -33.007 1.00 88.19 640 ALA A O 1
ATOM 4908 N N . LEU A 1 641 ? 15.766 1.302 -34.510 1.00 89.50 641 LEU A N 1
ATOM 4909 C CA . LEU A 1 641 ? 14.726 0.748 -35.387 1.00 89.50 641 LEU A CA 1
ATOM 4910 C C . LEU A 1 641 ? 13.905 -0.338 -34.678 1.00 89.50 641 LEU A C 1
ATOM 4912 O O . LEU A 1 641 ? 12.678 -0.350 -34.778 1.00 89.50 641 LEU A O 1
ATOM 4916 N N . LEU A 1 642 ? 14.553 -1.203 -33.889 1.00 87.94 642 LEU A N 1
ATOM 4917 C CA . LEU A 1 642 ? 13.854 -2.188 -33.053 1.00 87.94 642 LEU A CA 1
ATOM 4918 C C . LEU A 1 642 ? 12.958 -1.515 -32.008 1.00 87.94 642 LEU A C 1
ATOM 4920 O O . LEU A 1 642 ? 11.843 -1.988 -31.791 1.00 87.94 642 LEU A O 1
ATOM 4924 N N . CYS A 1 643 ? 13.406 -0.404 -31.410 1.00 85.50 643 CYS A N 1
ATOM 4925 C CA . CYS A 1 643 ? 12.591 0.420 -30.509 1.00 85.50 643 CYS A CA 1
ATOM 4926 C C . CYS A 1 643 ? 11.398 1.093 -31.213 1.00 85.50 643 CYS A C 1
ATOM 4928 O O . CYS A 1 643 ? 10.401 1.370 -30.555 1.00 85.50 643 CYS A O 1
ATOM 4930 N N . CYS A 1 644 ? 11.451 1.294 -32.531 1.00 84.38 644 CYS A N 1
ATOM 4931 C CA . CYS A 1 644 ? 10.310 1.764 -33.328 1.00 84.38 644 CYS A CA 1
ATOM 4932 C C . CYS A 1 644 ? 9.385 0.615 -33.786 1.00 84.38 644 CYS A C 1
ATOM 4934 O O . CYS A 1 644 ? 8.360 0.852 -34.411 1.00 84.38 644 CYS A O 1
ATOM 4936 N N . GLY A 1 645 ? 9.708 -0.643 -33.456 1.00 81.38 645 GLY A N 1
ATOM 4937 C CA . GLY A 1 645 ? 8.859 -1.807 -33.733 1.00 81.38 645 GLY A CA 1
ATOM 4938 C C . GLY A 1 645 ? 9.181 -2.570 -35.023 1.00 81.38 645 GLY A C 1
ATOM 4939 O O . GLY A 1 645 ? 8.552 -3.607 -35.267 1.00 81.38 645 GLY A O 1
ATOM 4940 N N . TYR A 1 646 ? 10.186 -2.135 -35.789 1.00 86.50 646 TYR A N 1
ATOM 4941 C CA . TYR A 1 646 ? 10.660 -2.837 -36.988 1.00 86.50 646 TYR A CA 1
ATOM 4942 C C . TYR A 1 646 ? 11.217 -4.217 -36.631 1.00 86.50 646 TYR A C 1
ATOM 4944 O O . TYR A 1 646 ? 11.709 -4.451 -35.520 1.00 86.50 646 TYR A O 1
ATOM 4952 N N . LYS A 1 647 ? 11.110 -5.174 -37.555 1.00 84.25 647 LYS A N 1
ATOM 4953 C CA . LYS A 1 647 ? 11.658 -6.522 -37.356 1.00 84.25 647 LYS A CA 1
ATOM 4954 C C . LYS A 1 647 ? 13.108 -6.574 -37.806 1.00 84.25 647 LYS A C 1
ATOM 4956 O O . LYS A 1 647 ? 13.492 -5.941 -38.780 1.00 84.25 647 LYS A O 1
ATOM 4961 N N . ASN A 1 648 ? 13.892 -7.408 -37.132 1.00 81.94 648 ASN A N 1
ATOM 4962 C CA . ASN A 1 648 ? 15.312 -7.575 -37.423 1.00 81.94 648 ASN A CA 1
ATOM 4963 C C . ASN A 1 648 ? 15.578 -7.922 -38.906 1.00 81.94 648 ASN A C 1
ATOM 4965 O O . ASN A 1 648 ? 16.472 -7.361 -39.533 1.00 81.94 648 ASN A O 1
ATOM 4969 N N . ASP A 1 649 ? 14.723 -8.762 -39.495 1.00 81.31 649 ASP A N 1
ATOM 4970 C CA . ASP A 1 649 ? 14.824 -9.218 -40.889 1.00 81.31 649 ASP A CA 1
ATOM 4971 C C . ASP A 1 649 ? 14.590 -8.111 -41.935 1.00 81.31 649 ASP A C 1
ATOM 4973 O O . ASP A 1 649 ? 14.941 -8.285 -43.107 1.00 81.31 649 ASP A O 1
ATOM 4977 N N . GLU A 1 650 ? 13.969 -6.995 -41.536 1.00 77.50 650 GLU A N 1
ATOM 4978 C CA . GLU A 1 650 ? 13.620 -5.875 -42.421 1.00 77.50 650 GLU A CA 1
ATOM 4979 C C . GLU A 1 650 ? 14.828 -4.965 -42.682 1.00 77.50 650 GLU A C 1
ATOM 4981 O O . GLU A 1 650 ? 14.949 -4.427 -43.780 1.00 77.50 650 GLU A O 1
ATOM 4986 N N . PHE A 1 651 ? 15.757 -4.848 -41.723 1.00 79.50 651 PHE A N 1
ATOM 4987 C CA . PHE A 1 651 ? 16.928 -3.969 -41.833 1.00 79.50 651 PHE A CA 1
ATOM 4988 C C . PHE A 1 651 ? 18.281 -4.703 -41.792 1.00 79.50 651 PHE A C 1
ATOM 4990 O O . PHE A 1 651 ? 19.251 -4.185 -42.332 1.00 79.50 651 PHE A O 1
ATOM 4997 N N . GLN A 1 652 ? 18.387 -5.935 -41.270 1.00 71.62 652 GLN A N 1
ATOM 4998 C CA . GLN A 1 652 ? 19.675 -6.661 -41.226 1.00 71.62 652 GLN A CA 1
ATOM 4999 C C . GLN A 1 652 ? 20.215 -7.132 -42.588 1.00 71.62 652 GLN A C 1
ATOM 5001 O O . GLN A 1 652 ? 21.357 -7.583 -42.665 1.00 71.62 652 GLN A O 1
ATOM 5006 N N . ARG A 1 653 ? 19.434 -7.033 -43.672 1.00 72.06 653 ARG A N 1
ATOM 5007 C CA . ARG A 1 653 ? 19.835 -7.529 -45.003 1.00 72.06 653 ARG A CA 1
ATOM 5008 C C . ARG A 1 653 ? 21.028 -6.775 -45.596 1.00 72.06 653 ARG A C 1
ATOM 5010 O O . ARG A 1 653 ? 21.808 -7.369 -46.333 1.00 72.06 653 ARG A O 1
ATOM 5017 N N . SER A 1 654 ? 21.169 -5.480 -45.309 1.00 80.38 654 SER A N 1
ATOM 5018 C CA . SER A 1 654 ? 22.323 -4.680 -45.730 1.00 80.38 654 SER A CA 1
ATOM 5019 C C . SER A 1 654 ? 22.473 -3.423 -44.874 1.00 80.38 654 SER A C 1
ATOM 5021 O O . SER A 1 654 ? 21.483 -2.853 -44.419 1.00 80.38 654 SER A O 1
ATOM 5023 N N . LYS A 1 655 ? 23.712 -2.936 -44.708 1.00 83.50 655 LYS A N 1
ATOM 5024 C CA . LYS A 1 655 ? 23.999 -1.670 -44.002 1.00 83.50 655 LYS A CA 1
ATOM 5025 C C . LYS A 1 655 ? 23.198 -0.507 -44.591 1.00 83.50 655 LYS A C 1
ATOM 5027 O O . LYS A 1 655 ? 22.615 0.298 -43.869 1.00 83.50 655 LYS A O 1
ATOM 5032 N N . ARG A 1 656 ? 23.118 -0.476 -45.923 1.00 84.75 656 ARG A N 1
ATOM 5033 C CA . ARG A 1 656 ? 22.351 0.504 -46.689 1.00 84.75 656 ARG A CA 1
ATOM 5034 C C . ARG A 1 656 ? 20.855 0.468 -46.366 1.00 84.75 656 ARG A C 1
ATOM 5036 O O . ARG A 1 656 ? 20.264 1.534 -46.225 1.00 84.75 656 ARG A O 1
ATOM 5043 N N . ALA A 1 657 ? 20.255 -0.716 -46.218 1.00 83.88 657 ALA A N 1
ATOM 5044 C CA . ALA A 1 657 ? 18.843 -0.843 -45.855 1.00 83.88 657 ALA A CA 1
ATOM 5045 C C . ALA A 1 657 ? 18.565 -0.248 -44.466 1.00 83.88 657 ALA A C 1
ATOM 5047 O O . ALA A 1 657 ? 17.614 0.516 -44.319 1.00 83.88 657 ALA A O 1
ATOM 5048 N N . THR A 1 658 ? 19.430 -0.508 -43.478 1.00 86.75 658 THR A N 1
ATOM 5049 C CA . THR A 1 658 ? 19.332 0.094 -42.136 1.00 86.75 658 THR A CA 1
ATOM 5050 C C . THR A 1 658 ? 19.380 1.621 -42.184 1.00 86.75 658 THR A C 1
ATOM 5052 O O . THR A 1 658 ? 18.545 2.281 -41.569 1.00 86.75 658 THR A O 1
ATOM 5055 N N . LEU A 1 659 ? 20.327 2.193 -42.939 1.00 88.06 659 LEU A N 1
ATOM 5056 C CA . LEU A 1 659 ? 20.481 3.647 -43.069 1.00 88.06 659 LEU A CA 1
ATOM 5057 C C . LEU A 1 659 ? 19.267 4.287 -43.763 1.00 88.06 659 LEU A C 1
ATOM 5059 O O . LEU A 1 659 ? 18.746 5.293 -43.290 1.00 88.06 659 LEU A O 1
ATOM 5063 N N . GLN A 1 660 ? 18.783 3.688 -44.856 1.00 87.75 660 GLN A N 1
ATOM 5064 C CA . GLN A 1 660 ? 17.620 4.190 -45.595 1.00 87.75 660 GLN A CA 1
ATOM 5065 C C . GLN A 1 660 ? 16.329 4.112 -44.775 1.00 87.75 660 GLN A C 1
ATOM 5067 O O . GLN A 1 660 ? 15.552 5.065 -44.775 1.00 87.75 660 GLN A O 1
ATOM 5072 N N . LEU A 1 661 ? 16.114 3.007 -44.056 1.00 87.44 661 LEU A N 1
ATOM 5073 C CA . LEU A 1 661 ? 14.953 2.846 -43.182 1.00 87.44 661 LEU A CA 1
ATOM 5074 C C . LEU A 1 661 ? 14.980 3.850 -42.032 1.00 87.44 661 LEU A C 1
ATOM 5076 O O . LEU A 1 661 ? 13.956 4.459 -41.745 1.00 87.44 661 LEU A O 1
ATOM 5080 N N . PHE A 1 662 ? 16.141 4.088 -41.419 1.00 88.06 662 PHE A N 1
ATOM 5081 C CA . PHE A 1 662 ? 16.256 5.067 -40.337 1.00 88.06 662 PHE A CA 1
ATOM 5082 C C . PHE A 1 662 ? 15.948 6.504 -40.788 1.00 88.06 662 PHE A C 1
ATOM 5084 O O . PHE A 1 662 ? 15.358 7.272 -40.031 1.00 88.06 662 PHE A O 1
ATOM 5091 N N . LEU A 1 663 ? 16.298 6.865 -42.027 1.00 87.69 663 LEU A N 1
ATOM 5092 C CA . LEU A 1 663 ? 15.984 8.177 -42.608 1.00 87.69 663 LEU A CA 1
ATOM 5093 C C . LEU A 1 663 ? 14.510 8.343 -43.005 1.00 87.69 663 LEU A C 1
ATOM 5095 O O . LEU A 1 663 ? 14.093 9.450 -43.355 1.00 87.69 663 LEU A O 1
ATOM 5099 N N . ALA A 1 664 ? 13.701 7.282 -42.969 1.00 85.81 664 ALA A N 1
ATOM 5100 C CA . ALA A 1 664 ? 12.283 7.402 -43.261 1.00 85.81 664 ALA A CA 1
ATOM 5101 C C . ALA A 1 664 ? 11.613 8.338 -42.240 1.00 85.81 664 ALA A C 1
ATOM 5103 O O . ALA A 1 664 ? 11.728 8.161 -41.026 1.00 85.81 664 ALA A O 1
ATOM 5104 N N . LYS A 1 665 ? 10.850 9.323 -42.738 1.00 68.81 665 LYS A N 1
ATOM 5105 C CA . LYS A 1 665 ? 10.176 10.353 -41.919 1.00 68.81 665 LYS A CA 1
ATOM 5106 C C . LYS A 1 665 ? 9.340 9.760 -40.774 1.00 68.81 665 LYS A C 1
ATOM 5108 O O . LYS A 1 665 ? 9.198 10.382 -39.723 1.00 68.81 665 LYS A O 1
ATOM 5113 N N . GLN A 1 666 ? 8.809 8.559 -40.984 1.00 81.31 666 GLN A N 1
ATOM 5114 C CA . GLN A 1 666 ? 8.005 7.827 -40.018 1.00 81.31 666 GLN A CA 1
ATOM 5115 C C . GLN A 1 666 ? 8.812 7.379 -38.786 1.00 81.31 666 GLN A C 1
ATOM 5117 O O . GLN A 1 666 ? 8.354 7.608 -37.673 1.00 81.31 666 GLN A O 1
ATOM 5122 N N . VAL A 1 667 ? 10.041 6.874 -38.951 1.00 80.94 667 VAL A N 1
ATOM 5123 C CA . VAL A 1 667 ? 10.899 6.406 -37.840 1.00 80.94 667 VAL A CA 1
ATOM 5124 C C . VAL A 1 667 ? 11.236 7.543 -36.883 1.00 80.94 667 VAL A C 1
ATOM 5126 O O . VAL A 1 667 ? 11.151 7.404 -35.667 1.00 80.94 667 VAL A O 1
ATOM 5129 N N . ALA A 1 668 ? 11.577 8.705 -37.432 1.00 76.12 668 ALA A N 1
ATOM 5130 C CA . ALA A 1 668 ? 11.940 9.861 -36.627 1.00 76.12 668 ALA A CA 1
ATOM 5131 C C . ALA A 1 668 ? 10.737 10.450 -35.860 1.00 76.12 668 ALA A C 1
ATOM 5133 O O . ALA A 1 668 ? 10.904 11.016 -34.779 1.00 76.12 668 ALA A O 1
ATOM 5134 N N . SER A 1 669 ? 9.522 10.310 -36.405 1.00 81.44 669 SER A N 1
ATOM 5135 C CA . SER A 1 669 ? 8.278 10.642 -35.701 1.00 81.44 669 SER A CA 1
ATOM 5136 C C . SER A 1 669 ? 7.954 9.613 -34.618 1.00 81.44 669 SER A C 1
ATOM 5138 O O . SER A 1 669 ? 7.608 9.993 -33.502 1.00 81.44 669 SER A O 1
ATOM 5140 N N . GLU A 1 670 ? 8.093 8.324 -34.934 1.00 81.94 670 GLU A N 1
ATOM 5141 C CA . GLU A 1 670 ? 7.828 7.213 -34.020 1.00 81.94 670 GLU A CA 1
ATOM 5142 C C . GLU A 1 670 ? 8.753 7.281 -32.807 1.00 81.94 670 GLU A C 1
ATOM 5144 O O . GLU A 1 670 ? 8.254 7.360 -31.689 1.00 81.94 670 GLU A O 1
ATOM 5149 N N . LEU A 1 671 ? 10.069 7.390 -33.016 1.00 79.19 671 LEU A N 1
ATOM 5150 C CA . LEU A 1 671 ? 11.071 7.491 -31.952 1.00 79.19 671 LEU A CA 1
ATOM 5151 C C . LEU A 1 671 ? 10.795 8.654 -30.986 1.00 79.19 671 LEU A C 1
ATOM 5153 O O . LEU A 1 671 ? 10.995 8.516 -29.783 1.00 79.19 671 LEU A O 1
ATOM 5157 N N . HIS A 1 672 ? 10.313 9.789 -31.501 1.00 80.56 672 HIS A N 1
ATOM 5158 C CA . HIS A 1 672 ? 9.956 10.941 -30.673 1.00 80.56 672 HIS A CA 1
ATOM 5159 C C . HIS A 1 672 ? 8.638 10.733 -29.912 1.00 80.56 672 HIS A C 1
ATOM 5161 O O . HIS A 1 672 ? 8.502 11.204 -28.786 1.00 80.56 672 HIS A O 1
ATOM 5167 N N . SER A 1 673 ? 7.687 10.011 -30.509 1.00 82.62 673 SER A N 1
ATOM 5168 C CA . SER A 1 673 ? 6.384 9.704 -29.909 1.00 82.62 673 SER A CA 1
ATOM 5169 C C . SER A 1 673 ? 6.408 8.574 -28.873 1.00 82.62 673 SER A C 1
ATOM 5171 O O . SER A 1 673 ? 5.425 8.394 -28.156 1.00 82.62 673 SER A O 1
ATOM 5173 N N . LEU A 1 674 ? 7.499 7.801 -28.793 1.00 81.75 674 LEU A N 1
ATOM 5174 C CA . LEU A 1 674 ? 7.652 6.753 -27.787 1.00 81.75 674 LEU A CA 1
ATOM 5175 C C . LEU A 1 674 ? 7.720 7.398 -26.406 1.00 81.75 674 LEU A C 1
ATOM 5177 O O . LEU A 1 674 ? 8.729 7.992 -26.052 1.00 81.75 674 LEU A O 1
ATOM 5181 N N . ASP A 1 675 ? 6.666 7.236 -25.616 1.00 82.94 675 ASP A N 1
ATOM 5182 C CA . ASP A 1 675 ? 6.667 7.563 -24.196 1.00 82.94 675 ASP A CA 1
ATOM 5183 C C . ASP A 1 675 ? 6.255 6.310 -23.405 1.00 82.94 675 ASP A C 1
ATOM 5185 O O . ASP A 1 675 ? 5.117 5.841 -23.552 1.00 82.94 675 ASP A O 1
ATOM 5189 N N . PRO A 1 676 ? 7.160 5.715 -22.602 1.00 75.69 676 PRO A N 1
ATOM 5190 C CA . PRO A 1 676 ? 6.837 4.544 -21.792 1.00 75.69 676 PRO A CA 1
ATOM 5191 C C . PRO A 1 676 ? 5.854 4.848 -20.652 1.00 75.69 676 PRO A C 1
ATOM 5193 O O . PRO A 1 676 ? 5.247 3.915 -20.119 1.00 75.69 676 PRO A O 1
ATOM 5196 N N . PHE A 1 677 ? 5.704 6.117 -20.267 1.00 76.62 677 PHE A N 1
ATOM 5197 C CA . PHE A 1 677 ? 4.828 6.547 -19.177 1.00 76.62 677 PHE A CA 1
ATOM 5198 C C . PHE A 1 677 ? 3.413 6.897 -19.664 1.00 76.62 677 PHE A C 1
ATOM 5200 O O . PHE A 1 677 ? 2.479 6.937 -18.863 1.00 76.62 677 PHE A O 1
ATOM 5207 N N . ASN A 1 678 ? 3.213 7.060 -20.974 1.00 79.06 678 ASN A N 1
ATOM 5208 C CA . ASN A 1 678 ? 1.898 7.268 -21.573 1.00 79.06 678 ASN A CA 1
ATOM 5209 C C . ASN A 1 678 ? 1.167 5.930 -21.807 1.00 79.06 678 ASN A C 1
ATOM 5211 O O . ASN A 1 678 ? 1.676 5.015 -22.457 1.00 79.06 678 ASN A O 1
ATOM 5215 N N . GLN A 1 679 ? -0.070 5.815 -21.307 1.00 70.38 679 GLN A N 1
ATOM 5216 C CA . GLN A 1 679 ? -0.877 4.592 -21.405 1.00 70.38 679 GLN A CA 1
ATOM 5217 C C . GLN A 1 679 ? -1.158 4.154 -22.851 1.00 70.38 679 GLN A C 1
ATOM 5219 O O . GLN A 1 679 ? -1.201 2.952 -23.114 1.00 70.38 679 GLN A O 1
ATOM 5224 N N . ALA A 1 680 ? -1.314 5.096 -23.787 1.00 76.12 680 ALA A N 1
ATOM 5225 C CA . ALA A 1 680 ? -1.627 4.787 -25.184 1.00 76.12 680 ALA A CA 1
ATOM 5226 C C . ALA A 1 680 ? -0.464 4.086 -25.913 1.00 76.12 680 ALA A C 1
ATOM 5228 O O . ALA A 1 680 ? -0.685 3.213 -26.751 1.00 76.12 680 ALA A O 1
ATOM 5229 N N . THR A 1 681 ? 0.776 4.440 -25.567 1.00 75.56 681 THR A N 1
ATOM 5230 C CA . THR A 1 681 ? 2.013 3.946 -26.197 1.00 75.56 681 THR A CA 1
ATOM 5231 C C . THR A 1 681 ? 2.732 2.884 -25.362 1.00 75.56 681 THR A C 1
ATOM 5233 O O . THR A 1 681 ? 3.680 2.257 -25.828 1.00 75.56 681 THR A O 1
ATOM 5236 N N . LYS A 1 682 ? 2.274 2.609 -24.136 1.00 76.81 682 LYS A N 1
ATOM 5237 C CA . LYS A 1 682 ? 2.927 1.678 -23.202 1.00 76.81 682 LYS A CA 1
ATOM 5238 C C . LYS A 1 682 ? 3.162 0.277 -23.786 1.00 76.81 682 LYS A C 1
ATOM 5240 O O . LYS A 1 682 ? 4.236 -0.297 -23.610 1.00 76.81 682 LYS A O 1
ATOM 5245 N N . SER A 1 683 ? 2.177 -0.297 -24.480 1.00 77.25 683 SER A N 1
ATOM 5246 C CA . SER A 1 683 ? 2.256 -1.671 -25.012 1.00 77.25 683 SER A CA 1
ATOM 5247 C C . SER A 1 683 ? 3.210 -1.800 -26.206 1.00 77.25 683 SER A C 1
ATOM 5249 O O . SER A 1 683 ? 3.937 -2.795 -26.327 1.00 77.25 683 SER A O 1
ATOM 5251 N N . THR A 1 684 ? 3.240 -0.783 -27.069 1.00 78.06 684 THR A N 1
ATOM 5252 C CA . THR A 1 684 ? 4.133 -0.717 -28.229 1.00 78.06 684 THR A CA 1
ATOM 5253 C C . THR A 1 684 ? 5.571 -0.510 -27.771 1.00 78.06 684 THR A C 1
ATOM 5255 O O . THR A 1 684 ? 6.443 -1.293 -28.153 1.00 78.06 684 THR A O 1
ATOM 5258 N N . VAL A 1 685 ? 5.795 0.434 -26.852 1.00 79.25 685 VAL A N 1
ATOM 5259 C CA . VAL A 1 685 ? 7.099 0.691 -26.225 1.00 79.25 685 VAL A CA 1
ATOM 5260 C C . VAL A 1 685 ? 7.641 -0.567 -25.545 1.00 79.25 685 VAL A C 1
ATOM 5262 O O . VAL A 1 685 ? 8.803 -0.922 -25.738 1.00 79.25 685 VAL A O 1
ATOM 5265 N N . TRP A 1 686 ? 6.802 -1.300 -24.808 1.00 78.31 686 TRP A N 1
ATOM 5266 C CA . TRP A 1 686 ? 7.214 -2.531 -24.129 1.00 78.31 686 TRP A CA 1
ATOM 5267 C C . TRP A 1 686 ? 7.699 -3.613 -25.100 1.00 78.31 686 TRP A C 1
ATOM 5269 O O . TRP A 1 686 ? 8.753 -4.221 -24.902 1.00 78.31 686 TRP A O 1
ATOM 5279 N N . THR A 1 687 ? 6.946 -3.829 -26.179 1.00 79.38 687 THR A N 1
ATOM 5280 C CA . THR A 1 687 ? 7.277 -4.829 -27.202 1.00 79.38 687 THR A CA 1
ATOM 5281 C C . THR A 1 687 ? 8.572 -4.471 -27.928 1.00 79.38 687 THR A C 1
ATOM 5283 O O . THR A 1 687 ? 9.406 -5.340 -28.192 1.00 79.38 687 THR A O 1
ATOM 5286 N N . ALA A 1 688 ? 8.754 -3.190 -28.233 1.00 77.69 688 ALA A N 1
ATOM 5287 C CA . ALA A 1 688 ? 9.899 -2.690 -28.971 1.00 77.69 688 ALA A CA 1
ATOM 5288 C C . ALA A 1 688 ? 11.187 -2.695 -28.126 1.00 77.69 688 ALA A C 1
ATOM 5290 O O . ALA A 1 688 ? 12.227 -3.189 -28.568 1.00 77.69 688 ALA A O 1
ATOM 5291 N N . ALA A 1 689 ? 11.094 -2.273 -26.863 1.00 80.56 689 ALA A N 1
ATOM 5292 C CA . ALA A 1 689 ? 12.186 -2.332 -25.894 1.00 80.56 689 ALA A CA 1
ATOM 5293 C C . ALA A 1 689 ? 12.634 -3.774 -25.591 1.00 80.56 689 ALA A C 1
ATOM 5295 O O . ALA A 1 689 ? 13.822 -4.048 -25.415 1.00 80.56 689 ALA A O 1
ATOM 5296 N N . PHE A 1 690 ? 11.704 -4.734 -25.577 1.00 80.12 690 PHE A N 1
ATOM 5297 C CA . PHE A 1 690 ? 12.055 -6.145 -25.416 1.00 80.12 690 PHE A CA 1
ATOM 5298 C C . PHE A 1 690 ? 12.912 -6.665 -26.582 1.00 80.12 690 PHE A C 1
ATOM 5300 O O . PHE A 1 690 ? 13.899 -7.366 -26.354 1.00 80.12 690 PHE A O 1
ATOM 5307 N N . ARG A 1 691 ? 12.565 -6.297 -27.822 1.00 81.31 691 ARG A N 1
ATOM 5308 C CA . ARG A 1 691 ? 13.317 -6.692 -29.024 1.00 81.31 691 ARG A CA 1
ATOM 5309 C C . ARG A 1 691 ? 14.701 -6.045 -29.074 1.00 81.31 691 ARG A C 1
ATOM 5311 O O . ARG A 1 691 ? 15.682 -6.732 -29.362 1.00 81.31 691 ARG A O 1
ATOM 5318 N N . SER A 1 692 ? 14.801 -4.753 -28.756 1.00 83.31 692 SER A N 1
ATOM 5319 C CA . SER A 1 692 ? 16.093 -4.056 -28.727 1.00 83.31 692 SER A CA 1
ATOM 5320 C C . SER A 1 692 ? 17.013 -4.614 -27.639 1.00 83.31 692 SER A C 1
ATOM 5322 O O . SER A 1 692 ? 18.189 -4.850 -27.902 1.00 83.31 692 SER A O 1
ATOM 5324 N N . ARG A 1 693 ? 16.476 -4.968 -26.464 1.00 82.62 693 ARG A N 1
ATOM 5325 C CA . ARG A 1 693 ? 17.237 -5.643 -25.401 1.00 82.62 693 ARG A CA 1
ATOM 5326 C C . ARG A 1 693 ? 17.894 -6.934 -25.883 1.00 82.62 693 ARG A C 1
ATOM 5328 O O . ARG A 1 693 ? 19.078 -7.139 -25.637 1.00 82.62 693 ARG A O 1
ATOM 5335 N N . THR A 1 694 ? 17.134 -7.832 -26.517 1.00 80.94 694 THR A N 1
ATOM 5336 C CA . THR A 1 694 ? 17.691 -9.112 -26.995 1.00 80.94 694 THR A CA 1
ATOM 5337 C C . THR A 1 694 ? 18.808 -8.908 -28.010 1.00 80.94 694 THR A C 1
ATOM 5339 O O . THR A 1 694 ? 19.751 -9.691 -28.042 1.00 80.94 694 THR A O 1
ATOM 5342 N N . PHE A 1 695 ? 18.720 -7.837 -28.798 1.00 86.06 695 PHE A N 1
ATOM 5343 C CA . PHE A 1 695 ? 19.737 -7.475 -29.771 1.00 86.06 695 PHE A CA 1
ATOM 5344 C C . PHE A 1 695 ? 21.009 -6.931 -29.106 1.00 86.06 695 PHE A C 1
ATOM 5346 O O . PHE A 1 695 ? 22.089 -7.447 -29.378 1.00 86.06 695 PHE A O 1
ATOM 5353 N N . PHE A 1 696 ? 20.900 -5.942 -28.210 1.00 83.62 696 PHE A N 1
ATOM 5354 C CA . PHE A 1 696 ? 22.070 -5.332 -27.564 1.00 83.62 696 PHE A CA 1
ATOM 5355 C C . PHE A 1 696 ? 22.789 -6.281 -26.603 1.00 83.62 696 PHE A C 1
ATOM 5357 O O . PHE A 1 696 ? 24.009 -6.362 -26.655 1.00 83.62 696 PHE A O 1
ATOM 5364 N N . LEU A 1 697 ? 22.058 -7.077 -25.811 1.00 77.62 697 LEU A N 1
ATOM 5365 C CA . LEU A 1 697 ? 22.671 -8.096 -24.942 1.00 77.62 697 LEU A CA 1
ATOM 5366 C C . LEU A 1 697 ? 23.367 -9.221 -25.730 1.00 77.62 697 LEU A C 1
ATOM 5368 O O . LEU A 1 697 ? 24.164 -9.961 -25.161 1.00 77.62 697 LEU A O 1
ATOM 5372 N N . GLY A 1 698 ? 23.042 -9.380 -27.017 1.00 78.62 698 GLY A N 1
ATOM 5373 C CA . GLY A 1 698 ? 23.704 -10.322 -27.919 1.00 78.62 698 GLY A CA 1
ATOM 5374 C C . GLY A 1 698 ? 24.980 -9.776 -28.569 1.00 78.62 698 GLY A C 1
ATOM 5375 O O . GLY A 1 698 ? 25.665 -10.534 -29.252 1.00 78.62 698 GLY A O 1
ATOM 5376 N N . GLN A 1 699 ? 25.300 -8.489 -28.386 1.00 81.75 699 GLN A N 1
ATOM 5377 C CA . GLN A 1 699 ? 26.522 -7.880 -28.916 1.00 81.75 699 GLN A CA 1
ATOM 5378 C C . GLN A 1 699 ? 27.752 -8.294 -28.096 1.00 81.75 699 GLN A C 1
ATOM 5380 O O . GLN A 1 699 ? 27.671 -8.530 -26.891 1.00 81.75 699 GLN A O 1
ATOM 5385 N N . SER A 1 700 ? 28.912 -8.365 -28.755 1.00 76.38 700 SER A N 1
ATOM 5386 C CA . SER A 1 700 ? 30.191 -8.715 -28.119 1.00 76.38 700 SER A CA 1
ATOM 5387 C C . SER A 1 700 ? 30.777 -7.590 -27.258 1.00 76.38 700 SER A C 1
ATOM 5389 O O . SER A 1 700 ? 31.540 -7.866 -26.332 1.00 76.38 700 SER A O 1
ATOM 5391 N N . LEU A 1 701 ? 30.431 -6.336 -27.562 1.00 80.25 701 LEU A N 1
ATOM 5392 C CA . LEU A 1 701 ? 30.816 -5.140 -26.812 1.00 80.25 701 LEU A CA 1
ATOM 5393 C C . LEU A 1 701 ? 29.680 -4.705 -25.885 1.00 80.25 701 LEU A C 1
ATOM 5395 O O . LEU A 1 701 ? 28.503 -4.868 -26.220 1.00 80.25 701 LEU A O 1
ATOM 5399 N N . SER A 1 702 ? 30.027 -4.133 -24.729 1.00 83.75 702 SER A N 1
ATOM 5400 C CA . SER A 1 702 ? 29.021 -3.511 -23.866 1.00 83.75 702 SER A CA 1
ATOM 5401 C C . SER A 1 702 ? 28.464 -2.236 -24.518 1.00 83.75 702 SER A C 1
ATOM 5403 O O . SER A 1 702 ? 29.172 -1.579 -25.286 1.00 83.75 702 SER A O 1
ATOM 5405 N N . PRO A 1 703 ? 27.216 -1.838 -24.219 1.00 85.88 703 PRO A N 1
ATOM 5406 C CA . PRO A 1 703 ? 26.630 -0.614 -24.743 1.00 85.88 703 PRO A CA 1
ATOM 5407 C C . PRO A 1 703 ? 27.472 0.619 -24.419 1.00 85.88 703 PRO A C 1
ATOM 5409 O O . PRO A 1 703 ? 27.650 1.479 -25.274 1.00 85.88 703 PRO A O 1
ATOM 5412 N N . LEU A 1 704 ? 28.082 0.660 -23.235 1.00 84.50 704 LEU A N 1
ATOM 5413 C CA . LEU A 1 704 ? 29.038 1.705 -22.882 1.00 84.50 704 LEU A CA 1
ATOM 5414 C C . LEU A 1 704 ? 30.223 1.792 -23.870 1.00 84.50 704 LEU A C 1
ATOM 5416 O O . LEU A 1 704 ? 30.579 2.878 -24.328 1.00 84.50 704 LEU A O 1
ATOM 5420 N N . GLN A 1 705 ? 30.791 0.653 -24.270 1.00 82.88 705 GLN A N 1
ATOM 5421 C CA . GLN A 1 705 ? 31.887 0.610 -25.244 1.00 82.88 705 GLN A CA 1
ATOM 5422 C C . GLN A 1 705 ? 31.425 0.945 -26.669 1.00 82.88 705 GLN A C 1
ATOM 5424 O O . GLN A 1 705 ? 32.178 1.546 -27.430 1.00 82.88 705 GLN A O 1
ATOM 5429 N N . LEU A 1 706 ? 30.175 0.627 -27.029 1.00 83.62 706 LEU A N 1
ATOM 5430 C CA . LEU A 1 706 ? 29.605 1.014 -28.327 1.00 83.62 706 LEU A CA 1
ATOM 5431 C C . LEU A 1 706 ? 29.528 2.537 -28.505 1.00 83.62 706 LEU A C 1
ATOM 5433 O O . LEU A 1 706 ? 29.517 3.000 -29.641 1.00 83.62 706 LEU A O 1
ATOM 5437 N N . ALA A 1 707 ? 29.467 3.309 -27.415 1.00 80.94 707 ALA A N 1
ATOM 5438 C CA . ALA A 1 707 ? 29.377 4.767 -27.456 1.00 80.94 707 ALA A CA 1
ATOM 5439 C C . ALA A 1 707 ? 30.719 5.482 -27.702 1.00 80.94 707 ALA A C 1
ATOM 5441 O O . ALA A 1 707 ? 30.696 6.669 -28.017 1.00 80.94 707 ALA A O 1
ATOM 5442 N N . LEU A 1 708 ? 31.861 4.798 -27.542 1.00 77.25 708 LEU A N 1
ATOM 5443 C CA . LEU A 1 708 ? 33.198 5.411 -27.610 1.00 77.25 708 LEU A CA 1
ATOM 5444 C C . LEU A 1 708 ? 33.531 5.956 -29.002 1.00 77.25 708 LEU A C 1
ATOM 5446 O O . LEU A 1 708 ? 33.990 7.086 -29.142 1.00 77.25 708 LEU A O 1
ATOM 5450 N N . ASP A 1 709 ? 33.248 5.162 -30.033 1.00 74.31 709 ASP A N 1
ATOM 5451 C CA . ASP A 1 709 ? 33.669 5.452 -31.409 1.00 74.31 709 ASP A CA 1
ATOM 5452 C C . ASP A 1 709 ? 32.609 6.222 -32.212 1.00 74.31 709 ASP A C 1
ATOM 5454 O O . ASP A 1 709 ? 32.609 6.205 -33.448 1.00 74.31 709 ASP A O 1
ATOM 5458 N N . VAL A 1 710 ? 31.630 6.824 -31.533 1.00 82.94 710 VAL A N 1
ATOM 5459 C CA . VAL A 1 710 ? 30.441 7.386 -32.181 1.00 82.94 710 VAL A CA 1
ATOM 5460 C C . VAL A 1 710 ? 30.152 8.787 -31.651 1.00 82.94 710 VAL A C 1
ATOM 5462 O O . VAL A 1 710 ? 30.522 9.154 -30.540 1.00 82.94 710 VAL A O 1
ATOM 5465 N N . SER A 1 711 ? 29.512 9.611 -32.481 1.00 87.12 711 SER A N 1
ATOM 5466 C CA . SER A 1 711 ? 29.255 11.011 -32.150 1.00 87.12 711 SER A CA 1
ATOM 5467 C C . SER A 1 711 ? 28.388 11.166 -30.883 1.00 87.12 711 SER A C 1
ATOM 5469 O O . SER A 1 711 ? 27.588 10.277 -30.562 1.00 87.12 711 SER A O 1
ATOM 5471 N N . PRO A 1 712 ? 28.442 12.330 -30.204 1.00 86.94 712 PRO A N 1
ATOM 5472 C CA . PRO A 1 712 ? 27.580 12.614 -29.055 1.00 86.94 712 PRO A CA 1
ATOM 5473 C C . PRO A 1 712 ? 26.084 12.416 -29.345 1.00 86.94 712 PRO A C 1
ATOM 5475 O O . PRO A 1 712 ? 25.336 11.968 -28.481 1.00 86.94 712 PRO A O 1
ATOM 5478 N N . ALA A 1 713 ? 25.652 12.679 -30.582 1.00 86.69 713 ALA A N 1
ATOM 5479 C CA . ALA A 1 713 ? 24.264 12.514 -30.999 1.00 86.69 713 ALA A CA 1
ATOM 5480 C C . ALA A 1 713 ? 23.834 11.032 -31.011 1.00 86.69 713 ALA A C 1
ATOM 5482 O O . ALA A 1 713 ? 22.747 10.687 -30.543 1.00 86.69 713 ALA A O 1
ATOM 5483 N N . PHE A 1 714 ? 24.710 10.134 -31.469 1.00 89.12 714 PHE A N 1
ATOM 5484 C CA . PHE A 1 714 ? 24.480 8.690 -31.386 1.00 89.12 714 PHE A CA 1
ATOM 5485 C C . PHE A 1 714 ? 24.548 8.167 -29.950 1.00 89.12 714 PHE A C 1
ATOM 5487 O O . PHE A 1 714 ? 23.801 7.250 -29.612 1.00 89.12 714 PHE A O 1
ATOM 5494 N N . ARG A 1 715 ? 25.378 8.765 -29.086 1.00 88.19 715 ARG A N 1
ATOM 5495 C CA . ARG A 1 715 ? 25.390 8.450 -27.649 1.00 88.19 715 ARG A CA 1
ATOM 5496 C C . ARG A 1 715 ? 24.056 8.800 -26.984 1.00 88.19 715 ARG A C 1
ATOM 5498 O O . ARG A 1 715 ? 23.531 7.981 -26.236 1.00 88.19 715 ARG A O 1
ATOM 5505 N N . SER A 1 716 ? 23.446 9.944 -27.311 1.00 87.81 716 SER A N 1
ATOM 5506 C CA . SER A 1 716 ? 22.090 10.288 -26.845 1.00 87.81 716 SER A CA 1
ATOM 5507 C C . SER A 1 716 ? 21.037 9.283 -27.322 1.00 87.81 716 SER A C 1
ATOM 5509 O O . SER A 1 716 ? 20.186 8.866 -26.535 1.00 87.81 716 SER A O 1
ATOM 5511 N N . LEU A 1 717 ? 21.120 8.845 -28.584 1.00 89.56 717 LEU A N 1
ATOM 5512 C CA . LEU A 1 717 ? 20.240 7.809 -29.133 1.00 89.56 717 LEU A CA 1
ATOM 5513 C C . LEU A 1 717 ? 20.407 6.472 -28.404 1.00 89.56 717 LEU A C 1
ATOM 5515 O O . LEU A 1 717 ? 19.418 5.861 -28.002 1.00 89.56 717 LEU A O 1
ATOM 5519 N N . LEU A 1 718 ? 21.648 6.037 -28.184 1.00 89.25 718 LEU A N 1
ATOM 5520 C CA . LEU A 1 718 ? 21.946 4.813 -27.452 1.00 89.25 718 LEU A CA 1
ATOM 5521 C C . LEU A 1 718 ? 21.406 4.879 -26.018 1.00 89.25 718 LEU A C 1
ATOM 5523 O O . LEU A 1 718 ? 20.666 3.985 -25.608 1.00 89.25 718 LEU A O 1
ATOM 5527 N N . ASN A 1 719 ? 21.679 5.964 -25.292 1.00 87.62 719 ASN A N 1
ATOM 5528 C CA . ASN A 1 719 ? 21.191 6.162 -23.928 1.00 87.62 719 ASN A CA 1
ATOM 5529 C C . ASN A 1 719 ? 19.654 6.125 -23.855 1.00 87.62 719 ASN A C 1
ATOM 5531 O O . ASN A 1 719 ? 19.103 5.491 -22.955 1.00 87.62 719 ASN A O 1
ATOM 5535 N N . ALA A 1 720 ? 18.952 6.711 -24.833 1.00 87.75 720 ALA A N 1
ATOM 5536 C CA . ALA A 1 720 ? 17.495 6.609 -24.939 1.00 87.75 720 ALA A CA 1
ATOM 5537 C C . ALA A 1 720 ? 17.021 5.167 -25.165 1.00 87.75 720 ALA A C 1
ATOM 5539 O O . ALA A 1 720 ? 16.103 4.705 -24.485 1.00 87.75 720 ALA A O 1
ATOM 5540 N N . THR A 1 721 ? 17.664 4.420 -26.071 1.00 87.50 721 THR A N 1
ATOM 5541 C CA . THR A 1 721 ? 17.300 3.015 -26.318 1.00 87.50 721 THR A CA 1
ATOM 5542 C C . THR A 1 721 ? 17.535 2.121 -25.101 1.00 87.50 721 THR A C 1
ATOM 5544 O O . THR A 1 721 ? 16.702 1.260 -24.819 1.00 87.50 721 THR A O 1
ATOM 5547 N N . LEU A 1 722 ? 18.619 2.333 -24.351 1.00 86.19 722 LEU A N 1
ATOM 5548 C CA . LEU A 1 722 ? 18.925 1.575 -23.136 1.00 86.19 722 LEU A CA 1
ATOM 5549 C C . LEU A 1 722 ? 17.964 1.927 -22.003 1.00 86.19 722 LEU A C 1
ATOM 5551 O O . LEU A 1 722 ? 17.474 1.036 -21.312 1.00 86.19 722 LEU A O 1
ATOM 5555 N N . LEU A 1 723 ? 17.614 3.204 -21.853 1.00 86.00 723 LEU A N 1
ATOM 5556 C CA . LEU A 1 723 ? 16.646 3.622 -20.848 1.00 86.00 723 LEU A CA 1
ATOM 5557 C C . LEU A 1 723 ? 15.255 3.022 -21.114 1.00 86.00 723 LEU A C 1
ATOM 5559 O O . LEU A 1 723 ? 14.633 2.507 -20.186 1.00 86.00 723 LEU A O 1
ATOM 5563 N N . LEU A 1 724 ? 14.809 2.964 -22.376 1.00 84.81 724 LEU A N 1
ATOM 5564 C CA . LEU A 1 724 ? 13.584 2.245 -22.755 1.00 84.81 724 LEU A CA 1
ATOM 5565 C C . LEU A 1 724 ? 13.637 0.761 -22.359 1.00 84.81 724 LEU A C 1
ATOM 5567 O O . LEU A 1 724 ? 12.643 0.214 -21.877 1.00 84.81 724 LEU A O 1
ATOM 5571 N N . GLN A 1 725 ? 14.790 0.100 -22.511 1.00 85.62 725 GLN A N 1
ATOM 5572 C CA . GLN A 1 725 ? 14.964 -1.293 -22.084 1.00 85.62 725 GLN A CA 1
ATOM 5573 C C . GLN A 1 725 ? 14.849 -1.442 -20.568 1.00 85.62 725 GLN A C 1
ATOM 5575 O O . GLN A 1 725 ? 14.122 -2.322 -20.102 1.00 85.62 725 GLN A O 1
ATOM 5580 N N . VAL A 1 726 ? 15.517 -0.584 -19.799 1.00 82.50 726 VAL A N 1
ATOM 5581 C CA . VAL A 1 726 ? 15.483 -0.603 -18.329 1.00 82.50 726 VAL A CA 1
ATOM 5582 C C . VAL A 1 726 ? 14.062 -0.357 -17.828 1.00 82.50 726 VAL A C 1
ATOM 5584 O O . VAL A 1 726 ? 13.547 -1.147 -17.033 1.00 82.50 726 VAL A O 1
ATOM 5587 N N . ILE A 1 727 ? 13.383 0.656 -18.374 1.00 79.25 727 ILE A N 1
ATOM 5588 C CA . ILE A 1 727 ? 11.981 0.948 -18.066 1.00 79.25 727 ILE A CA 1
ATOM 5589 C C . ILE A 1 727 ? 11.098 -0.254 -18.419 1.00 79.25 727 ILE A C 1
ATOM 5591 O O . ILE A 1 727 ? 10.269 -0.662 -17.612 1.00 79.25 727 ILE A O 1
ATOM 5595 N N . SER A 1 728 ? 11.310 -0.912 -19.564 1.00 75.38 728 SER A N 1
ATOM 5596 C CA . SER A 1 728 ? 10.537 -2.105 -19.939 1.00 75.38 728 SER A CA 1
ATOM 5597 C C . SER A 1 728 ? 10.711 -3.274 -18.964 1.00 75.38 728 SER A C 1
ATOM 5599 O O . SER A 1 728 ? 9.751 -4.001 -18.706 1.00 75.38 728 SER A O 1
ATOM 5601 N N . LYS A 1 729 ? 11.914 -3.464 -18.399 1.00 74.06 729 LYS A N 1
ATOM 5602 C CA . LYS A 1 729 ? 12.177 -4.490 -17.379 1.00 74.06 729 LYS A CA 1
ATOM 5603 C C . LYS A 1 729 ? 11.514 -4.143 -16.065 1.00 74.06 729 LYS A C 1
ATOM 5605 O O . LYS A 1 729 ? 10.961 -5.031 -15.427 1.00 74.06 729 LYS A O 1
ATOM 5610 N N . TRP A 1 730 ? 11.569 -2.874 -15.686 1.00 70.62 730 TRP A N 1
ATOM 5611 C CA . TRP A 1 730 ? 10.937 -2.376 -14.479 1.00 70.62 730 TRP A CA 1
ATOM 5612 C C . TRP A 1 730 ? 9.408 -2.515 -14.570 1.00 70.62 730 TRP A C 1
ATOM 5614 O O . TRP A 1 730 ? 8.809 -3.174 -13.724 1.00 70.62 730 TRP A O 1
ATOM 5624 N N . LEU A 1 731 ? 8.799 -2.066 -15.675 1.00 68.38 731 LEU A N 1
ATOM 5625 C CA . LEU A 1 731 ? 7.370 -2.244 -15.969 1.00 68.38 731 LEU A CA 1
ATOM 5626 C C . LEU A 1 731 ? 6.971 -3.719 -16.090 1.00 68.38 731 LEU A C 1
ATOM 5628 O O . LEU A 1 731 ? 5.883 -4.105 -15.674 1.00 68.38 731 LEU A O 1
ATOM 5632 N N . LYS A 1 732 ? 7.841 -4.567 -16.653 1.00 70.69 732 LYS A N 1
ATOM 5633 C CA . LYS A 1 732 ? 7.606 -6.013 -16.706 1.00 70.69 732 LYS A CA 1
ATOM 5634 C C . LYS A 1 732 ? 7.654 -6.639 -15.320 1.00 70.69 732 LYS A C 1
ATOM 5636 O O . LYS A 1 732 ? 6.808 -7.467 -15.022 1.00 70.69 732 LYS A O 1
ATOM 5641 N N . ALA A 1 733 ? 8.625 -6.268 -14.490 1.00 66.88 733 ALA A N 1
ATOM 5642 C CA . ALA A 1 733 ? 8.703 -6.746 -13.118 1.00 66.88 733 ALA A CA 1
ATOM 5643 C C . ALA A 1 733 ? 7.455 -6.332 -12.332 1.00 66.88 733 ALA A C 1
ATOM 5645 O O . ALA A 1 733 ? 6.985 -7.104 -11.506 1.00 66.88 733 ALA A O 1
ATOM 5646 N N . ASP A 1 734 ? 6.907 -5.153 -12.609 1.00 59.81 734 ASP A N 1
ATOM 5647 C CA . ASP A 1 734 ? 5.640 -4.694 -12.050 1.00 59.81 734 ASP A CA 1
ATOM 5648 C C . ASP A 1 734 ? 4.445 -5.539 -12.539 1.00 59.81 734 ASP A C 1
ATOM 5650 O O . ASP A 1 734 ? 3.730 -6.134 -11.734 1.00 59.81 734 ASP A O 1
ATOM 5654 N N . ALA A 1 735 ? 4.312 -5.752 -13.852 1.00 60.84 735 ALA A N 1
ATOM 5655 C CA . ALA A 1 735 ? 3.268 -6.608 -14.430 1.00 60.84 735 ALA A CA 1
ATOM 5656 C C . ALA A 1 735 ? 3.373 -8.087 -13.996 1.00 60.84 735 ALA A C 1
ATOM 5658 O O . ALA A 1 735 ? 2.368 -8.757 -13.752 1.00 60.84 735 ALA A O 1
ATOM 5659 N N . ASP A 1 736 ? 4.589 -8.624 -13.879 1.00 63.88 736 ASP A N 1
ATOM 5660 C CA . ASP A 1 736 ? 4.841 -9.984 -13.398 1.00 63.88 736 ASP A CA 1
ATOM 5661 C C . ASP A 1 736 ? 4.526 -10.101 -11.896 1.00 63.88 736 ASP A C 1
ATOM 5663 O O . ASP A 1 736 ? 4.045 -11.149 -11.457 1.00 63.88 736 ASP A O 1
ATOM 5667 N N . LYS A 1 737 ? 4.714 -9.030 -11.108 1.00 59.88 737 LYS A N 1
ATOM 5668 C CA . LYS A 1 737 ? 4.257 -8.958 -9.709 1.00 59.88 737 LYS A CA 1
ATOM 5669 C C . LYS A 1 737 ? 2.733 -8.910 -9.621 1.00 59.88 737 LYS A C 1
ATOM 5671 O O . LYS A 1 737 ? 2.177 -9.672 -8.833 1.00 59.88 737 LYS A O 1
ATOM 5676 N N . GLU A 1 738 ? 2.044 -8.126 -10.453 1.00 53.59 738 GLU A N 1
ATOM 5677 C CA . GLU A 1 738 ? 0.574 -8.171 -10.546 1.00 53.59 738 GLU A CA 1
ATOM 5678 C C . GLU A 1 738 ? 0.094 -9.577 -10.926 1.00 53.59 738 GLU A C 1
ATOM 5680 O O . GLU A 1 738 ? -0.798 -10.152 -10.303 1.00 53.59 738 GLU A O 1
ATOM 5685 N N . LYS A 1 739 ? 0.732 -10.212 -11.909 1.00 59.22 739 LYS A N 1
ATOM 5686 C CA . LYS A 1 739 ? 0.421 -11.595 -12.277 1.00 59.22 739 LYS A CA 1
ATOM 5687 C C . LYS A 1 739 ? 0.674 -12.564 -11.120 1.00 59.22 739 LYS A C 1
ATOM 5689 O O . LYS A 1 739 ? -0.116 -13.493 -10.920 1.00 59.22 739 LYS A O 1
ATOM 5694 N N . ALA A 1 740 ? 1.735 -12.364 -10.339 1.00 59.91 740 ALA A N 1
ATOM 5695 C CA . ALA A 1 740 ? 2.015 -13.145 -9.137 1.00 59.91 740 ALA A CA 1
ATOM 5696 C C . ALA A 1 740 ? 0.947 -12.945 -8.046 1.00 59.91 740 ALA A C 1
ATOM 5698 O O . ALA A 1 740 ? 0.626 -13.913 -7.360 1.00 59.91 740 ALA A O 1
ATOM 5699 N N . VAL A 1 741 ? 0.331 -11.760 -7.944 1.00 55.72 741 VAL A N 1
ATOM 5700 C CA . VAL A 1 741 ? -0.854 -11.503 -7.098 1.00 55.72 741 VAL A CA 1
ATOM 5701 C C . VAL A 1 741 ? -2.055 -12.343 -7.559 1.00 55.72 741 VAL A C 1
ATOM 5703 O O . VAL A 1 741 ? -2.707 -13.005 -6.749 1.00 55.72 741 VAL A O 1
ATOM 5706 N N . TRP A 1 742 ? -2.320 -12.417 -8.869 1.00 50.69 742 TRP A N 1
ATOM 5707 C CA . TRP A 1 742 ? -3.477 -13.154 -9.407 1.00 50.69 742 TRP A CA 1
ATOM 5708 C C . TRP A 1 742 ? -3.303 -14.677 -9.456 1.00 50.69 742 TRP A C 1
ATOM 5710 O O . TRP A 1 742 ? -4.280 -15.425 -9.359 1.00 50.69 742 TRP A O 1
ATOM 5720 N N . THR A 1 743 ? -2.073 -15.171 -9.595 1.00 63.19 743 THR A N 1
ATOM 5721 C CA . THR A 1 743 ? -1.798 -16.601 -9.826 1.00 63.19 743 THR A CA 1
ATOM 5722 C C . THR A 1 743 ? -2.319 -17.519 -8.699 1.00 63.19 743 THR A C 1
ATOM 5724 O O . THR A 1 743 ? -2.995 -18.507 -9.007 1.00 63.19 743 THR A O 1
ATOM 5727 N N . PRO A 1 744 ? -2.115 -17.220 -7.398 1.00 62.28 744 PRO A N 1
ATOM 5728 C CA . PRO A 1 744 ? -2.698 -17.990 -6.298 1.00 62.28 744 PRO A CA 1
ATOM 5729 C C . PRO A 1 744 ? -4.231 -18.009 -6.324 1.00 62.28 744 PRO A C 1
ATOM 5731 O O . PRO A 1 744 ? -4.832 -19.042 -6.024 1.00 62.28 744 PRO A O 1
ATOM 5734 N N . LEU A 1 745 ? -4.864 -16.897 -6.720 1.00 54.50 745 LEU A N 1
ATOM 5735 C CA . LEU A 1 745 ? -6.323 -16.757 -6.813 1.00 54.50 745 LEU A CA 1
ATOM 5736 C C . LEU A 1 745 ? -6.888 -17.651 -7.915 1.00 54.50 745 LEU A C 1
ATOM 5738 O O . LEU A 1 745 ? -7.847 -18.385 -7.684 1.00 54.50 745 LEU A O 1
ATOM 5742 N N . ILE A 1 746 ? -6.248 -17.649 -9.084 1.00 59.91 746 ILE A N 1
ATOM 5743 C CA . ILE A 1 746 ? -6.600 -18.515 -10.214 1.00 59.91 746 ILE A CA 1
ATOM 5744 C C . ILE A 1 746 ? -6.449 -19.986 -9.814 1.00 59.91 746 ILE A C 1
ATOM 5746 O O . ILE A 1 746 ? -7.347 -20.795 -10.060 1.00 59.91 746 ILE A O 1
ATOM 5750 N N . LEU A 1 747 ? -5.364 -20.347 -9.120 1.00 61.34 747 LEU A N 1
ATOM 5751 C CA . LEU A 1 747 ? -5.151 -21.712 -8.630 1.00 61.34 747 LEU A CA 1
ATOM 5752 C C . LEU A 1 747 ? -6.193 -22.121 -7.577 1.00 61.34 747 LEU A C 1
ATOM 5754 O O . LEU A 1 747 ? -6.690 -23.252 -7.605 1.00 61.34 747 LEU A O 1
ATOM 5758 N N . ALA A 1 748 ? -6.557 -21.222 -6.661 1.00 59.50 748 ALA A N 1
ATOM 5759 C CA . ALA A 1 748 ? -7.586 -21.460 -5.653 1.00 59.50 748 ALA A CA 1
ATOM 5760 C C . ALA A 1 748 ? -8.983 -21.604 -6.281 1.00 59.50 748 ALA A C 1
ATOM 5762 O O . ALA A 1 748 ? -9.690 -22.566 -5.971 1.00 59.50 748 ALA A O 1
ATOM 5763 N N . ALA A 1 749 ? -9.352 -20.719 -7.211 1.00 54.19 749 ALA A N 1
ATOM 5764 C CA . ALA A 1 749 ? -10.602 -20.790 -7.964 1.00 54.19 749 ALA A CA 1
ATOM 5765 C C . ALA A 1 749 ? -10.703 -22.112 -8.734 1.00 54.19 749 ALA A C 1
ATOM 5767 O O . ALA A 1 749 ? -11.697 -22.828 -8.611 1.00 54.19 749 ALA A O 1
ATOM 5768 N N . THR A 1 750 ? -9.629 -22.506 -9.423 1.00 62.31 750 THR A N 1
ATOM 5769 C CA . THR A 1 750 ? -9.545 -23.799 -10.118 1.00 62.31 750 THR A CA 1
ATOM 5770 C C . THR A 1 750 ? -9.733 -24.971 -9.144 1.00 62.31 750 THR A C 1
ATOM 5772 O O . THR A 1 750 ? -10.500 -25.893 -9.418 1.00 62.31 750 THR A O 1
ATOM 5775 N N . ARG A 1 751 ? -9.107 -24.940 -7.955 1.00 65.75 751 ARG A N 1
ATOM 5776 C CA . ARG A 1 751 ? -9.290 -25.980 -6.919 1.00 65.75 751 ARG A CA 1
ATOM 5777 C C . ARG A 1 751 ? -10.732 -26.059 -6.413 1.00 65.75 751 ARG A C 1
ATOM 5779 O O . ARG A 1 751 ? -11.241 -27.165 -6.221 1.00 65.75 751 ARG A O 1
ATOM 5786 N N . ILE A 1 752 ? -11.386 -24.921 -6.190 1.00 67.38 752 ILE A N 1
ATOM 5787 C CA . ILE A 1 752 ? -12.782 -24.860 -5.735 1.00 67.38 752 ILE A CA 1
ATOM 5788 C C . ILE A 1 752 ? -13.721 -25.386 -6.825 1.00 67.38 752 ILE A C 1
ATOM 5790 O O . ILE A 1 752 ? -14.555 -26.244 -6.534 1.00 67.38 752 ILE A O 1
ATOM 5794 N N . GLN A 1 753 ? -13.540 -24.962 -8.078 1.00 63.34 753 GLN A N 1
ATOM 5795 C CA . GLN A 1 753 ? -14.304 -25.465 -9.224 1.00 63.34 753 GLN A CA 1
ATOM 5796 C C . GLN A 1 753 ? -14.147 -26.983 -9.383 1.00 63.34 753 GLN A C 1
ATOM 5798 O O . GLN A 1 753 ? -15.139 -27.694 -9.545 1.00 63.34 753 GLN A O 1
ATOM 5803 N N . CYS A 1 754 ? -12.926 -27.509 -9.248 1.00 64.12 754 CYS A N 1
ATOM 5804 C CA . CYS A 1 754 ? -12.680 -28.951 -9.249 1.00 64.12 754 CYS A CA 1
ATOM 5805 C C . CYS A 1 754 ? -13.410 -29.663 -8.099 1.00 64.12 754 CYS A C 1
ATOM 5807 O O . CYS A 1 754 ? -14.059 -30.683 -8.326 1.00 64.12 754 CYS A O 1
ATOM 5809 N N . ARG A 1 755 ? -13.378 -29.122 -6.871 1.00 70.69 755 ARG A N 1
ATOM 5810 C CA . ARG A 1 755 ? -14.107 -29.697 -5.723 1.00 70.69 755 ARG A CA 1
ATOM 5811 C C . ARG A 1 755 ? -15.623 -29.689 -5.927 1.00 70.69 755 ARG A C 1
ATOM 5813 O O . ARG A 1 755 ? -16.274 -30.681 -5.598 1.00 70.69 755 ARG A O 1
ATOM 5820 N N . ALA A 1 756 ? -16.180 -28.609 -6.471 1.00 65.38 756 ALA A N 1
ATOM 5821 C CA . ALA A 1 756 ? -17.605 -28.505 -6.778 1.00 65.38 756 ALA A CA 1
ATOM 5822 C C . ALA A 1 756 ? -18.026 -29.546 -7.828 1.00 65.38 756 ALA A C 1
ATOM 5824 O O . ALA A 1 756 ? -18.972 -30.300 -7.595 1.00 65.38 756 ALA A O 1
ATOM 5825 N N . ARG A 1 757 ? -17.259 -29.678 -8.921 1.00 73.38 757 ARG A N 1
ATOM 5826 C CA . ARG A 1 757 ? -17.481 -30.701 -9.958 1.00 73.38 757 ARG A CA 1
ATOM 5827 C C . ARG A 1 757 ? -17.425 -32.121 -9.390 1.00 73.38 757 ARG A C 1
ATOM 5829 O O . ARG A 1 757 ? -18.318 -32.917 -9.664 1.00 73.38 757 ARG A O 1
ATOM 5836 N N . CYS A 1 758 ? -16.448 -32.425 -8.530 1.00 77.06 758 CYS A N 1
ATOM 5837 C CA . CYS A 1 758 ? -16.370 -33.727 -7.859 1.00 77.06 758 CYS A CA 1
ATOM 5838 C C . CYS A 1 758 ? -17.593 -34.001 -6.969 1.00 77.06 758 CYS A C 1
ATOM 5840 O O . CYS A 1 758 ? -18.133 -35.105 -6.994 1.00 77.06 758 CYS A O 1
ATOM 5842 N N . ARG A 1 759 ? -18.065 -33.010 -6.199 1.00 77.62 759 ARG A N 1
ATOM 5843 C CA . ARG A 1 759 ? -19.269 -33.161 -5.361 1.00 77.62 759 ARG A CA 1
ATOM 5844 C C . ARG A 1 759 ? -20.520 -33.422 -6.199 1.00 77.62 759 ARG A C 1
ATOM 5846 O O . ARG A 1 759 ? -21.286 -34.321 -5.855 1.00 77.62 759 ARG A O 1
ATOM 5853 N N . MET A 1 760 ? -20.702 -32.691 -7.300 1.00 70.19 760 MET A N 1
ATOM 5854 C CA . MET A 1 760 ? -21.823 -32.911 -8.221 1.00 70.19 760 MET A CA 1
ATOM 5855 C C . MET A 1 760 ? -21.771 -34.304 -8.857 1.00 70.19 760 MET A C 1
ATOM 5857 O O . MET A 1 760 ? -22.782 -35.002 -8.869 1.00 70.19 760 MET A O 1
ATOM 5861 N N . ALA A 1 761 ? -20.591 -34.757 -9.292 1.00 71.62 761 ALA A N 1
ATOM 5862 C CA . ALA A 1 761 ? -20.416 -36.099 -9.845 1.00 71.62 761 ALA A CA 1
ATOM 5863 C C . ALA A 1 761 ? -20.762 -37.200 -8.824 1.00 71.62 761 ALA A C 1
ATOM 5865 O O . ALA A 1 761 ? -21.462 -38.155 -9.152 1.00 71.62 761 ALA A O 1
ATOM 5866 N N . VAL A 1 762 ? -20.338 -37.056 -7.561 1.00 84.81 762 VAL A N 1
ATOM 5867 C CA . VAL A 1 762 ? -20.679 -38.012 -6.491 1.00 84.81 762 VAL A CA 1
ATOM 5868 C C . VAL A 1 762 ? -22.185 -38.034 -6.211 1.00 84.81 762 VAL A C 1
ATOM 5870 O O . VAL A 1 762 ? -22.757 -39.112 -6.026 1.00 84.81 762 VAL A O 1
ATOM 5873 N N . ALA A 1 763 ? -22.838 -36.870 -6.181 1.00 79.81 763 ALA A N 1
ATOM 5874 C CA . ALA A 1 763 ? -24.284 -36.778 -5.991 1.00 79.81 763 ALA A CA 1
ATOM 5875 C C . ALA A 1 763 ? -25.050 -37.463 -7.136 1.00 79.81 763 ALA A C 1
ATOM 5877 O O . ALA A 1 763 ? -25.963 -38.250 -6.880 1.00 79.81 763 ALA A O 1
ATOM 5878 N N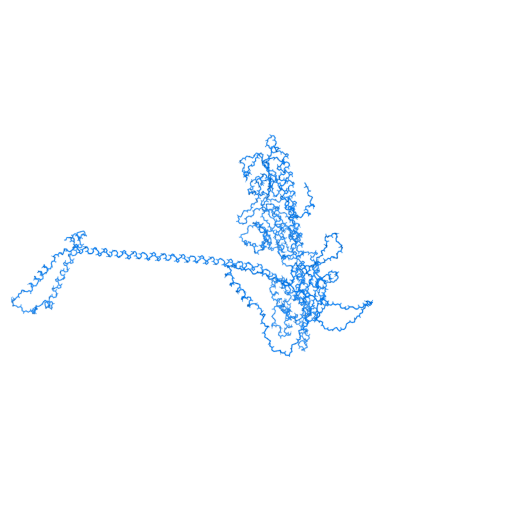 . GLU A 1 764 ? -24.620 -37.246 -8.379 1.00 79.31 764 GLU A N 1
ATOM 5879 C CA . GLU A 1 764 ? -25.214 -37.862 -9.566 1.00 79.31 764 GLU A CA 1
ATOM 5880 C C . GLU A 1 764 ? -25.019 -39.390 -9.581 1.00 79.31 764 GLU A C 1
ATOM 5882 O O . GLU A 1 764 ? -25.967 -40.138 -9.819 1.00 79.31 764 GLU A O 1
ATOM 5887 N N . V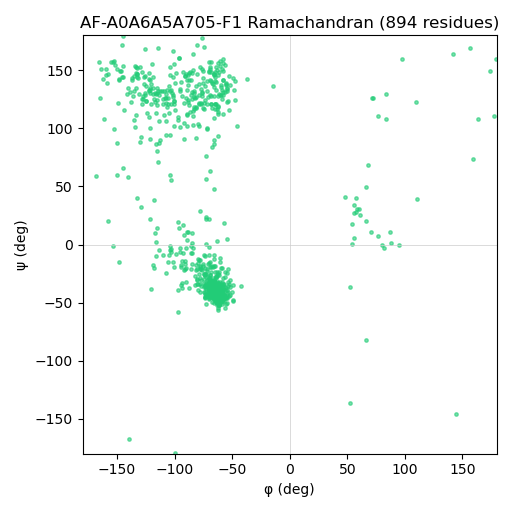AL A 1 765 ? -23.837 -39.895 -9.207 1.00 86.38 765 VAL A N 1
ATOM 5888 C CA . VAL A 1 765 ? -23.603 -41.346 -9.062 1.00 86.38 765 VAL A CA 1
ATOM 5889 C C . VAL A 1 765 ? -24.513 -41.955 -7.990 1.00 86.38 765 VAL A C 1
ATOM 5891 O O . VAL A 1 765 ? -25.081 -43.030 -8.197 1.00 86.38 765 VAL A O 1
ATOM 5894 N N . ARG A 1 766 ? -24.699 -41.279 -6.847 1.00 86.00 766 ARG A N 1
ATOM 5895 C CA . ARG A 1 766 ? -25.632 -41.739 -5.802 1.00 86.00 766 ARG A CA 1
ATOM 5896 C C . ARG A 1 766 ? -27.072 -41.771 -6.309 1.00 86.00 766 ARG A C 1
ATOM 5898 O O . ARG A 1 766 ? -27.775 -42.741 -6.031 1.00 86.00 766 ARG A O 1
ATOM 5905 N N . ARG A 1 767 ? -27.499 -40.756 -7.069 1.00 89.31 767 ARG A N 1
ATOM 5906 C CA . ARG A 1 767 ? -28.825 -40.715 -7.703 1.00 89.31 767 ARG A CA 1
ATOM 5907 C C . ARG A 1 767 ? -29.023 -41.909 -8.639 1.00 89.31 767 ARG A C 1
ATOM 5909 O O . ARG A 1 767 ? -29.997 -42.635 -8.469 1.00 89.31 767 ARG A O 1
ATOM 5916 N N . ARG A 1 768 ? -28.063 -42.175 -9.533 1.00 83.69 768 ARG A N 1
ATOM 5917 C CA . ARG A 1 768 ? -28.107 -43.310 -10.477 1.00 83.69 768 ARG A CA 1
ATOM 5918 C C . ARG A 1 768 ? -28.132 -44.677 -9.789 1.00 83.69 768 ARG A C 1
ATOM 5920 O O . ARG A 1 768 ? -28.829 -45.584 -10.232 1.00 83.69 768 ARG A O 1
ATOM 5927 N N . ARG A 1 769 ? -27.407 -44.843 -8.678 1.00 90.19 769 ARG A N 1
ATOM 5928 C CA . ARG A 1 769 ? -27.463 -46.084 -7.882 1.00 90.19 769 ARG A CA 1
ATOM 5929 C C . ARG A 1 769 ? -28.833 -46.293 -7.243 1.00 90.19 769 ARG A C 1
ATOM 5931 O O . ARG A 1 769 ? -29.338 -47.410 -7.251 1.00 90.19 769 ARG A O 1
ATOM 5938 N N . ARG A 1 770 ? -29.454 -45.231 -6.717 1.00 86.50 770 ARG A N 1
ATOM 5939 C CA . ARG A 1 770 ? -30.811 -45.309 -6.151 1.00 86.50 770 ARG A CA 1
ATOM 5940 C C . ARG A 1 770 ? -31.842 -45.670 -7.214 1.00 86.50 770 ARG A C 1
ATOM 5942 O O . ARG A 1 770 ? -32.668 -46.537 -6.956 1.00 86.50 770 ARG A O 1
ATOM 5949 N N . THR A 1 771 ? -31.769 -45.063 -8.401 1.00 84.31 771 THR A N 1
ATOM 5950 C CA . THR A 1 771 ? -32.679 -45.408 -9.503 1.00 84.31 771 THR A CA 1
ATOM 5951 C C . THR A 1 771 ? -32.497 -46.861 -9.938 1.00 84.31 771 THR A C 1
ATOM 5953 O O . THR A 1 771 ? -33.488 -47.561 -10.087 1.00 84.31 771 THR A O 1
ATOM 5956 N N . TYR A 1 772 ? -31.257 -47.349 -10.042 1.00 88.69 772 TYR A N 1
ATOM 5957 C CA . TYR A 1 772 ? -30.976 -48.755 -10.357 1.00 88.69 772 TYR A CA 1
ATOM 5958 C C . TYR A 1 772 ? -31.476 -49.742 -9.282 1.00 88.69 772 TYR A C 1
ATOM 5960 O O . TYR A 1 772 ? -32.019 -50.798 -9.595 1.00 88.69 772 TYR A O 1
ATOM 5968 N N . HIS A 1 773 ? -31.343 -49.414 -7.995 1.00 88.75 773 HIS A N 1
ATOM 5969 C CA . HIS A 1 773 ? -31.908 -50.259 -6.937 1.00 88.75 773 HIS A CA 1
ATOM 5970 C C . HIS A 1 773 ? -33.439 -50.264 -6.954 1.00 88.75 773 HIS A C 1
ATOM 5972 O O . HIS A 1 773 ? -34.043 -51.322 -6.797 1.00 88.75 773 HIS A O 1
ATOM 5978 N N . ALA A 1 774 ? -34.072 -49.111 -7.183 1.00 81.50 774 ALA A N 1
ATOM 5979 C CA . ALA A 1 774 ? -35.524 -49.027 -7.300 1.00 81.50 774 ALA A CA 1
ATOM 5980 C C . ALA A 1 774 ? -36.047 -49.871 -8.476 1.00 81.50 774 ALA A C 1
ATOM 5982 O O . ALA A 1 774 ? -37.032 -50.592 -8.316 1.00 81.50 774 ALA A O 1
ATOM 5983 N N . THR A 1 775 ? -35.364 -49.857 -9.628 1.00 84.94 775 THR A N 1
ATOM 5984 C CA . THR A 1 775 ? -35.745 -50.704 -10.768 1.00 84.94 775 THR A CA 1
ATOM 5985 C C . THR A 1 775 ? -35.589 -52.192 -10.460 1.00 84.94 775 THR A C 1
ATOM 5987 O O . THR A 1 775 ? -36.478 -52.964 -10.812 1.00 84.94 775 THR A O 1
ATOM 5990 N N . LEU A 1 776 ? -34.535 -52.610 -9.749 1.00 89.94 776 LEU A N 1
ATOM 5991 C CA . LEU A 1 776 ? -34.383 -54.002 -9.300 1.00 89.94 776 LEU A CA 1
ATOM 5992 C C . LEU A 1 776 ? -35.513 -54.447 -8.361 1.00 89.94 776 LEU A C 1
ATOM 5994 O O . LEU A 1 776 ? -36.034 -55.554 -8.506 1.00 89.94 776 LEU A O 1
ATOM 5998 N N . VAL A 1 777 ? -35.917 -53.594 -7.415 1.00 88.62 777 VAL A N 1
ATOM 5999 C CA . VAL A 1 777 ? -37.027 -53.891 -6.493 1.00 88.62 777 VAL A CA 1
ATOM 6000 C C . VAL A 1 777 ? -38.340 -54.045 -7.259 1.00 88.62 777 VAL A C 1
ATOM 6002 O O . VAL A 1 777 ? -39.055 -55.025 -7.048 1.00 88.62 777 VAL A O 1
ATOM 6005 N N . LEU A 1 778 ? -38.628 -53.137 -8.198 1.00 84.12 778 LEU A N 1
ATOM 6006 C CA . LEU A 1 778 ? -39.811 -53.229 -9.058 1.00 84.12 778 LEU A CA 1
ATOM 6007 C C . LEU A 1 778 ? -39.797 -54.506 -9.910 1.00 84.12 778 LEU A C 1
ATOM 6009 O O . LEU A 1 778 ? -40.803 -55.207 -9.976 1.00 84.12 778 LEU A O 1
ATOM 6013 N N . GLN A 1 779 ? -38.653 -54.864 -10.502 1.00 88.94 779 GLN A N 1
ATOM 6014 C CA . GLN A 1 779 ? -38.508 -56.116 -11.252 1.00 88.94 779 GLN A CA 1
ATOM 6015 C C . GLN A 1 779 ? -38.749 -57.351 -10.371 1.00 88.94 779 GLN A C 1
ATOM 6017 O O . GLN A 1 779 ? -39.400 -58.300 -10.809 1.00 88.94 779 GLN A O 1
ATOM 6022 N N . CYS A 1 780 ? -38.260 -57.348 -9.128 1.00 91.69 780 CYS A N 1
ATOM 6023 C CA . CYS A 1 780 ? -38.506 -58.429 -8.174 1.00 91.69 780 CYS A CA 1
ATOM 6024 C C . CYS A 1 780 ? -39.999 -58.545 -7.833 1.00 91.69 780 CYS A C 1
ATOM 6026 O O . CYS A 1 780 ? -40.559 -59.641 -7.890 1.00 91.69 780 CYS A O 1
ATOM 6028 N N . PHE A 1 781 ? -40.661 -57.417 -7.561 1.00 87.62 781 PHE A N 1
ATOM 6029 C CA . PHE A 1 781 ? -42.094 -57.377 -7.275 1.00 87.62 781 PHE A CA 1
ATOM 6030 C C . PHE A 1 781 ? -42.926 -57.933 -8.438 1.00 87.62 781 PHE A C 1
ATOM 6032 O O . PHE A 1 781 ? -43.762 -58.809 -8.224 1.00 87.62 781 PHE A O 1
ATOM 6039 N N . VAL A 1 782 ? -42.637 -57.510 -9.675 1.00 86.25 782 VAL A N 1
ATOM 6040 C CA . VAL A 1 782 ? -43.313 -58.009 -10.887 1.00 86.25 782 VAL A CA 1
ATOM 6041 C C . VAL A 1 782 ? -43.109 -59.517 -11.071 1.00 86.25 782 VAL A C 1
ATOM 6043 O O . VAL A 1 782 ? -44.043 -60.242 -11.408 1.00 86.25 782 VAL A O 1
ATOM 6046 N N . ARG A 1 783 ? -41.903 -60.036 -10.809 1.00 90.50 783 ARG A N 1
ATOM 6047 C CA . ARG A 1 783 ? -41.652 -61.487 -10.870 1.00 90.50 783 ARG A CA 1
ATOM 6048 C C . ARG A 1 783 ? -42.462 -62.252 -9.821 1.00 90.50 783 ARG A C 1
ATOM 6050 O O . ARG A 1 783 ? -42.997 -63.318 -10.121 1.00 90.50 783 ARG A O 1
ATOM 6057 N N . GLN A 1 784 ? -42.582 -61.716 -8.606 1.00 90.31 784 GLN A N 1
ATOM 6058 C CA . GLN A 1 784 ? -43.363 -62.341 -7.536 1.00 90.31 784 GLN A CA 1
ATOM 6059 C C . GLN A 1 784 ? -44.869 -62.333 -7.826 1.00 90.31 784 GLN A C 1
ATOM 6061 O O . GLN A 1 784 ? -45.539 -63.334 -7.563 1.00 90.31 784 GLN A O 1
ATOM 6066 N N . THR A 1 785 ? -45.416 -61.246 -8.376 1.00 88.69 785 THR A N 1
ATOM 6067 C CA . THR A 1 785 ? -46.841 -61.174 -8.736 1.00 88.69 785 THR A CA 1
ATOM 6068 C C . THR A 1 785 ? -47.186 -62.147 -9.859 1.00 88.69 785 THR A C 1
ATOM 6070 O O . THR A 1 785 ? -48.142 -62.910 -9.715 1.00 88.69 785 THR A O 1
ATOM 6073 N N . LEU A 1 786 ? -46.362 -62.222 -10.910 1.00 90.31 786 LEU A N 1
ATOM 6074 C CA . LEU A 1 786 ? -46.528 -63.207 -11.985 1.00 90.31 786 LEU A CA 1
ATOM 6075 C C . LEU A 1 786 ? -46.479 -64.650 -11.457 1.00 90.31 786 LEU A C 1
ATOM 6077 O O . LEU A 1 786 ? -47.314 -65.476 -11.826 1.00 90.31 786 LEU A O 1
ATOM 6081 N N . ALA A 1 787 ? -45.556 -64.958 -10.540 1.00 88.56 787 ALA A N 1
ATOM 6082 C CA . ALA A 1 787 ? -45.484 -66.280 -9.918 1.00 88.56 787 ALA A CA 1
ATOM 6083 C C . ALA A 1 787 ? -46.756 -66.622 -9.119 1.00 88.56 787 ALA A C 1
ATOM 6085 O O . ALA A 1 787 ? -47.263 -67.742 -9.214 1.00 88.56 787 ALA A O 1
ATOM 6086 N N . ARG A 1 788 ? -47.311 -65.661 -8.364 1.00 89.94 788 ARG A N 1
ATOM 6087 C CA . ARG A 1 788 ? -48.572 -65.846 -7.622 1.00 89.94 788 ARG A CA 1
ATOM 6088 C C . ARG A 1 788 ? -49.749 -66.101 -8.560 1.00 89.94 788 ARG A C 1
ATOM 6090 O O . ARG A 1 788 ? -50.506 -67.037 -8.314 1.00 89.94 788 ARG A O 1
ATOM 6097 N N . TRP A 1 789 ? -49.862 -65.339 -9.647 1.00 87.44 789 TRP A N 1
ATOM 6098 C CA . TRP A 1 789 ? -50.890 -65.553 -10.670 1.00 87.44 789 TRP A CA 1
ATOM 6099 C C . TRP A 1 789 ? -50.784 -66.936 -11.313 1.00 87.44 789 TRP A C 1
ATOM 6101 O O . TRP A 1 789 ? -51.786 -67.640 -11.408 1.00 87.44 789 TRP A O 1
ATOM 6111 N N . HIS A 1 790 ? -49.577 -67.395 -11.657 1.00 89.81 790 HIS A N 1
ATOM 6112 C CA . HIS A 1 790 ? -49.381 -68.756 -12.167 1.00 89.81 790 HIS A CA 1
ATOM 6113 C C . HIS A 1 790 ? -49.814 -69.841 -11.169 1.00 89.81 790 HIS A C 1
ATOM 6115 O O . HIS A 1 790 ? -50.412 -70.847 -11.561 1.00 89.81 790 HIS A O 1
ATOM 6121 N N . VAL A 1 791 ? -49.528 -69.662 -9.875 1.00 90.56 791 VAL A N 1
ATOM 6122 C CA . VAL A 1 791 ? -49.970 -70.599 -8.829 1.00 90.56 791 VAL A CA 1
ATOM 6123 C C . VAL A 1 791 ? -51.490 -70.587 -8.689 1.00 90.56 791 VAL A C 1
ATOM 6125 O O . VAL A 1 791 ? -52.092 -71.657 -8.574 1.00 90.56 791 VAL A O 1
ATOM 6128 N N . GLN A 1 792 ? -52.110 -69.410 -8.716 1.00 88.81 792 GLN A N 1
ATOM 6129 C CA . GLN A 1 792 ? -53.559 -69.267 -8.638 1.00 88.81 792 GLN A CA 1
ATOM 6130 C C . GLN A 1 792 ? -54.252 -69.924 -9.836 1.00 88.81 792 GLN A C 1
ATOM 6132 O O . GLN A 1 792 ? -55.091 -70.797 -9.623 1.00 88.81 792 GLN A O 1
ATOM 6137 N N . ALA A 1 793 ? -53.802 -69.652 -11.063 1.00 85.94 793 ALA A N 1
ATOM 6138 C CA . ALA A 1 793 ? -54.313 -70.301 -12.271 1.00 85.94 793 ALA A CA 1
ATOM 6139 C C . ALA A 1 793 ? -54.193 -71.837 -12.202 1.00 85.94 793 ALA A C 1
ATOM 6141 O O . ALA A 1 793 ? -55.115 -72.567 -12.566 1.00 85.94 793 ALA A O 1
ATOM 6142 N N . ARG A 1 794 ? -53.086 -72.370 -11.652 1.00 87.62 794 ARG A N 1
ATOM 6143 C CA . ARG A 1 794 ? -52.948 -73.819 -11.404 1.00 87.62 794 ARG A CA 1
ATOM 6144 C C . ARG A 1 794 ? -53.943 -74.342 -10.365 1.00 87.62 794 ARG A C 1
ATOM 6146 O O . ARG A 1 794 ? -54.430 -75.463 -10.515 1.00 87.62 794 ARG A O 1
ATOM 6153 N N . ARG A 1 795 ? -54.215 -73.593 -9.291 1.00 88.62 795 ARG A N 1
ATOM 6154 C CA . ARG A 1 795 ? -55.199 -73.981 -8.263 1.00 88.62 795 ARG A CA 1
ATOM 6155 C C . ARG A 1 795 ? -56.612 -73.981 -8.832 1.00 88.62 795 ARG A C 1
ATOM 6157 O O . ARG A 1 795 ? -57.322 -74.963 -8.634 1.00 88.62 795 ARG A O 1
ATOM 6164 N N . GLU A 1 796 ? -56.973 -72.945 -9.579 1.00 87.06 796 GLU A N 1
ATOM 6165 C CA . GLU A 1 796 ? -58.257 -72.826 -10.274 1.00 87.06 796 GLU A CA 1
ATOM 6166 C C . GLU A 1 796 ? -58.439 -73.961 -11.289 1.00 87.06 796 GLU A C 1
ATOM 6168 O O . GLU A 1 796 ? -59.447 -74.660 -11.244 1.00 87.06 796 GLU A O 1
ATOM 6173 N N . GLY A 1 797 ? -57.421 -74.268 -12.101 1.00 86.94 797 GLY A N 1
ATOM 6174 C CA . GLY A 1 797 ? -57.459 -75.410 -13.023 1.00 86.94 797 GLY A CA 1
ATOM 6175 C C . GLY A 1 797 ? -57.632 -76.763 -12.316 1.00 86.94 797 GLY A C 1
ATOM 6176 O O . GLY A 1 797 ? -58.398 -77.622 -12.767 1.00 86.94 797 GLY A O 1
ATOM 6177 N N . ARG A 1 798 ? -56.980 -76.963 -11.159 1.00 88.69 798 ARG A N 1
ATOM 6178 C CA . ARG A 1 798 ? -57.186 -78.162 -10.323 1.00 88.69 798 ARG A CA 1
ATOM 6179 C C . ARG A 1 798 ? -58.590 -78.208 -9.720 1.00 88.69 798 ARG A C 1
ATOM 6181 O O . ARG A 1 798 ? -59.169 -79.291 -9.660 1.00 88.69 798 ARG A O 1
ATOM 6188 N N . ALA A 1 799 ? -59.128 -77.076 -9.269 1.00 82.50 799 ALA A N 1
ATOM 6189 C CA . ALA A 1 799 ? -60.478 -76.979 -8.720 1.00 82.50 799 ALA A CA 1
ATOM 6190 C C . ALA A 1 799 ? -61.531 -77.276 -9.796 1.00 82.50 799 ALA A C 1
ATOM 6192 O O . ALA A 1 799 ? -62.366 -78.152 -9.588 1.00 82.50 799 ALA A O 1
ATOM 6193 N N . ALA A 1 800 ? -61.411 -76.667 -10.978 1.00 81.50 800 ALA A N 1
ATOM 6194 C CA . ALA A 1 800 ? -62.250 -76.961 -12.137 1.00 81.50 800 ALA A CA 1
ATOM 6195 C C . ALA A 1 800 ? -62.199 -78.453 -12.500 1.00 81.50 800 ALA A C 1
ATOM 6197 O O . ALA A 1 800 ? -63.236 -79.094 -12.641 1.00 81.50 800 ALA A O 1
ATOM 6198 N N . SER A 1 801 ? -61.004 -79.052 -12.529 1.00 82.56 801 SER A N 1
ATOM 6199 C CA . SER A 1 801 ? -60.841 -80.494 -12.771 1.00 82.56 801 SER A CA 1
ATOM 6200 C C . SER A 1 801 ? -61.515 -81.371 -11.704 1.00 82.56 801 SER A C 1
ATOM 6202 O O . SER A 1 801 ? -61.994 -82.462 -12.015 1.00 82.56 801 SER A O 1
ATOM 6204 N N . ARG A 1 802 ? -61.531 -80.937 -10.434 1.00 85.38 802 ARG A N 1
ATOM 6205 C CA . ARG A 1 802 ? -62.226 -81.639 -9.339 1.00 85.38 802 ARG A CA 1
ATOM 6206 C C . ARG A 1 802 ? -63.739 -81.510 -9.466 1.00 85.38 802 ARG A C 1
ATOM 6208 O O . ARG A 1 802 ? -64.415 -82.521 -9.326 1.00 85.38 802 ARG A O 1
ATOM 6215 N N . ILE A 1 803 ? -64.244 -80.315 -9.771 1.00 81.44 803 ILE A N 1
ATOM 6216 C CA . ILE A 1 803 ? -65.672 -80.062 -10.008 1.00 81.44 803 ILE A CA 1
ATOM 6217 C C . ILE A 1 803 ? -66.149 -80.888 -11.203 1.00 81.44 803 ILE A C 1
ATOM 6219 O O . ILE A 1 803 ? -67.129 -81.611 -11.082 1.00 81.44 803 ILE A O 1
ATOM 6223 N N . GLN A 1 804 ? -65.406 -80.890 -12.313 1.00 80.88 804 GLN A N 1
ATOM 6224 C CA . GLN A 1 804 ? -65.707 -81.722 -13.481 1.00 80.88 804 GLN A CA 1
ATOM 6225 C C . GLN A 1 804 ? -65.735 -83.216 -13.133 1.00 80.88 804 GLN A C 1
ATOM 6227 O O . GLN A 1 804 ? -66.641 -83.929 -13.556 1.00 80.88 804 GLN A O 1
ATOM 6232 N N . ARG A 1 805 ? -64.775 -83.711 -12.340 1.00 80.50 805 ARG A N 1
ATOM 6233 C CA . ARG A 1 805 ? -64.774 -85.111 -11.879 1.00 80.50 805 ARG A CA 1
ATOM 6234 C C . ARG A 1 805 ? -65.937 -85.427 -10.943 1.00 80.50 805 ARG A C 1
ATOM 6236 O O . ARG A 1 805 ? -66.521 -86.497 -11.067 1.00 80.50 805 ARG A O 1
ATOM 6243 N N . TRP A 1 806 ? -66.264 -84.531 -10.016 1.00 80.06 806 TRP A N 1
ATOM 6244 C CA . TRP A 1 806 ? -67.401 -84.686 -9.111 1.00 80.06 806 TRP A CA 1
ATOM 6245 C C . TRP A 1 806 ? -68.724 -84.690 -9.878 1.00 80.06 806 TRP A C 1
ATOM 6247 O O . TRP A 1 806 ? -69.533 -85.584 -9.664 1.00 80.06 806 TRP A O 1
ATOM 6257 N N . TYR A 1 807 ? -68.896 -83.770 -10.830 1.00 71.44 807 TYR A N 1
ATOM 6258 C CA . TYR A 1 807 ? -70.062 -83.705 -11.708 1.00 71.44 807 TYR A CA 1
ATOM 6259 C C . TYR A 1 807 ? -70.218 -84.998 -12.515 1.00 71.44 807 TYR A C 1
ATOM 6261 O O . TYR A 1 807 ? -71.281 -85.612 -12.483 1.00 71.44 807 TYR A O 1
ATOM 6269 N N . ARG A 1 808 ? -69.134 -85.490 -13.139 1.00 72.62 808 ARG A N 1
ATOM 6270 C CA . ARG A 1 808 ? -69.138 -86.780 -13.854 1.00 72.62 808 ARG A CA 1
ATOM 6271 C C . ARG A 1 808 ? -69.512 -87.958 -12.945 1.00 72.62 808 ARG A C 1
ATOM 6273 O O . ARG A 1 808 ? -70.306 -88.788 -13.357 1.00 72.62 808 ARG A O 1
ATOM 6280 N N . ARG A 1 809 ? -68.999 -88.009 -11.709 1.00 68.12 809 ARG A N 1
ATOM 6281 C CA . ARG A 1 809 ? -69.343 -89.062 -10.730 1.00 68.12 809 ARG A CA 1
ATOM 6282 C C . ARG A 1 809 ? -70.772 -88.952 -10.194 1.00 68.12 809 ARG A C 1
ATOM 6284 O O . ARG A 1 809 ? -71.379 -89.964 -9.874 1.00 68.12 809 ARG A O 1
ATOM 6291 N N . ARG A 1 810 ? -71.316 -87.740 -10.058 1.00 60.16 810 ARG A N 1
ATOM 6292 C CA . ARG A 1 810 ? -72.672 -87.511 -9.533 1.00 60.16 810 ARG A CA 1
ATOM 6293 C C . ARG A 1 810 ? -73.754 -87.735 -10.594 1.00 60.16 810 ARG A C 1
ATOM 6295 O O . ARG A 1 810 ? -74.841 -88.181 -10.246 1.00 60.16 810 ARG A O 1
ATOM 6302 N N . HIS A 1 811 ? -73.435 -87.503 -11.867 1.00 55.66 811 HIS A N 1
ATOM 6303 C CA . HIS A 1 811 ? -74.310 -87.773 -13.013 1.00 55.66 811 HIS A CA 1
ATOM 6304 C C . HIS A 1 811 ? -74.019 -89.120 -13.709 1.00 55.66 811 HIS A C 1
ATOM 6306 O O . HIS A 1 811 ? -74.501 -89.369 -14.809 1.00 55.66 811 HIS A O 1
ATOM 6312 N N . GLU A 1 812 ? -73.334 -90.054 -13.037 1.00 48.72 812 GLU A N 1
ATOM 6313 C CA . GLU A 1 812 ? -73.255 -91.475 -13.427 1.00 48.72 812 GLU A CA 1
ATOM 6314 C C . GLU A 1 812 ? -74.567 -92.256 -13.172 1.00 48.72 812 GLU A C 1
ATOM 6316 O O . GLU A 1 812 ? -74.586 -93.483 -13.134 1.00 48.72 812 GLU A O 1
ATOM 6321 N N . LYS A 1 813 ? -75.709 -91.563 -13.082 1.00 45.41 813 LYS A N 1
ATOM 6322 C CA . LYS A 1 813 ? -77.005 -92.133 -13.458 1.00 45.41 813 LYS A CA 1
ATOM 6323 C C . LYS A 1 813 ? -77.230 -91.792 -14.922 1.00 45.41 813 LYS A C 1
ATOM 6325 O O . LYS A 1 813 ? -77.759 -90.732 -15.228 1.00 45.41 813 LYS A O 1
ATOM 6330 N N . LYS A 1 814 ? -76.804 -92.681 -15.825 1.00 43.81 814 LYS A N 1
ATOM 6331 C CA . LYS A 1 814 ? -77.192 -92.600 -17.238 1.00 43.81 814 LYS A CA 1
ATOM 6332 C C . LYS A 1 814 ? -78.726 -92.519 -17.298 1.00 43.81 814 LYS A C 1
ATOM 6334 O O . LYS A 1 814 ? -79.367 -93.498 -16.908 1.00 43.81 814 LYS A O 1
ATOM 6339 N N . PRO A 1 815 ? -79.329 -91.422 -17.789 1.00 42.81 815 PRO A N 1
ATOM 6340 C CA . PRO A 1 815 ? -80.700 -91.492 -18.241 1.00 42.81 815 PRO A CA 1
ATOM 6341 C C . PRO A 1 815 ? -80.709 -92.488 -19.398 1.00 42.81 815 PRO A C 1
ATOM 6343 O O . PRO A 1 815 ? -80.013 -92.315 -20.401 1.00 42.81 815 PRO A O 1
ATOM 6346 N N . ALA A 1 816 ? -81.463 -93.570 -19.233 1.00 44.56 816 ALA A N 1
ATOM 6347 C CA . ALA A 1 816 ? -81.805 -94.490 -20.302 1.00 44.56 816 ALA A CA 1
ATOM 6348 C C . ALA A 1 816 ? -82.767 -93.786 -21.275 1.00 44.56 816 ALA A C 1
ATOM 6350 O O . ALA A 1 816 ? -83.914 -94.186 -21.430 1.00 44.56 816 ALA A O 1
ATOM 6351 N N . PHE A 1 817 ? -82.307 -92.718 -21.927 1.00 37.66 817 PHE A N 1
ATOM 6352 C CA . PHE A 1 817 ? -83.005 -92.114 -23.045 1.00 37.66 817 PHE A CA 1
ATOM 6353 C C . PHE A 1 817 ? -82.435 -92.675 -24.342 1.00 37.66 817 PHE A C 1
ATOM 6355 O O . PHE A 1 817 ? -81.378 -92.295 -24.836 1.00 37.66 817 PHE A O 1
ATOM 6362 N N . ALA A 1 818 ? -83.216 -93.616 -24.866 1.00 49.34 818 ALA A N 1
ATOM 6363 C CA . ALA A 1 818 ? -83.421 -93.796 -26.288 1.00 49.34 818 ALA A CA 1
ATOM 6364 C C . ALA A 1 818 ? -82.214 -94.248 -27.122 1.00 49.34 818 ALA A C 1
ATOM 6366 O O . ALA A 1 818 ? -82.021 -93.761 -28.221 1.00 49.34 818 ALA A O 1
ATOM 6367 N N . THR A 1 819 ? -81.499 -95.298 -26.718 1.00 52.16 819 THR A N 1
ATOM 6368 C CA . THR A 1 819 ? -81.052 -96.270 -27.735 1.00 52.16 819 THR A CA 1
ATOM 6369 C C . THR A 1 819 ? -82.208 -97.183 -28.115 1.00 52.16 819 THR A C 1
ATOM 6371 O O . THR A 1 819 ? -82.428 -97.393 -29.293 1.00 52.16 819 THR A O 1
ATOM 6374 N N . LYS A 1 820 ? -83.044 -97.638 -27.168 1.00 48.28 820 LYS A N 1
ATOM 6375 C CA . LYS A 1 820 ? -84.192 -98.513 -27.481 1.00 48.28 820 LYS A CA 1
ATOM 6376 C C . LYS A 1 820 ? -85.320 -97.788 -28.224 1.00 48.28 820 LYS A C 1
ATOM 6378 O O . LYS A 1 820 ? -85.806 -98.321 -29.204 1.00 48.28 820 LYS A O 1
ATOM 6383 N N . ALA A 1 821 ? -85.699 -96.572 -27.819 1.00 52.53 821 ALA A N 1
ATOM 6384 C CA . ALA A 1 821 ? -86.741 -95.794 -28.506 1.00 52.53 821 ALA A CA 1
ATOM 6385 C C . ALA A 1 821 ? -86.273 -95.237 -29.864 1.00 52.53 821 ALA A C 1
ATOM 6387 O O . ALA A 1 821 ? -87.053 -95.211 -30.808 1.00 52.53 821 ALA A O 1
ATOM 6388 N N . LEU A 1 822 ? -84.990 -94.883 -29.995 1.00 50.25 822 LEU A N 1
ATOM 6389 C CA . LEU A 1 822 ? -84.375 -94.497 -31.269 1.00 50.25 822 LEU A CA 1
ATOM 6390 C C . LEU A 1 822 ? -84.160 -95.714 -32.182 1.00 50.25 822 LEU A C 1
ATOM 6392 O O . LEU A 1 822 ? -84.390 -95.605 -33.375 1.00 50.25 822 LEU A O 1
ATOM 6396 N N . LEU A 1 823 ? -83.828 -96.892 -31.640 1.00 54.28 823 LEU A N 1
ATOM 6397 C CA . LEU A 1 823 ? -83.807 -98.161 -32.383 1.00 54.28 823 LEU A CA 1
ATOM 6398 C C . LEU A 1 823 ? -85.215 -98.619 -32.768 1.00 54.28 823 LEU A C 1
ATOM 6400 O O . LEU A 1 823 ? -85.374 -99.183 -33.836 1.00 54.28 823 LEU A O 1
ATOM 6404 N N . VAL A 1 824 ? -86.239 -98.378 -31.944 1.00 57.53 824 VAL A N 1
ATOM 6405 C CA . VAL A 1 824 ? -87.648 -98.643 -32.285 1.00 57.53 824 VAL A CA 1
ATOM 6406 C C . VAL A 1 824 ? -88.128 -97.661 -33.350 1.00 57.53 824 VAL A C 1
ATOM 6408 O O . VAL A 1 824 ? -88.796 -98.085 -34.281 1.00 57.53 824 VAL A O 1
ATOM 6411 N N . HIS A 1 825 ? -87.729 -96.388 -33.288 1.00 57.78 825 HIS A N 1
ATOM 6412 C CA . HIS A 1 825 ? -88.021 -95.399 -34.325 1.00 57.78 825 HIS A CA 1
ATOM 6413 C C . HIS A 1 825 ? -87.256 -95.694 -35.625 1.00 57.78 825 HIS A C 1
ATOM 6415 O O . HIS A 1 825 ? -87.840 -95.619 -36.696 1.00 57.78 825 HIS A O 1
ATOM 6421 N N . MET A 1 826 ? -85.983 -96.101 -35.565 1.00 52.19 826 MET A N 1
ATOM 6422 C CA . MET A 1 826 ? -85.211 -96.531 -36.740 1.00 52.19 826 MET A CA 1
ATOM 6423 C C . MET A 1 826 ? -85.708 -97.866 -37.307 1.00 52.19 826 MET A C 1
ATOM 6425 O O . MET A 1 826 ? -85.733 -98.010 -38.522 1.00 52.19 826 MET A O 1
ATOM 6429 N N . ARG A 1 827 ? -86.189 -98.799 -36.470 1.00 55.94 827 ARG A N 1
ATOM 6430 C CA . ARG A 1 827 ? -86.883 -100.025 -36.908 1.00 55.94 827 ARG A CA 1
ATOM 6431 C C . ARG A 1 827 ? -88.266 -99.735 -37.483 1.00 55.94 827 ARG A C 1
ATOM 6433 O O . ARG A 1 827 ? -88.650 -100.399 -38.429 1.00 55.94 827 ARG A O 1
ATOM 6440 N N . ALA A 1 828 ? -88.997 -98.747 -36.966 1.00 57.12 828 ALA A N 1
ATOM 6441 C CA . ALA A 1 828 ? -90.279 -98.302 -37.519 1.00 57.12 828 ALA A CA 1
ATOM 6442 C C . ALA A 1 828 ? -90.095 -97.558 -38.852 1.00 57.12 828 ALA A C 1
ATOM 6444 O O . ALA A 1 828 ? -90.913 -97.703 -39.753 1.00 57.12 828 ALA A O 1
ATOM 6445 N N . VAL A 1 829 ? -88.997 -96.810 -38.999 1.00 56.91 829 VAL A N 1
ATOM 6446 C CA . VAL A 1 829 ? -88.573 -96.206 -40.267 1.00 56.91 829 VAL A CA 1
ATOM 6447 C C . VAL A 1 829 ? -88.110 -97.298 -41.242 1.00 56.91 829 VAL A C 1
ATOM 6449 O O . VAL A 1 829 ? -88.603 -97.319 -42.357 1.00 56.91 829 VAL A O 1
ATOM 6452 N N . GLN A 1 830 ? -87.300 -98.282 -40.829 1.00 54.38 830 GLN A N 1
ATOM 6453 C CA . GLN A 1 830 ? -86.952 -99.451 -41.659 1.00 54.38 830 GLN A CA 1
ATOM 6454 C C . GLN A 1 830 ? -88.174 -100.297 -42.055 1.00 54.38 830 GLN A C 1
ATOM 6456 O O . GLN A 1 830 ? -88.258 -100.724 -43.197 1.00 54.38 830 GLN A O 1
ATOM 6461 N N . ALA A 1 831 ? -89.141 -100.507 -41.157 1.00 53.00 831 ALA A N 1
ATOM 6462 C CA . ALA A 1 831 ? -90.365 -101.262 -41.437 1.00 53.00 831 ALA A CA 1
ATOM 6463 C C . ALA A 1 831 ? -91.318 -100.517 -42.387 1.00 53.00 831 ALA A C 1
ATOM 6465 O O . ALA A 1 831 ? -92.013 -101.158 -43.167 1.00 53.00 831 ALA A O 1
ATOM 6466 N N . ARG A 1 832 ? -91.302 -99.174 -42.389 1.00 57.50 832 ARG A N 1
ATOM 6467 C CA . ARG A 1 832 ? -91.991 -98.345 -43.398 1.00 57.50 832 ARG A CA 1
ATOM 6468 C C . ARG A 1 832 ? -91.363 -98.433 -44.795 1.00 57.50 832 ARG A C 1
ATOM 6470 O O . ARG A 1 832 ? -92.018 -98.041 -45.751 1.00 57.50 832 ARG A O 1
ATOM 6477 N N . PHE A 1 833 ? -90.138 -98.953 -44.910 1.00 55.19 833 PHE A N 1
ATOM 6478 C CA . PHE A 1 833 ? -89.419 -99.145 -46.176 1.00 55.19 833 PHE A CA 1
ATOM 6479 C C . PHE A 1 833 ? -89.143 -100.629 -46.510 1.00 55.19 833 PHE A C 1
ATOM 6481 O O . PHE A 1 833 ? -88.518 -100.909 -47.525 1.00 55.19 833 PHE A O 1
ATOM 6488 N N . GLY A 1 834 ? -89.599 -101.574 -45.674 1.00 49.06 834 GLY A N 1
ATOM 6489 C CA . GLY A 1 834 ? -89.342 -103.019 -45.793 1.00 49.06 834 GLY A CA 1
ATOM 6490 C C . GLY A 1 834 ? -90.584 -103.890 -46.030 1.00 49.06 834 GLY A C 1
ATOM 6491 O O . GLY A 1 834 ? -90.486 -105.109 -45.950 1.00 49.06 834 GLY A O 1
ATOM 6492 N N . LEU A 1 835 ? -91.745 -103.289 -46.303 1.00 43.25 835 LEU A N 1
ATOM 6493 C CA . LEU A 1 835 ? -92.978 -103.980 -46.691 1.00 43.25 835 LEU A CA 1
ATOM 6494 C C . LEU A 1 835 ? -93.600 -103.255 -47.890 1.00 43.25 835 LEU A C 1
ATOM 6496 O O . LEU A 1 835 ? -94.205 -102.198 -47.725 1.00 43.25 835 LEU A O 1
ATOM 6500 N N . ASN A 1 836 ? -93.407 -103.794 -49.095 1.00 40.47 836 ASN A N 1
ATOM 6501 C CA . ASN A 1 836 ? -94.500 -104.399 -49.864 1.00 40.47 836 ASN A CA 1
ATOM 6502 C C . ASN A 1 836 ? -94.000 -104.883 -51.231 1.00 40.47 836 ASN A C 1
ATOM 6504 O O . ASN A 1 836 ? -93.704 -104.100 -52.132 1.00 40.47 836 ASN A O 1
ATOM 6508 N N . GLU A 1 837 ? -93.972 -106.204 -51.369 1.00 41.00 837 GLU A N 1
ATOM 6509 C CA . GLU A 1 837 ? -94.187 -106.873 -52.642 1.00 41.00 837 GLU A CA 1
ATOM 6510 C C . GLU A 1 837 ? -95.593 -106.524 -53.175 1.00 41.00 837 GLU A C 1
ATOM 6512 O O . GLU A 1 837 ? -96.579 -106.704 -52.467 1.00 41.00 837 GLU A O 1
ATOM 6517 N N . VAL A 1 838 ? -95.630 -106.079 -54.441 1.00 40.34 838 VAL A N 1
ATOM 6518 C CA . VAL A 1 838 ? -96.679 -106.311 -55.461 1.00 40.34 838 VAL A CA 1
ATOM 6519 C C . VAL A 1 838 ? -98.041 -105.581 -55.258 1.00 40.34 838 VAL A C 1
ATOM 6521 O O . VAL A 1 838 ? -98.686 -105.710 -54.230 1.00 40.34 838 VAL A O 1
ATOM 6524 N N . GLY A 1 839 ? -98.578 -104.803 -56.216 1.00 36.19 839 GLY A N 1
ATOM 6525 C CA . GLY A 1 839 ? -98.366 -104.907 -57.661 1.00 36.19 839 GLY A CA 1
ATOM 6526 C C . GLY A 1 839 ? -98.803 -103.734 -58.559 1.00 36.19 839 GLY A C 1
ATOM 6527 O O . GLY A 1 839 ? -99.676 -102.936 -58.233 1.00 36.19 839 GLY A O 1
ATOM 6528 N N . THR A 1 840 ? -98.124 -103.746 -59.715 1.00 44.09 840 THR A N 1
ATOM 6529 C CA . THR A 1 840 ? -98.568 -103.464 -61.098 1.00 44.09 840 THR A CA 1
ATOM 6530 C C . THR A 1 840 ? -98.969 -102.039 -61.487 1.00 44.09 840 THR A C 1
ATOM 6532 O O . THR A 1 840 ? -100.138 -101.767 -61.731 1.00 44.09 840 THR A O 1
ATOM 6535 N N . ASP A 1 841 ? -97.960 -101.161 -61.521 1.00 36.47 841 ASP A N 1
ATOM 6536 C CA . ASP A 1 841 ? -97.561 -100.229 -62.605 1.00 36.47 841 ASP A CA 1
ATOM 6537 C C . ASP A 1 841 ? -96.621 -99.185 -61.949 1.00 36.47 841 ASP A C 1
ATOM 6539 O O . ASP A 1 841 ? -97.044 -98.400 -61.111 1.00 36.47 841 ASP A O 1
ATOM 6543 N N . GLY A 1 842 ? -95.304 -99.127 -62.154 1.00 43.81 842 GLY A N 1
ATOM 6544 C CA . GLY A 1 842 ? -94.501 -99.664 -63.245 1.00 43.81 842 GLY A CA 1
ATOM 6545 C C . GLY A 1 842 ? -93.911 -98.574 -64.145 1.00 43.81 842 GLY A C 1
ATOM 6546 O O . GLY A 1 842 ? -93.884 -98.779 -65.346 1.00 43.81 842 GLY A O 1
ATOM 6547 N N . ALA A 1 843 ? -93.451 -97.430 -63.620 1.00 43.22 843 ALA A N 1
ATOM 6548 C CA . ALA A 1 843 ? -92.494 -96.550 -64.309 1.00 43.22 843 ALA A CA 1
ATOM 6549 C C . ALA A 1 843 ? -91.878 -95.541 -63.318 1.00 43.22 843 ALA A C 1
ATOM 6551 O O . ALA A 1 843 ? -92.604 -94.827 -62.641 1.00 43.22 843 ALA A O 1
ATOM 6552 N N . GLU A 1 844 ? -90.544 -95.485 -63.253 1.00 45.75 844 GLU A N 1
ATOM 6553 C CA . GLU A 1 844 ? -89.695 -94.558 -62.464 1.00 45.75 844 GLU A CA 1
ATOM 6554 C C . GLU A 1 844 ? -89.330 -94.908 -61.008 1.00 45.75 844 GLU A C 1
ATOM 6556 O O . GLU A 1 844 ? -88.669 -94.118 -60.334 1.00 45.75 844 GLU A O 1
ATOM 6561 N N . PHE A 1 845 ? -89.594 -96.132 -60.547 1.00 43.72 845 PHE A N 1
ATOM 6562 C CA . PHE A 1 845 ? -88.875 -96.705 -59.399 1.00 43.72 845 PHE A CA 1
ATOM 6563 C C . PHE A 1 845 ? -88.007 -97.873 -59.868 1.00 43.72 845 PHE A C 1
ATOM 6565 O O . PHE A 1 845 ? -88.451 -99.014 -59.940 1.00 43.72 845 PHE A O 1
ATOM 6572 N N . GLY A 1 846 ? -86.767 -97.547 -60.243 1.00 44.59 846 GLY A N 1
ATOM 6573 C CA . GLY A 1 846 ? -85.716 -98.523 -60.518 1.00 44.59 846 GLY A CA 1
ATOM 6574 C C . GLY A 1 846 ? -85.230 -99.164 -59.220 1.00 44.59 846 GLY A C 1
ATOM 6575 O O . GLY A 1 846 ? -85.138 -98.497 -58.191 1.00 44.59 846 GLY A O 1
ATOM 6576 N N . GLU A 1 847 ? -84.961 -100.466 -59.280 1.00 47.19 847 GLU A N 1
ATOM 6577 C CA . GLU A 1 847 ? -84.532 -101.321 -58.173 1.00 47.19 847 GLU A CA 1
ATOM 6578 C C . GLU A 1 847 ? -83.414 -100.686 -57.334 1.00 47.19 847 GLU A C 1
ATOM 6580 O O . GLU A 1 847 ? -82.235 -100.689 -57.688 1.00 47.19 847 GLU A O 1
ATOM 6585 N N . ALA A 1 848 ? -83.806 -100.151 -56.182 1.00 44.75 848 ALA A N 1
ATOM 6586 C CA . ALA A 1 848 ? -82.919 -99.600 -55.179 1.00 44.75 848 ALA A CA 1
ATOM 6587 C C . ALA A 1 848 ? -83.034 -100.451 -53.910 1.00 44.75 848 ALA A C 1
ATOM 6589 O O . ALA A 1 848 ? -83.746 -100.103 -52.972 1.00 44.75 848 ALA A O 1
ATOM 6590 N N . THR A 1 849 ? -82.352 -101.596 -53.881 1.00 52.78 849 THR A N 1
ATOM 6591 C CA . THR A 1 849 ? -82.341 -102.535 -52.742 1.00 52.78 849 THR A CA 1
ATOM 6592 C C . THR A 1 849 ? -81.533 -102.018 -51.546 1.00 52.78 849 THR A C 1
ATOM 6594 O O . THR A 1 849 ? -81.458 -102.665 -50.502 1.00 52.78 849 THR A O 1
ATOM 6597 N N . THR A 1 850 ? -80.953 -100.820 -51.657 1.00 57.97 850 THR A N 1
ATOM 6598 C CA . THR A 1 850 ? -80.148 -100.187 -50.612 1.00 57.97 850 THR A CA 1
ATOM 6599 C C . THR A 1 850 ? -80.539 -98.726 -50.387 1.00 57.97 850 THR A C 1
ATOM 6601 O O . THR A 1 850 ? -80.899 -97.991 -51.306 1.00 57.97 850 THR A O 1
ATOM 6604 N N . PHE A 1 851 ? -80.420 -98.275 -49.133 1.00 51.41 851 PHE A N 1
ATOM 6605 C CA . PHE A 1 851 ? -80.668 -96.885 -48.724 1.00 51.41 851 PHE A CA 1
ATOM 6606 C C . PHE A 1 851 ? -79.812 -95.873 -49.509 1.00 51.41 851 PHE A C 1
ATOM 6608 O O . PHE A 1 851 ? -80.232 -94.737 -49.729 1.00 51.41 851 PHE A O 1
ATOM 6615 N N . GLU A 1 852 ? -78.638 -96.294 -49.987 1.00 54.97 852 GLU A N 1
ATOM 6616 C CA . GLU A 1 852 ? -77.797 -95.491 -50.876 1.00 54.97 852 GLU A CA 1
ATOM 6617 C C . GLU A 1 852 ? -78.487 -95.226 -52.217 1.00 54.97 852 GLU A C 1
ATOM 6619 O O . GLU A 1 852 ? -78.570 -94.078 -52.644 1.00 54.97 852 GLU A O 1
ATOM 6624 N N . GLN A 1 853 ? -79.087 -96.234 -52.847 1.00 58.38 853 GLN A N 1
ATOM 6625 C CA . GLN A 1 853 ? -79.796 -96.050 -54.116 1.00 58.38 853 GLN A CA 1
ATOM 6626 C C . GLN A 1 853 ? -81.065 -95.182 -53.956 1.00 58.38 853 GLN A C 1
ATOM 6628 O O . GLN A 1 853 ? -81.356 -94.360 -54.826 1.00 58.38 853 GLN A O 1
ATOM 6633 N N . PHE A 1 854 ? -81.750 -95.240 -52.804 1.00 58.16 854 PHE A N 1
ATOM 6634 C CA . PHE A 1 854 ? -82.848 -94.316 -52.463 1.00 58.16 854 PHE A CA 1
ATOM 6635 C C . PHE A 1 854 ? -82.382 -92.854 -52.329 1.00 58.16 854 PHE A C 1
ATOM 6637 O O . PHE A 1 854 ? -83.057 -91.935 -52.793 1.00 58.16 854 PHE A O 1
ATOM 6644 N N . LEU A 1 855 ? -81.201 -92.613 -51.751 1.00 56.66 855 LEU A N 1
ATOM 6645 C CA . LEU A 1 855 ? -80.601 -91.274 -51.687 1.00 56.66 855 LEU A CA 1
ATOM 6646 C C . LEU A 1 855 ? -80.191 -90.733 -53.070 1.00 56.66 855 LEU A C 1
ATOM 6648 O O . LEU A 1 855 ? -80.001 -89.522 -53.213 1.00 56.66 855 LEU A O 1
ATOM 6652 N N . HIS A 1 856 ? -80.040 -91.593 -54.078 1.00 58.91 856 HIS A N 1
ATOM 6653 C CA . HIS A 1 856 ? -79.602 -91.217 -55.422 1.00 58.91 856 HIS A CA 1
ATOM 6654 C C . HIS A 1 856 ? -80.737 -91.107 -56.460 1.00 58.91 856 HIS A C 1
ATOM 6656 O O . HIS A 1 856 ? -80.532 -90.440 -57.473 1.00 58.91 856 HIS A O 1
ATOM 6662 N N . HIS A 1 857 ? -81.939 -91.637 -56.194 1.00 56.22 857 HIS A N 1
ATOM 6663 C CA . HIS A 1 857 ? -83.133 -91.405 -57.024 1.00 56.22 857 HIS A CA 1
ATOM 6664 C C . HIS A 1 857 ? -83.813 -90.052 -56.725 1.00 56.22 857 HIS A C 1
ATOM 6666 O O . HIS A 1 857 ? -83.816 -89.579 -55.585 1.00 56.22 857 HIS A O 1
ATOM 6672 N N . GLY A 1 858 ? -84.389 -89.439 -57.772 1.00 54.72 858 GLY A N 1
ATOM 6673 C CA . GLY A 1 858 ? -84.763 -88.017 -57.948 1.00 54.72 858 GLY A CA 1
ATOM 6674 C C . GLY A 1 858 ? -85.719 -87.333 -56.954 1.00 54.72 858 GLY A C 1
ATOM 6675 O O . GLY A 1 858 ? -86.240 -86.265 -57.254 1.00 54.72 858 GLY A O 1
ATOM 6676 N N . GLY A 1 859 ? -85.915 -87.879 -55.755 1.00 58.59 859 GLY A N 1
ATOM 6677 C CA . GLY A 1 859 ? -86.649 -87.242 -54.657 1.00 58.59 859 GLY A CA 1
ATOM 6678 C C . GLY A 1 859 ? -86.158 -87.612 -53.249 1.00 58.59 859 GLY A C 1
ATOM 6679 O O . GLY A 1 859 ? -86.457 -86.890 -52.296 1.00 58.59 859 GLY A O 1
ATOM 6680 N N . GLY A 1 860 ? -85.351 -88.671 -53.086 1.00 56.75 860 GLY A N 1
ATOM 6681 C CA . GLY A 1 860 ? -84.982 -89.216 -51.770 1.00 56.75 860 GLY A CA 1
ATOM 6682 C C . GLY A 1 860 ? -84.052 -88.313 -50.957 1.00 56.75 860 GLY A C 1
ATOM 6683 O O . GLY A 1 860 ? -84.313 -88.043 -49.783 1.00 56.75 860 GLY A O 1
ATOM 6684 N N . LYS A 1 861 ? -83.021 -87.731 -51.590 1.00 62.81 861 LYS A N 1
ATOM 6685 C CA . LYS A 1 861 ? -82.183 -86.692 -50.956 1.00 62.81 861 LYS A CA 1
ATOM 6686 C C . LYS A 1 861 ? -83.006 -85.476 -50.540 1.00 62.81 861 LYS A C 1
ATOM 6688 O O . LYS A 1 861 ? -82.812 -84.971 -49.440 1.00 62.81 861 LYS A O 1
ATOM 6693 N N . GLY A 1 862 ? -83.943 -85.035 -51.381 1.00 64.56 862 GLY A N 1
ATOM 6694 C CA . GLY A 1 862 ? -84.831 -83.910 -51.079 1.00 64.56 862 GLY A CA 1
ATOM 6695 C C . GLY A 1 862 ? -85.717 -84.174 -49.861 1.00 64.56 862 GLY A C 1
ATOM 6696 O O . GLY A 1 862 ? -85.825 -83.318 -48.984 1.00 64.56 862 GLY A O 1
ATOM 6697 N N . MET A 1 863 ? -86.277 -85.381 -49.751 1.00 62.66 863 MET A N 1
ATOM 6698 C CA . MET A 1 863 ? -87.125 -85.776 -48.624 1.00 62.66 863 MET A CA 1
ATOM 6699 C C . MET A 1 863 ? -86.351 -85.933 -47.314 1.00 62.66 863 MET A C 1
ATOM 6701 O O . MET A 1 863 ? -86.773 -85.381 -46.300 1.00 62.66 863 MET A O 1
ATOM 6705 N N . VAL A 1 864 ? -85.194 -86.604 -47.328 1.00 63.84 864 VAL A N 1
ATOM 6706 C CA . VAL A 1 864 ? -84.337 -86.730 -46.134 1.00 63.84 864 VAL A CA 1
ATOM 6707 C C . VAL A 1 864 ? -83.858 -85.353 -45.680 1.00 63.84 864 VAL A C 1
ATOM 6709 O O . VAL A 1 864 ? -83.842 -85.056 -44.486 1.00 63.84 864 VAL A O 1
ATOM 6712 N N . HIS A 1 865 ? -83.529 -84.466 -46.622 1.00 66.69 865 HIS A N 1
ATOM 6713 C CA . HIS A 1 865 ? -83.107 -83.117 -46.274 1.00 66.69 865 HIS A CA 1
ATOM 6714 C C . HIS A 1 865 ? -84.264 -82.268 -45.738 1.00 66.69 865 HIS A C 1
ATOM 6716 O O . HIS A 1 865 ? -84.054 -81.504 -44.795 1.00 66.69 865 HIS A O 1
ATOM 6722 N N . ALA A 1 866 ? -85.478 -82.419 -46.276 1.00 70.88 866 ALA A N 1
ATOM 6723 C CA . ALA A 1 866 ? -86.678 -81.756 -45.775 1.00 70.88 866 ALA A CA 1
ATOM 6724 C C . ALA A 1 866 ? -87.046 -82.238 -44.366 1.00 70.88 866 ALA A C 1
ATOM 6726 O O . ALA A 1 866 ? -87.344 -81.414 -43.501 1.00 70.88 866 ALA A O 1
ATOM 6727 N N . GLU A 1 867 ? -86.959 -83.542 -44.100 1.00 65.88 867 GLU A N 1
ATOM 6728 C CA . GLU A 1 867 ? -87.230 -84.111 -42.780 1.00 65.88 867 GLU A CA 1
ATOM 6729 C C . GLU A 1 867 ? -86.156 -83.706 -41.761 1.00 65.88 867 GLU A C 1
ATOM 6731 O O . GLU A 1 867 ? -86.489 -83.258 -40.662 1.00 65.88 867 GLU A O 1
ATOM 6736 N N . ALA A 1 86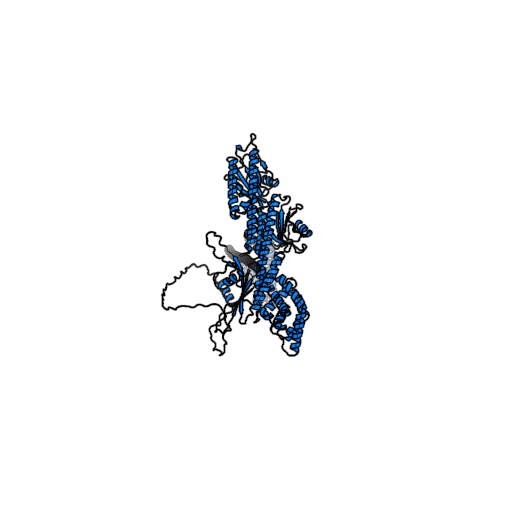8 ? -84.878 -83.717 -42.156 1.00 65.56 868 ALA A N 1
ATOM 6737 C CA . ALA A 1 868 ? -83.781 -83.195 -41.346 1.00 65.56 868 ALA A CA 1
ATOM 6738 C C . ALA A 1 868 ? -83.962 -81.701 -41.036 1.00 65.56 868 ALA A C 1
ATOM 6740 O O . ALA A 1 868 ? -83.745 -81.276 -39.903 1.00 65.56 868 ALA A O 1
ATOM 6741 N N . LYS A 1 869 ? -84.421 -80.895 -42.005 1.00 71.19 869 LYS A N 1
ATOM 6742 C CA . LYS A 1 869 ? -84.713 -79.469 -41.793 1.00 71.19 869 LYS A CA 1
ATOM 6743 C C . LYS A 1 869 ? -85.909 -79.278 -40.859 1.00 71.19 869 LYS A C 1
ATOM 6745 O O . LYS A 1 869 ? -85.871 -78.383 -40.022 1.00 71.19 869 LYS A O 1
ATOM 6750 N N . ARG A 1 870 ? -86.931 -80.138 -40.940 1.00 72.50 870 ARG A N 1
ATOM 6751 C CA . ARG A 1 870 ? -88.108 -80.120 -40.053 1.00 72.50 870 ARG A CA 1
ATOM 6752 C C . ARG A 1 870 ? -87.753 -80.515 -38.620 1.00 72.50 870 ARG A C 1
ATOM 6754 O O . ARG A 1 870 ? -88.219 -79.873 -37.684 1.00 72.50 870 ARG A O 1
ATOM 6761 N N . LEU A 1 871 ? -86.896 -81.522 -38.446 1.00 68.12 871 LEU A N 1
ATOM 6762 C CA . LEU A 1 871 ? -86.351 -81.927 -37.147 1.00 68.12 871 LEU A CA 1
ATOM 6763 C C . LEU A 1 871 ? -85.454 -80.843 -36.555 1.00 68.12 871 LEU A C 1
ATOM 6765 O O . LEU A 1 871 ? -85.589 -80.513 -35.380 1.00 68.12 871 LEU A O 1
ATOM 6769 N N . LEU A 1 872 ? -84.591 -80.237 -37.372 1.00 69.00 872 LEU A N 1
ATOM 6770 C CA . LEU A 1 872 ? -83.754 -79.124 -36.942 1.00 69.00 872 LEU A CA 1
ATOM 6771 C C . LEU A 1 872 ? -84.602 -77.908 -36.554 1.00 69.00 872 LEU A C 1
ATOM 6773 O O . LEU A 1 872 ? -84.284 -77.238 -35.578 1.00 69.00 872 LEU A O 1
ATOM 6777 N N . GLN A 1 873 ? -85.683 -77.638 -37.288 1.00 71.19 873 GLN A N 1
ATOM 6778 C CA . GLN A 1 873 ? -86.608 -76.559 -36.963 1.00 71.19 873 GLN A CA 1
ATOM 6779 C C . GLN A 1 873 ? -87.343 -76.849 -35.652 1.00 71.19 873 GLN A C 1
ATOM 6781 O O . GLN A 1 873 ? -87.303 -76.008 -34.767 1.00 71.19 873 GLN A O 1
ATOM 6786 N N . LYS A 1 874 ? -87.865 -78.067 -35.449 1.00 71.06 874 LYS A N 1
ATOM 6787 C CA . LYS A 1 874 ? -88.439 -78.482 -34.157 1.00 71.06 874 LYS A CA 1
ATOM 6788 C C . LYS A 1 874 ? -87.445 -78.355 -33.001 1.00 71.06 874 LYS A C 1
ATOM 6790 O O . LYS A 1 874 ? -87.816 -77.882 -31.935 1.00 71.06 874 LYS A O 1
ATOM 6795 N N . LEU A 1 875 ? -86.184 -78.746 -33.195 1.00 69.12 875 LEU A N 1
ATOM 6796 C CA . LEU A 1 875 ? -85.144 -78.599 -32.171 1.00 69.12 875 LEU A CA 1
ATOM 6797 C C . LEU A 1 875 ? -84.833 -77.128 -31.879 1.00 69.12 875 LEU A C 1
ATOM 6799 O O . LEU A 1 875 ? -84.631 -76.766 -30.722 1.00 69.12 875 LEU A O 1
ATOM 6803 N N . LYS A 1 876 ? -84.812 -76.275 -32.908 1.00 72.69 876 LYS A N 1
ATOM 6804 C CA . LYS A 1 876 ? -84.638 -74.829 -32.745 1.00 72.69 876 LYS A CA 1
ATOM 6805 C C . LYS A 1 876 ? -85.831 -74.193 -32.046 1.00 72.69 876 LYS A C 1
ATOM 6807 O O . LYS A 1 876 ? -85.609 -73.358 -31.181 1.00 72.69 876 LYS A O 1
ATOM 6812 N N . ASP A 1 877 ? -87.051 -74.602 -32.373 1.00 72.31 877 ASP A N 1
ATOM 6813 C CA . ASP A 1 877 ? -88.272 -74.092 -31.753 1.00 72.31 877 ASP A CA 1
ATOM 6814 C C . ASP A 1 877 ? -88.336 -74.515 -30.277 1.00 72.31 877 ASP A C 1
ATOM 6816 O O . ASP A 1 877 ? -88.504 -73.651 -29.423 1.00 72.31 877 ASP A O 1
ATOM 6820 N N . MET A 1 878 ? -88.015 -75.774 -29.940 1.00 70.00 878 MET A N 1
ATOM 6821 C CA . MET A 1 878 ? -87.874 -76.210 -28.539 1.00 70.00 878 MET A CA 1
ATOM 6822 C C . MET A 1 878 ? -86.751 -75.468 -27.798 1.00 70.00 878 MET A C 1
ATOM 6824 O O . MET A 1 878 ? -86.892 -75.136 -26.624 1.00 70.00 878 MET A O 1
ATOM 6828 N N . ALA A 1 879 ? -85.625 -75.179 -28.459 1.00 67.38 879 ALA A N 1
ATOM 6829 C CA . ALA A 1 879 ? -84.555 -74.380 -27.862 1.00 67.38 879 ALA A CA 1
ATOM 6830 C C . ALA A 1 879 ? -84.982 -72.917 -27.642 1.00 67.38 879 ALA A C 1
ATOM 6832 O O . ALA A 1 879 ? -84.558 -72.291 -26.671 1.00 67.38 879 ALA A O 1
ATOM 6833 N N . LYS A 1 880 ? -85.833 -72.376 -28.521 1.00 73.75 880 LYS A N 1
ATOM 6834 C CA . LYS A 1 880 ? -86.379 -71.019 -28.424 1.00 73.75 880 LYS A CA 1
ATOM 6835 C C . LYS A 1 880 ? -87.432 -70.920 -27.319 1.00 73.75 880 LYS A C 1
ATOM 6837 O O . LYS A 1 880 ? -87.375 -69.981 -26.531 1.00 73.75 880 LYS A O 1
ATOM 6842 N N . GLU A 1 881 ? -88.312 -71.914 -27.205 1.00 71.69 881 GLU A N 1
ATOM 6843 C CA . GLU A 1 881 ? -89.244 -72.065 -26.081 1.00 71.69 881 GLU A CA 1
ATOM 6844 C C . GLU A 1 881 ? -88.475 -72.199 -24.758 1.00 71.69 881 GLU A C 1
ATOM 6846 O O . GLU A 1 881 ? -88.742 -71.453 -23.818 1.00 71.69 881 GLU A O 1
ATOM 6851 N N . ARG A 1 882 ? -87.412 -73.014 -24.709 1.00 65.75 882 ARG A N 1
ATOM 6852 C CA . ARG A 1 882 ? -86.518 -73.090 -23.539 1.00 65.75 882 ARG A CA 1
ATOM 6853 C C . ARG A 1 882 ? -85.862 -71.763 -23.190 1.00 65.75 882 ARG A C 1
ATOM 6855 O O . ARG A 1 882 ? -85.806 -71.399 -22.021 1.00 65.75 882 ARG A O 1
ATOM 6862 N N . ALA A 1 883 ? -85.351 -71.033 -24.179 1.00 68.12 883 ALA A N 1
ATOM 6863 C CA . ALA A 1 883 ? -84.712 -69.741 -23.945 1.00 68.12 883 ALA A CA 1
ATOM 6864 C C . ALA A 1 883 ? -85.696 -68.692 -23.401 1.00 68.12 883 ALA A C 1
ATOM 6866 O O . ALA A 1 883 ? -85.272 -67.794 -22.672 1.00 68.12 883 ALA A O 1
ATOM 6867 N N . SER A 1 884 ? -86.987 -68.826 -23.728 1.00 70.75 884 SER A N 1
ATOM 6868 C CA . SER A 1 884 ? -88.053 -67.959 -23.219 1.00 70.75 884 SER A CA 1
ATOM 6869 C C . SER A 1 884 ? -88.441 -68.241 -21.764 1.00 70.75 884 SER A C 1
ATOM 6871 O O . SER A 1 884 ? -89.032 -67.376 -21.119 1.00 70.75 884 SER A O 1
ATOM 6873 N N . LEU A 1 885 ? -88.061 -69.398 -21.209 1.00 71.00 885 LEU A N 1
ATOM 6874 C CA . LEU A 1 885 ? -88.297 -69.697 -19.800 1.00 71.00 885 LEU A CA 1
ATOM 6875 C C . LEU A 1 885 ? -87.318 -68.922 -18.892 1.00 71.00 885 LEU A C 1
ATOM 6877 O O . LEU A 1 885 ? -86.134 -68.760 -19.234 1.00 71.00 885 LEU A O 1
ATOM 6881 N N . PRO A 1 886 ? -87.765 -68.461 -17.709 1.00 70.62 886 PRO A N 1
ATOM 6882 C CA . PRO A 1 886 ? -86.887 -67.881 -16.694 1.00 70.62 886 PRO A CA 1
ATOM 6883 C C . PRO A 1 886 ? -85.721 -68.820 -16.354 1.00 70.62 886 PRO A C 1
ATOM 6885 O O . PRO A 1 886 ? -85.875 -70.042 -16.369 1.00 70.62 886 PRO A O 1
ATOM 6888 N N . TRP A 1 887 ? -84.544 -68.251 -16.064 1.00 61.28 887 TRP A N 1
ATOM 6889 C CA . TRP A 1 887 ? -83.305 -69.001 -15.780 1.00 61.28 887 TRP A CA 1
ATOM 6890 C C . TRP A 1 887 ? -83.510 -70.098 -14.724 1.00 61.28 887 TRP A C 1
ATOM 6892 O O . TRP A 1 887 ? -83.028 -71.211 -14.896 1.00 61.28 887 TRP A O 1
ATOM 6902 N N . GLU A 1 888 ? -84.282 -69.802 -13.681 1.00 68.81 888 GLU A N 1
ATOM 6903 C CA . GLU A 1 888 ? -84.539 -70.715 -12.564 1.00 68.81 888 GLU A CA 1
ATOM 6904 C C . GLU A 1 888 ? -85.300 -71.968 -13.022 1.00 68.81 888 GLU A C 1
ATOM 6906 O O . GLU A 1 888 ? -84.902 -73.083 -12.698 1.00 68.81 888 GLU A O 1
ATOM 6911 N N . ALA A 1 889 ? -86.309 -71.808 -13.886 1.00 67.25 889 ALA A N 1
ATOM 6912 C CA . ALA A 1 889 ? -87.071 -72.926 -14.443 1.00 67.25 889 ALA A CA 1
ATOM 6913 C C . ALA A 1 889 ? -86.253 -73.767 -15.442 1.00 67.25 889 ALA A C 1
ATOM 6915 O O . ALA A 1 889 ? -86.429 -74.982 -15.516 1.00 67.25 889 ALA A O 1
ATOM 6916 N N . ARG A 1 890 ? -85.323 -73.143 -16.183 1.00 65.44 890 ARG A N 1
ATOM 6917 C CA . ARG A 1 890 ? -84.384 -73.864 -17.065 1.00 65.44 890 ARG A CA 1
ATOM 6918 C C . ARG A 1 890 ? -83.435 -74.759 -16.279 1.00 65.44 890 ARG A C 1
ATOM 6920 O O . ARG A 1 890 ? -83.167 -75.877 -16.702 1.00 65.44 890 ARG A O 1
ATOM 6927 N N . VAL A 1 891 ? -82.938 -74.264 -15.149 1.00 62.34 891 VAL A N 1
ATOM 6928 C CA . VAL A 1 891 ? -82.054 -75.035 -14.273 1.00 62.34 891 VAL A CA 1
ATOM 6929 C C . VAL A 1 891 ? -82.830 -76.163 -13.587 1.00 62.34 891 VAL A C 1
ATOM 6931 O O . VAL A 1 891 ? -82.316 -77.274 -13.518 1.00 62.34 891 VAL A O 1
ATOM 6934 N N . ASP A 1 892 ? -84.078 -75.939 -13.165 1.00 61.75 892 ASP A N 1
ATOM 6935 C CA . ASP A 1 892 ? -84.911 -76.990 -12.557 1.00 61.75 892 ASP A CA 1
ATOM 6936 C C . ASP A 1 892 ? -85.291 -78.121 -13.535 1.00 61.75 892 ASP A C 1
ATOM 6938 O O . ASP A 1 892 ? -85.368 -79.280 -13.124 1.00 61.75 892 ASP A O 1
ATOM 6942 N N . GLU A 1 893 ? -85.470 -77.830 -14.830 1.00 57.91 893 GLU A N 1
ATOM 6943 C CA . GLU A 1 893 ? -85.612 -78.860 -15.875 1.00 57.91 893 GLU A CA 1
ATOM 6944 C C . GLU A 1 893 ? -84.301 -79.582 -16.219 1.00 57.91 893 GLU A C 1
ATOM 6946 O O . GLU A 1 893 ? -84.346 -80.713 -16.687 1.00 57.91 893 GLU A O 1
ATOM 6951 N N . GLU A 1 894 ? -83.136 -78.950 -16.045 1.00 54.75 894 GLU A N 1
ATOM 6952 C CA . GLU A 1 894 ? -81.830 -79.602 -16.260 1.00 54.75 894 GLU A CA 1
ATOM 6953 C C . GLU A 1 894 ? -81.391 -80.456 -15.063 1.00 54.75 894 GLU A C 1
ATOM 6955 O O . GLU A 1 894 ? -80.535 -81.336 -15.195 1.00 54.75 894 GLU A O 1
ATOM 6960 N N . VAL A 1 895 ? -81.957 -80.180 -13.888 1.00 52.00 895 VAL A N 1
ATOM 6961 C CA . VAL A 1 895 ? -81.658 -80.884 -12.638 1.00 52.00 895 VAL A CA 1
ATOM 6962 C C . VAL A 1 895 ? -82.650 -82.030 -12.365 1.00 52.00 895 VAL A C 1
ATOM 6964 O O . VAL A 1 895 ? -82.307 -82.933 -11.593 1.00 52.00 895 VAL A O 1
ATOM 6967 N N . ARG A 1 896 ? -83.824 -82.057 -13.013 1.00 42.00 896 ARG A N 1
ATOM 6968 C CA . ARG A 1 896 ? -84.728 -83.226 -13.066 1.00 42.00 896 ARG A CA 1
ATOM 6969 C C . ARG A 1 896 ? -84.406 -84.132 -14.247 1.00 42.00 896 ARG A C 1
ATOM 6971 O O . ARG A 1 896 ? -84.439 -85.367 -14.034 1.00 42.00 896 ARG A O 1
#

Radius of gyration: 54.36 Å; Cα contacts (8 Å, |Δi|>4): 1056; chains: 1; bounding box: 169×134×121 Å

pLDDT: mean 72.3, std 18.39, range [23.25, 94.56]